Protein AF-A0A6V8KYH9-F1 (afdb_monomer_lite)

Secondary structure (DSSP, 8-state):
-EEE-TTSSEEE-----SS---------SS-S--EEE----TT------------PPPEEEE--TTS--EEEEE-STT--EEEEEEE-TT-EEEEEEE---SSSGGGEEEEEE-TTS-EEEEEEE-SS-EEEEEEE--SSEEEEEEEEE-TT--EEEEEEEEE-PPPPEEEE-TTS--EEEEE-STT--EEEEEEE-TT-EEEEEEES--S-SSTTSEEEEEE-TTSSEEEEEEEE-TT-EEEEEEE--SSEEEEEEEEE-TT--EEEEEEEEE-PPEEEE--TTPPPEEEEE-STT--EEEEEEE-TT-EEEEEEE---S-SSTTSEEEEEE-TTS-EEEEEEE-BTTBEEEEEEE--SSEEEEEEEEE-TT--EEEEEEEEEE-PPEEEE--TT---EEEEE-STT--EEEEEEE-TT-EEEEEEEESSS-EEEEEE-TTS-EEEEEEEEPTEEEEEEEEP-SSEEEEEEEEE-TT--EEEEEEEEE-PPPEEEE--SBS--EEE---STT--EEEEEEE-TT-EEEEEEEESS-EEEEEE-TTSSEEEEEEEE-SEEEEEEEEPSSSEEEEEEEEESSS--S-EEEEEEE--PPPEEE--TTS--B--EE-STT--EEEEEEE-TT-EEEEEEE--SS-EEEEEE-TTS-EEEEEEEE-S-EEEEEEEP-SSEEEEEEEEESSS--EE-EEEEEE--PPEEEE--TT-PPEEEEE-STT--EEEEEEE-TT-EEEEEEES----SS-EEEEEE-TT--EEEEEEE-STT--EEEEEEEP-S-EEEEEEEEE-TT--EEEEEEEEE-SS------------------------------------------------------------PPPPPPPPPPPPPP-------

Foldseek 3Di:
DFKADQVRHGPGDDDDAVLHDFDADDDRPDDDDMDDDDDDPDPDDDDDDDDDWDEDEAAEAEAEAADFWDKRWFDFFNHKHKYKYWDAAQWKKKKWKAQADQPDQQFKWKFKADPVRHTPGDTGRQNHIDIDAIDGHHHGDMIIIIIGGPGRTTTMITMHMHGADAAAEEEAEAAGDWDKDWGDWFNHKHKYKYWDAAFWWKKKWKAQWDQAQDLQQKWKFKADPVRHGPGDTGGDHHHTFMTDRGGDHHGDMMMIIMGGPGGGTTMIIMHMYGQPAAEAEDEAQGFWDKWWDDFFFHKYKYKYWDAAQWKKKKWKAQWPQDQALLQKWKWKADPVRHTPGDTTGAHNRGDMGAIDRHHHTTMIMIIMTGPGRTTTIITMHIYRADAAAEEEAEAVDFWDKFWDDWWNHKHKYKYWDAAQWWKKKWKADPWPWKWKFKAAPVRHGQGDIDTADNTDIGAIRGHHHGDMMMIIITHPGRITTIMTMHMHRADAAAEEEAEQAQDKDKDWAPFFNRKYKYKYWDAAFWWKKKKKAWQFWWWKFKAAPVRHGLGDTDTDHRIDIGAIRGHHHGDMMMIITTGDGRTTTMMIMTMHGADAAAEAEDEAVDDKDKRFFDFFNRKHKYKYWDAAFWWKKKWKAAWPFWWWKFKAAPVRHTLGDTDTDGRIFIGAIRGHHHGDMMMIMTTGDGRDGTIMIMHMHGADAAAEAEAEAVGDKDKDFFAFFNHKYKYKYWDAQQWWKKKKKFQWFWAAAKKKKFKFAPVRHGPDIDIDGHGGDIDMDDRDRHHHGGIIMIMIGGPGRTGGMMIIHMYTPNDDDDDDDDDDDDDDDDDDDDDDDDDDDDDDDDDDDDDDDDDDDDDDDDDDDDDDDDDDDDDDDDDDDDDDDDDDDDDDDDDD

Radius of gyration: 53.81 Å; chains: 1; bounding box: 112×110×148 Å

Sequence (892 aa):
MLVRRPDGTSFVSALNCGTSCVIDTRVLPSGGTYTIFLDPQSGYTGSLMVRIYDVPADVAVSVSPGGDGVTAAISTPGQNAVISFAGTAGQRVYFAFTSGTFGASSYATVTVRAPDGSTFVSAINCGTSCAIDTRTLTVDGTYTILLDPASFRTGALTAQVYDVPADPTATATPGGPAVPVATGTPGQNATVTFGATAGQRISIQLSASTYGSSSSAAYASVVRPDGTTLVSSTGFGTSGVLLGPVAIPGDGTYTLLLNPSGAAVGGVTVQVFDTVNVTFATTVGGPAITATTTVPGQNATVTFDGLAGQRVAVRVAGSTYGSSSGSLYASLTAPDGTTLVGSTGVGSGGLFFDARTLTADGTYTLSLDPQGVLTGSVLVEVVAVPVDSAVTLDLDGTAVTAATTVPGQNATATFSGTAGQRVSLRFTSGVGSVYGQVTNPDGTILRARWYVGSSDFVEPLTLPADGVYTVLLDPTGSALGSMGVQAWSVPADLTATATTDGTATTVTPAVPGQNAVITFSGTAGQRLSLRFSGTASSYVAVKNPDGTDLRARWYVGTADFVDPITLPATGTYRVQIDPSTYAVGTMTLQVYDVPADPGYAATVSGPPVTPTVTVPGQNATVTFTGTAGQRLSLRFASGTASVYAAVKNPDGTDLRARWYVGASGFVDPITLAATGTYTLLIDPSGAAVGSITVQLYDVPADLTAAAAVDGTPTEVNIGTPGQNGTVTFPASAGTRVYVVLDAVAFPSGYSVVALRDPAGTSLTSTYLYDAGDQATLGPVTLATTGTHQVTINPSGSSAGAVRVRIFDATAPRPCRSRRAARPFPSPPPGRARSPRRRSPGRSASGSASWYPARTSSRARRQPPTWPRSSPPPASPSTPGPPTRPQTGCWAR

pLDDT: mean 87.76, std 18.16, range [22.47, 98.5]

Structure (mmCIF, N/CA/C/O backbone):
data_AF-A0A6V8KYH9-F1
#
_entry.id   AF-A0A6V8KYH9-F1
#
loop_
_atom_site.group_PDB
_atom_site.id
_atom_site.type_symbol
_atom_site.label_atom_id
_atom_site.label_alt_id
_atom_site.label_comp_id
_atom_site.label_asym_id
_atom_site.label_entity_id
_atom_site.label_seq_id
_atom_site.pdbx_PDB_ins_code
_atom_site.Cartn_x
_atom_site.Cartn_y
_atom_site.Cartn_z
_atom_site.occupancy
_atom_site.B_iso_or_equiv
_atom_site.auth_seq_id
_atom_site.auth_comp_id
_atom_site.auth_asym_id
_atom_site.auth_atom_id
_atom_site.pdbx_PDB_model_num
ATOM 1 N N . MET A 1 1 ? 18.271 -35.933 66.625 1.00 82.94 1 MET A N 1
ATOM 2 C CA . MET A 1 1 ? 18.431 -35.142 67.868 1.00 82.94 1 MET A CA 1
ATOM 3 C C . MET A 1 1 ? 17.292 -35.473 68.815 1.00 82.94 1 MET A C 1
ATOM 5 O O . MET A 1 1 ? 16.173 -35.614 68.350 1.00 82.94 1 MET A O 1
ATOM 9 N N . LEU A 1 2 ? 17.552 -35.583 70.114 1.00 87.06 2 LEU A N 1
ATOM 10 C CA . LEU A 1 2 ? 16.524 -35.639 71.162 1.00 87.06 2 LEU A CA 1
ATOM 11 C C . LEU A 1 2 ? 16.962 -34.783 72.355 1.00 87.06 2 LEU A C 1
ATOM 13 O O . LEU A 1 2 ? 18.143 -34.453 72.471 1.00 87.06 2 LEU A O 1
ATOM 17 N N . VAL A 1 3 ? 16.037 -34.436 73.249 1.00 89.12 3 VAL A N 1
ATOM 18 C CA . VAL A 1 3 ? 16.354 -33.692 74.481 1.00 89.12 3 VAL A CA 1
ATOM 19 C C . VAL A 1 3 ? 15.906 -34.508 75.682 1.00 89.12 3 VAL A C 1
ATOM 21 O O . VAL A 1 3 ? 14.772 -34.989 75.707 1.00 89.12 3 VAL A O 1
ATOM 24 N N . ARG A 1 4 ? 16.778 -34.664 76.680 1.00 89.44 4 ARG A N 1
ATOM 25 C CA . ARG A 1 4 ? 16.486 -35.340 77.951 1.00 89.44 4 ARG A CA 1
ATOM 26 C C . ARG A 1 4 ? 16.307 -34.342 79.090 1.00 89.44 4 ARG A C 1
ATOM 28 O O . ARG A 1 4 ? 16.976 -33.310 79.122 1.00 89.44 4 ARG A O 1
ATOM 35 N N . ARG A 1 5 ? 15.423 -34.689 80.023 1.00 90.75 5 ARG A N 1
ATOM 36 C CA . ARG A 1 5 ? 15.217 -34.012 81.311 1.00 90.75 5 ARG A CA 1
ATOM 37 C C . ARG A 1 5 ? 16.402 -34.264 82.263 1.00 90.75 5 ARG A C 1
ATOM 39 O O . ARG A 1 5 ? 17.173 -35.195 82.014 1.00 90.75 5 ARG A O 1
ATOM 46 N N . PRO A 1 6 ? 16.507 -33.529 83.387 1.00 91.44 6 PRO A N 1
ATOM 47 C CA . PRO A 1 6 ? 17.516 -33.782 84.422 1.00 91.44 6 PRO A CA 1
ATOM 48 C C . PRO A 1 6 ? 17.458 -35.190 85.046 1.00 91.44 6 PRO A C 1
ATOM 50 O O . PRO A 1 6 ? 18.473 -35.688 85.519 1.00 91.44 6 PRO A O 1
ATOM 53 N N . ASP A 1 7 ? 16.295 -35.852 85.011 1.00 89.94 7 ASP A N 1
ATOM 54 C CA . ASP A 1 7 ? 16.099 -37.249 85.443 1.00 89.94 7 ASP A CA 1
ATOM 55 C C . ASP A 1 7 ? 16.517 -38.303 84.385 1.00 89.94 7 ASP A C 1
ATOM 57 O O . ASP A 1 7 ? 16.395 -39.506 84.608 1.00 89.94 7 ASP A O 1
ATOM 61 N N . GLY A 1 8 ? 17.004 -37.868 83.216 1.00 83.38 8 GLY A N 1
ATOM 62 C CA . GLY A 1 8 ? 17.424 -38.727 82.107 1.00 83.38 8 GLY A CA 1
ATOM 63 C C . GLY A 1 8 ? 16.299 -39.218 81.184 1.00 83.38 8 GLY A C 1
ATOM 64 O O . GLY A 1 8 ? 16.603 -39.796 80.130 1.00 83.38 8 GLY A O 1
ATOM 65 N N . THR A 1 9 ? 15.026 -38.972 81.515 1.00 88.94 9 THR A N 1
ATOM 66 C CA . THR A 1 9 ? 13.871 -39.291 80.658 1.00 88.94 9 THR A CA 1
ATOM 67 C C . THR A 1 9 ? 13.771 -38.339 79.462 1.00 88.94 9 THR A C 1
ATOM 69 O O . THR A 1 9 ? 14.416 -37.289 79.414 1.00 88.94 9 THR A O 1
ATOM 72 N N . SER A 1 10 ? 12.969 -38.693 78.454 1.00 86.69 10 SER A N 1
ATOM 73 C CA . SER A 1 10 ? 12.792 -37.838 77.274 1.00 86.69 10 SER A CA 1
ATOM 74 C C . SER A 1 10 ? 11.954 -36.594 77.598 1.00 86.69 10 SER A C 1
ATOM 76 O O . SER A 1 10 ? 10.866 -36.674 78.174 1.00 86.69 10 SER A O 1
ATOM 78 N N . PHE A 1 11 ? 12.460 -35.432 77.192 1.00 86.38 11 PHE A N 1
ATOM 79 C CA . PHE A 1 11 ? 11.717 -34.174 77.140 1.00 86.38 11 PHE A CA 1
ATOM 80 C C . PHE A 1 11 ? 11.177 -33.919 75.728 1.00 86.38 11 PHE A C 1
ATOM 82 O O . PHE A 1 11 ? 9.991 -33.655 75.561 1.00 86.38 11 PHE A O 1
ATOM 89 N N . VAL A 1 12 ? 12.033 -34.089 74.716 1.00 85.38 12 VAL A N 1
ATOM 90 C CA . VAL A 1 12 ? 11.665 -34.046 73.295 1.00 85.38 12 VAL A CA 1
ATOM 91 C C . VAL A 1 12 ? 12.125 -35.346 72.646 1.00 85.38 12 VAL A C 1
ATOM 93 O O . VAL A 1 12 ? 13.281 -35.743 72.805 1.00 85.38 12 VAL A O 1
ATOM 96 N N . SER A 1 13 ? 11.209 -36.013 71.943 1.00 83.25 13 SER A N 1
ATOM 97 C CA . SER A 1 13 ? 11.449 -37.259 71.206 1.00 83.25 13 SER A CA 1
ATOM 98 C C . SER A 1 13 ? 12.454 -37.082 70.061 1.00 83.25 13 SER A C 1
ATOM 100 O O . SER A 1 13 ? 12.796 -35.963 69.683 1.00 83.25 13 SER A O 1
ATOM 102 N N . ALA A 1 14 ? 12.926 -38.193 69.489 1.00 81.00 14 ALA A N 1
ATOM 103 C CA . ALA A 1 14 ? 13.897 -38.174 68.399 1.00 81.00 14 ALA A CA 1
ATOM 104 C C . ALA A 1 14 ? 13.358 -37.460 67.143 1.00 81.00 14 ALA A C 1
ATOM 106 O O . ALA A 1 14 ? 12.534 -37.995 66.406 1.00 81.00 14 ALA A O 1
ATOM 107 N N . LEU A 1 15 ? 13.866 -36.253 66.899 1.00 82.81 15 LEU A N 1
ATOM 108 C CA . LEU A 1 15 ? 13.663 -35.453 65.698 1.00 82.81 15 LEU A CA 1
ATOM 109 C C . LEU A 1 15 ? 14.790 -35.748 64.697 1.00 82.81 15 LEU A C 1
ATOM 111 O O . LEU A 1 15 ? 15.975 -35.665 65.050 1.00 82.81 15 LEU A O 1
ATOM 115 N N . ASN A 1 16 ? 14.440 -36.078 63.451 1.00 84.31 16 ASN A N 1
ATOM 116 C CA . ASN A 1 16 ? 15.416 -36.120 62.361 1.00 84.31 16 ASN A CA 1
ATOM 117 C C . ASN A 1 16 ? 15.714 -34.683 61.907 1.00 84.31 16 ASN A C 1
ATOM 119 O O . ASN A 1 16 ? 14.791 -33.887 61.751 1.00 84.31 16 ASN A O 1
ATOM 123 N N . CYS A 1 17 ? 16.995 -34.348 61.756 1.00 75.75 17 CYS A N 1
ATOM 124 C CA . CYS A 1 17 ? 17.455 -32.964 61.642 1.00 75.75 17 CYS A CA 1
ATOM 125 C C . CYS A 1 17 ? 18.239 -32.625 60.371 1.00 75.75 17 CYS A C 1
ATOM 127 O O . CYS A 1 17 ? 18.617 -31.469 60.226 1.00 75.75 17 CYS A O 1
ATOM 129 N N . GLY A 1 18 ? 18.465 -33.586 59.463 1.00 77.62 18 GLY A N 1
ATOM 130 C CA . GLY A 1 18 ? 19.064 -33.342 58.142 1.00 77.62 18 GLY A CA 1
ATOM 131 C C . GLY A 1 18 ? 20.245 -32.361 58.159 1.00 77.62 18 GLY A C 1
ATOM 132 O O . GLY A 1 18 ? 21.251 -32.603 58.822 1.00 77.62 18 GLY A O 1
ATOM 133 N N . THR A 1 19 ? 20.099 -31.247 57.436 1.00 76.62 19 THR A N 1
ATOM 134 C CA . THR A 1 19 ? 21.016 -30.092 57.467 1.00 76.62 19 THR A CA 1
ATOM 135 C C . THR A 1 19 ? 20.624 -29.025 58.495 1.00 76.62 19 THR A C 1
ATOM 137 O O . THR A 1 19 ? 21.491 -28.286 58.961 1.00 76.62 19 THR A O 1
ATOM 140 N N . SER A 1 20 ? 19.342 -28.920 58.854 1.00 81.06 20 SER A N 1
ATOM 141 C CA . SER A 1 20 ? 18.838 -28.057 59.926 1.00 81.06 20 SER A CA 1
ATOM 142 C C . SER A 1 20 ? 17.460 -28.514 60.421 1.00 81.06 20 SER A C 1
ATOM 144 O O . SER A 1 20 ? 16.687 -29.149 59.704 1.00 81.06 20 SER A O 1
ATOM 146 N N . CYS A 1 21 ? 17.144 -28.175 61.671 1.00 80.00 21 CYS A N 1
ATOM 147 C CA . CYS A 1 21 ? 15.842 -28.403 62.292 1.00 80.00 21 CYS A CA 1
ATOM 148 C C . CYS A 1 21 ? 15.586 -27.364 63.388 1.00 80.00 21 CYS A C 1
ATOM 150 O O . CYS A 1 21 ? 16.521 -26.741 63.893 1.00 80.00 21 CYS A O 1
ATOM 152 N N . VAL A 1 22 ? 14.323 -27.213 63.781 1.00 83.00 22 VAL A N 1
ATOM 153 C CA . VAL A 1 22 ? 13.906 -26.418 64.940 1.00 83.00 22 VAL A CA 1
ATOM 154 C C . VAL A 1 22 ? 13.093 -27.320 65.864 1.00 83.00 22 VAL A C 1
ATOM 156 O O . VAL A 1 22 ? 12.252 -28.089 65.400 1.00 83.00 22 VAL A O 1
ATOM 159 N N . ILE A 1 23 ? 13.356 -27.233 67.167 1.00 84.31 23 ILE A N 1
ATOM 160 C CA . ILE A 1 23 ? 12.402 -27.665 68.189 1.00 84.31 23 ILE A CA 1
ATOM 161 C C . ILE A 1 23 ? 11.573 -26.426 68.516 1.00 84.31 23 ILE A C 1
ATOM 163 O O . ILE A 1 23 ? 12.122 -25.434 68.988 1.00 84.31 23 ILE A O 1
ATOM 167 N N . ASP A 1 24 ? 10.282 -26.495 68.217 1.00 79.81 24 ASP A N 1
ATOM 168 C CA . ASP A 1 24 ? 9.292 -25.474 68.565 1.00 79.81 24 ASP A CA 1
ATOM 169 C C . ASP A 1 24 ? 9.176 -25.296 70.093 1.00 79.81 24 ASP A C 1
ATOM 171 O O . ASP A 1 24 ? 9.487 -26.224 70.846 1.00 79.81 24 ASP A O 1
ATOM 175 N N . THR A 1 25 ? 8.749 -24.121 70.552 1.00 86.12 25 THR A N 1
ATOM 176 C CA . THR A 1 25 ? 8.840 -23.665 71.948 1.00 86.12 25 THR A CA 1
ATOM 177 C C . THR A 1 25 ? 8.207 -24.648 72.939 1.00 86.12 25 THR A C 1
ATOM 179 O O . THR A 1 25 ? 7.068 -25.095 72.787 1.00 86.12 25 THR A O 1
ATOM 182 N N . ARG A 1 26 ? 8.950 -24.996 74.002 1.00 85.50 26 ARG A N 1
ATOM 183 C CA . ARG A 1 26 ? 8.494 -25.900 75.073 1.00 85.50 26 ARG A CA 1
ATOM 184 C C . ARG A 1 26 ? 8.781 -25.327 76.453 1.00 85.50 26 ARG A C 1
ATOM 186 O O . ARG A 1 26 ? 9.929 -25.052 76.787 1.00 85.50 26 ARG A O 1
ATOM 193 N N . VAL A 1 27 ? 7.747 -25.275 77.289 1.00 87.12 27 VAL A N 1
ATOM 194 C CA . VAL A 1 27 ? 7.886 -25.014 78.728 1.00 87.12 27 VAL A CA 1
ATOM 195 C C . VAL A 1 27 ? 8.659 -26.165 79.379 1.00 87.12 27 VAL A C 1
ATOM 197 O O . VAL A 1 27 ? 8.281 -27.332 79.241 1.00 87.12 27 VAL A O 1
ATOM 200 N N . LEU A 1 28 ? 9.740 -25.845 80.095 1.00 88.00 28 LEU A N 1
ATOM 201 C CA . LEU A 1 28 ? 10.516 -26.817 80.867 1.00 88.00 28 LEU A CA 1
ATOM 202 C C . LEU A 1 28 ? 9.717 -27.225 82.126 1.00 88.00 28 LEU A C 1
ATOM 204 O O . LEU A 1 28 ? 9.402 -26.355 82.937 1.00 88.00 28 LEU A O 1
ATOM 208 N N . PRO A 1 29 ? 9.386 -28.516 82.336 1.00 85.00 29 PRO A N 1
ATOM 209 C CA . PRO A 1 29 ? 8.523 -28.952 83.443 1.00 85.00 29 PRO A CA 1
ATOM 210 C C . PRO A 1 29 ? 9.199 -28.898 84.822 1.00 85.00 29 PRO A C 1
ATOM 212 O O . PRO A 1 29 ? 8.525 -29.013 85.842 1.00 85.00 29 PRO A O 1
ATOM 215 N N . SER A 1 30 ? 10.524 -28.762 84.867 1.00 85.62 30 SER A N 1
ATOM 216 C CA . SER A 1 30 ? 11.312 -28.617 86.092 1.00 85.62 30 SER A CA 1
ATOM 217 C C . SER A 1 30 ? 12.616 -27.870 85.812 1.00 85.62 30 SER A C 1
ATOM 219 O O . SER A 1 30 ? 13.133 -27.921 84.694 1.00 85.62 30 SER A O 1
ATOM 221 N N . GLY A 1 31 ? 13.199 -27.240 86.834 1.00 86.69 31 GLY A N 1
ATOM 222 C CA . GLY A 1 31 ? 14.581 -26.755 86.768 1.00 86.69 31 GLY A CA 1
ATOM 223 C C . GLY A 1 31 ? 15.607 -27.899 86.724 1.00 86.69 31 GLY A C 1
ATOM 224 O O . GLY A 1 31 ? 15.280 -29.050 87.019 1.00 86.69 31 GLY A O 1
ATOM 225 N N . GLY A 1 32 ? 16.852 -27.568 86.369 1.00 89.06 32 GLY A N 1
ATOM 226 C CA . GLY A 1 32 ? 17.988 -28.496 86.292 1.00 89.06 32 GLY A CA 1
ATOM 227 C C . GLY A 1 32 ? 18.630 -28.558 84.900 1.00 89.06 32 GLY A C 1
ATOM 228 O O . GLY A 1 32 ? 18.198 -27.879 83.972 1.00 89.06 32 GLY A O 1
ATOM 229 N N . THR A 1 33 ? 19.674 -29.375 84.752 1.00 90.44 33 THR A N 1
ATOM 230 C CA . THR A 1 33 ? 20.412 -29.530 83.487 1.00 90.44 33 THR A CA 1
ATOM 231 C C . THR A 1 33 ? 19.668 -30.445 82.514 1.00 90.44 33 THR A C 1
ATOM 233 O O . THR A 1 33 ? 19.503 -31.632 82.785 1.00 90.44 33 THR A O 1
ATOM 236 N N . TYR A 1 34 ? 19.264 -29.913 81.360 1.00 91.38 34 TYR A N 1
ATOM 237 C CA . TYR A 1 34 ? 18.717 -30.695 80.247 1.00 91.38 34 TYR A CA 1
ATOM 238 C C . TYR A 1 34 ? 19.835 -31.074 79.272 1.00 91.38 34 TYR A C 1
ATOM 240 O O . TYR A 1 34 ? 20.693 -30.250 78.954 1.00 91.38 34 TYR A O 1
ATOM 248 N N . THR A 1 35 ? 19.808 -32.305 78.758 1.00 88.56 35 THR A N 1
ATOM 249 C CA . THR A 1 35 ? 20.854 -32.823 77.861 1.00 88.56 35 THR A CA 1
ATOM 250 C C . THR A 1 35 ? 20.318 -32.961 76.443 1.00 88.56 35 THR A C 1
ATOM 252 O O . THR A 1 35 ? 19.438 -33.785 76.183 1.00 88.56 35 THR A O 1
ATOM 255 N N . ILE A 1 36 ? 20.873 -32.189 75.508 1.00 88.94 36 ILE A N 1
ATOM 256 C CA . ILE A 1 36 ? 20.622 -32.356 74.072 1.00 88.94 36 ILE A CA 1
ATOM 257 C C . ILE A 1 36 ? 21.529 -33.479 73.562 1.00 88.94 36 ILE A C 1
ATOM 259 O O . ILE A 1 36 ? 22.750 -33.387 73.649 1.00 88.94 36 ILE A O 1
ATOM 263 N N . PHE A 1 37 ? 20.929 -34.546 73.038 1.00 86.31 37 PHE A N 1
ATOM 264 C CA . PHE A 1 37 ? 21.639 -35.696 72.486 1.00 86.31 37 PHE A CA 1
ATOM 265 C C . PHE A 1 37 ? 21.551 -35.686 70.957 1.00 86.31 37 PHE A C 1
ATOM 267 O O . PHE A 1 37 ? 20.461 -35.652 70.369 1.00 86.31 37 PHE A O 1
ATOM 274 N N . LEU A 1 38 ? 22.717 -35.710 70.314 1.00 84.44 38 LEU A N 1
ATOM 275 C CA . LEU A 1 38 ? 22.862 -35.803 68.868 1.00 84.44 38 LEU A CA 1
ATOM 276 C C . LEU A 1 38 ? 23.274 -37.227 68.509 1.00 84.44 38 LEU A C 1
ATOM 278 O O . LEU A 1 38 ? 24.278 -37.729 69.001 1.00 84.44 38 LEU A O 1
ATOM 282 N N . ASP A 1 39 ? 22.471 -37.844 67.652 1.00 84.19 39 ASP A N 1
ATOM 283 C CA . ASP A 1 39 ? 22.628 -39.215 67.179 1.00 84.19 39 ASP A CA 1
ATOM 284 C C . ASP A 1 39 ? 22.775 -39.149 65.651 1.00 84.19 39 ASP A C 1
ATOM 286 O O . ASP A 1 39 ? 21.786 -38.847 64.967 1.00 84.19 39 ASP A O 1
ATOM 290 N N . PRO A 1 40 ? 23.999 -39.268 65.103 1.00 83.38 40 PRO A N 1
ATOM 291 C CA . PRO A 1 40 ? 24.221 -39.276 63.664 1.00 83.38 40 PRO A CA 1
ATOM 292 C C . PRO A 1 40 ? 23.705 -40.587 63.070 1.00 83.38 40 PRO A C 1
ATOM 294 O O . PRO A 1 40 ? 24.103 -41.671 63.489 1.00 83.38 40 PRO A O 1
ATOM 297 N N . GLN A 1 41 ? 22.824 -40.507 62.074 1.00 80.38 41 GLN A N 1
ATOM 298 C CA . GLN A 1 41 ? 22.275 -41.710 61.456 1.00 80.38 41 GLN A CA 1
ATOM 299 C C . GLN A 1 41 ? 23.376 -42.476 60.698 1.00 80.38 41 GLN A C 1
ATOM 301 O O . GLN A 1 41 ? 24.079 -41.912 59.859 1.00 80.38 41 GLN A O 1
ATOM 306 N N . SER A 1 42 ? 23.494 -43.780 60.952 1.00 82.31 42 SER A N 1
ATOM 307 C CA . SER A 1 42 ? 24.476 -44.661 60.303 1.00 82.31 42 SER A CA 1
ATOM 308 C C . SER A 1 42 ? 25.928 -44.170 60.488 1.00 82.31 42 SER A C 1
ATOM 310 O O . SER A 1 42 ? 26.360 -43.952 61.613 1.00 82.31 42 SER A O 1
ATOM 312 N N . GLY A 1 43 ? 26.714 -44.045 59.411 1.00 80.06 43 GLY A N 1
ATOM 313 C CA . GLY A 1 43 ? 28.125 -43.637 59.460 1.00 80.06 43 GLY A CA 1
ATOM 314 C C . GLY A 1 43 ? 28.381 -42.149 59.195 1.00 80.06 43 GLY A C 1
ATOM 315 O O . GLY A 1 43 ? 29.522 -41.786 58.915 1.00 80.06 43 GLY A O 1
ATOM 316 N N . TYR A 1 44 ? 27.351 -41.294 59.199 1.00 81.88 44 TYR A N 1
ATOM 317 C CA . TYR A 1 44 ? 27.531 -39.871 58.899 1.00 81.88 44 TYR A CA 1
ATOM 318 C C . TYR A 1 44 ? 28.268 -39.140 60.028 1.00 81.88 44 TYR A C 1
ATOM 320 O O . TYR A 1 44 ? 27.937 -39.277 61.202 1.00 81.88 44 TYR A O 1
ATOM 328 N N . THR A 1 45 ? 29.242 -38.308 59.660 1.00 80.19 45 THR A N 1
ATOM 329 C CA . THR A 1 45 ? 29.988 -37.438 60.577 1.00 80.19 45 THR A CA 1
ATOM 330 C C . THR A 1 45 ? 29.861 -35.978 60.145 1.00 80.19 45 THR A C 1
ATOM 332 O O . THR A 1 45 ? 29.636 -35.675 58.974 1.00 80.19 45 THR A O 1
ATOM 335 N N . GLY A 1 46 ? 29.964 -35.058 61.103 1.00 80.31 46 GLY A N 1
ATOM 336 C CA . GLY A 1 46 ? 29.798 -33.625 60.872 1.00 80.31 46 GLY A CA 1
ATOM 337 C C . GLY A 1 46 ? 29.629 -32.858 62.180 1.00 80.31 46 GLY A C 1
ATOM 338 O O . GLY A 1 46 ? 29.706 -33.437 63.264 1.00 80.31 46 GLY A O 1
ATOM 339 N N . SER A 1 47 ? 29.385 -31.554 62.079 1.00 79.62 47 SER A N 1
ATOM 340 C CA . SER A 1 47 ? 29.083 -30.677 63.213 1.00 79.62 47 SER A CA 1
ATOM 341 C C . SER A 1 47 ? 27.693 -30.056 63.064 1.00 79.62 47 SER A C 1
ATOM 343 O O . SER A 1 47 ? 27.240 -29.769 61.958 1.00 79.62 47 SER A O 1
ATOM 345 N N . LEU A 1 48 ? 27.016 -29.833 64.192 1.00 79.25 48 LEU A N 1
ATOM 346 C CA . LEU A 1 48 ? 25.755 -29.097 64.262 1.00 79.25 48 LEU A CA 1
ATOM 347 C C . LEU A 1 48 ? 25.940 -27.901 65.196 1.00 79.25 48 LEU A C 1
ATOM 349 O O . LEU A 1 48 ? 26.337 -28.072 66.349 1.00 79.25 48 LEU A O 1
ATOM 353 N N . MET A 1 49 ? 25.621 -26.696 64.723 1.00 84.06 49 MET A N 1
ATOM 354 C CA . MET A 1 49 ? 25.542 -25.528 65.596 1.00 84.06 49 MET A CA 1
ATOM 355 C C . MET A 1 49 ? 24.205 -25.550 66.340 1.00 84.06 49 MET A C 1
ATOM 357 O O . MET A 1 49 ? 23.161 -25.251 65.767 1.00 84.06 49 MET A O 1
ATOM 361 N N . VAL A 1 50 ? 24.239 -25.890 67.627 1.00 85.25 50 VAL A N 1
ATOM 362 C CA . VAL A 1 50 ? 23.065 -25.800 68.502 1.00 85.25 50 VAL A CA 1
ATOM 363 C C . VAL A 1 50 ? 22.997 -24.396 69.100 1.00 85.25 50 VAL A C 1
ATOM 365 O O . VAL A 1 50 ? 23.924 -23.957 69.780 1.00 85.25 50 VAL A O 1
ATOM 368 N N . ARG A 1 51 ? 21.880 -23.701 68.880 1.00 87.62 51 ARG A N 1
ATOM 369 C CA . ARG A 1 51 ? 21.523 -22.466 69.585 1.00 87.62 51 ARG A CA 1
ATOM 370 C C . ARG A 1 51 ? 20.250 -22.726 70.383 1.00 87.62 51 ARG A C 1
ATOM 372 O O . ARG A 1 51 ? 19.234 -23.106 69.814 1.00 87.62 51 ARG A O 1
ATOM 379 N N . ILE A 1 52 ? 20.328 -22.504 71.689 1.00 88.31 52 ILE A N 1
ATOM 380 C CA . ILE A 1 52 ? 19.165 -22.440 72.575 1.00 88.31 52 ILE A CA 1
ATOM 381 C C . ILE A 1 52 ? 18.776 -20.964 72.696 1.00 88.31 52 ILE A C 1
ATOM 383 O O . ILE A 1 52 ? 19.656 -20.102 72.789 1.00 88.31 52 ILE A O 1
ATOM 387 N N . TYR A 1 53 ? 17.476 -20.693 72.683 1.00 87.88 53 TYR A N 1
ATOM 388 C CA . TYR A 1 53 ? 16.898 -19.396 73.011 1.00 87.88 53 TYR A CA 1
ATOM 389 C C . TYR A 1 53 ? 16.112 -19.546 74.312 1.00 87.88 53 TYR A C 1
ATOM 391 O O . TYR A 1 53 ? 15.380 -20.520 74.476 1.00 87.88 53 TYR A O 1
ATOM 399 N N . ASP A 1 54 ? 16.288 -18.600 75.230 1.00 90.12 54 ASP A N 1
ATOM 400 C CA . ASP A 1 54 ? 15.335 -18.395 76.316 1.00 90.12 54 ASP A CA 1
ATOM 401 C C . ASP A 1 54 ? 14.161 -17.615 75.719 1.00 90.12 54 ASP A C 1
ATOM 403 O O . ASP A 1 54 ? 14.366 -16.523 75.182 1.00 90.12 54 ASP A O 1
ATOM 407 N N . VAL A 1 55 ? 12.974 -18.222 75.692 1.00 90.88 55 VAL A N 1
ATOM 408 C CA . VAL A 1 55 ? 11.810 -17.680 74.979 1.00 90.88 55 VAL A CA 1
ATOM 409 C C . VAL A 1 55 ? 10.949 -16.907 75.982 1.00 90.88 55 VAL A C 1
ATOM 411 O O . VAL A 1 55 ? 10.309 -17.534 76.830 1.00 90.88 55 VAL A O 1
ATOM 414 N N . PRO A 1 56 ? 10.929 -15.561 75.930 1.00 90.69 56 PRO A N 1
ATOM 415 C CA . PRO A 1 56 ? 10.064 -14.766 76.792 1.00 90.69 56 PRO A CA 1
ATOM 416 C C . PRO A 1 56 ? 8.591 -14.975 76.418 1.00 90.69 56 PRO A C 1
ATOM 418 O O . PRO A 1 56 ? 8.275 -15.470 75.337 1.00 90.69 56 PRO A O 1
ATOM 421 N N . ALA A 1 57 ? 7.685 -14.550 77.300 1.00 90.12 57 ALA A N 1
ATOM 422 C CA . ALA A 1 57 ? 6.251 -14.562 77.020 1.00 90.12 57 ALA A CA 1
ATOM 423 C C . ALA A 1 57 ? 5.907 -13.810 75.717 1.00 90.12 57 ALA A C 1
ATOM 425 O O . ALA A 1 57 ? 6.596 -12.857 75.334 1.00 90.12 57 ALA A O 1
ATOM 426 N N . ASP A 1 58 ? 4.833 -14.240 75.054 1.00 93.19 58 ASP A N 1
ATOM 427 C CA . ASP A 1 58 ? 4.387 -13.681 73.776 1.00 93.19 58 ASP A CA 1
ATOM 428 C C . ASP A 1 58 ? 4.147 -12.165 73.848 1.00 93.19 58 ASP A C 1
ATOM 430 O O . ASP A 1 58 ? 3.712 -11.619 74.867 1.00 93.19 58 ASP A O 1
ATOM 434 N N . VAL A 1 59 ? 4.423 -11.474 72.741 1.00 95.62 59 VAL A N 1
ATOM 435 C CA . VAL A 1 59 ? 4.290 -10.016 72.641 1.00 95.62 59 VAL A CA 1
ATOM 436 C C . VAL A 1 59 ? 2.811 -9.632 72.660 1.00 95.62 59 VAL A C 1
ATOM 438 O O . VAL A 1 59 ? 2.129 -9.678 71.635 1.00 95.62 59 VAL A O 1
ATOM 441 N N . ALA A 1 60 ? 2.312 -9.247 73.832 1.00 95.81 60 ALA A N 1
ATOM 442 C CA . ALA A 1 60 ? 0.959 -8.737 74.005 1.00 95.81 60 ALA A CA 1
ATOM 443 C C . ALA A 1 60 ? 0.887 -7.244 73.645 1.00 95.81 60 ALA A C 1
ATOM 445 O O . ALA A 1 60 ? 1.544 -6.410 74.270 1.00 95.81 60 ALA A O 1
ATOM 446 N N . VAL A 1 61 ? 0.054 -6.904 72.662 1.00 96.69 61 VAL A N 1
ATOM 447 C CA . VAL A 1 61 ? -0.312 -5.519 72.314 1.00 96.69 61 VAL A CA 1
ATOM 448 C C . VAL A 1 61 ? -1.827 -5.416 72.128 1.00 96.69 61 VAL A C 1
ATOM 450 O O . VAL A 1 61 ? -2.519 -6.428 71.986 1.00 96.69 61 VAL A O 1
ATOM 453 N N . SER A 1 62 ? -2.368 -4.200 72.137 1.00 95.69 62 SER A N 1
ATOM 454 C CA . SER A 1 62 ? -3.786 -3.947 71.870 1.00 95.69 62 SER A CA 1
ATOM 455 C C . SER A 1 62 ? -3.971 -2.979 70.706 1.00 95.69 62 SER A C 1
ATOM 457 O O . SER A 1 62 ? -3.188 -2.050 70.533 1.00 95.69 62 SER A O 1
ATOM 459 N N . VAL A 1 63 ? -5.014 -3.207 69.910 1.00 96.88 63 VAL A N 1
ATOM 460 C CA . VAL A 1 63 ? -5.466 -2.331 68.823 1.00 96.88 63 VAL A CA 1
ATOM 461 C C . VAL A 1 63 ? -6.953 -2.041 69.007 1.00 96.88 63 VAL A C 1
ATOM 463 O O . VAL A 1 63 ? -7.705 -2.892 69.481 1.00 96.88 63 VAL A O 1
ATOM 466 N N . SER A 1 64 ? -7.385 -0.841 68.634 1.00 94.50 64 SER A N 1
ATOM 467 C CA . SER A 1 64 ? -8.800 -0.456 68.638 1.00 94.50 64 SER A CA 1
ATOM 468 C C . SER A 1 64 ? -9.338 -0.475 67.206 1.00 94.50 64 SER A C 1
ATOM 470 O O . SER A 1 64 ? -8.673 0.089 66.333 1.00 94.50 64 SER A O 1
ATOM 472 N N . PRO A 1 65 ? -10.525 -1.051 66.934 1.00 94.25 65 PRO A N 1
ATOM 473 C CA . PRO A 1 65 ? -11.183 -0.897 65.639 1.00 94.25 65 PRO A CA 1
ATOM 474 C C . PRO A 1 65 ? -11.360 0.586 65.281 1.00 94.25 65 PRO A C 1
ATOM 476 O O . PRO A 1 65 ? -11.844 1.371 66.093 1.00 94.25 65 PRO A O 1
ATOM 479 N N . GLY A 1 66 ? -10.919 0.975 64.083 1.00 89.81 66 GLY A N 1
ATOM 480 C CA . GLY A 1 66 ? -10.918 2.368 63.617 1.00 89.81 66 GLY A CA 1
ATOM 481 C C . GLY A 1 66 ? -9.773 3.238 64.159 1.00 89.81 66 GLY A C 1
ATOM 482 O O . GLY A 1 66 ? -9.715 4.420 63.829 1.00 89.81 66 GLY A O 1
ATOM 483 N N . GLY A 1 67 ? -8.866 2.684 64.971 1.00 90.81 67 GLY A N 1
ATOM 484 C CA . GLY A 1 67 ? -7.662 3.365 65.454 1.00 90.81 67 GLY A CA 1
ATOM 485 C C . GLY A 1 67 ? -6.450 3.220 64.526 1.00 90.81 67 GLY A C 1
ATOM 486 O O . GLY A 1 67 ? -6.512 2.576 63.475 1.00 90.81 67 GLY A O 1
ATOM 487 N N . ASP A 1 68 ? -5.323 3.802 64.940 1.00 93.81 68 ASP A N 1
ATOM 488 C CA . ASP A 1 68 ? -4.027 3.628 64.274 1.00 93.81 68 ASP A CA 1
ATOM 489 C C . ASP A 1 68 ? -3.527 2.173 64.352 1.00 93.81 68 ASP A C 1
ATOM 491 O O . ASP A 1 68 ? -3.812 1.437 65.301 1.00 93.81 68 ASP A O 1
ATOM 495 N N . GLY A 1 69 ? -2.754 1.755 63.347 1.00 94.62 69 GLY A N 1
ATOM 496 C CA . GLY A 1 69 ? -2.147 0.424 63.309 1.00 94.62 69 GLY A CA 1
ATOM 497 C C . GLY A 1 69 ? -1.031 0.251 64.341 1.00 94.62 69 GLY A C 1
ATOM 498 O O . GLY A 1 69 ? -0.170 1.119 64.488 1.00 94.62 69 GLY A O 1
ATOM 499 N N . VAL A 1 70 ? -1.001 -0.899 65.018 1.00 97.50 70 VAL A N 1
ATOM 500 C CA . VAL A 1 70 ? 0.006 -1.220 66.043 1.00 97.50 70 VAL A CA 1
ATOM 501 C C . VAL A 1 70 ? 1.004 -2.254 65.540 1.00 97.50 70 VAL A C 1
ATOM 503 O O . VAL A 1 70 ? 0.639 -3.233 64.890 1.00 97.50 70 VAL A O 1
ATOM 506 N N . THR A 1 71 ? 2.283 -2.053 65.846 1.00 97.31 71 THR A N 1
ATOM 507 C CA . THR A 1 71 ? 3.359 -2.946 65.401 1.00 97.31 71 THR A CA 1
ATOM 508 C C . THR A 1 71 ? 3.692 -3.968 66.478 1.00 97.31 71 THR A C 1
ATOM 510 O O . THR A 1 71 ? 4.291 -3.632 67.498 1.00 97.31 71 THR A O 1
ATOM 513 N N . ALA A 1 72 ? 3.354 -5.232 66.226 1.00 96.31 72 ALA A N 1
ATOM 514 C CA . ALA A 1 72 ? 3.864 -6.353 67.001 1.00 96.31 72 ALA A CA 1
ATOM 515 C C . ALA A 1 72 ? 5.280 -6.691 66.512 1.00 96.31 72 ALA A C 1
ATOM 517 O O . ALA A 1 72 ? 5.463 -6.992 65.333 1.00 96.31 72 ALA A O 1
ATOM 518 N N . ALA A 1 73 ? 6.279 -6.624 67.396 1.00 96.31 73 ALA A N 1
ATOM 519 C CA . ALA A 1 73 ? 7.687 -6.855 67.069 1.00 96.31 73 ALA A CA 1
ATOM 520 C C . ALA A 1 73 ? 8.255 -8.024 67.887 1.00 96.31 73 ALA A C 1
ATOM 522 O O . ALA A 1 73 ? 8.469 -7.905 69.091 1.00 96.31 73 ALA A O 1
ATOM 523 N N . ILE A 1 74 ? 8.507 -9.143 67.213 1.00 95.31 74 ILE A N 1
ATOM 524 C CA . ILE A 1 74 ? 9.012 -10.394 67.779 1.00 95.31 74 ILE A CA 1
ATOM 525 C C . ILE A 1 74 ? 10.529 -10.432 67.585 1.00 95.31 74 ILE A C 1
ATOM 527 O O . ILE A 1 74 ? 11.025 -10.541 66.460 1.00 95.31 74 ILE A O 1
ATOM 531 N N . SER A 1 75 ? 11.273 -10.328 68.685 1.00 93.75 75 SER A N 1
ATOM 532 C CA . SER A 1 75 ? 12.741 -10.243 68.686 1.00 93.75 75 SER A CA 1
ATOM 533 C C . SER A 1 75 ? 13.445 -11.559 69.031 1.00 93.75 75 SER A C 1
ATOM 535 O O . SER A 1 75 ? 14.631 -11.697 68.722 1.00 93.75 75 SER A O 1
ATOM 537 N N . THR A 1 76 ? 12.728 -12.536 69.598 1.00 93.25 76 THR A N 1
ATOM 538 C CA . THR A 1 76 ? 13.266 -13.851 69.975 1.00 93.25 76 THR A CA 1
ATOM 539 C C . THR A 1 76 ? 12.654 -14.972 69.123 1.00 93.25 76 THR A C 1
ATOM 541 O O . THR A 1 76 ? 11.432 -15.069 69.042 1.00 93.25 76 THR A O 1
ATOM 544 N N . PRO A 1 77 ? 13.462 -15.853 68.502 1.00 91.44 77 PRO A N 1
ATOM 545 C CA . PRO A 1 77 ? 12.964 -17.035 67.798 1.00 91.44 77 PRO A CA 1
ATOM 546 C C . PRO A 1 77 ? 12.105 -17.942 68.690 1.00 91.44 77 PRO A C 1
ATOM 548 O O . PRO A 1 77 ? 12.529 -18.302 69.786 1.00 91.44 77 PRO A O 1
ATOM 551 N N . GLY A 1 78 ? 10.924 -18.331 68.200 1.00 88.00 78 GLY A N 1
ATOM 552 C CA . GLY A 1 78 ? 9.957 -19.166 68.928 1.00 88.00 78 GLY A CA 1
ATOM 553 C C . GLY A 1 78 ? 8.992 -18.406 69.852 1.00 88.00 78 GLY A C 1
ATOM 554 O O . GLY A 1 78 ? 8.147 -19.037 70.484 1.00 88.00 78 GLY A O 1
ATOM 555 N N . GLN A 1 79 ? 9.102 -17.078 69.943 1.00 93.44 79 GLN A N 1
ATOM 556 C CA . GLN A 1 79 ? 8.110 -16.208 70.585 1.00 93.44 79 GLN A CA 1
ATOM 557 C C . GLN A 1 79 ? 7.019 -15.831 69.565 1.00 93.44 79 GLN A C 1
ATOM 559 O O . GLN A 1 79 ? 7.338 -15.549 68.410 1.00 93.44 79 GLN A O 1
ATOM 564 N N . ASN A 1 80 ? 5.753 -15.762 69.982 1.00 94.56 80 ASN A N 1
ATOM 565 C CA . ASN A 1 80 ? 4.650 -15.260 69.154 1.00 94.56 80 ASN A CA 1
ATOM 566 C C . ASN A 1 80 ? 4.254 -13.829 69.553 1.00 94.56 80 ASN A C 1
ATOM 568 O O . ASN A 1 80 ? 4.799 -13.237 70.490 1.00 94.56 80 ASN A O 1
ATOM 572 N N . ALA A 1 81 ? 3.268 -13.259 68.862 1.00 96.81 81 ALA A N 1
ATOM 573 C CA . ALA A 1 81 ? 2.588 -12.049 69.316 1.00 96.81 81 ALA A CA 1
ATOM 574 C C . ALA A 1 81 ? 1.070 -12.230 69.340 1.00 96.81 81 ALA A C 1
ATOM 576 O O . ALA A 1 81 ? 0.490 -12.876 68.467 1.00 96.81 81 ALA A O 1
ATOM 577 N N . VAL A 1 82 ? 0.426 -11.612 70.328 1.00 97.56 82 VAL A N 1
ATOM 578 C CA . VAL A 1 82 ? -1.028 -11.606 70.496 1.00 97.56 82 VAL A CA 1
ATOM 579 C C . VAL A 1 82 ? -1.497 -10.156 70.475 1.00 97.56 82 VAL A C 1
ATOM 581 O O . VAL A 1 82 ? -1.340 -9.421 71.450 1.00 97.56 82 VAL A O 1
ATOM 584 N N . ILE A 1 83 ? -2.074 -9.740 69.348 1.00 98.06 83 ILE A N 1
ATOM 585 C CA . ILE A 1 83 ? -2.707 -8.426 69.209 1.00 98.06 83 ILE A CA 1
ATOM 586 C C . ILE A 1 83 ? -4.178 -8.578 69.604 1.00 98.06 83 ILE A C 1
ATOM 588 O O . ILE A 1 83 ? -4.950 -9.260 68.931 1.00 98.06 83 ILE A O 1
ATOM 592 N N . SER A 1 84 ? -4.567 -7.975 70.720 1.00 97.12 84 SER A N 1
ATOM 593 C CA . SER A 1 84 ? -5.935 -8.017 71.248 1.00 97.12 84 SER A CA 1
ATOM 594 C C . SER A 1 84 ? -6.762 -6.818 70.779 1.00 97.12 84 SER A C 1
ATOM 596 O O . SER A 1 84 ? -6.237 -5.711 70.666 1.00 97.12 84 SER A O 1
ATOM 598 N N . PHE A 1 85 ? -8.056 -7.013 70.529 1.00 97.50 85 PHE A N 1
ATOM 599 C CA . PHE A 1 85 ? -8.992 -5.912 70.289 1.00 97.50 85 PHE A CA 1
ATOM 600 C C . PHE A 1 85 ? -10.355 -6.199 70.917 1.00 97.50 85 PHE A C 1
ATOM 602 O O . PHE A 1 85 ? -10.819 -7.338 70.926 1.00 97.50 85 PHE A O 1
ATOM 609 N N . ALA A 1 86 ? -11.002 -5.162 71.446 1.00 96.50 86 ALA A N 1
ATOM 610 C CA . ALA A 1 86 ? -12.398 -5.246 71.857 1.00 96.50 86 ALA A CA 1
ATOM 611 C C . ALA A 1 86 ? -13.296 -5.097 70.621 1.00 96.50 86 ALA A C 1
ATOM 613 O O . ALA A 1 86 ? -13.052 -4.220 69.791 1.00 96.50 86 ALA A O 1
ATOM 614 N N . GLY A 1 87 ? -14.329 -5.929 70.514 1.00 94.50 87 GLY A N 1
ATOM 615 C CA . GLY A 1 87 ? -15.334 -5.840 69.458 1.00 94.50 87 GLY A CA 1
ATOM 616 C C . GLY A 1 87 ? -16.721 -6.242 69.952 1.00 94.50 87 GLY A C 1
ATOM 617 O O . GLY A 1 87 ? -16.850 -6.914 70.980 1.00 94.50 87 GLY A O 1
ATOM 618 N N . THR A 1 88 ? -17.754 -5.813 69.229 1.00 95.19 88 THR A N 1
ATOM 619 C CA . THR A 1 88 ? -19.161 -6.074 69.572 1.00 95.19 88 THR A CA 1
ATOM 620 C C . THR A 1 88 ? -19.869 -6.944 68.536 1.00 95.19 88 THR A C 1
ATOM 622 O O . THR A 1 88 ? -19.516 -6.957 67.356 1.00 95.19 88 THR A O 1
ATOM 625 N N . ALA A 1 89 ? -20.890 -7.686 68.962 1.00 94.50 89 ALA A N 1
ATOM 626 C CA . ALA A 1 89 ? -21.694 -8.524 68.081 1.00 94.50 89 ALA A CA 1
ATOM 627 C C . ALA A 1 89 ? -22.383 -7.679 66.992 1.00 94.50 89 ALA A C 1
ATOM 629 O O . ALA A 1 89 ? -23.022 -6.666 67.272 1.00 94.50 89 ALA A O 1
ATOM 630 N N . GLY A 1 90 ? -22.256 -8.097 65.731 1.00 92.44 90 GLY A N 1
ATOM 631 C CA . GLY A 1 90 ? -22.760 -7.360 64.569 1.00 92.44 90 GLY A CA 1
ATOM 632 C C . GLY A 1 90 ? -21.830 -6.258 64.044 1.00 92.44 90 GLY A C 1
ATOM 633 O O . GLY A 1 90 ? -22.083 -5.739 62.956 1.00 92.44 90 GLY A O 1
ATOM 634 N N . GLN A 1 91 ? -20.739 -5.923 64.743 1.00 95.50 91 GLN A N 1
ATOM 635 C CA . GLN A 1 91 ? -19.721 -5.005 64.224 1.00 95.50 91 GLN A CA 1
ATOM 636 C C . GLN A 1 91 ? -19.037 -5.607 62.990 1.00 95.50 91 GLN A C 1
ATOM 638 O O . GLN A 1 91 ? -18.703 -6.794 62.977 1.00 95.50 91 GLN A O 1
ATOM 643 N N . ARG A 1 92 ? -18.792 -4.796 61.956 1.00 96.75 92 ARG A N 1
ATOM 644 C CA . ARG A 1 92 ? -18.014 -5.209 60.780 1.00 96.75 92 ARG A CA 1
ATOM 645 C C . ARG A 1 92 ? -16.582 -4.706 60.910 1.00 96.75 92 ARG A C 1
ATOM 647 O O . ARG A 1 92 ? -16.383 -3.521 61.150 1.00 96.75 92 ARG A O 1
ATOM 654 N N . VAL A 1 93 ? -15.597 -5.579 60.713 1.00 96.50 93 VAL A N 1
ATOM 655 C CA . VAL A 1 93 ? -14.172 -5.227 60.780 1.00 96.50 93 VAL A CA 1
ATOM 656 C C . VAL A 1 93 ? -13.381 -5.754 59.583 1.00 96.50 93 VAL A C 1
ATOM 658 O O . VAL A 1 93 ? -13.570 -6.894 59.156 1.00 96.50 93 VAL A O 1
ATOM 661 N N . TYR A 1 94 ? -12.470 -4.928 59.068 1.00 96.75 94 TYR A N 1
ATOM 662 C CA . TYR A 1 94 ? -11.481 -5.276 58.041 1.00 96.75 94 TYR A CA 1
ATOM 663 C C . TYR A 1 94 ? -10.084 -5.207 58.661 1.00 96.75 94 TYR A C 1
ATOM 665 O O . TYR A 1 94 ? -9.783 -4.286 59.423 1.00 96.75 94 TYR A O 1
ATOM 673 N N . PHE A 1 95 ? -9.211 -6.156 58.329 1.00 96.50 95 PHE A N 1
ATOM 674 C CA . PHE A 1 95 ? -7.872 -6.243 58.913 1.00 96.50 95 PHE A CA 1
ATOM 675 C C . PHE A 1 95 ? -6.812 -5.999 57.841 1.00 96.50 95 PHE A C 1
ATOM 677 O O . PHE A 1 95 ? -6.707 -6.777 56.892 1.00 96.50 95 PHE A O 1
ATOM 684 N N . ALA A 1 96 ? -5.990 -4.964 58.010 1.00 96.25 96 ALA A N 1
ATOM 685 C CA . ALA A 1 96 ? -4.787 -4.759 57.210 1.00 96.25 96 ALA A CA 1
ATOM 686 C C . ALA A 1 96 ? -3.543 -5.147 58.011 1.00 96.25 96 ALA A C 1
ATOM 688 O O . ALA A 1 96 ? -3.373 -4.729 59.157 1.00 96.25 96 ALA A O 1
ATOM 689 N N . PHE A 1 97 ? -2.645 -5.895 57.374 1.00 96.50 97 PHE A N 1
ATOM 690 C CA . PHE A 1 97 ? -1.352 -6.257 57.934 1.00 96.50 97 PHE A CA 1
ATOM 691 C C . PHE A 1 97 ? -0.246 -5.787 56.993 1.00 96.50 97 PHE A C 1
ATOM 693 O O . PHE A 1 97 ? -0.144 -6.237 55.849 1.00 96.50 97 PHE A O 1
ATOM 700 N N . THR A 1 98 ? 0.568 -4.847 57.461 1.00 96.12 98 THR A N 1
ATOM 701 C CA . THR A 1 98 ? 1.551 -4.110 56.659 1.00 96.12 98 THR A CA 1
ATOM 702 C C . THR A 1 98 ? 2.925 -4.117 57.328 1.00 96.12 98 THR A C 1
ATOM 704 O O . THR A 1 98 ? 3.074 -4.543 58.473 1.00 96.12 98 THR A O 1
ATOM 707 N N . SER A 1 99 ? 3.955 -3.668 56.604 1.00 95.38 99 SER A N 1
ATOM 708 C CA . SER A 1 99 ? 5.323 -3.518 57.134 1.00 95.38 99 SER A CA 1
ATOM 709 C C . SER A 1 99 ? 5.934 -4.808 57.713 1.00 95.38 99 SER A C 1
ATOM 711 O O . SER A 1 99 ? 6.759 -4.750 58.622 1.00 95.38 99 SER A O 1
ATOM 713 N N . GLY A 1 100 ? 5.538 -5.975 57.194 1.00 96.00 100 GLY A N 1
ATOM 714 C CA . GLY A 1 100 ? 6.007 -7.283 57.646 1.00 96.00 100 GLY A CA 1
ATOM 715 C C . GLY A 1 100 ? 7.477 -7.531 57.302 1.00 96.00 100 GLY A C 1
ATOM 716 O O . GLY A 1 100 ? 7.860 -7.455 56.134 1.00 96.00 100 GLY A O 1
ATOM 717 N N . THR A 1 101 ? 8.308 -7.858 58.297 1.00 96.88 101 THR A N 1
ATOM 718 C CA . THR A 1 101 ? 9.767 -8.023 58.107 1.00 96.88 101 THR A CA 1
ATOM 719 C C . THR A 1 101 ? 10.282 -9.466 58.205 1.00 96.88 101 THR A C 1
ATOM 721 O O . THR A 1 101 ? 11.488 -9.688 58.131 1.00 96.88 101 THR A O 1
ATOM 724 N N . PHE A 1 102 ? 9.400 -10.472 58.277 1.00 94.25 102 PHE A N 1
ATOM 725 C CA . PHE A 1 102 ? 9.781 -11.898 58.354 1.00 94.25 102 PHE A CA 1
ATOM 726 C C . PHE A 1 102 ? 10.339 -12.469 57.028 1.00 94.25 102 PHE A C 1
ATOM 728 O O . PHE A 1 102 ? 10.930 -13.557 57.003 1.00 94.25 102 PHE A O 1
ATOM 735 N N . GLY A 1 103 ? 10.184 -11.721 55.927 1.00 91.81 103 GLY A N 1
ATOM 736 C CA . GLY A 1 103 ? 10.954 -11.843 54.680 1.00 91.81 103 GLY A CA 1
ATOM 737 C C . GLY A 1 103 ? 10.192 -12.402 53.474 1.00 91.81 103 GLY A C 1
ATOM 738 O O . GLY A 1 103 ? 10.519 -12.061 52.342 1.00 91.81 103 GLY A O 1
ATOM 739 N N . ALA A 1 104 ? 9.167 -13.224 53.695 1.00 92.44 104 ALA A N 1
ATOM 740 C CA . ALA A 1 104 ? 8.235 -13.698 52.667 1.00 92.44 104 ALA A CA 1
ATOM 741 C C . ALA A 1 104 ? 6.861 -13.941 53.304 1.00 92.44 104 ALA A C 1
ATOM 743 O O . ALA A 1 104 ? 6.767 -14.141 54.516 1.00 92.44 104 ALA A O 1
ATOM 744 N N . SER A 1 105 ? 5.789 -13.952 52.511 1.00 90.50 105 SER A N 1
ATOM 745 C CA . SER A 1 105 ? 4.425 -14.094 53.037 1.00 90.50 105 SER A CA 1
ATOM 746 C C . SER A 1 105 ? 4.228 -15.381 53.849 1.00 90.50 105 SER A C 1
ATOM 748 O O . SER A 1 105 ? 3.636 -15.333 54.921 1.00 90.50 105 SER A O 1
ATOM 750 N N . SER A 1 106 ? 4.792 -16.511 53.414 1.00 94.00 106 SER A N 1
ATOM 751 C CA . SER A 1 106 ? 4.722 -17.812 54.105 1.00 94.00 106 SER A CA 1
ATOM 752 C C . SER A 1 106 ? 5.634 -17.958 55.335 1.00 94.00 106 SER A C 1
ATOM 754 O O . SER A 1 106 ? 5.781 -19.059 55.860 1.00 94.00 106 SER A O 1
ATOM 756 N N . TYR A 1 107 ? 6.281 -16.880 55.790 1.00 95.06 107 TYR A N 1
ATOM 757 C CA . TYR A 1 107 ? 7.234 -16.908 56.907 1.00 95.06 107 TYR A CA 1
ATOM 758 C C . TYR A 1 107 ? 6.692 -16.377 58.239 1.00 95.06 107 TYR A C 1
ATOM 760 O O . TYR A 1 107 ? 7.384 -16.477 59.250 1.00 95.06 107 TYR A O 1
ATOM 768 N N . ALA A 1 108 ? 5.457 -15.881 58.260 1.00 95.75 108 ALA A N 1
ATOM 769 C CA . ALA A 1 108 ? 4.646 -15.780 59.468 1.00 95.75 108 ALA A CA 1
ATOM 770 C C . ALA A 1 108 ? 3.173 -15.953 59.087 1.00 95.75 108 ALA A C 1
ATOM 772 O O . ALA A 1 108 ? 2.783 -15.574 57.978 1.00 95.75 108 ALA A O 1
ATOM 773 N N . THR A 1 109 ? 2.358 -16.496 59.988 1.00 96.94 109 THR A N 1
ATOM 774 C CA . THR A 1 109 ? 0.909 -16.606 59.798 1.00 96.94 109 THR A CA 1
ATOM 775 C C . THR A 1 109 ? 0.142 -15.734 60.781 1.00 96.94 109 THR A C 1
ATOM 777 O O . THR A 1 109 ? 0.630 -15.428 61.867 1.00 96.94 109 THR A O 1
ATOM 780 N N . VAL A 1 110 ? -1.064 -15.326 60.388 1.00 97.81 110 VAL A N 1
ATOM 781 C CA . VAL A 1 110 ? -2.030 -14.653 61.259 1.00 97.81 110 VAL A CA 1
ATOM 782 C C . VAL A 1 110 ? -3.288 -15.503 61.384 1.00 97.81 110 VAL A C 1
ATOM 784 O O . VAL A 1 110 ? -3.886 -15.872 60.375 1.00 97.81 110 VAL A O 1
ATOM 787 N N . THR A 1 111 ? -3.705 -15.776 62.620 1.00 97.88 111 THR A N 1
ATOM 788 C CA . THR A 1 111 ? -4.976 -16.435 62.967 1.00 97.88 111 THR A CA 1
ATOM 789 C C . THR A 1 111 ? -5.799 -15.501 63.849 1.00 97.88 111 THR A C 1
ATOM 791 O O . THR A 1 111 ? -5.272 -14.984 64.832 1.00 97.88 111 THR A O 1
ATOM 794 N N . VAL A 1 112 ? -7.090 -15.312 63.561 1.00 97.56 112 VAL A N 1
ATOM 795 C CA . VAL A 1 112 ? -7.992 -14.534 64.434 1.00 97.56 112 VAL A CA 1
ATOM 796 C C . VAL A 1 112 ? -8.853 -15.487 65.256 1.00 97.56 112 VAL A C 1
ATOM 798 O O . VAL A 1 112 ? -9.435 -16.428 64.714 1.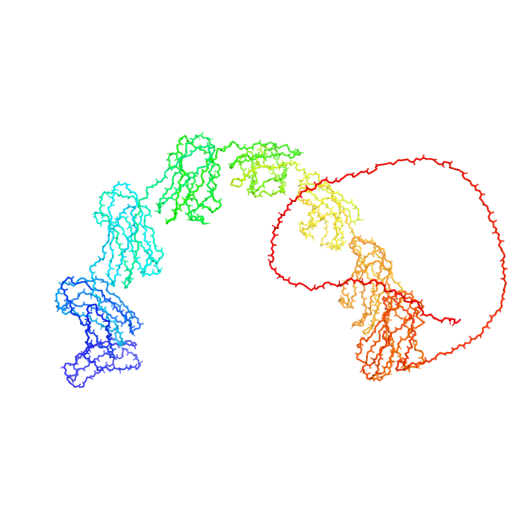00 97.56 112 VAL A O 1
ATOM 801 N N . ARG A 1 113 ? -8.956 -15.238 66.561 1.00 96.94 113 ARG A N 1
ATOM 802 C CA . ARG A 1 113 ? -9.772 -15.994 67.515 1.00 96.94 113 ARG A CA 1
ATOM 803 C C . ARG A 1 113 ? -10.867 -15.130 68.125 1.00 96.94 113 ARG A C 1
ATOM 805 O O . ARG A 1 113 ? -10.655 -13.943 68.383 1.00 96.94 113 ARG A O 1
ATOM 812 N N . ALA A 1 114 ? -12.014 -15.752 68.367 1.00 95.62 114 ALA A N 1
ATOM 813 C CA . ALA A 1 114 ? -13.125 -15.168 69.104 1.00 95.62 114 ALA A CA 1
ATOM 814 C C . ALA A 1 114 ? -12.854 -15.166 70.630 1.00 95.62 114 ALA A C 1
ATOM 816 O O . ALA A 1 114 ? -11.924 -15.841 71.084 1.00 95.62 114 ALA A O 1
ATOM 817 N N . PRO A 1 115 ? -13.650 -14.433 71.436 1.00 95.94 115 PRO A N 1
ATOM 818 C CA . PRO A 1 115 ? -13.477 -14.341 72.892 1.00 95.94 115 PRO A CA 1
ATOM 819 C C . PRO A 1 115 ? -13.587 -15.673 73.659 1.00 95.94 115 PRO A C 1
ATOM 821 O O . PRO A 1 115 ? -13.112 -15.765 74.787 1.00 95.94 115 PRO A O 1
ATOM 824 N N . ASP A 1 116 ? -14.178 -16.711 73.059 1.00 92.56 116 ASP A N 1
ATOM 825 C CA . ASP A 1 116 ? -14.234 -18.082 73.593 1.00 92.56 116 ASP A CA 1
ATOM 826 C C . ASP A 1 116 ? -12.986 -18.932 73.251 1.00 92.56 116 ASP A C 1
ATOM 828 O O . ASP A 1 116 ? -12.894 -20.099 73.631 1.00 92.56 116 ASP A O 1
ATOM 832 N N . GLY A 1 117 ? -12.020 -18.359 72.525 1.00 90.25 117 GLY A N 1
ATOM 833 C CA . GLY A 1 117 ? -10.802 -19.018 72.046 1.00 90.25 117 GLY A CA 1
ATOM 834 C C . GLY A 1 117 ? -10.953 -19.769 70.716 1.00 90.25 117 GLY A C 1
ATOM 835 O O . GLY A 1 117 ? -9.941 -20.211 70.153 1.00 90.25 117 GLY A O 1
ATOM 836 N N . SER A 1 118 ? -12.174 -19.895 70.182 1.00 94.00 118 SER A N 1
ATOM 837 C CA . SER A 1 118 ? -12.437 -20.546 68.895 1.00 94.00 118 SER A CA 1
ATOM 838 C C . SER A 1 118 ? -11.827 -19.764 67.724 1.00 94.00 118 SER A C 1
ATOM 840 O O . SER A 1 118 ? -11.585 -18.559 67.804 1.00 94.00 118 SER A O 1
ATOM 842 N N . THR A 1 119 ? -11.521 -20.451 66.622 1.00 95.75 119 THR A N 1
ATOM 843 C CA . THR A 1 119 ? -10.912 -19.823 65.439 1.00 95.75 119 THR A CA 1
ATOM 844 C C . THR A 1 119 ? -11.975 -19.087 64.622 1.00 95.75 119 THR A C 1
ATOM 846 O O . THR A 1 119 ? -12.790 -19.717 63.955 1.00 95.75 119 THR A O 1
ATOM 849 N N . PHE A 1 120 ? -11.928 -17.754 64.638 1.00 95.50 120 PHE A N 1
ATOM 850 C CA . PHE A 1 120 ? -12.810 -16.874 63.866 1.00 95.50 120 PHE A CA 1
ATOM 851 C C . PHE A 1 120 ? -12.328 -16.702 62.416 1.00 95.50 120 PHE A C 1
ATOM 853 O O . PHE A 1 120 ? -13.130 -16.687 61.485 1.00 95.50 120 PHE A O 1
ATOM 860 N N . VAL A 1 121 ? -11.006 -16.635 62.209 1.00 96.38 121 VAL A N 1
ATOM 861 C CA . VAL A 1 121 ? -10.369 -16.679 60.884 1.00 96.38 121 VAL A CA 1
ATOM 862 C C . VAL A 1 121 ? -9.155 -17.599 60.953 1.00 96.38 121 VAL A C 1
ATOM 864 O O . VAL A 1 121 ? -8.271 -17.407 61.788 1.00 96.38 121 VAL A O 1
ATOM 867 N N . SER A 1 122 ? -9.125 -18.607 60.080 1.00 96.00 122 SER A N 1
ATOM 868 C CA . SER A 1 122 ? -8.028 -19.573 59.952 1.00 96.00 122 SER A CA 1
ATOM 869 C C . SER A 1 122 ? -6.699 -18.911 59.582 1.00 96.00 122 SER A C 1
ATOM 871 O O . SER A 1 122 ? -6.697 -17.884 58.907 1.00 96.00 122 SER A O 1
ATOM 873 N N . ALA A 1 123 ? -5.587 -19.554 59.950 1.00 94.94 123 ALA A N 1
ATOM 874 C CA . ALA A 1 123 ? -4.233 -19.099 59.646 1.00 94.94 123 ALA A CA 1
ATOM 875 C C . ALA A 1 123 ? -4.047 -18.706 58.166 1.00 94.94 123 ALA A C 1
ATOM 877 O O . ALA A 1 123 ? -4.241 -19.529 57.268 1.00 94.94 123 ALA A O 1
ATOM 878 N N . ILE A 1 124 ? -3.634 -17.461 57.923 1.00 96.38 124 ILE A N 1
ATOM 879 C CA . ILE A 1 124 ? -3.254 -16.939 56.602 1.00 96.38 124 ILE A CA 1
ATOM 880 C C . ILE A 1 124 ? -1.795 -16.470 56.589 1.00 96.38 124 ILE A C 1
ATOM 882 O O . ILE A 1 124 ? -1.270 -16.016 57.601 1.00 96.38 124 ILE A O 1
ATOM 886 N N . ASN A 1 125 ? -1.137 -16.574 55.433 1.00 97.19 125 ASN A N 1
ATOM 887 C CA . ASN A 1 125 ? 0.267 -16.197 55.236 1.00 97.19 125 ASN A CA 1
ATOM 888 C C . ASN A 1 125 ? 0.438 -14.666 55.190 1.00 97.19 125 ASN A C 1
ATOM 890 O O . ASN A 1 125 ? -0.116 -14.015 54.304 1.00 97.19 125 ASN A O 1
ATOM 894 N N . CYS A 1 126 ? 1.222 -14.105 56.116 1.00 95.38 126 CYS A N 1
ATOM 895 C CA . CYS A 1 126 ? 1.281 -12.669 56.414 1.00 95.38 126 CYS A CA 1
ATOM 896 C C . CYS A 1 126 ? 2.691 -12.103 56.678 1.00 95.38 126 CYS A C 1
ATOM 898 O O . CYS A 1 126 ? 2.817 -10.941 57.052 1.00 95.38 126 CYS A O 1
ATOM 900 N N . GLY A 1 127 ? 3.767 -12.869 56.466 1.00 93.12 127 GLY A N 1
ATOM 901 C CA . GLY A 1 127 ? 5.142 -12.483 56.839 1.00 93.12 127 GLY A CA 1
ATOM 902 C C . GLY A 1 127 ? 5.762 -11.260 56.130 1.00 93.12 127 GLY A C 1
ATOM 903 O O . GLY A 1 127 ? 6.886 -10.879 56.459 1.00 93.12 127 GLY A O 1
ATOM 904 N N . THR A 1 128 ? 5.048 -10.633 55.189 1.00 95.56 128 THR A N 1
ATOM 905 C CA . THR A 1 128 ? 5.415 -9.359 54.528 1.00 95.56 128 THR A CA 1
ATOM 906 C C . THR A 1 128 ? 4.254 -8.367 54.527 1.00 95.56 128 THR A C 1
ATOM 908 O O . THR A 1 128 ? 4.408 -7.202 54.885 1.00 95.56 128 THR A O 1
ATOM 911 N N . SER A 1 129 ? 3.079 -8.839 54.129 1.00 95.06 129 SER A N 1
ATOM 912 C CA . SER A 1 129 ? 1.797 -8.151 54.242 1.00 95.06 129 SER A CA 1
ATOM 913 C C . SER A 1 129 ? 0.679 -9.143 53.932 1.00 95.06 129 SER A C 1
ATOM 915 O O . SER A 1 129 ? 0.907 -10.157 53.267 1.00 95.06 129 SER A O 1
ATOM 917 N N . CYS A 1 130 ? -0.523 -8.858 54.419 1.00 95.06 130 CYS A N 1
ATOM 918 C CA . CYS A 1 130 ? -1.752 -9.563 54.063 1.00 95.06 130 CYS A CA 1
ATOM 919 C C . CYS A 1 130 ? -2.965 -8.695 54.434 1.00 95.06 130 CYS A C 1
ATOM 921 O O . CYS A 1 130 ? -2.825 -7.619 55.021 1.00 95.06 130 CYS A O 1
ATOM 923 N N . ALA A 1 131 ? -4.165 -9.168 54.116 1.00 95.06 131 ALA A N 1
ATOM 924 C CA . ALA A 1 131 ? -5.397 -8.594 54.634 1.00 95.06 131 ALA A CA 1
ATOM 925 C C . ALA A 1 131 ? -6.423 -9.695 54.913 1.00 95.06 131 ALA A C 1
ATOM 927 O O . ALA A 1 131 ? -6.379 -10.763 54.296 1.00 95.06 131 ALA A O 1
ATOM 928 N N . ILE A 1 132 ? -7.356 -9.413 55.817 1.00 95.25 132 ILE A N 1
ATOM 929 C CA . ILE A 1 132 ? -8.584 -10.188 55.987 1.00 95.25 132 ILE A CA 1
ATOM 930 C C . ILE A 1 132 ? -9.736 -9.253 55.633 1.00 95.25 132 ILE A C 1
ATOM 932 O O . ILE A 1 132 ? -9.974 -8.264 56.327 1.00 95.25 132 ILE A O 1
ATOM 936 N N . ASP A 1 133 ? -10.424 -9.594 54.546 1.00 93.62 133 ASP A N 1
ATOM 937 C CA . ASP A 1 133 ? -11.609 -8.888 54.060 1.00 93.62 133 ASP A CA 1
ATOM 938 C C . ASP A 1 133 ? -12.770 -8.946 55.072 1.00 93.62 133 ASP A C 1
ATOM 940 O O . ASP A 1 133 ? -12.814 -9.843 55.923 1.00 93.62 133 ASP A O 1
ATOM 944 N N . THR A 1 134 ? -13.691 -7.984 54.977 1.00 95.00 134 THR A N 1
ATOM 945 C CA . THR A 1 134 ? -14.661 -7.602 56.012 1.00 95.00 134 THR A CA 1
ATOM 946 C C . THR A 1 134 ? -15.376 -8.789 56.654 1.00 95.00 134 THR A C 1
ATOM 948 O O . THR A 1 134 ? -16.114 -9.539 56.010 1.00 95.00 134 THR A O 1
ATOM 951 N N . ARG A 1 135 ? -15.216 -8.927 57.975 1.00 95.50 135 ARG A N 1
ATOM 952 C CA . ARG A 1 135 ? -15.912 -9.920 58.804 1.00 95.50 135 ARG A CA 1
ATOM 953 C C . ARG A 1 135 ? -16.889 -9.244 59.748 1.00 95.50 135 ARG A C 1
ATOM 955 O O . ARG A 1 135 ? -16.565 -8.232 60.355 1.00 95.50 135 ARG A O 1
ATOM 962 N N . THR A 1 136 ? -18.071 -9.836 59.897 1.00 96.19 136 THR A N 1
ATOM 963 C CA . THR A 1 136 ? -19.022 -9.445 60.945 1.00 96.19 136 THR A CA 1
ATOM 964 C C . THR A 1 136 ? -18.719 -10.258 62.199 1.00 96.19 136 THR A C 1
ATOM 966 O O . THR A 1 136 ? -18.706 -11.488 62.138 1.00 96.19 136 THR A O 1
ATOM 969 N N . LEU A 1 137 ? -18.439 -9.583 63.312 1.00 95.12 137 LEU A N 1
ATOM 970 C CA . LEU A 1 137 ? -18.185 -10.203 64.610 1.00 95.12 137 LEU A CA 1
ATOM 971 C C . LEU A 1 137 ? -19.473 -10.845 65.146 1.00 95.12 137 LEU A C 1
ATOM 973 O O . LEU A 1 137 ? -20.559 -10.277 65.029 1.00 95.12 137 LEU A O 1
ATOM 977 N N . THR A 1 138 ? -19.368 -12.042 65.719 1.00 93.25 138 THR A N 1
ATOM 978 C CA . THR A 1 138 ? -20.531 -12.871 66.093 1.00 93.25 138 THR A CA 1
ATOM 979 C C . THR A 1 138 ? -20.937 -12.751 67.560 1.00 93.25 138 THR A C 1
ATOM 981 O O . THR A 1 138 ? -22.075 -13.061 67.900 1.00 93.25 138 THR A O 1
ATOM 984 N N . VAL A 1 139 ? -20.022 -12.306 68.421 1.00 94.00 139 VAL A N 1
ATOM 985 C CA . VAL A 1 139 ? -20.205 -12.137 69.872 1.00 94.00 139 VAL A CA 1
ATOM 986 C C . VAL A 1 139 ? -19.460 -10.897 70.371 1.00 94.00 139 VAL A C 1
ATOM 988 O O . VAL A 1 139 ? -18.481 -10.481 69.746 1.00 94.00 139 VAL A O 1
ATOM 991 N N . ASP A 1 140 ? -19.893 -10.344 71.504 1.00 95.06 140 ASP A N 1
ATOM 992 C CA . ASP A 1 140 ? -19.165 -9.296 72.227 1.00 95.06 140 ASP A CA 1
ATOM 993 C C . ASP A 1 140 ? -17.917 -9.860 72.927 1.00 95.06 140 ASP A C 1
ATOM 995 O O . ASP A 1 140 ? -17.945 -10.967 73.470 1.00 95.06 140 ASP A O 1
ATOM 999 N N . GLY A 1 141 ? -16.838 -9.074 72.985 1.00 95.25 141 GLY A N 1
ATOM 1000 C CA . GLY A 1 141 ? -15.691 -9.340 73.857 1.00 95.25 141 GLY A CA 1
ATOM 1001 C C . GLY A 1 141 ? -14.332 -9.028 73.235 1.00 95.25 141 GLY A C 1
ATOM 1002 O O . GLY A 1 141 ? -14.223 -8.338 72.221 1.00 95.25 141 GLY A O 1
ATOM 1003 N N . THR A 1 142 ? -13.273 -9.544 73.862 1.00 97.06 142 THR A N 1
ATOM 1004 C CA . THR A 1 142 ? -11.895 -9.384 73.380 1.00 97.06 142 THR A CA 1
ATOM 1005 C C . THR A 1 142 ? -11.553 -10.473 72.369 1.00 97.06 142 THR A C 1
ATOM 1007 O O . THR A 1 142 ? -11.324 -11.625 72.737 1.00 97.06 142 THR A O 1
ATOM 1010 N N . TYR A 1 143 ? -11.483 -10.103 71.096 1.00 97.81 143 TYR A N 1
ATOM 1011 C CA . TYR A 1 143 ? -10.920 -10.940 70.042 1.00 97.81 143 TYR A CA 1
ATOM 1012 C C . TYR A 1 143 ? -9.389 -10.865 70.092 1.00 97.81 143 TYR A C 1
ATOM 1014 O O . TYR A 1 143 ? -8.804 -9.878 70.554 1.00 97.81 143 TYR A O 1
ATOM 1022 N N . THR A 1 144 ? -8.717 -11.908 69.608 1.00 97.50 144 THR A N 1
ATOM 1023 C CA . THR A 1 144 ? -7.248 -11.950 69.554 1.00 97.50 144 THR A CA 1
ATOM 1024 C C . THR A 1 144 ? -6.746 -12.344 68.176 1.00 97.50 144 THR A C 1
ATOM 1026 O O . THR A 1 144 ? -7.286 -13.230 67.520 1.00 97.50 144 THR A O 1
ATOM 1029 N N . ILE A 1 145 ? -5.694 -11.668 67.733 1.00 98.06 145 ILE A N 1
ATOM 1030 C CA . ILE A 1 145 ? -4.985 -11.916 66.486 1.00 98.06 145 ILE A CA 1
ATOM 1031 C C . ILE A 1 145 ? -3.626 -12.501 66.877 1.00 98.06 145 ILE A C 1
ATOM 1033 O O . ILE A 1 145 ? -2.763 -11.791 67.397 1.00 98.06 145 ILE A O 1
ATOM 1037 N N . LEU A 1 146 ? -3.459 -13.805 66.672 1.00 97.00 146 LEU A N 1
ATOM 1038 C CA . LEU A 1 146 ? -2.205 -14.518 66.898 1.00 97.00 146 LEU A CA 1
ATOM 1039 C C . LEU A 1 146 ? -1.323 -14.380 65.655 1.00 97.00 146 LEU A C 1
ATOM 1041 O O . LEU A 1 146 ? -1.723 -14.813 64.574 1.00 97.00 146 LEU A O 1
ATOM 1045 N N . LEU A 1 147 ? -0.138 -13.800 65.832 1.00 97.56 147 LEU A N 1
ATO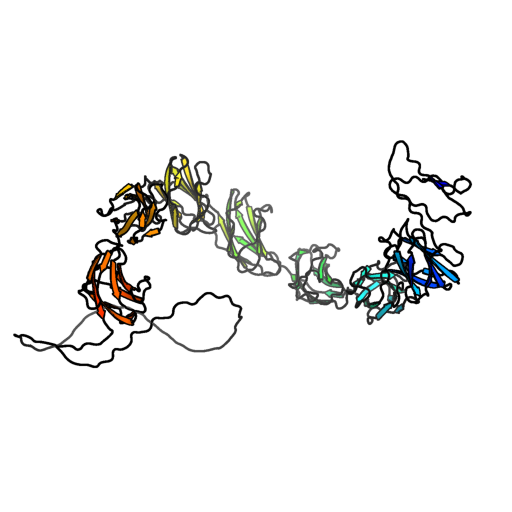M 1046 C CA . LEU A 1 147 ? 0.941 -13.734 64.850 1.00 97.56 147 LEU A CA 1
ATOM 1047 C C . LEU A 1 147 ? 2.015 -14.767 65.217 1.00 97.56 147 LEU A C 1
ATOM 1049 O O . LEU A 1 147 ? 2.640 -14.658 66.272 1.00 97.56 147 LEU A O 1
ATOM 1053 N N . ASP A 1 148 ? 2.219 -15.731 64.323 1.00 95.00 148 ASP A N 1
ATOM 1054 C CA . ASP A 1 148 ? 3.047 -16.932 64.503 1.00 95.00 148 ASP A CA 1
ATOM 1055 C C . ASP A 1 148 ? 4.162 -16.968 63.431 1.00 95.00 148 ASP A C 1
ATOM 1057 O O . ASP A 1 148 ? 3.864 -17.187 62.248 1.00 95.00 148 ASP A O 1
ATOM 1061 N N . PRO A 1 149 ? 5.431 -16.665 63.779 1.00 94.19 149 PRO A N 1
ATOM 1062 C CA . PRO A 1 149 ? 6.564 -16.711 62.851 1.00 94.19 149 PRO A CA 1
ATOM 1063 C C . PRO A 1 149 ? 7.072 -18.133 62.594 1.00 94.19 149 PRO A C 1
ATOM 1065 O O . PRO A 1 149 ? 7.471 -18.859 63.501 1.00 94.19 149 PRO A O 1
ATOM 1068 N N . ALA A 1 150 ? 7.203 -18.505 61.322 1.00 90.56 150 ALA A N 1
ATOM 1069 C CA . ALA A 1 150 ? 7.611 -19.854 60.956 1.00 90.56 150 ALA A CA 1
ATOM 1070 C C . ALA A 1 150 ? 9.065 -20.167 61.370 1.00 90.56 150 ALA A C 1
ATOM 1072 O O . ALA A 1 150 ? 10.018 -19.535 60.900 1.00 90.56 150 ALA A O 1
ATOM 1073 N N . SER A 1 151 ? 9.253 -21.246 62.138 1.00 87.06 151 SER A N 1
ATOM 1074 C CA . SER A 1 151 ? 10.565 -21.769 62.563 1.00 87.06 151 SER A CA 1
ATOM 1075 C C . SER A 1 151 ? 11.343 -20.804 63.478 1.00 87.06 151 SER A C 1
ATOM 1077 O O . SER A 1 151 ? 10.862 -20.442 64.540 1.00 87.06 151 SER A O 1
ATOM 1079 N N . PHE A 1 152 ? 12.572 -20.411 63.123 1.00 85.94 152 PHE A N 1
ATOM 1080 C CA . PHE A 1 152 ? 13.441 -19.578 63.970 1.00 85.94 152 PHE A CA 1
ATOM 1081 C C . PHE A 1 152 ? 13.329 -18.071 63.665 1.00 85.94 152 PHE A C 1
ATOM 1083 O O . PHE A 1 152 ? 14.256 -17.308 63.936 1.00 85.94 152 PHE A O 1
ATOM 1090 N N . ARG A 1 153 ? 12.246 -17.637 63.014 1.00 91.75 153 ARG A N 1
ATOM 1091 C CA . ARG A 1 153 ? 12.157 -16.292 62.438 1.00 91.75 153 ARG A CA 1
ATOM 1092 C C . ARG A 1 153 ? 11.755 -15.239 63.459 1.00 91.75 153 ARG A C 1
ATOM 1094 O O . ARG A 1 153 ? 10.940 -15.473 64.341 1.00 91.75 153 ARG A O 1
ATOM 1101 N N . THR A 1 154 ? 12.319 -14.057 63.271 1.00 93.94 154 THR A N 1
ATOM 1102 C CA . THR A 1 154 ? 12.023 -12.832 64.011 1.00 93.94 154 THR A CA 1
ATOM 1103 C C . THR A 1 154 ? 11.728 -11.717 63.018 1.00 93.94 154 THR A C 1
ATOM 1105 O O . THR A 1 154 ? 12.036 -11.829 61.828 1.00 93.94 154 THR A O 1
ATOM 1108 N N . GLY A 1 155 ? 11.077 -10.663 63.493 1.00 95.62 155 GLY A N 1
ATOM 1109 C CA . GLY A 1 155 ? 10.542 -9.609 62.644 1.00 95.62 155 GLY A CA 1
ATOM 1110 C C . GLY A 1 155 ? 9.377 -8.897 63.314 1.00 95.62 155 GLY A C 1
ATOM 1111 O O . GLY A 1 155 ? 9.059 -9.133 64.476 1.00 95.62 155 GLY A O 1
ATOM 1112 N N . ALA A 1 156 ? 8.737 -8.008 62.572 1.00 96.88 156 ALA A N 1
ATOM 1113 C CA . ALA A 1 156 ? 7.582 -7.254 63.021 1.00 96.88 156 ALA A CA 1
ATOM 1114 C C . ALA A 1 156 ? 6.477 -7.278 61.965 1.00 96.88 156 ALA A C 1
ATOM 1116 O O . ALA A 1 156 ? 6.749 -7.561 60.798 1.00 96.88 156 ALA A O 1
ATOM 1117 N N . LEU A 1 157 ? 5.250 -6.972 62.381 1.00 97.50 157 LEU A N 1
ATOM 1118 C CA . LEU A 1 157 ? 4.091 -6.756 61.515 1.00 97.50 157 LEU A CA 1
ATOM 1119 C C . LEU A 1 157 ? 3.222 -5.652 62.126 1.00 97.50 157 LEU A C 1
ATOM 1121 O O . LEU A 1 157 ? 2.917 -5.692 63.320 1.00 97.50 157 LEU A O 1
ATOM 1125 N N . THR A 1 158 ? 2.815 -4.674 61.320 1.00 97.81 158 THR A N 1
ATOM 1126 C CA . THR A 1 158 ? 1.850 -3.648 61.725 1.00 97.81 158 THR A CA 1
ATOM 1127 C C . THR A 1 158 ? 0.442 -4.149 61.430 1.00 97.81 158 THR A C 1
ATOM 1129 O O . THR A 1 158 ? 0.106 -4.400 60.276 1.00 97.81 158 THR A O 1
ATOM 1132 N N . ALA A 1 159 ? -0.376 -4.306 62.468 1.00 97.12 159 ALA A N 1
ATOM 1133 C CA . ALA A 1 159 ? -1.771 -4.713 62.377 1.00 97.12 159 ALA A CA 1
ATOM 1134 C C . ALA A 1 159 ? -2.684 -3.499 62.589 1.00 97.12 159 ALA A C 1
ATOM 1136 O O . ALA A 1 159 ? -2.624 -2.855 63.637 1.00 97.12 159 ALA A O 1
ATOM 1137 N N . GLN A 1 160 ? -3.550 -3.206 61.619 1.00 96.94 160 GLN A N 1
ATOM 1138 C CA . GLN A 1 160 ? -4.608 -2.205 61.747 1.00 96.94 160 GLN A CA 1
ATOM 1139 C C . GLN A 1 160 ? -5.971 -2.865 61.543 1.00 96.94 160 GLN A C 1
ATOM 1141 O O . GLN A 1 160 ? -6.200 -3.554 60.546 1.00 96.94 160 GLN A O 1
ATOM 1146 N N . VAL A 1 161 ? -6.873 -2.651 62.501 1.00 96.81 161 VAL A N 1
ATOM 1147 C CA . VAL A 1 161 ? -8.265 -3.102 62.436 1.00 96.81 161 VAL A CA 1
ATOM 1148 C C . VAL A 1 161 ? -9.118 -1.884 62.123 1.00 96.81 161 VAL A C 1
ATOM 1150 O O . VAL A 1 161 ? -9.181 -0.950 62.919 1.00 96.81 161 VAL A O 1
ATOM 1153 N N . TYR A 1 162 ? -9.771 -1.877 60.970 1.00 96.06 162 TYR A N 1
ATOM 1154 C CA . TYR A 1 162 ? -10.743 -0.850 60.618 1.00 96.06 162 TYR A CA 1
ATOM 1155 C C . TYR A 1 162 ? -12.121 -1.307 61.086 1.00 96.06 162 TYR A C 1
ATOM 1157 O O . TYR A 1 162 ? -12.526 -2.430 60.788 1.00 96.06 162 TYR A O 1
ATOM 1165 N N . ASP A 1 163 ? -12.837 -0.437 61.793 1.00 95.19 163 ASP A N 1
ATOM 1166 C CA . ASP A 1 163 ? -14.293 -0.526 61.885 1.00 95.19 163 ASP A CA 1
ATOM 1167 C C . ASP A 1 163 ? -14.876 -0.201 60.501 1.00 95.19 163 ASP A C 1
ATOM 1169 O O . ASP A 1 163 ? -14.393 0.724 59.850 1.00 95.19 163 ASP A O 1
ATOM 1173 N N . VAL A 1 164 ? -15.854 -0.969 60.014 1.00 95.94 164 VAL A N 1
ATOM 1174 C CA . VAL A 1 164 ? -16.346 -0.874 58.626 1.00 95.94 164 VAL A CA 1
ATOM 1175 C C . VAL A 1 164 ? -17.826 -0.463 58.620 1.00 95.94 164 VAL A C 1
ATOM 1177 O O . VAL A 1 164 ? -18.705 -1.336 58.610 1.00 95.94 164 VAL A O 1
ATOM 1180 N N . PRO A 1 165 ? -18.132 0.855 58.587 1.00 94.25 165 PRO A N 1
ATOM 1181 C CA . PRO A 1 165 ? -19.502 1.366 58.540 1.00 94.25 165 PRO A CA 1
ATOM 1182 C C . PRO A 1 165 ? -20.342 0.737 57.425 1.00 94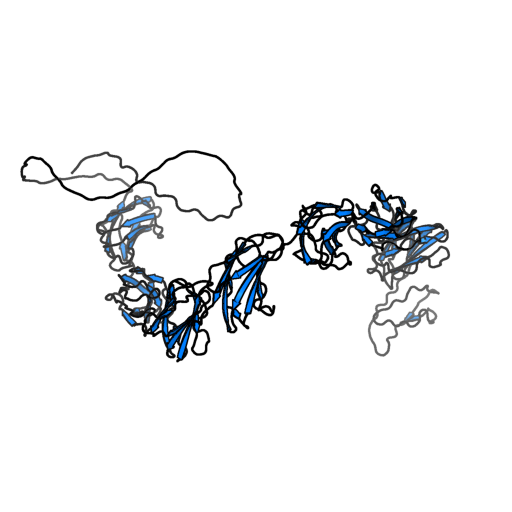.25 165 PRO A C 1
ATOM 1184 O O . PRO A 1 165 ? -19.791 0.204 56.460 1.00 94.25 165 PRO A O 1
ATOM 1187 N N . ALA A 1 166 ? -21.669 0.815 57.551 1.00 93.38 166 ALA A N 1
ATOM 1188 C CA . ALA A 1 166 ? -22.612 0.293 56.561 1.00 93.38 166 ALA A CA 1
ATOM 1189 C C . ALA A 1 166 ? -22.281 0.770 55.133 1.00 93.38 166 ALA A C 1
ATOM 1191 O O . ALA A 1 166 ? -21.881 1.917 54.932 1.00 93.38 166 ALA A O 1
ATOM 1192 N N . ASP A 1 167 ? -22.445 -0.124 54.155 1.00 95.44 167 ASP A N 1
ATOM 1193 C CA . ASP A 1 167 ? -22.038 0.130 52.772 1.00 95.44 167 ASP A CA 1
ATOM 1194 C C . ASP A 1 167 ? -22.839 1.302 52.167 1.00 95.44 167 ASP A C 1
ATOM 1196 O O . ASP A 1 167 ? -24.074 1.249 52.173 1.00 95.44 167 ASP A O 1
ATOM 1200 N N . PRO A 1 168 ? -22.187 2.360 51.646 1.00 96.75 168 PRO A N 1
ATOM 1201 C CA . PRO A 1 168 ? -22.866 3.503 51.042 1.00 96.75 168 PRO A CA 1
ATOM 1202 C C . PRO A 1 168 ? -23.819 3.096 49.913 1.00 96.75 168 PRO A C 1
ATOM 1204 O O . PRO A 1 168 ? -23.451 2.397 48.962 1.00 96.75 168 PRO A O 1
ATOM 1207 N N . THR A 1 169 ? -25.053 3.586 50.015 1.00 96.62 169 THR A N 1
ATOM 1208 C CA . THR A 1 169 ? -26.130 3.373 49.049 1.00 96.62 169 THR A CA 1
ATOM 1209 C C . THR A 1 169 ? -26.443 4.668 48.301 1.00 96.62 169 THR A C 1
ATOM 1211 O O . THR A 1 169 ? -26.454 5.756 48.877 1.00 96.62 169 THR A O 1
ATOM 1214 N N . ALA A 1 170 ? -26.723 4.556 47.006 1.00 97.38 170 ALA A N 1
ATOM 1215 C CA . ALA A 1 170 ? -27.262 5.641 46.197 1.00 97.38 170 ALA A CA 1
ATOM 1216 C C . ALA A 1 170 ? -28.396 5.137 45.290 1.00 97.38 170 ALA A C 1
ATOM 1218 O O . ALA A 1 170 ? -28.558 3.932 45.068 1.00 97.38 170 ALA A O 1
ATOM 1219 N N . THR A 1 171 ? -29.167 6.068 44.733 1.00 97.56 171 THR A N 1
ATOM 1220 C CA . THR A 1 171 ? -30.233 5.767 43.772 1.00 97.56 171 THR A CA 1
ATOM 1221 C C . THR A 1 171 ? -30.002 6.559 42.496 1.00 97.56 171 THR A C 1
ATOM 1223 O O . THR A 1 171 ? -29.836 7.777 42.542 1.00 97.56 171 THR A O 1
ATOM 1226 N N . ALA A 1 172 ? -30.003 5.865 41.363 1.00 97.44 172 ALA A N 1
ATOM 1227 C CA . ALA A 1 172 ? -29.967 6.439 40.027 1.00 97.44 172 ALA A CA 1
ATOM 1228 C C . ALA A 1 172 ? -31.298 6.179 39.301 1.00 97.44 172 ALA A C 1
ATOM 1230 O O . ALA A 1 172 ? -32.069 5.290 39.665 1.00 97.44 172 ALA A O 1
ATOM 1231 N N . THR A 1 173 ? -31.539 6.936 38.235 1.00 95.75 173 THR A N 1
ATOM 1232 C CA . THR A 1 173 ? -32.696 6.773 37.346 1.00 95.75 173 THR A CA 1
ATOM 1233 C C . THR A 1 173 ? -32.176 6.624 35.917 1.00 95.75 173 THR A C 1
ATOM 1235 O O . THR A 1 173 ? -31.303 7.413 35.544 1.00 95.75 173 THR A O 1
ATOM 1238 N N . PRO A 1 174 ? -32.667 5.672 35.100 1.00 95.00 174 PRO A N 1
ATOM 1239 C CA . PRO A 1 174 ? -32.302 5.595 33.686 1.00 95.00 174 PRO A CA 1
ATOM 1240 C C . PRO A 1 174 ? -32.604 6.911 32.955 1.00 95.00 174 PRO A C 1
ATOM 1242 O O . PRO A 1 174 ? -33.683 7.481 33.107 1.00 95.00 174 PRO A O 1
ATOM 1245 N N . GLY A 1 175 ? -31.623 7.431 32.213 1.00 92.56 175 GLY A N 1
ATOM 1246 C CA . GLY A 1 175 ? -31.701 8.746 31.561 1.00 92.56 175 GLY A CA 1
ATOM 1247 C C . GLY A 1 175 ? -31.558 9.946 32.512 1.00 92.56 175 GLY A C 1
ATOM 1248 O O . GLY A 1 175 ? -31.656 11.091 32.072 1.00 92.56 175 GLY A O 1
ATOM 1249 N N . GLY A 1 176 ? -31.324 9.708 33.805 1.00 93.94 176 GLY A N 1
ATOM 1250 C CA . GLY A 1 176 ? -31.135 10.740 34.821 1.00 93.94 176 GLY A CA 1
ATOM 1251 C C . GLY A 1 176 ? -29.727 11.360 34.844 1.00 93.94 176 GLY A C 1
ATOM 1252 O O . GLY A 1 176 ? -28.840 10.974 34.071 1.00 93.94 176 GLY A O 1
ATOM 1253 N N . PRO A 1 177 ? -29.495 12.330 35.749 1.00 95.88 177 PRO A N 1
ATOM 1254 C CA . PRO A 1 177 ? -28.162 12.864 36.008 1.00 95.88 177 PRO A CA 1
ATOM 1255 C C . PRO A 1 177 ? -27.245 11.796 36.619 1.00 95.88 177 PRO A C 1
ATOM 1257 O O . PRO A 1 177 ? -27.703 10.846 37.254 1.00 95.88 177 PRO A O 1
ATOM 1260 N N . ALA A 1 178 ? -25.935 11.978 36.458 1.00 96.62 178 ALA A N 1
ATOM 1261 C CA . ALA A 1 178 ? -24.941 11.124 37.094 1.00 96.62 178 ALA A CA 1
ATOM 1262 C C . ALA A 1 178 ? -24.911 11.327 38.622 1.00 96.62 178 ALA A C 1
ATOM 1264 O O . ALA A 1 178 ? -25.016 12.454 39.111 1.00 96.62 178 ALA A O 1
ATOM 1265 N N . VAL A 1 179 ? -24.729 10.238 39.370 1.00 98.06 179 VAL A N 1
ATOM 1266 C CA . VAL A 1 179 ? -24.778 10.193 40.836 1.00 98.06 179 VAL A CA 1
ATOM 1267 C C . VAL A 1 179 ? -23.422 9.724 41.383 1.00 98.06 179 VAL A C 1
ATOM 1269 O O . VAL A 1 179 ? -22.952 8.653 40.991 1.00 98.06 179 VAL A O 1
ATOM 1272 N N . PRO A 1 180 ? -22.760 10.490 42.269 1.00 97.44 180 PRO A N 1
ATOM 1273 C CA . PRO A 1 180 ? -21.532 10.051 42.920 1.00 97.44 180 PRO A CA 1
ATOM 1274 C C . PRO A 1 180 ? -21.833 9.077 44.065 1.00 97.44 180 PRO A C 1
ATOM 1276 O O . PRO A 1 180 ? -22.757 9.290 44.849 1.00 97.44 180 PRO A O 1
ATOM 1279 N N . VAL A 1 181 ? -21.002 8.047 44.210 1.00 97.50 181 VAL A N 1
ATOM 1280 C CA . VAL A 1 181 ? -20.963 7.179 45.394 1.00 97.50 181 VAL A CA 1
ATOM 1281 C C . VAL A 1 181 ? -19.506 6.908 45.770 1.00 97.50 181 VAL A C 1
ATOM 1283 O O . VAL A 1 181 ? -18.645 6.810 44.893 1.00 97.50 181 VAL A O 1
ATOM 1286 N N . ALA A 1 182 ? -19.201 6.843 47.066 1.00 96.12 182 ALA A N 1
ATOM 1287 C CA . ALA A 1 182 ? -17.829 6.723 47.553 1.00 96.12 182 ALA A CA 1
ATOM 1288 C C . ALA A 1 182 ? -17.740 5.916 48.847 1.00 96.12 182 ALA A C 1
ATOM 1290 O O . ALA A 1 182 ? -18.541 6.129 49.755 1.00 96.12 182 ALA A O 1
ATOM 1291 N N . THR A 1 183 ? -16.742 5.035 48.931 1.00 96.25 183 THR A N 1
ATOM 1292 C CA . THR A 1 183 ? -16.377 4.308 50.148 1.00 96.25 183 THR A CA 1
ATOM 1293 C C . THR A 1 183 ? -15.252 5.040 50.878 1.00 96.25 183 THR A C 1
ATOM 1295 O O . THR A 1 183 ? -14.262 5.469 50.281 1.00 96.25 183 THR A O 1
ATOM 1298 N N . GLY A 1 184 ? -15.423 5.220 52.187 1.00 94.00 184 GLY A N 1
ATOM 1299 C CA . GLY A 1 184 ? -14.503 5.962 53.053 1.00 94.00 184 GLY A CA 1
ATOM 1300 C C . GLY A 1 184 ? -13.570 5.080 53.883 1.00 94.00 184 GLY A C 1
ATOM 1301 O O . GLY A 1 184 ? -12.691 5.607 54.563 1.00 94.00 184 GLY A O 1
ATOM 1302 N N . THR A 1 185 ? -13.755 3.757 53.873 1.00 94.00 185 THR A N 1
ATOM 1303 C CA . THR A 1 185 ? -13.017 2.834 54.751 1.00 94.00 185 THR A CA 1
ATOM 1304 C C . THR A 1 185 ? -12.725 1.504 54.044 1.00 94.00 185 THR A C 1
ATOM 1306 O O . THR A 1 185 ? -13.606 1.014 53.334 1.00 94.00 185 THR A O 1
ATOM 1309 N N . PRO A 1 186 ? -11.526 0.904 54.213 1.00 94.56 186 PRO A N 1
ATOM 1310 C CA . PRO A 1 186 ? -11.204 -0.420 53.678 1.00 94.56 186 PRO A CA 1
ATOM 1311 C C . PRO A 1 186 ? -12.276 -1.467 53.989 1.00 94.56 186 PRO A C 1
ATOM 1313 O O . PRO A 1 186 ? -12.813 -1.499 55.095 1.00 94.56 186 PRO A O 1
ATOM 1316 N N . GLY A 1 187 ? -12.590 -2.315 53.008 1.00 92.00 187 GLY A N 1
ATOM 1317 C CA . GLY A 1 187 ? -13.605 -3.360 53.152 1.00 92.00 187 GLY A CA 1
ATOM 1318 C C . GLY A 1 187 ? -15.069 -2.898 53.060 1.00 92.00 187 GLY A C 1
ATOM 1319 O O . GLY A 1 187 ? -15.968 -3.737 53.166 1.00 92.00 187 GLY A O 1
ATOM 1320 N N . GLN A 1 188 ? -15.341 -1.605 52.844 1.00 95.62 188 GLN A N 1
ATOM 1321 C CA . GLN A 1 188 ? -16.660 -1.144 52.397 1.00 95.62 188 GLN A CA 1
ATOM 1322 C C . GLN A 1 188 ? -16.874 -1.464 50.914 1.00 95.62 188 GLN A C 1
ATOM 1324 O O . GLN A 1 188 ? -16.012 -1.199 50.076 1.00 95.62 188 GLN A O 1
ATOM 1329 N N . ASN A 1 189 ? -18.073 -1.934 50.586 1.00 95.56 189 ASN A N 1
ATOM 1330 C CA . ASN A 1 189 ? -18.605 -1.939 49.226 1.00 95.56 189 ASN A CA 1
ATOM 1331 C C . ASN A 1 189 ? -19.475 -0.687 49.018 1.00 95.56 189 ASN A C 1
ATOM 1333 O O . ASN A 1 189 ? -19.782 0.033 49.964 1.00 95.56 189 ASN A O 1
ATOM 1337 N N . ALA A 1 190 ? -19.915 -0.432 47.790 1.00 97.00 190 ALA A N 1
ATOM 1338 C CA . ALA A 1 190 ? -20.949 0.558 47.497 1.00 97.00 190 ALA A CA 1
ATOM 1339 C C . ALA A 1 190 ? -22.062 -0.062 46.646 1.00 97.00 190 ALA A C 1
ATOM 1341 O O . ALA A 1 190 ? -21.832 -1.009 45.889 1.00 97.00 190 ALA A O 1
ATOM 1342 N N . THR A 1 191 ? -23.276 0.479 46.746 1.00 97.69 191 THR A N 1
ATOM 1343 C CA . THR A 1 191 ? -24.412 0.035 45.927 1.00 97.69 191 THR A CA 1
ATOM 1344 C C . THR A 1 191 ? -25.129 1.213 45.279 1.00 97.69 191 THR A C 1
ATOM 1346 O O . THR A 1 191 ? -25.315 2.259 45.900 1.00 97.69 191 THR A O 1
ATOM 1349 N N . VAL A 1 192 ? -25.547 1.047 44.021 1.00 98.50 192 VAL A N 1
ATOM 1350 C CA . VAL A 1 192 ? -26.423 2.010 43.338 1.00 98.50 192 VAL A CA 1
ATOM 1351 C C . VAL A 1 192 ? -27.643 1.280 42.801 1.00 98.50 192 VAL A C 1
ATOM 1353 O O . VAL A 1 192 ? -27.534 0.407 41.942 1.00 98.50 192 VAL A O 1
ATOM 1356 N N . THR A 1 193 ? -28.811 1.636 43.321 1.00 98.06 193 THR A N 1
ATOM 1357 C CA . THR A 1 193 ? -30.097 1.068 42.900 1.00 98.06 193 THR A CA 1
ATOM 1358 C C . THR A 1 193 ? -30.731 1.899 41.794 1.00 98.06 193 THR A C 1
ATOM 1360 O O . THR A 1 193 ? -30.598 3.121 41.783 1.00 98.06 193 THR A O 1
ATOM 1363 N N . PHE A 1 194 ? -31.432 1.256 40.864 1.00 97.88 194 PHE A N 1
ATOM 1364 C CA . PHE A 1 194 ? -32.232 1.939 39.847 1.00 97.88 194 PHE A CA 1
ATOM 1365 C C . PHE A 1 194 ? -33.448 1.093 39.456 1.00 97.88 194 PHE A C 1
ATOM 1367 O O . PHE A 1 194 ? -33.371 -0.133 39.384 1.00 97.88 194 PHE A O 1
ATOM 1374 N N . GLY A 1 195 ? -34.585 1.744 39.211 1.00 96.75 195 GLY A N 1
ATOM 1375 C CA . GLY A 1 195 ? -35.768 1.088 38.648 1.00 96.75 195 GLY A CA 1
ATOM 1376 C C . GLY A 1 195 ? -35.650 0.966 37.129 1.00 96.75 195 GLY A C 1
ATOM 1377 O O . GLY A 1 195 ? -35.221 1.920 36.482 1.00 96.75 195 GLY A O 1
ATOM 1378 N N . ALA A 1 196 ? -36.036 -0.179 36.568 1.00 95.06 196 ALA A N 1
ATOM 1379 C CA . ALA A 1 196 ? -36.099 -0.411 35.125 1.00 95.06 196 ALA A CA 1
ATOM 1380 C C . ALA A 1 196 ? -37.283 -1.325 34.759 1.00 95.06 196 ALA A C 1
ATOM 1382 O O . ALA A 1 196 ? -37.780 -2.070 35.611 1.00 95.06 196 ALA A O 1
ATOM 1383 N N . THR A 1 197 ? -37.728 -1.270 33.501 1.00 94.62 197 THR A N 1
ATOM 1384 C CA . THR A 1 197 ? -38.873 -2.051 32.996 1.00 94.62 197 THR A CA 1
ATOM 1385 C C . THR A 1 197 ? -38.482 -3.083 31.941 1.00 94.62 197 THR A C 1
ATOM 1387 O O . THR A 1 197 ? -37.498 -2.926 31.216 1.00 94.62 197 THR A O 1
ATOM 1390 N N . ALA A 1 198 ? -39.266 -4.156 31.840 1.00 93.88 198 ALA A N 1
ATOM 1391 C CA . ALA A 1 198 ? -39.055 -5.244 30.894 1.00 93.88 198 ALA A CA 1
ATOM 1392 C C . ALA A 1 198 ? -38.961 -4.730 29.443 1.00 93.88 198 ALA A C 1
ATOM 1394 O O . ALA A 1 198 ? -39.819 -3.987 28.968 1.00 93.88 198 ALA A O 1
ATOM 1395 N N . GLY A 1 199 ? -37.912 -5.138 28.727 1.00 89.00 199 GLY A N 1
ATOM 1396 C CA . GLY A 1 199 ? -37.644 -4.721 27.348 1.00 89.00 199 GLY A CA 1
ATOM 1397 C C . GLY A 1 199 ? -36.907 -3.384 27.193 1.00 89.00 199 GLY A C 1
ATOM 1398 O O . GLY A 1 199 ? -36.399 -3.119 26.103 1.00 89.00 199 GLY A O 1
ATOM 1399 N N . GLN A 1 200 ? -36.766 -2.573 28.251 1.00 92.56 200 GLN A N 1
ATOM 1400 C CA . GLN A 1 200 ? -35.892 -1.394 28.232 1.00 92.56 200 GLN A CA 1
ATOM 1401 C C . GLN A 1 200 ? -34.440 -1.823 27.951 1.00 92.56 200 GLN A C 1
ATOM 1403 O O . GLN A 1 200 ? -34.007 -2.895 28.383 1.00 92.56 200 GLN A O 1
ATOM 1408 N N . ARG A 1 201 ? -33.663 -1.002 27.238 1.00 93.31 201 ARG A N 1
ATOM 1409 C CA . ARG A 1 201 ? -32.209 -1.191 27.111 1.00 93.31 201 ARG A CA 1
ATOM 1410 C C . ARG A 1 201 ? -31.507 -0.163 27.978 1.00 93.31 201 ARG A C 1
ATOM 1412 O O . ARG A 1 201 ? -31.896 0.998 27.972 1.00 93.31 201 ARG A O 1
ATOM 1419 N N . ILE A 1 202 ? -30.481 -0.579 28.713 1.00 94.94 202 ILE A N 1
ATOM 1420 C CA . ILE A 1 202 ? -29.669 0.341 29.512 1.00 94.94 202 ILE A CA 1
ATOM 1421 C C . ILE A 1 202 ? -28.178 0.148 29.272 1.00 94.94 202 ILE A C 1
ATOM 1423 O O . ILE A 1 202 ? -27.722 -0.954 28.957 1.00 94.94 202 ILE A O 1
ATOM 1427 N N . SER A 1 203 ? -27.408 1.206 29.498 1.00 96.31 203 SER A N 1
ATOM 1428 C CA . SER A 1 203 ? -25.972 1.129 29.772 1.00 96.31 203 SER A CA 1
ATOM 1429 C C . SER A 1 203 ? -25.660 1.861 31.081 1.00 96.31 203 SER A C 1
ATOM 1431 O O . SER A 1 203 ? -26.428 2.719 31.520 1.00 96.31 203 SER A O 1
ATOM 1433 N N . ILE A 1 204 ? -24.558 1.504 31.743 1.00 97.31 204 ILE A N 1
ATOM 1434 C CA . ILE A 1 204 ? -24.136 2.145 32.997 1.00 97.31 204 ILE A CA 1
ATOM 1435 C C . ILE A 1 204 ? -22.694 2.611 32.854 1.00 97.31 204 ILE A C 1
ATOM 1437 O O . ILE A 1 204 ? -21.780 1.792 32.768 1.00 97.31 204 ILE A O 1
ATOM 1441 N N . GLN A 1 205 ? -22.482 3.924 32.831 1.00 97.50 205 GLN A N 1
ATOM 1442 C CA . GLN A 1 205 ? -21.148 4.509 32.808 1.00 97.50 205 GLN A CA 1
ATOM 1443 C C . GLN A 1 205 ? -20.648 4.719 34.232 1.00 97.50 205 GLN A C 1
ATOM 1445 O O . GLN A 1 205 ? -21.255 5.440 35.024 1.00 97.50 205 GLN A O 1
ATOM 1450 N N . LEU A 1 206 ? -19.496 4.127 34.525 1.00 97.50 206 LEU A N 1
ATOM 1451 C CA . LEU A 1 206 ? -18.677 4.438 35.686 1.00 97.50 206 LEU A CA 1
ATOM 1452 C C . LEU A 1 206 ? -17.597 5.421 35.240 1.00 97.50 206 LEU A C 1
ATOM 1454 O O . LEU A 1 206 ? -16.907 5.182 34.250 1.00 97.50 206 LEU A O 1
ATOM 1458 N N . SER A 1 207 ? -17.464 6.539 35.944 1.00 96.88 207 SER A N 1
ATOM 1459 C CA . SER A 1 207 ? -16.595 7.657 35.562 1.00 96.88 207 SER A CA 1
ATOM 1460 C C . SER A 1 207 ? -15.958 8.317 36.786 1.00 96.88 207 SER A C 1
ATOM 1462 O O . SER A 1 207 ? -16.394 8.087 37.912 1.00 96.88 207 SER A O 1
ATOM 1464 N N . ALA A 1 208 ? -14.910 9.121 36.571 1.00 96.00 208 ALA A N 1
ATOM 1465 C CA . ALA A 1 208 ? -14.209 9.869 37.624 1.00 96.00 208 ALA A CA 1
ATOM 1466 C C . ALA A 1 208 ? -13.797 9.013 38.846 1.00 96.00 208 ALA A C 1
ATOM 1468 O O . ALA A 1 208 ? -13.855 9.477 39.983 1.00 96.00 208 ALA A O 1
ATOM 1469 N N . SER A 1 209 ? -13.415 7.748 38.624 1.00 96.81 209 SER A N 1
ATOM 1470 C CA . SER A 1 209 ? -13.094 6.844 39.729 1.00 96.81 209 SER A CA 1
ATOM 1471 C C . SER A 1 209 ? -11.749 7.180 40.372 1.00 96.81 209 SER A C 1
ATOM 1473 O O . SER A 1 209 ? -10.788 7.489 39.668 1.00 96.81 209 SER A O 1
ATOM 1475 N N . THR A 1 210 ? -11.659 7.071 41.700 1.00 96.88 210 THR A N 1
ATOM 1476 C CA . THR A 1 210 ? -10.417 7.328 42.453 1.00 96.88 210 THR A CA 1
ATOM 1477 C C . THR A 1 210 ? -9.829 6.101 43.160 1.00 96.88 210 THR A C 1
ATOM 1479 O O . THR A 1 210 ? -8.798 6.236 43.810 1.00 96.88 210 THR A O 1
ATOM 1482 N N . TYR A 1 211 ? -10.406 4.902 42.990 1.00 94.44 211 TYR A N 1
ATOM 1483 C CA . TYR A 1 211 ? -9.938 3.670 43.655 1.00 94.44 211 TYR A CA 1
ATOM 1484 C C . TYR A 1 211 ? -8.523 3.219 43.246 1.00 94.44 211 TYR A C 1
ATOM 1486 O O . TYR A 1 211 ? -7.845 2.530 44.005 1.00 94.44 211 TYR A O 1
ATOM 1494 N N . GLY A 1 212 ? -8.072 3.582 42.043 1.00 92.81 212 GLY A N 1
ATOM 1495 C CA . GLY A 1 212 ? -6.754 3.227 41.512 1.00 92.81 212 GLY A CA 1
ATOM 1496 C C . GLY A 1 212 ? -6.732 3.216 39.983 1.00 92.81 212 GLY A C 1
ATOM 1497 O O . GLY A 1 212 ? -7.776 3.222 39.335 1.00 92.81 212 GLY A O 1
ATOM 1498 N N . SER A 1 213 ? -5.540 3.233 39.385 1.00 92.56 213 SER A N 1
ATOM 1499 C CA . SER A 1 213 ? -5.371 3.346 37.926 1.00 92.56 213 SER A CA 1
ATOM 1500 C C . SER A 1 213 ? -5.482 2.023 37.160 1.00 92.56 213 SER A C 1
ATOM 1502 O O . SER A 1 213 ? -5.693 2.040 35.949 1.00 92.56 213 SER A O 1
ATOM 1504 N N . SER A 1 214 ? -5.346 0.876 37.832 1.00 94.00 214 SER A N 1
ATOM 1505 C CA . SER A 1 214 ? -5.479 -0.441 37.205 1.00 94.00 214 SER A CA 1
ATOM 1506 C C . SER A 1 214 ? -6.947 -0.829 37.013 1.00 94.00 214 SER A C 1
ATOM 1508 O O . SER A 1 214 ? -7.804 -0.480 37.819 1.00 94.00 214 SER A O 1
ATOM 1510 N N . SER A 1 215 ? -7.237 -1.645 35.999 1.00 92.31 215 SER A N 1
ATOM 1511 C CA . SER A 1 215 ? -8.555 -2.273 35.797 1.00 92.31 215 SER A CA 1
ATOM 1512 C C . SER A 1 215 ? -8.910 -3.335 36.850 1.00 92.31 215 SER A C 1
ATOM 1514 O O . SER A 1 215 ? -9.926 -4.005 36.725 1.00 92.31 215 SER A O 1
ATOM 1516 N N . SER A 1 216 ? -8.084 -3.506 37.883 1.00 95.00 216 SER A N 1
ATOM 1517 C CA . SER A 1 216 ? -8.359 -4.356 39.046 1.00 95.00 216 SER A CA 1
ATOM 1518 C C . SER A 1 216 ? -8.458 -3.541 40.338 1.00 95.00 216 SER A C 1
ATOM 1520 O O . SER A 1 216 ? -8.415 -4.131 41.413 1.00 95.00 216 SER A O 1
ATOM 1522 N N . ALA A 1 217 ? -8.554 -2.208 40.265 1.00 95.06 217 ALA A N 1
ATOM 1523 C CA . ALA A 1 217 ? -8.671 -1.342 41.439 1.00 95.06 217 ALA A CA 1
ATOM 1524 C C . ALA A 1 217 ? -10.061 -1.419 42.094 1.00 95.06 217 ALA A C 1
ATOM 1526 O O . ALA A 1 217 ? -10.169 -1.365 43.317 1.00 95.06 217 ALA A O 1
ATOM 1527 N N . ALA A 1 218 ? -11.109 -1.592 41.290 1.00 96.56 218 ALA A N 1
ATOM 1528 C CA . ALA A 1 218 ? -12.451 -1.924 41.749 1.00 96.56 218 ALA A CA 1
ATOM 1529 C C . ALA A 1 218 ? -13.176 -2.799 40.716 1.00 96.56 218 ALA A C 1
ATOM 1531 O O . ALA A 1 218 ? -12.803 -2.841 39.543 1.00 96.56 218 ALA A O 1
ATOM 1532 N N . TYR A 1 219 ? -14.229 -3.484 41.150 1.00 97.12 219 TYR A N 1
ATOM 1533 C CA . TYR A 1 219 ? -15.077 -4.337 40.323 1.00 97.12 219 TYR A CA 1
ATOM 1534 C C . TYR A 1 219 ? -16.537 -3.898 40.403 1.00 97.12 219 TYR A C 1
ATOM 1536 O O . TYR A 1 219 ? -17.018 -3.488 41.460 1.00 97.12 219 TYR A O 1
ATOM 1544 N N . ALA A 1 220 ? -17.247 -3.997 39.282 1.00 97.75 220 ALA A N 1
ATOM 1545 C CA . ALA A 1 220 ? -18.651 -3.636 39.164 1.00 97.75 220 ALA A CA 1
ATOM 1546 C C . ALA A 1 220 ? -19.477 -4.781 38.571 1.00 97.75 220 ALA A C 1
ATOM 1548 O O . ALA A 1 220 ? -19.079 -5.388 37.581 1.00 97.75 220 ALA A O 1
ATOM 1549 N N . SER A 1 221 ? -20.646 -5.057 39.142 1.00 97.69 221 SER A N 1
ATOM 1550 C CA . SER A 1 221 ? -21.610 -6.031 38.605 1.00 97.69 221 SER A CA 1
ATOM 1551 C C . SER A 1 221 ? -23.033 -5.511 38.762 1.00 97.69 221 SER A C 1
ATOM 1553 O O . SER A 1 221 ? -23.291 -4.682 39.631 1.00 97.69 221 SER A O 1
ATOM 1555 N N . VAL A 1 222 ? -23.962 -5.987 37.932 1.00 97.88 222 VAL A N 1
ATOM 1556 C CA . VAL A 1 222 ? -25.383 -5.621 38.036 1.00 97.88 222 VAL A CA 1
ATOM 1557 C C . VAL A 1 222 ? -26.184 -6.859 38.400 1.00 97.88 222 VAL A C 1
ATOM 1559 O O . VAL A 1 222 ? -26.087 -7.883 37.722 1.00 97.88 222 VAL A O 1
ATOM 1562 N N . VAL A 1 223 ? -26.984 -6.747 39.455 1.00 97.50 223 VAL A N 1
ATOM 1563 C CA . VAL A 1 223 ? -27.849 -7.792 40.005 1.00 97.50 223 VAL A CA 1
ATOM 1564 C C . VAL A 1 223 ? -29.313 -7.422 39.756 1.00 97.50 223 VAL A C 1
ATOM 1566 O O . VAL A 1 223 ? -29.692 -6.249 39.801 1.00 97.50 223 VAL A O 1
ATOM 1569 N N . ARG A 1 224 ? -30.124 -8.430 39.437 1.00 96.75 224 ARG A N 1
ATOM 1570 C CA . ARG A 1 224 ? -31.562 -8.331 39.159 1.00 96.75 224 ARG A CA 1
ATOM 1571 C C . ARG A 1 224 ? -32.397 -8.242 40.448 1.00 96.75 224 ARG A C 1
ATOM 1573 O O . ARG A 1 224 ? -31.905 -8.635 41.506 1.00 96.75 224 ARG A O 1
ATOM 1580 N N . PRO A 1 225 ? -33.689 -7.869 40.358 1.00 96.19 225 PRO A N 1
ATOM 1581 C CA . PRO A 1 225 ? -34.630 -7.966 41.480 1.00 96.19 225 PRO A CA 1
ATOM 1582 C C . PRO A 1 225 ? -34.737 -9.374 42.100 1.00 96.19 225 PRO A C 1
ATOM 1584 O O . PRO A 1 225 ? -35.038 -9.500 43.282 1.00 96.19 225 PRO A O 1
ATOM 1587 N N . ASP A 1 226 ? -34.474 -10.430 41.318 1.00 93.75 226 ASP A N 1
ATOM 1588 C CA . ASP A 1 226 ? -34.480 -11.837 41.757 1.00 93.75 226 ASP A CA 1
ATOM 1589 C C . ASP A 1 226 ? -33.195 -12.275 42.505 1.00 93.75 226 ASP A C 1
ATOM 1591 O O . ASP A 1 226 ? -33.075 -13.431 42.910 1.00 93.75 226 ASP A O 1
ATOM 1595 N N . GLY A 1 227 ? -32.227 -11.367 42.691 1.00 92.62 227 GLY A N 1
ATOM 1596 C CA . GLY A 1 227 ? -30.940 -11.633 43.343 1.00 92.62 227 GLY A CA 1
ATOM 1597 C C . GLY A 1 227 ? -29.880 -12.293 42.453 1.00 92.62 227 GLY A C 1
ATOM 1598 O O . GLY A 1 227 ? -28.744 -12.468 42.890 1.00 92.62 227 GLY A O 1
ATOM 1599 N N . THR A 1 228 ? -30.200 -12.641 41.205 1.00 95.00 228 THR A N 1
ATOM 1600 C CA . THR A 1 228 ? -29.249 -13.234 40.255 1.00 95.00 228 THR A CA 1
ATOM 1601 C C . THR A 1 228 ? -28.586 -12.179 39.363 1.00 95.00 228 THR A C 1
ATOM 1603 O O . THR A 1 228 ? -29.055 -11.050 39.219 1.00 95.00 228 THR A O 1
ATOM 1606 N N . THR A 1 229 ? -27.454 -12.520 38.750 1.00 96.00 229 THR A N 1
ATOM 1607 C CA . THR A 1 229 ? -26.667 -11.572 37.948 1.00 96.00 229 THR A CA 1
ATOM 1608 C C . THR A 1 229 ? -27.357 -11.208 36.621 1.00 96.00 229 THR A C 1
ATOM 1610 O O . THR A 1 229 ? -27.924 -12.064 35.932 1.00 96.00 229 THR A O 1
ATOM 1613 N N . LEU A 1 230 ? -27.273 -9.927 36.245 1.00 95.75 230 LEU A N 1
ATOM 1614 C CA . LEU A 1 230 ? -27.564 -9.388 34.909 1.00 95.75 230 LEU A CA 1
ATOM 1615 C C . LEU A 1 230 ? -26.268 -9.084 34.140 1.00 95.75 230 LEU A C 1
ATOM 1617 O O . LEU A 1 230 ? -26.132 -9.486 32.989 1.00 95.75 230 LEU A O 1
ATOM 1621 N N . VAL A 1 231 ? -25.315 -8.397 34.780 1.00 96.25 231 VAL A N 1
ATOM 1622 C CA . VAL A 1 231 ? -23.994 -8.077 34.210 1.00 96.25 231 VAL A CA 1
ATOM 1623 C C . VAL A 1 231 ? -22.914 -8.615 35.139 1.00 96.25 231 VAL A C 1
ATOM 1625 O O . VAL A 1 231 ? -22.897 -8.294 36.328 1.00 96.25 231 VAL A O 1
ATOM 1628 N N . SER A 1 232 ? -22.026 -9.447 34.594 1.00 95.94 232 SER A N 1
ATOM 1629 C CA . SER A 1 232 ? -20.906 -10.062 35.312 1.00 95.94 232 SER A CA 1
ATOM 1630 C C . SER A 1 232 ? -19.926 -9.037 35.887 1.00 95.94 232 SER A C 1
ATOM 1632 O O . SER A 1 232 ? -19.802 -7.923 35.378 1.00 95.94 232 SER A O 1
ATOM 1634 N N . SER A 1 233 ? -19.180 -9.456 36.914 1.00 95.69 233 SER A N 1
ATOM 1635 C CA . SER A 1 233 ? -18.126 -8.642 37.527 1.00 95.69 233 SER A CA 1
ATOM 1636 C C . SER A 1 233 ? -17.117 -8.158 36.482 1.00 95.69 233 SER A C 1
ATOM 1638 O O . SER A 1 233 ? -16.425 -8.955 35.851 1.00 95.69 233 SER A O 1
ATOM 1640 N N . THR A 1 234 ? -17.072 -6.843 36.290 1.00 96.94 234 THR A N 1
ATOM 1641 C CA . THR A 1 234 ? -16.222 -6.126 35.340 1.00 96.94 234 THR A CA 1
ATOM 1642 C C . THR A 1 234 ? -15.269 -5.234 36.122 1.00 96.94 234 THR A C 1
ATOM 1644 O O . THR A 1 234 ? -15.708 -4.394 36.907 1.00 96.94 234 THR A O 1
ATOM 1647 N N . GLY A 1 235 ? -13.965 -5.422 35.932 1.00 96.56 235 GLY A N 1
ATOM 1648 C CA . GLY A 1 235 ? -12.943 -4.624 36.605 1.00 96.56 235 GLY A CA 1
ATOM 1649 C C . GLY A 1 235 ? -12.752 -3.241 35.970 1.00 96.56 235 GLY A C 1
ATOM 1650 O O . GLY A 1 235 ? -12.793 -3.105 34.746 1.00 96.56 235 GLY A O 1
ATOM 1651 N N . PHE A 1 236 ? -12.537 -2.215 36.794 1.00 96.31 236 PHE A N 1
ATOM 1652 C CA . PHE A 1 236 ? -12.310 -0.834 36.369 1.00 96.31 236 PHE A CA 1
ATOM 1653 C C . PHE A 1 236 ? -11.305 -0.096 37.274 1.00 96.31 236 PHE A C 1
ATOM 1655 O O . PHE A 1 236 ? -10.926 -0.565 38.348 1.00 96.31 236 PHE A O 1
ATOM 1662 N N . GLY A 1 237 ? -10.867 1.072 36.799 1.00 95.00 237 GLY A N 1
ATOM 1663 C CA . GLY A 1 237 ? -9.971 2.001 37.494 1.00 95.00 237 GLY A CA 1
ATOM 1664 C C . GLY A 1 237 ? -10.284 3.451 37.111 1.00 95.00 237 GLY A C 1
ATOM 1665 O O . GLY A 1 237 ? -11.397 3.740 36.670 1.00 95.00 237 GLY A O 1
ATOM 1666 N N . THR A 1 238 ? -9.313 4.365 37.217 1.00 95.12 238 THR A N 1
ATOM 1667 C CA . THR A 1 238 ? -9.496 5.815 36.964 1.00 95.12 238 THR A CA 1
ATOM 1668 C C . THR A 1 238 ? -10.137 6.158 35.616 1.00 95.12 238 THR A C 1
ATOM 1670 O O . THR A 1 238 ? -10.883 7.131 35.529 1.00 95.12 238 THR A O 1
ATOM 1673 N N . SER A 1 239 ? -9.886 5.362 34.572 1.00 91.56 239 SER A N 1
ATOM 1674 C CA . SER A 1 239 ? -10.483 5.540 33.236 1.00 91.56 239 SER A CA 1
ATOM 1675 C C . SER A 1 239 ? -11.993 5.272 33.182 1.00 91.56 239 SER A C 1
ATOM 1677 O O . SER A 1 239 ? -12.631 5.615 32.189 1.00 91.56 239 SER A O 1
ATOM 1679 N N . GLY A 1 240 ? -12.570 4.663 34.223 1.00 94.06 240 GLY A N 1
ATOM 1680 C CA . GLY A 1 240 ? -13.961 4.226 34.234 1.00 94.06 240 GLY A CA 1
ATOM 1681 C C . GLY A 1 240 ? -14.217 2.983 33.376 1.00 94.06 240 GLY A C 1
ATOM 1682 O O . GLY A 1 240 ? -13.286 2.288 32.966 1.00 94.06 240 GLY A O 1
ATOM 1683 N N . VAL A 1 241 ? -15.496 2.699 33.126 1.00 95.69 241 VAL A N 1
ATOM 1684 C CA . VAL A 1 241 ? -15.976 1.640 32.220 1.00 95.69 241 VAL A CA 1
ATOM 1685 C C . VAL A 1 241 ? -17.427 1.928 31.811 1.00 95.69 241 VAL A C 1
ATOM 1687 O O . VAL A 1 241 ? -18.158 2.574 32.562 1.00 95.69 241 VAL A O 1
ATOM 1690 N N . LEU A 1 242 ? -17.860 1.446 30.642 1.00 95.88 242 LEU A N 1
ATOM 1691 C CA . LEU A 1 242 ? -19.281 1.349 30.293 1.00 95.88 242 LEU A CA 1
ATOM 1692 C C . LEU A 1 242 ? -19.726 -0.111 30.432 1.00 95.88 242 LEU A C 1
ATOM 1694 O O . LEU A 1 242 ? -19.118 -0.997 29.838 1.00 95.88 242 LEU A O 1
ATOM 1698 N N . LEU A 1 243 ? -20.775 -0.352 31.214 1.00 95.44 243 LEU A N 1
ATOM 1699 C CA . LEU A 1 243 ? -21.414 -1.658 31.366 1.00 95.44 243 LEU A CA 1
ATOM 1700 C C . LEU A 1 243 ? -22.647 -1.739 30.456 1.00 95.44 243 LEU A C 1
ATOM 1702 O O . LEU A 1 243 ? -23.414 -0.779 30.367 1.00 95.44 243 LEU A O 1
ATOM 1706 N N . GLY A 1 244 ? -22.864 -2.889 29.816 1.00 89.44 244 GLY A N 1
ATOM 1707 C CA . GLY A 1 244 ? -23.886 -3.038 28.775 1.00 89.44 244 GLY A CA 1
ATOM 1708 C C . GLY A 1 244 ? -23.403 -2.524 27.404 1.00 89.44 244 GLY A C 1
ATOM 1709 O O . GLY A 1 244 ? -22.195 -2.453 27.187 1.00 89.44 244 GLY A O 1
ATOM 1710 N N . PRO A 1 245 ? -24.312 -2.182 26.471 1.00 91.56 245 PRO A N 1
ATOM 1711 C CA . PRO A 1 245 ? -25.760 -2.072 26.652 1.00 91.56 245 PRO A CA 1
ATOM 1712 C C . PRO A 1 245 ? -26.478 -3.428 26.781 1.00 91.56 245 PRO A C 1
ATOM 1714 O O . PRO A 1 245 ? -26.262 -4.343 25.987 1.00 91.56 245 PRO A O 1
ATOM 1717 N N . VAL A 1 246 ? -27.377 -3.547 27.760 1.00 92.88 246 VAL A N 1
ATOM 1718 C CA . VAL A 1 246 ? -28.117 -4.779 28.092 1.00 92.88 246 VAL A CA 1
ATOM 1719 C C . VAL A 1 246 ? -29.630 -4.544 28.041 1.00 92.88 246 VAL A C 1
ATOM 1721 O O . VAL A 1 246 ? -30.102 -3.466 28.392 1.00 92.88 246 VAL A O 1
ATOM 1724 N N . ALA A 1 247 ? -30.391 -5.544 27.588 1.00 93.69 247 ALA A N 1
ATOM 1725 C CA . ALA A 1 247 ? -31.853 -5.524 27.636 1.00 93.69 247 ALA A CA 1
ATOM 1726 C C . ALA A 1 247 ? -32.353 -6.035 28.997 1.00 93.69 247 ALA A C 1
ATOM 1728 O O . ALA A 1 247 ? -31.857 -7.039 29.509 1.00 93.69 247 ALA A O 1
ATOM 1729 N N . ILE A 1 248 ? -33.335 -5.348 29.571 1.00 94.69 248 ILE A N 1
ATOM 1730 C CA . ILE A 1 248 ? -33.894 -5.626 30.893 1.00 94.69 248 ILE A CA 1
ATOM 1731 C C . ILE A 1 248 ? -34.907 -6.785 30.800 1.00 94.69 248 ILE A C 1
ATOM 1733 O O . ILE A 1 248 ? -35.895 -6.666 30.073 1.00 94.69 248 ILE A O 1
ATOM 1737 N N . PRO A 1 249 ? -34.696 -7.914 31.508 1.00 93.19 249 PRO A N 1
ATOM 1738 C CA . PRO A 1 249 ? -35.521 -9.119 31.356 1.00 93.19 249 PRO A CA 1
ATOM 1739 C C . PRO A 1 249 ? -36.854 -9.092 32.125 1.00 93.19 249 PRO A C 1
ATOM 1741 O O . PRO A 1 249 ? -37.678 -9.980 31.927 1.00 93.19 249 PRO A O 1
ATOM 1744 N N . GLY A 1 250 ? -37.071 -8.115 33.008 1.00 94.31 250 GLY A N 1
ATOM 1745 C CA . GLY A 1 250 ? -38.274 -8.009 33.838 1.00 94.31 250 GLY A CA 1
ATOM 1746 C C . GLY A 1 250 ? -38.319 -6.698 34.624 1.00 94.31 250 GLY A C 1
ATOM 1747 O O . GLY A 1 250 ? -37.279 -6.066 34.819 1.00 94.31 250 GLY A O 1
ATOM 1748 N N . ASP A 1 251 ? -39.505 -6.299 35.077 1.00 95.62 251 ASP A N 1
ATOM 1749 C CA . ASP A 1 251 ? -39.699 -5.069 35.854 1.00 95.62 251 ASP A CA 1
ATOM 1750 C C . ASP A 1 251 ? -39.089 -5.167 37.263 1.00 95.62 251 ASP A C 1
ATOM 1752 O O . ASP A 1 251 ? -39.191 -6.202 37.926 1.00 95.62 251 ASP A O 1
ATOM 1756 N N . GLY A 1 252 ? -38.509 -4.070 37.759 1.00 95.81 252 GLY A N 1
ATOM 1757 C CA . GLY A 1 252 ? -38.169 -3.923 39.177 1.00 95.81 252 GLY A CA 1
ATOM 1758 C C . GLY A 1 252 ? -36.942 -3.058 39.462 1.00 95.81 252 GLY A C 1
ATOM 1759 O O . GLY A 1 252 ? -36.439 -2.340 38.598 1.00 95.81 252 GLY A O 1
ATOM 1760 N N . THR A 1 253 ? -36.461 -3.135 40.705 1.00 97.31 253 THR A N 1
ATOM 1761 C CA . THR A 1 253 ? -35.241 -2.453 41.157 1.00 97.31 253 THR A CA 1
ATOM 1762 C C . THR A 1 253 ? -34.020 -3.337 40.931 1.00 97.31 253 THR A C 1
ATOM 1764 O O . THR A 1 253 ? -33.891 -4.403 41.531 1.00 97.31 253 THR A O 1
ATOM 1767 N N . TYR A 1 254 ? -33.111 -2.869 40.086 1.00 97.75 254 TYR A N 1
ATOM 1768 C CA . TYR A 1 254 ? -31.813 -3.477 39.822 1.00 97.75 254 TYR A CA 1
ATOM 1769 C C . TYR A 1 254 ? -30.742 -2.807 40.686 1.00 97.75 254 TYR A C 1
ATOM 1771 O O . TYR A 1 254 ? -30.848 -1.625 41.028 1.00 97.75 254 TYR A O 1
ATOM 1779 N N . THR A 1 255 ? -29.691 -3.557 41.015 1.00 97.94 255 THR A N 1
ATOM 1780 C CA . THR A 1 255 ? -28.617 -3.097 41.904 1.00 97.94 255 THR A CA 1
ATOM 1781 C C . THR A 1 255 ? -27.267 -3.232 41.218 1.00 97.94 255 THR A C 1
ATOM 1783 O O . THR A 1 255 ? -26.805 -4.339 40.945 1.00 97.94 255 THR A O 1
ATOM 1786 N N . LEU A 1 256 ? -26.603 -2.103 40.981 1.00 98.25 256 LEU A N 1
ATOM 1787 C CA . LEU A 1 256 ? -25.171 -2.059 40.713 1.00 98.25 256 LEU A CA 1
ATOM 1788 C C . LEU A 1 256 ? -24.424 -2.290 42.034 1.00 98.25 256 LEU A C 1
ATOM 1790 O O . LEU A 1 256 ? -24.548 -1.489 42.961 1.00 98.25 256 LEU A O 1
ATOM 1794 N N . LEU A 1 257 ? -23.638 -3.361 42.107 1.00 97.50 257 LEU A N 1
ATOM 1795 C CA . LEU A 1 257 ? -22.682 -3.616 43.183 1.00 97.50 257 LEU A CA 1
ATOM 1796 C C . LEU A 1 257 ? -21.301 -3.106 42.766 1.00 97.50 257 LEU A C 1
ATOM 1798 O O . LEU A 1 257 ? -20.839 -3.416 41.666 1.00 97.50 257 LEU A O 1
ATOM 1802 N N . LEU A 1 258 ? -20.642 -2.367 43.656 1.00 97.81 258 LEU A N 1
ATOM 1803 C CA . LEU A 1 258 ? -19.296 -1.822 43.492 1.00 97.81 258 LEU A CA 1
ATOM 1804 C C . LEU A 1 258 ? -18.403 -2.339 44.627 1.00 97.81 258 LEU A C 1
ATOM 1806 O O . LEU A 1 258 ? -18.681 -2.085 45.798 1.00 97.81 258 LEU A O 1
ATOM 1810 N N . ASN A 1 259 ? -17.330 -3.044 44.276 1.00 95.56 259 ASN A N 1
ATOM 1811 C CA . ASN A 1 259 ? -16.402 -3.683 45.209 1.00 95.56 259 ASN A CA 1
ATOM 1812 C C . ASN A 1 259 ? -14.973 -3.149 44.966 1.00 95.56 259 ASN A C 1
ATOM 1814 O O . ASN A 1 259 ? -14.360 -3.507 43.956 1.00 95.56 259 ASN A O 1
ATOM 1818 N N . PRO A 1 260 ? -14.454 -2.248 45.822 1.00 95.50 260 PRO A N 1
ATOM 1819 C CA . PRO A 1 260 ? -13.061 -1.802 45.789 1.00 95.50 260 PRO A CA 1
ATOM 1820 C C . PRO A 1 260 ? -12.100 -2.920 46.214 1.00 95.50 260 PRO A C 1
ATOM 1822 O O . PRO A 1 260 ? -12.317 -3.597 47.215 1.00 95.50 260 PRO A O 1
ATOM 1825 N N . SER A 1 261 ? -10.999 -3.099 45.487 1.00 92.56 261 SER A N 1
ATOM 1826 C CA . SER A 1 261 ? -10.083 -4.218 45.723 1.00 92.56 261 SER A CA 1
ATOM 1827 C C . SER A 1 261 ? -9.209 -4.018 46.965 1.00 92.56 261 SER A C 1
ATOM 1829 O O . SER A 1 261 ? -8.306 -3.177 46.987 1.00 92.56 261 SER A O 1
ATOM 1831 N N . GLY A 1 262 ? -9.410 -4.860 47.981 1.00 88.81 262 GLY A N 1
ATOM 1832 C CA . GLY A 1 262 ? -8.593 -4.879 49.196 1.00 88.81 262 GLY A CA 1
ATOM 1833 C C . GLY A 1 262 ? -8.765 -3.606 50.026 1.00 88.81 262 GLY A C 1
ATOM 1834 O O . GLY A 1 262 ? -9.864 -3.286 50.465 1.00 88.81 262 GLY A O 1
ATOM 1835 N N . ALA A 1 263 ? -7.674 -2.869 50.250 1.00 89.75 263 ALA A N 1
ATOM 1836 C CA . ALA A 1 263 ? -7.693 -1.638 51.046 1.00 89.75 263 ALA A CA 1
ATOM 1837 C C . ALA A 1 263 ? -8.017 -0.365 50.232 1.00 89.75 263 ALA A C 1
ATOM 1839 O O . ALA A 1 263 ? -7.788 0.743 50.716 1.00 89.75 263 ALA A O 1
ATOM 1840 N N . ALA A 1 264 ? -8.505 -0.503 48.995 1.00 93.50 264 ALA A N 1
ATOM 1841 C CA . ALA A 1 264 ? -8.872 0.634 48.157 1.00 93.50 264 ALA A CA 1
ATOM 1842 C C . ALA A 1 264 ? -10.090 1.388 48.726 1.00 93.50 264 ALA A C 1
ATOM 1844 O O . ALA A 1 264 ? -11.109 0.795 49.069 1.00 93.50 264 ALA A O 1
ATOM 1845 N N . VAL A 1 265 ? -9.986 2.715 48.778 1.00 94.56 265 VAL A N 1
ATOM 1846 C CA . VAL A 1 265 ? -11.058 3.648 49.160 1.00 94.56 265 VAL A CA 1
ATOM 1847 C C . VAL A 1 265 ? -11.102 4.790 48.152 1.00 94.56 265 VAL A C 1
ATOM 1849 O O . VAL A 1 265 ? -10.103 5.067 47.485 1.00 94.56 265 VAL A O 1
ATOM 1852 N N . GLY A 1 266 ? -12.251 5.441 47.998 1.00 95.19 266 GLY A N 1
ATOM 1853 C CA . GLY A 1 266 ? -12.439 6.432 46.944 1.00 95.19 266 GLY A CA 1
ATOM 1854 C C . GLY A 1 266 ? -13.880 6.542 46.467 1.00 95.19 266 GLY A C 1
ATOM 1855 O O . GLY A 1 266 ? -14.800 6.022 47.087 1.00 95.19 266 GLY A O 1
ATOM 1856 N N . GLY A 1 267 ? -14.069 7.249 45.355 1.00 95.69 267 GLY A N 1
ATOM 1857 C CA . GLY A 1 267 ? -15.366 7.475 44.731 1.00 95.69 267 GLY A CA 1
ATOM 1858 C C . GLY A 1 267 ? -15.450 6.960 43.302 1.00 95.69 267 GLY A C 1
ATOM 1859 O O . GLY A 1 267 ? -14.445 6.623 42.670 1.00 95.69 267 GLY A O 1
ATOM 1860 N N . VAL A 1 268 ? -16.677 6.931 42.790 1.00 97.94 268 VAL A N 1
ATOM 1861 C CA . VAL A 1 268 ? -17.011 6.768 41.374 1.00 97.94 268 VAL A CA 1
ATOM 1862 C C . VAL A 1 268 ? -18.329 7.487 41.075 1.00 97.94 268 VAL A C 1
ATOM 1864 O O . VAL A 1 268 ? -19.266 7.463 41.873 1.00 97.94 268 VAL A O 1
ATOM 1867 N N . THR A 1 269 ? -18.405 8.130 39.915 1.00 98.06 269 THR A N 1
ATOM 1868 C CA . THR A 1 269 ? -19.617 8.773 39.402 1.00 98.06 269 THR A CA 1
ATOM 1869 C C . THR A 1 269 ? -20.326 7.815 38.452 1.00 98.06 269 THR A C 1
ATOM 1871 O O . THR A 1 269 ? -19.762 7.420 37.427 1.00 98.06 269 THR A O 1
ATOM 1874 N N . VAL A 1 270 ? -21.556 7.441 38.802 1.00 98.25 270 VAL A N 1
ATOM 1875 C CA . VAL A 1 270 ? -22.381 6.448 38.105 1.00 98.25 270 VAL A CA 1
ATOM 1876 C C . VAL A 1 270 ? -23.484 7.150 37.320 1.00 98.25 270 VAL A C 1
ATOM 1878 O O . VAL A 1 270 ? -24.269 7.895 37.901 1.00 98.25 270 VAL A O 1
ATOM 1881 N N . GLN A 1 271 ? -23.596 6.890 36.018 1.00 97.81 271 GLN A N 1
ATOM 1882 C CA . GLN A 1 271 ? -24.748 7.317 35.219 1.00 97.81 271 GLN A CA 1
ATOM 1883 C C . GLN A 1 271 ? -25.404 6.113 34.546 1.00 97.81 271 GLN A C 1
ATOM 1885 O O . GLN A 1 271 ? -24.724 5.323 33.896 1.00 97.81 271 GLN A O 1
ATOM 1890 N N . VAL A 1 272 ? -26.723 5.980 34.705 1.00 97.31 272 VAL A N 1
ATOM 1891 C CA . VAL A 1 272 ? -27.534 4.954 34.035 1.00 97.31 272 VAL A CA 1
ATOM 1892 C C . VAL A 1 272 ? -28.231 5.610 32.849 1.00 97.31 272 VAL A C 1
ATOM 1894 O O . VAL A 1 272 ? -29.016 6.541 33.021 1.00 97.31 272 VAL A O 1
ATOM 1897 N N . PHE A 1 273 ? -27.946 5.136 31.644 1.00 96.12 273 PHE A N 1
ATOM 1898 C CA . PHE A 1 273 ? -28.548 5.626 30.409 1.00 96.12 273 PHE A CA 1
ATOM 1899 C C . PHE A 1 273 ? -29.666 4.701 29.938 1.00 96.12 273 PHE A C 1
ATOM 1901 O O . PHE A 1 273 ? -29.564 3.487 30.094 1.00 96.12 273 PHE A O 1
ATOM 1908 N N . ASP A 1 274 ? -30.690 5.274 29.308 1.00 93.25 274 ASP A N 1
ATOM 1909 C CA . ASP A 1 274 ? -31.660 4.525 28.509 1.00 93.25 274 ASP A CA 1
ATOM 1910 C C . ASP A 1 274 ? -31.138 4.433 27.064 1.00 93.25 274 ASP A C 1
ATOM 1912 O O . ASP A 1 274 ? -30.971 5.450 26.387 1.00 93.25 274 ASP A O 1
ATOM 1916 N N . THR A 1 275 ? -30.799 3.225 26.613 1.00 91.88 275 THR A N 1
ATOM 1917 C CA . THR A 1 275 ? -30.097 2.956 25.348 1.00 91.88 275 THR A CA 1
ATOM 1918 C C . THR A 1 275 ? -31.010 2.348 24.288 1.00 91.88 275 THR A C 1
ATOM 1920 O O . THR A 1 275 ? -30.672 1.366 23.620 1.00 91.88 275 THR A O 1
ATOM 1923 N N . VAL A 1 276 ? -32.182 2.962 24.098 1.00 89.56 276 VAL A N 1
ATOM 1924 C CA . VAL A 1 276 ? -33.055 2.702 22.942 1.00 89.56 276 VAL A CA 1
ATOM 1925 C C . VAL A 1 276 ? -32.258 2.880 21.645 1.00 89.56 276 VAL A C 1
ATOM 1927 O O . VAL A 1 276 ? -31.774 3.976 21.356 1.00 89.56 276 VAL A O 1
ATOM 1930 N N . ASN A 1 277 ? -32.131 1.811 20.853 1.00 90.75 277 ASN A N 1
ATOM 1931 C CA . ASN A 1 277 ? -31.504 1.869 19.531 1.00 90.75 277 ASN A CA 1
ATOM 1932 C C . ASN A 1 277 ? -32.312 2.790 18.605 1.00 90.75 277 ASN A C 1
ATOM 1934 O O . ASN A 1 277 ? -33.539 2.702 18.543 1.00 90.75 277 ASN A O 1
ATOM 1938 N N . VAL A 1 278 ? -31.625 3.640 17.845 1.00 94.56 278 VAL A N 1
ATOM 1939 C CA . VAL A 1 278 ? -32.261 4.578 16.908 1.00 94.56 278 VAL A CA 1
ATOM 1940 C C . VAL A 1 278 ? -32.315 3.993 15.502 1.00 94.56 278 VAL A C 1
ATOM 1942 O O . VAL A 1 278 ? -31.328 3.456 15.002 1.00 94.56 278 VAL A O 1
ATOM 1945 N N . THR A 1 279 ? -33.475 4.104 14.855 1.00 96.56 279 THR A N 1
ATOM 1946 C CA . THR A 1 279 ? -33.688 3.626 13.482 1.00 96.56 279 THR A CA 1
ATOM 1947 C C . THR A 1 279 ? -33.894 4.806 12.540 1.00 96.56 279 THR A C 1
ATOM 1949 O O . THR A 1 279 ? -34.698 5.696 12.813 1.00 96.56 279 THR A O 1
ATOM 1952 N N . PHE A 1 280 ? -33.183 4.785 11.420 1.00 97.75 280 PHE A N 1
ATOM 1953 C CA . PHE A 1 280 ? -33.306 5.712 10.302 1.00 97.75 280 PHE A CA 1
ATOM 1954 C C . PHE A 1 280 ? -33.679 4.919 9.046 1.00 97.75 280 PHE A C 1
ATOM 1956 O O . PHE A 1 280 ? -33.307 3.755 8.926 1.00 97.75 280 PHE A O 1
ATOM 1963 N N . ALA A 1 281 ? -34.357 5.554 8.094 1.00 96.56 281 ALA A N 1
ATOM 1964 C CA . ALA A 1 281 ? -34.661 4.963 6.794 1.00 96.56 281 ALA A CA 1
ATOM 1965 C C . ALA A 1 281 ? -33.999 5.774 5.673 1.00 96.56 281 ALA A C 1
ATOM 1967 O O . ALA A 1 281 ? -33.908 7.001 5.754 1.00 96.56 281 ALA A O 1
ATOM 1968 N N . THR A 1 282 ? -33.558 5.091 4.622 1.00 97.44 282 THR A N 1
ATOM 1969 C CA . THR A 1 282 ? -33.076 5.687 3.372 1.00 97.44 282 THR A CA 1
ATOM 1970 C C . THR A 1 282 ? -33.545 4.854 2.175 1.00 97.44 282 THR A C 1
ATOM 1972 O O . THR A 1 282 ? -34.155 3.800 2.342 1.00 97.44 282 THR A O 1
ATOM 1975 N N . THR A 1 283 ? -33.295 5.326 0.957 1.00 96.56 283 THR A N 1
ATOM 1976 C CA . THR A 1 283 ? -33.693 4.650 -0.284 1.00 96.56 283 THR A CA 1
ATOM 1977 C C . THR A 1 283 ? -32.492 4.396 -1.187 1.00 96.56 283 THR A C 1
ATOM 1979 O O . THR A 1 283 ? -31.525 5.160 -1.202 1.00 96.56 283 THR A O 1
ATOM 1982 N N . VAL A 1 284 ? -32.548 3.313 -1.965 1.00 96.69 284 VAL A N 1
ATOM 1983 C CA . VAL A 1 284 ? -31.505 2.973 -2.941 1.00 96.69 284 VAL A CA 1
ATOM 1984 C C . VAL A 1 284 ? -31.467 4.037 -4.045 1.00 96.69 284 VAL A C 1
ATOM 1986 O O . VAL A 1 284 ? -32.458 4.258 -4.737 1.00 96.69 284 VAL A O 1
ATOM 1989 N N . GLY A 1 285 ? -30.326 4.710 -4.201 1.00 94.19 285 GLY A N 1
ATOM 1990 C CA . GLY A 1 285 ? -30.164 5.870 -5.086 1.00 94.19 285 GLY A CA 1
ATOM 1991 C C . GLY A 1 285 ? -30.675 7.195 -4.502 1.00 94.19 285 GLY A C 1
ATOM 1992 O O . GLY A 1 285 ? -30.684 8.202 -5.209 1.00 94.19 285 GLY A O 1
ATOM 1993 N N . GLY A 1 286 ? -31.100 7.212 -3.235 1.00 93.56 286 GLY A N 1
ATOM 1994 C CA . GLY A 1 286 ? -31.467 8.426 -2.510 1.00 93.56 286 GLY A CA 1
ATOM 1995 C C . GLY A 1 286 ? -30.254 9.274 -2.089 1.00 93.56 286 GLY A C 1
ATOM 1996 O O . GLY A 1 286 ? -29.110 8.821 -2.167 1.00 93.56 286 GLY A O 1
ATOM 1997 N N . PRO A 1 287 ? -30.481 10.517 -1.625 1.00 94.62 287 PRO A N 1
ATOM 1998 C CA . PRO A 1 287 ? -29.424 11.346 -1.053 1.00 94.62 287 PRO A CA 1
ATOM 1999 C C . PRO A 1 287 ? -28.899 10.753 0.264 1.00 94.62 287 PRO A C 1
ATOM 2001 O O . PRO A 1 287 ? -29.628 10.079 0.992 1.00 94.62 287 PRO A O 1
ATOM 2004 N N . ALA A 1 288 ? -27.646 11.062 0.608 1.00 95.88 288 ALA A N 1
ATOM 2005 C CA . ALA A 1 288 ? -27.066 10.679 1.892 1.00 95.88 288 ALA A CA 1
ATOM 2006 C C . ALA A 1 288 ? -27.886 11.225 3.080 1.00 95.88 288 ALA A C 1
ATOM 2008 O O . ALA A 1 288 ? -28.156 12.427 3.154 1.00 95.88 288 ALA A O 1
ATOM 2009 N N . ILE A 1 289 ? -28.225 10.355 4.034 1.00 97.94 289 ILE A N 1
ATOM 2010 C CA . ILE A 1 289 ? -28.875 10.726 5.299 1.00 97.94 289 ILE A CA 1
ATOM 2011 C C . ILE A 1 289 ? -27.842 10.872 6.421 1.00 97.94 289 ILE A C 1
ATOM 2013 O O . ILE A 1 289 ? -26.781 10.255 6.364 1.00 97.94 289 ILE A O 1
ATOM 2017 N N . THR A 1 290 ? -28.160 11.617 7.480 1.00 97.62 290 THR A N 1
ATOM 2018 C CA . THR A 1 290 ? -27.352 11.628 8.712 1.00 97.62 290 THR A CA 1
ATOM 2019 C C . THR A 1 290 ? -27.925 10.631 9.717 1.00 97.62 290 THR A C 1
ATOM 2021 O O . THR A 1 290 ? -29.021 10.846 10.230 1.00 97.62 290 THR A O 1
ATOM 2024 N N . ALA A 1 291 ? -27.175 9.575 10.033 1.00 97.50 291 ALA A N 1
ATOM 2025 C CA . ALA A 1 291 ? -27.469 8.678 11.148 1.00 97.50 291 ALA A CA 1
ATOM 2026 C C . ALA A 1 291 ? -26.639 9.101 12.372 1.00 97.50 291 ALA A C 1
ATOM 2028 O O . ALA A 1 291 ? -25.420 9.256 12.276 1.00 97.50 291 ALA A O 1
ATOM 2029 N N . THR A 1 292 ? -27.294 9.289 13.518 1.00 96.75 292 THR A N 1
ATOM 2030 C CA . THR A 1 292 ? -26.717 9.899 14.731 1.00 96.75 292 THR A CA 1
ATOM 2031 C C . THR A 1 292 ? -27.082 9.073 15.958 1.00 96.75 292 THR A C 1
ATOM 2033 O O . THR A 1 292 ? -28.256 8.754 16.116 1.00 96.75 292 THR A O 1
ATOM 2036 N N . THR A 1 293 ? -26.135 8.798 16.857 1.00 96.06 293 THR A N 1
ATOM 2037 C CA . THR A 1 293 ? -26.433 8.332 18.223 1.00 96.06 293 THR A CA 1
ATOM 2038 C C . THR A 1 293 ? -25.993 9.382 19.239 1.00 96.06 293 THR A C 1
ATOM 2040 O O . THR A 1 293 ? -24.966 10.044 19.083 1.00 96.06 293 THR A O 1
ATOM 2043 N N . THR A 1 294 ? -26.805 9.581 20.274 1.00 94.75 294 THR A N 1
ATOM 2044 C CA . THR A 1 294 ? -26.643 10.658 21.266 1.00 94.75 294 THR A CA 1
ATOM 2045 C C . THR A 1 294 ? -26.414 10.144 22.685 1.00 94.75 294 THR A C 1
ATOM 2047 O O . THR A 1 294 ? -26.148 10.945 23.579 1.00 94.75 294 THR A O 1
ATOM 2050 N N . VAL A 1 295 ? -26.479 8.825 22.896 1.00 94.50 295 VAL A N 1
ATOM 2051 C CA . VAL A 1 295 ? -26.391 8.182 24.215 1.00 94.50 295 VAL A CA 1
ATOM 2052 C C . VAL A 1 295 ? -25.277 7.115 24.234 1.00 94.50 295 VAL A C 1
ATOM 2054 O O . VAL A 1 295 ? -25.203 6.314 23.303 1.00 94.50 295 VAL A O 1
ATOM 2057 N N . PRO A 1 296 ? -24.408 7.057 25.263 1.00 93.94 296 PRO A N 1
ATOM 2058 C CA . PRO A 1 296 ? -23.386 6.013 25.411 1.00 93.94 296 PRO A CA 1
ATOM 2059 C C . PRO A 1 296 ? -23.942 4.582 25.324 1.00 93.94 296 PRO A C 1
ATOM 2061 O O . PRO A 1 296 ? -24.814 4.199 26.103 1.00 93.94 296 PRO A O 1
ATOM 2064 N N . GLY A 1 297 ? -23.425 3.767 24.400 1.00 91.38 297 GLY A N 1
ATOM 2065 C CA . GLY A 1 297 ? -23.935 2.411 24.151 1.00 91.38 297 GLY A CA 1
ATOM 2066 C C . GLY A 1 297 ? -25.300 2.354 23.446 1.00 91.38 297 GLY A C 1
ATOM 2067 O O . GLY A 1 297 ? -26.009 1.359 23.574 1.00 91.38 297 GLY A O 1
ATOM 2068 N N . GLN A 1 298 ? -25.700 3.412 22.736 1.00 94.56 298 GLN A N 1
ATOM 2069 C CA . GLN A 1 298 ? -26.806 3.378 21.778 1.00 94.56 298 GLN A CA 1
ATOM 2070 C C . GLN A 1 298 ? -26.285 3.007 20.389 1.00 94.56 298 GLN A C 1
ATOM 2072 O O . GLN A 1 298 ? -25.377 3.658 19.871 1.00 94.56 298 GLN A O 1
ATOM 2077 N N . ASN A 1 299 ? -26.929 2.030 19.754 1.00 94.25 299 ASN A N 1
ATOM 2078 C CA . ASN A 1 299 ? -26.642 1.646 18.376 1.00 94.25 299 ASN A CA 1
ATOM 2079 C C . ASN A 1 299 ? -27.605 2.356 17.417 1.00 94.25 299 ASN A C 1
ATOM 2081 O O . ASN A 1 299 ? -28.756 2.643 17.768 1.00 94.25 299 ASN A O 1
ATOM 2085 N N . ALA A 1 300 ? -27.145 2.597 16.191 1.00 96.56 300 ALA A N 1
ATOM 2086 C CA . ALA A 1 300 ? -27.990 3.064 15.100 1.00 96.56 300 ALA A CA 1
ATOM 2087 C C . ALA A 1 300 ? -28.263 1.936 14.100 1.00 96.56 300 ALA A C 1
ATOM 2089 O O . ALA A 1 300 ? -27.468 1.020 13.905 1.00 96.56 300 ALA A O 1
ATOM 2090 N N . THR A 1 301 ? -29.416 2.003 13.451 1.00 97.25 301 THR A N 1
ATOM 2091 C CA . THR A 1 301 ? -29.817 1.112 12.365 1.00 97.25 301 THR A CA 1
ATOM 2092 C C . THR A 1 301 ? -30.308 1.971 11.212 1.00 97.25 301 THR A C 1
ATOM 2094 O O . THR A 1 301 ? -31.140 2.851 11.416 1.00 97.25 301 THR A O 1
ATOM 2097 N N . VAL A 1 302 ? -29.784 1.743 10.009 1.00 98.38 302 VAL A N 1
ATOM 2098 C CA . VAL A 1 302 ? -30.272 2.372 8.779 1.00 98.38 302 VAL A CA 1
ATOM 2099 C C . VAL A 1 302 ? -30.905 1.295 7.909 1.00 98.38 302 VAL A C 1
ATOM 2101 O O . VAL A 1 302 ? -30.217 0.379 7.458 1.00 98.38 302 VAL A O 1
ATOM 2104 N N . THR A 1 303 ? -32.208 1.400 7.679 1.00 97.94 303 THR A N 1
ATOM 2105 C CA . THR A 1 303 ? -32.955 0.500 6.799 1.00 97.94 303 THR A CA 1
ATOM 2106 C C . THR A 1 303 ? -33.099 1.077 5.395 1.00 97.94 303 THR A C 1
ATOM 2108 O O . THR A 1 303 ? -33.160 2.295 5.208 1.00 97.94 303 THR A O 1
ATOM 2111 N N . PHE A 1 304 ? -33.167 0.198 4.399 1.00 98.06 304 PHE A N 1
ATOM 2112 C CA . PHE A 1 304 ? -33.571 0.538 3.036 1.00 98.06 304 PHE A CA 1
ATOM 2113 C C . PHE A 1 304 ? -34.246 -0.661 2.373 1.00 98.06 304 PHE A C 1
ATOM 2115 O O . PHE A 1 304 ? -33.807 -1.795 2.552 1.00 98.06 304 PHE A O 1
ATOM 2122 N N . ASP A 1 305 ? -35.287 -0.422 1.583 1.00 97.50 305 ASP A N 1
ATOM 2123 C CA . ASP A 1 305 ? -35.904 -1.480 0.784 1.00 97.50 305 ASP A CA 1
ATOM 2124 C C . ASP A 1 305 ? -35.116 -1.692 -0.514 1.00 97.50 305 ASP A C 1
ATOM 2126 O O . ASP A 1 305 ? -34.746 -0.731 -1.196 1.00 97.50 305 ASP A O 1
ATOM 2130 N N . GLY A 1 306 ? -34.843 -2.955 -0.838 1.00 95.31 306 GLY A N 1
ATOM 2131 C CA . GLY A 1 306 ? -34.140 -3.379 -2.046 1.00 95.31 306 GLY A CA 1
ATOM 2132 C C . GLY A 1 306 ? -34.888 -4.486 -2.785 1.00 95.31 306 GLY A C 1
ATOM 2133 O O . GLY A 1 306 ? -35.778 -5.128 -2.223 1.00 95.31 306 GLY A O 1
ATOM 2134 N N . LEU A 1 307 ? -34.525 -4.692 -4.053 1.00 96.00 307 LEU A N 1
ATOM 2135 C CA . LEU A 1 307 ? -35.117 -5.709 -4.929 1.00 96.00 307 LEU A CA 1
ATOM 2136 C C . LEU A 1 307 ? -34.097 -6.782 -5.326 1.00 96.00 307 LEU A C 1
ATOM 2138 O O . LEU A 1 307 ? -32.914 -6.488 -5.521 1.00 96.00 307 LEU A O 1
ATOM 2142 N N . ALA A 1 308 ? -34.557 -8.014 -5.528 1.00 94.75 308 ALA A N 1
ATOM 2143 C CA . ALA A 1 308 ? -33.729 -9.114 -6.005 1.00 94.75 308 ALA A CA 1
ATOM 2144 C C . ALA A 1 308 ? -33.081 -8.780 -7.366 1.00 94.75 308 ALA A C 1
ATOM 2146 O O . ALA A 1 308 ? -33.729 -8.304 -8.298 1.00 94.75 308 ALA A O 1
ATOM 2147 N N . GLY A 1 309 ? -31.774 -9.018 -7.487 1.00 91.88 309 GLY A N 1
ATOM 2148 C CA . GLY A 1 309 ? -30.977 -8.678 -8.670 1.00 91.88 309 GLY A CA 1
ATOM 2149 C C . GLY A 1 309 ? -30.524 -7.212 -8.753 1.00 91.88 309 GLY A C 1
ATOM 2150 O O . GLY A 1 309 ? -29.660 -6.898 -9.573 1.00 91.88 309 GLY A O 1
ATOM 2151 N N . GLN A 1 310 ? -31.030 -6.313 -7.903 1.00 95.19 310 GLN A N 1
ATOM 2152 C CA . GLN A 1 310 ? -30.540 -4.935 -7.816 1.00 95.19 310 GLN A CA 1
ATOM 2153 C C . GLN A 1 310 ? -29.108 -4.917 -7.260 1.00 95.19 310 GLN A C 1
ATOM 2155 O O . GLN A 1 310 ? -28.798 -5.649 -6.323 1.00 95.19 310 GLN A O 1
ATOM 2160 N N . ARG A 1 311 ? -28.223 -4.073 -7.805 1.00 95.81 311 ARG A N 1
ATOM 2161 C CA . ARG A 1 311 ? -26.871 -3.875 -7.256 1.00 95.81 311 ARG A CA 1
ATOM 2162 C C . ARG A 1 311 ? -26.834 -2.623 -6.389 1.00 95.81 311 ARG A C 1
ATOM 2164 O O . ARG A 1 311 ? -27.275 -1.558 -6.823 1.00 95.81 311 ARG A O 1
ATOM 2171 N N . VAL A 1 312 ? -26.281 -2.738 -5.184 1.00 96.44 312 VAL A N 1
ATOM 2172 C CA . VAL A 1 312 ? -26.119 -1.610 -4.256 1.00 96.44 312 VAL A CA 1
ATOM 2173 C C . VAL A 1 312 ? -24.720 -1.565 -3.658 1.00 96.44 312 VAL A C 1
ATOM 2175 O O . VAL A 1 312 ? -24.143 -2.600 -3.335 1.00 96.44 312 VAL A O 1
ATOM 2178 N N . ALA A 1 313 ? -24.198 -0.359 -3.471 1.00 96.56 313 ALA A N 1
ATOM 2179 C CA . ALA A 1 313 ? -23.004 -0.088 -2.674 1.00 96.56 313 ALA A CA 1
ATOM 2180 C C . ALA A 1 313 ? -23.383 0.854 -1.522 1.00 96.56 313 ALA A C 1
ATOM 2182 O O . ALA A 1 313 ? -24.327 1.633 -1.648 1.00 96.56 313 ALA A O 1
ATOM 2183 N N . VAL A 1 314 ? -22.673 0.809 -0.394 1.00 97.00 314 VAL A N 1
ATOM 2184 C CA . VAL A 1 314 ? -22.985 1.659 0.772 1.00 97.00 314 VAL A CA 1
ATOM 2185 C C . VAL A 1 314 ? -21.789 2.534 1.108 1.00 97.00 314 VAL A C 1
ATOM 2187 O O . VAL A 1 314 ? -20.722 2.027 1.449 1.00 97.00 314 VAL A O 1
ATOM 2190 N N . ARG A 1 315 ? -21.964 3.858 1.046 1.00 96.06 315 ARG A N 1
ATOM 2191 C CA . ARG A 1 315 ? -20.944 4.828 1.462 1.00 96.06 315 ARG A CA 1
ATOM 2192 C C . ARG A 1 315 ? -21.310 5.402 2.826 1.00 96.06 315 ARG A C 1
ATOM 2194 O O . ARG A 1 315 ? -22.306 6.109 2.958 1.00 96.06 315 ARG A O 1
ATOM 2201 N N . VAL A 1 316 ? -20.468 5.129 3.817 1.00 95.81 316 VAL A N 1
ATOM 2202 C CA . VAL A 1 316 ? -20.513 5.734 5.152 1.00 95.81 316 VAL A CA 1
ATOM 2203 C C . VAL A 1 316 ? -19.405 6.785 5.219 1.00 95.81 316 VAL A C 1
ATOM 2205 O O . VAL A 1 316 ? -18.242 6.470 4.982 1.00 95.81 316 VAL A O 1
ATOM 2208 N N . ALA A 1 317 ? -19.729 8.043 5.501 1.00 94.19 317 ALA A N 1
ATOM 2209 C CA . ALA A 1 317 ? -18.785 9.161 5.426 1.00 94.19 317 ALA A CA 1
ATOM 2210 C C . ALA A 1 317 ? -18.932 10.133 6.606 1.00 94.19 317 ALA A C 1
ATOM 2212 O O . ALA A 1 317 ? -19.954 10.152 7.284 1.00 94.19 317 ALA A O 1
ATOM 2213 N N . GLY A 1 318 ? -17.911 10.964 6.845 1.00 91.69 318 GLY A N 1
ATOM 2214 C CA . GLY A 1 318 ? -17.983 12.041 7.842 1.00 91.69 318 GLY A CA 1
ATOM 2215 C C . GLY A 1 318 ? -18.185 11.565 9.285 1.00 91.69 318 GLY A C 1
ATOM 2216 O O . GLY A 1 318 ? -18.900 12.221 10.035 1.00 91.69 318 GLY A O 1
ATOM 2217 N N . SER A 1 319 ? -17.591 10.424 9.659 1.00 93.44 319 SER A N 1
ATOM 2218 C CA . SER A 1 319 ? -17.699 9.860 11.011 1.00 93.44 319 SER A CA 1
ATOM 2219 C C . SER A 1 319 ? -17.170 10.827 12.070 1.00 93.44 319 SER A C 1
ATOM 2221 O O . SER A 1 319 ? -16.020 11.262 11.999 1.00 93.44 319 SER A O 1
ATOM 2223 N N . THR A 1 320 ? -17.999 11.143 13.066 1.00 93.81 320 THR A N 1
ATOM 2224 C CA . THR A 1 320 ? -17.628 12.008 14.202 1.00 93.81 320 THR A CA 1
ATOM 2225 C C . THR A 1 320 ? -17.341 11.242 15.497 1.00 93.81 320 THR A C 1
ATOM 2227 O O . THR A 1 320 ? -16.872 11.840 16.460 1.00 93.81 320 THR A O 1
ATOM 2230 N N . TYR A 1 321 ? -17.528 9.916 15.508 1.00 90.56 321 TYR A N 1
ATOM 2231 C CA . TYR A 1 321 ? -17.300 9.044 16.673 1.00 90.56 321 TYR A CA 1
ATOM 2232 C C . TYR A 1 321 ? -15.830 8.937 17.111 1.00 90.56 321 TYR A C 1
ATOM 2234 O O . TYR A 1 321 ? -15.542 8.492 18.219 1.00 90.56 321 TYR A O 1
ATOM 2242 N N . GLY A 1 322 ? -14.880 9.303 16.250 1.00 82.38 322 GLY A N 1
ATOM 2243 C CA . GLY A 1 322 ? -13.454 9.274 16.561 1.00 82.38 322 GLY A CA 1
ATOM 2244 C C . GLY A 1 322 ? -12.576 9.240 15.314 1.00 82.38 322 GLY A C 1
ATOM 2245 O O . GLY A 1 322 ? -13.057 9.172 14.186 1.00 82.38 322 GLY A O 1
ATOM 2246 N N . SER A 1 323 ? -11.260 9.283 15.518 1.00 79.25 323 SER A N 1
ATOM 2247 C CA . SER A 1 323 ? -10.271 9.234 14.433 1.00 79.25 323 SER A CA 1
ATOM 2248 C C . SER A 1 323 ? -9.851 7.813 14.028 1.00 79.25 323 SER A C 1
ATOM 2250 O O . SER A 1 323 ? -9.148 7.656 13.027 1.00 79.25 323 SER A O 1
ATOM 2252 N N . SER A 1 324 ? -10.262 6.789 14.788 1.00 85.81 324 SER A N 1
ATOM 2253 C CA . SER A 1 324 ? -9.847 5.392 14.613 1.00 85.81 324 SER A CA 1
ATOM 2254 C C . SER A 1 324 ? -10.945 4.535 13.981 1.00 85.81 324 SER A C 1
ATOM 2256 O O . SER A 1 324 ? -12.123 4.728 14.267 1.00 85.81 324 SER A O 1
ATOM 2258 N N . SER A 1 325 ? -10.564 3.520 13.203 1.00 84.56 325 SER A N 1
ATOM 2259 C CA . SER A 1 325 ? -11.504 2.511 12.691 1.00 84.56 325 SER A CA 1
ATOM 2260 C C . SER A 1 325 ? -12.118 1.628 13.786 1.00 84.56 325 SER A C 1
ATOM 2262 O O . SER A 1 325 ? -13.118 0.971 13.534 1.00 84.56 325 SER A O 1
ATOM 2264 N N . GLY A 1 326 ? -11.566 1.631 15.005 1.00 90.62 326 GLY A N 1
ATOM 2265 C CA . GLY A 1 326 ? -12.150 0.954 16.166 1.00 90.62 326 GLY A CA 1
ATOM 2266 C C . GLY A 1 326 ? -13.212 1.774 16.908 1.00 90.62 326 GLY A C 1
ATOM 2267 O O . GLY A 1 326 ? -13.731 1.297 17.910 1.00 90.62 326 GLY A O 1
ATOM 2268 N N . SER A 1 327 ? -13.522 2.999 16.468 1.00 93.31 327 SER A N 1
ATOM 2269 C CA . SER A 1 327 ? -14.491 3.883 17.138 1.00 93.31 327 SER A CA 1
ATOM 2270 C C . SER A 1 327 ? -15.952 3.578 16.770 1.00 93.31 327 SER A C 1
ATOM 2272 O O . SER A 1 327 ? -16.846 3.833 17.576 1.00 93.31 327 SER A O 1
ATOM 2274 N N . LEU A 1 328 ? -16.194 3.026 15.575 1.00 95.81 328 LEU A N 1
ATOM 2275 C CA . LEU A 1 328 ? -17.520 2.678 15.060 1.00 95.81 328 LEU A CA 1
ATOM 2276 C C . LEU A 1 328 ? -17.462 1.409 14.188 1.00 95.81 328 LEU A C 1
ATOM 2278 O O . LEU A 1 328 ? -16.780 1.377 13.168 1.00 95.81 328 LEU A O 1
ATOM 2282 N N . TYR A 1 329 ? -18.248 0.414 14.590 1.00 96.62 329 TYR A N 1
ATOM 2283 C CA . TYR A 1 329 ? -18.793 -0.729 13.851 1.00 96.62 329 TYR A CA 1
ATOM 2284 C C . TYR A 1 329 ? -19.752 -0.404 12.694 1.00 96.62 329 TYR A C 1
ATOM 2286 O O . TYR A 1 329 ? -20.719 0.304 12.954 1.00 96.62 329 TYR A O 1
ATOM 2294 N N . ALA A 1 330 ? -19.605 -0.963 11.486 1.00 97.25 330 ALA A N 1
ATOM 2295 C CA . ALA A 1 330 ? -20.704 -1.089 10.521 1.00 97.25 330 ALA A CA 1
ATOM 2296 C C . ALA A 1 330 ? -20.830 -2.519 9.960 1.00 97.25 330 ALA A C 1
ATOM 2298 O O . ALA A 1 330 ? -19.821 -3.163 9.676 1.00 97.25 330 ALA A O 1
ATOM 2299 N N . SER A 1 331 ? -22.055 -3.006 9.748 1.00 97.69 331 SER A N 1
ATOM 2300 C CA . SER A 1 331 ? -22.341 -4.289 9.076 1.00 97.69 331 SER A CA 1
ATOM 2301 C C . SER A 1 331 ? -23.644 -4.225 8.277 1.00 97.69 331 SER A C 1
ATOM 2303 O O . SER A 1 331 ? -24.541 -3.459 8.621 1.00 97.69 331 SER A O 1
ATOM 2305 N N . LEU A 1 332 ? -23.751 -5.013 7.202 1.00 97.38 332 LEU A N 1
ATOM 2306 C CA . LEU A 1 332 ? -24.920 -5.052 6.315 1.00 97.38 332 LEU A CA 1
ATOM 2307 C C . LEU A 1 332 ? -25.564 -6.444 6.329 1.00 97.38 332 LEU A C 1
ATOM 2309 O O . LEU A 1 332 ? -24.891 -7.438 6.049 1.00 97.38 332 LEU A O 1
ATOM 2313 N N . THR A 1 333 ? -26.870 -6.489 6.582 1.00 97.31 333 THR A N 1
ATOM 2314 C CA . THR A 1 333 ? -27.674 -7.708 6.744 1.00 97.31 333 THR A CA 1
ATOM 2315 C C . THR A 1 333 ? -28.908 -7.674 5.838 1.00 97.31 333 THR A C 1
ATOM 2317 O O . THR A 1 333 ? -29.496 -6.613 5.609 1.00 97.31 333 THR A O 1
ATOM 2320 N N . ALA A 1 334 ? -29.284 -8.833 5.302 1.00 96.00 334 ALA A N 1
ATOM 2321 C CA . ALA A 1 334 ? -30.427 -9.041 4.420 1.00 96.00 334 ALA A CA 1
ATOM 2322 C C . ALA A 1 334 ? -31.757 -9.263 5.180 1.00 96.00 334 ALA A C 1
ATOM 2324 O O . ALA A 1 334 ? -31.725 -9.519 6.387 1.00 96.00 334 ALA A O 1
ATOM 2325 N N . PRO A 1 335 ? -32.925 -9.202 4.500 1.00 96.25 335 PRO A N 1
ATOM 2326 C CA . PRO A 1 335 ? -34.241 -9.372 5.131 1.00 96.25 335 PRO A CA 1
ATOM 2327 C C . PRO A 1 335 ? -34.448 -10.724 5.834 1.00 96.25 335 PRO A C 1
ATOM 2329 O O . PRO A 1 335 ? -35.252 -10.822 6.756 1.00 96.25 335 PRO A O 1
ATOM 2332 N N . ASP A 1 336 ? -33.719 -11.764 5.419 1.00 94.12 336 ASP A N 1
ATOM 2333 C CA . ASP A 1 336 ? -33.722 -13.105 6.023 1.00 94.12 336 ASP A CA 1
ATOM 2334 C C . ASP A 1 336 ? -32.754 -13.250 7.218 1.00 94.12 336 ASP A C 1
ATOM 2336 O O . ASP A 1 336 ? -32.650 -14.322 7.814 1.00 94.12 336 ASP A O 1
ATOM 2340 N N . GLY A 1 337 ? -32.036 -12.180 7.574 1.00 92.38 337 GLY A N 1
ATOM 2341 C CA . GLY A 1 337 ? -31.014 -12.173 8.617 1.00 92.38 337 GLY A CA 1
ATOM 2342 C C . GLY A 1 337 ? -29.612 -12.582 8.148 1.00 92.38 337 GLY A C 1
ATOM 2343 O O . GLY A 1 337 ? -28.698 -12.613 8.974 1.00 92.38 337 GLY A O 1
ATOM 2344 N N . THR A 1 338 ? -29.390 -12.873 6.860 1.00 93.56 338 THR A N 1
ATOM 2345 C CA . THR A 1 338 ? -28.050 -13.227 6.360 1.00 93.56 338 THR A CA 1
ATOM 2346 C C . THR A 1 338 ? -27.126 -12.008 6.265 1.00 93.56 338 THR A C 1
ATOM 2348 O O . THR A 1 338 ? -27.468 -10.961 5.714 1.00 93.56 338 THR A O 1
ATOM 2351 N N . THR A 1 339 ? -25.916 -12.124 6.814 1.00 95.00 339 THR A N 1
ATOM 2352 C CA . THR A 1 339 ? -24.919 -11.042 6.808 1.00 95.00 339 THR A CA 1
ATOM 2353 C C . THR A 1 339 ? -24.242 -10.933 5.439 1.00 95.00 339 THR A C 1
ATOM 2355 O O . THR A 1 339 ? -23.414 -11.773 5.089 1.00 95.00 339 THR A O 1
ATOM 2358 N N . LEU A 1 340 ? -24.539 -9.871 4.683 1.00 93.56 340 LEU A N 1
ATOM 2359 C CA . LEU A 1 340 ? -23.884 -9.565 3.403 1.00 93.56 340 LEU A CA 1
ATOM 2360 C C . LEU A 1 340 ? -22.489 -8.951 3.584 1.00 93.56 340 LEU A C 1
ATOM 2362 O O . LEU A 1 340 ? -21.593 -9.189 2.771 1.00 93.56 340 LEU A O 1
ATOM 2366 N N . VAL A 1 341 ? -22.301 -8.145 4.634 1.00 95.25 341 VAL A N 1
ATOM 2367 C CA . VAL A 1 341 ? -20.998 -7.580 5.009 1.00 95.25 341 VAL A CA 1
ATOM 2368 C C . VAL A 1 341 ? -20.839 -7.628 6.525 1.00 95.25 341 VAL A C 1
ATOM 2370 O O . VAL A 1 341 ? -21.647 -7.063 7.259 1.00 95.25 341 VAL A O 1
ATOM 2373 N N . GLY A 1 342 ? -19.798 -8.324 6.989 1.00 94.88 342 GLY A N 1
ATOM 2374 C CA . GLY A 1 342 ? -19.483 -8.466 8.411 1.00 94.88 342 GLY A CA 1
ATOM 2375 C C . GLY A 1 342 ? -19.0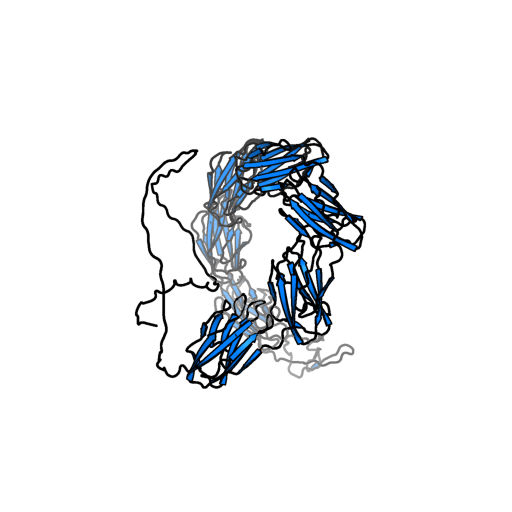52 -7.156 9.077 1.00 94.88 342 GLY A C 1
ATOM 2376 O O . GLY A 1 342 ? -18.788 -6.158 8.406 1.00 94.88 342 GLY A O 1
ATOM 2377 N N . SER A 1 343 ? -18.964 -7.181 10.410 1.00 95.88 343 SER A N 1
ATOM 2378 C CA . SER A 1 343 ? -18.565 -6.025 11.223 1.00 95.88 343 SER A CA 1
ATOM 2379 C C . SER A 1 343 ? -17.224 -5.447 10.759 1.00 95.88 343 SER A C 1
ATOM 2381 O O . SER A 1 343 ? -16.187 -6.104 10.846 1.00 95.88 343 SER A O 1
ATOM 2383 N N . THR A 1 344 ? -17.264 -4.225 10.231 1.00 96.00 344 THR A N 1
ATOM 2384 C CA . THR A 1 344 ? -16.143 -3.538 9.585 1.00 96.00 344 THR A CA 1
ATOM 2385 C C . THR A 1 344 ? -15.986 -2.145 10.185 1.00 96.00 344 THR A C 1
ATOM 2387 O O . THR A 1 344 ? -16.954 -1.395 10.284 1.00 96.00 344 THR A O 1
ATOM 2390 N N . GLY A 1 345 ? -14.766 -1.800 10.594 1.00 94.81 345 GLY A N 1
ATOM 2391 C CA . GLY A 1 345 ? -14.481 -0.540 11.279 1.00 94.81 345 GLY A CA 1
ATOM 2392 C C . GLY A 1 345 ? -14.570 0.682 10.361 1.00 94.81 345 GLY A C 1
ATOM 2393 O O . GLY A 1 345 ? -13.906 0.736 9.324 1.00 94.81 345 GLY A O 1
ATOM 2394 N N . VAL A 1 346 ? -15.352 1.687 10.756 1.00 93.19 346 VAL A N 1
ATOM 2395 C CA . VAL A 1 346 ? -15.516 2.954 10.030 1.00 93.19 346 VAL A CA 1
ATOM 2396 C C . VAL A 1 346 ? -14.371 3.898 10.391 1.00 93.19 346 VAL A C 1
ATOM 2398 O O . VAL A 1 346 ? -14.314 4.435 11.496 1.00 93.19 346 VAL A O 1
ATOM 2401 N N . GLY A 1 347 ? -13.444 4.109 9.456 1.00 84.44 347 GLY A N 1
ATOM 2402 C CA . GLY A 1 347 ? -12.319 5.026 9.645 1.00 84.44 347 GLY A CA 1
ATOM 2403 C C . GLY A 1 347 ? -12.723 6.504 9.590 1.00 84.44 347 GLY A C 1
ATOM 2404 O O . GLY A 1 347 ? -13.832 6.865 9.201 1.00 84.44 347 GLY A O 1
ATOM 2405 N N . SER A 1 348 ? -11.775 7.389 9.902 1.00 81.81 348 SER A N 1
ATOM 2406 C CA . SER A 1 348 ? -11.947 8.849 9.789 1.00 81.81 348 SER A CA 1
ATOM 2407 C C . SER A 1 348 ? -12.202 9.333 8.353 1.00 81.81 348 SER A C 1
ATOM 2409 O O . SER A 1 348 ? -12.888 10.332 8.151 1.00 81.81 348 SER A O 1
ATOM 2411 N N . GLY A 1 349 ? -11.713 8.599 7.347 1.00 81.06 349 GLY A N 1
ATOM 2412 C CA . GLY A 1 349 ? -12.062 8.795 5.934 1.00 81.06 349 GLY A CA 1
ATOM 2413 C C . GLY A 1 349 ? -13.428 8.221 5.525 1.00 81.06 349 GLY A C 1
ATOM 2414 O O . GLY A 1 349 ? -13.808 8.346 4.364 1.00 81.06 349 GLY A O 1
ATOM 2415 N N . GLY A 1 350 ? -14.160 7.595 6.452 1.00 89.31 350 GLY A N 1
ATOM 2416 C CA . GLY A 1 350 ? -15.370 6.825 6.181 1.00 89.31 350 GLY A CA 1
ATOM 2417 C C . GLY A 1 350 ? -15.104 5.340 5.916 1.00 89.31 350 GLY A C 1
ATOM 2418 O O . GLY A 1 350 ? -14.076 4.783 6.309 1.00 89.31 350 GLY A O 1
ATOM 2419 N N . LEU A 1 351 ? -16.070 4.704 5.258 1.00 93.19 351 LEU A N 1
ATOM 2420 C CA . LEU A 1 351 ? -16.092 3.301 4.856 1.00 93.19 351 LEU A CA 1
ATOM 2421 C C . LEU A 1 351 ? -16.941 3.160 3.583 1.00 93.19 351 LEU A C 1
ATOM 2423 O O . LEU A 1 351 ? -17.957 3.837 3.425 1.00 93.19 351 LEU A O 1
ATOM 2427 N N . PHE A 1 352 ? -16.538 2.271 2.677 1.00 94.12 352 PHE A N 1
ATOM 2428 C CA . PHE A 1 352 ? -17.297 1.948 1.473 1.00 94.12 352 PHE A CA 1
ATOM 2429 C C . PHE A 1 352 ? -17.491 0.436 1.383 1.00 94.12 352 PHE A C 1
ATOM 2431 O O . PHE A 1 352 ? -16.517 -0.312 1.305 1.00 94.12 352 PHE A O 1
ATOM 2438 N N . PHE A 1 353 ? -18.745 -0.008 1.399 1.00 95.00 353 PHE A N 1
ATOM 2439 C CA . PHE A 1 353 ? -19.111 -1.363 1.015 1.00 95.00 353 PHE A CA 1
ATOM 2440 C C . PHE A 1 353 ? -19.322 -1.391 -0.491 1.00 95.00 353 PHE A C 1
ATOM 2442 O O . PHE A 1 353 ? -20.245 -0.759 -1.003 1.00 95.00 353 PHE A O 1
ATOM 2449 N N . ASP A 1 354 ? -18.441 -2.120 -1.165 1.00 92.38 354 ASP A N 1
ATOM 2450 C CA . ASP A 1 354 ? -18.458 -2.308 -2.609 1.00 92.38 354 ASP A CA 1
ATOM 2451 C C . ASP A 1 354 ? -19.693 -3.091 -3.094 1.00 92.38 354 ASP A C 1
ATOM 2453 O O . ASP A 1 354 ? -20.383 -3.743 -2.300 1.00 92.38 354 ASP A O 1
ATOM 2457 N N . ALA A 1 355 ? -19.992 -2.990 -4.390 1.00 93.38 355 ALA A N 1
ATOM 2458 C CA . ALA A 1 355 ? -21.278 -3.352 -4.968 1.00 93.38 355 ALA A CA 1
ATOM 2459 C C . ALA A 1 355 ? -21.683 -4.814 -4.716 1.00 93.38 355 ALA A C 1
ATOM 2461 O O . ALA A 1 355 ? -21.035 -5.767 -5.156 1.00 93.38 355 ALA A O 1
ATOM 2462 N N . ARG A 1 356 ? -22.832 -4.993 -4.060 1.00 93.44 356 ARG A N 1
ATOM 2463 C CA . ARG A 1 356 ? -23.484 -6.286 -3.833 1.00 93.44 356 ARG A CA 1
ATOM 2464 C C . ARG A 1 356 ? -24.747 -6.388 -4.672 1.00 93.44 356 ARG A C 1
ATOM 2466 O O . ARG A 1 356 ? -25.596 -5.503 -4.617 1.00 93.44 356 ARG A O 1
ATOM 2473 N N . THR A 1 357 ? -24.889 -7.487 -5.405 1.00 94.44 357 THR A N 1
ATOM 2474 C CA . THR A 1 357 ? -26.181 -7.897 -5.965 1.00 94.44 357 THR A CA 1
ATOM 2475 C C . THR A 1 357 ? -27.053 -8.423 -4.829 1.00 94.44 357 THR A C 1
ATOM 2477 O O . THR A 1 357 ? -26.649 -9.344 -4.118 1.00 94.44 357 THR A O 1
ATOM 2480 N N . LEU A 1 358 ? -28.227 -7.829 -4.644 1.00 94.25 358 LEU A N 1
ATOM 2481 C CA . LEU A 1 358 ? -29.207 -8.236 -3.645 1.00 94.25 358 LEU A CA 1
ATOM 2482 C C . LEU A 1 358 ? -29.899 -9.536 -4.080 1.00 94.25 358 LEU A C 1
ATOM 2484 O O . LEU A 1 358 ? -30.185 -9.744 -5.259 1.00 94.25 358 LEU A O 1
ATOM 2488 N N . THR A 1 359 ? -30.133 -10.433 -3.127 1.00 90.62 359 THR A N 1
ATOM 2489 C CA . THR A 1 359 ? -30.611 -11.806 -3.368 1.00 90.62 359 THR A CA 1
ATOM 2490 C C . THR A 1 359 ? -32.119 -11.980 -3.205 1.00 90.62 359 THR A C 1
ATOM 2492 O O . THR A 1 359 ? -32.657 -12.980 -3.675 1.00 90.62 359 THR A O 1
ATOM 2495 N N . ALA A 1 360 ? -32.796 -11.035 -2.552 1.00 94.12 360 ALA A N 1
ATOM 2496 C CA . ALA A 1 360 ? -34.218 -11.088 -2.235 1.00 94.12 360 ALA A CA 1
ATOM 2497 C C . ALA A 1 360 ? -34.835 -9.681 -2.260 1.00 94.12 360 ALA A C 1
ATOM 2499 O O . ALA A 1 360 ? -34.123 -8.682 -2.148 1.00 94.12 360 ALA A O 1
ATOM 2500 N N . ASP A 1 361 ? -36.161 -9.617 -2.368 1.00 96.25 361 ASP A N 1
ATOM 2501 C CA . ASP A 1 361 ? -36.916 -8.385 -2.136 1.00 96.25 361 ASP A CA 1
ATOM 2502 C C . ASP A 1 361 ? -37.089 -8.149 -0.625 1.00 96.25 361 ASP A C 1
ATOM 2504 O O . ASP A 1 361 ? -37.342 -9.092 0.130 1.00 96.25 361 ASP A O 1
ATOM 2508 N N . GLY A 1 362 ? -37.008 -6.892 -0.180 1.00 96.00 362 GLY A N 1
ATOM 2509 C CA . GLY A 1 362 ? -37.374 -6.488 1.182 1.00 96.00 362 GLY A CA 1
ATOM 2510 C C . GLY A 1 362 ? -36.409 -5.504 1.842 1.00 96.00 362 GLY A C 1
ATOM 2511 O O . GLY A 1 362 ? -35.516 -4.945 1.205 1.00 96.00 362 GLY A O 1
ATOM 2512 N N . THR A 1 363 ? -36.603 -5.291 3.145 1.00 97.19 363 THR A N 1
ATOM 2513 C CA . THR A 1 363 ? -35.865 -4.296 3.933 1.00 97.19 363 THR A CA 1
ATOM 2514 C C . THR A 1 363 ? -34.490 -4.808 4.373 1.00 97.19 363 THR A C 1
ATOM 2516 O O . THR A 1 363 ? -34.365 -5.632 5.280 1.00 97.19 363 THR A O 1
ATOM 2519 N N . TYR A 1 364 ? -33.439 -4.283 3.752 1.00 97.69 364 TYR A N 1
ATOM 2520 C CA . TYR A 1 364 ? -32.047 -4.488 4.139 1.00 97.69 364 TYR A CA 1
ATOM 2521 C C . TYR A 1 364 ? -31.665 -3.577 5.315 1.00 97.69 364 TYR A C 1
ATOM 2523 O O . TYR A 1 364 ? -32.205 -2.482 5.484 1.00 97.69 364 TYR A O 1
ATOM 2531 N N . THR A 1 365 ? -30.726 -4.038 6.145 1.00 97.56 365 THR A N 1
ATOM 2532 C CA . THR A 1 365 ? -30.341 -3.395 7.411 1.00 97.56 365 THR A CA 1
ATOM 2533 C C . THR A 1 365 ? -28.839 -3.133 7.471 1.00 97.56 365 THR A C 1
ATOM 2535 O O . THR A 1 365 ? -28.043 -4.070 7.514 1.00 97.56 365 THR A O 1
ATOM 2538 N N . LEU A 1 366 ? -28.447 -1.859 7.536 1.00 98.06 366 LEU A N 1
ATOM 2539 C CA . LEU A 1 366 ? -27.108 -1.428 7.934 1.00 98.06 366 LEU A CA 1
ATOM 2540 C C . LEU A 1 366 ? -27.099 -1.160 9.447 1.00 98.06 366 LEU A C 1
ATOM 2542 O O . LEU A 1 366 ? -27.698 -0.189 9.914 1.00 98.06 366 LEU A O 1
ATOM 2546 N N . SER A 1 367 ? -26.408 -2.000 10.212 1.00 97.50 367 SER A N 1
ATOM 2547 C CA . SER A 1 367 ? -26.165 -1.776 11.640 1.00 97.50 367 SER A CA 1
ATOM 2548 C C . SER A 1 367 ? -24.947 -0.874 11.843 1.00 97.50 367 SER A C 1
ATOM 2550 O O . SER A 1 367 ? -23.959 -0.995 11.116 1.00 97.50 367 SER A O 1
ATOM 2552 N N . LEU A 1 368 ? -25.020 0.015 12.834 1.00 97.38 368 LEU A N 1
ATOM 2553 C CA . LEU A 1 368 ? -23.971 0.947 13.244 1.00 97.38 368 LEU A CA 1
ATOM 2554 C C . LEU A 1 368 ? -23.761 0.831 14.765 1.00 97.38 368 LEU A C 1
ATOM 2556 O O . LEU A 1 368 ? -24.685 1.076 15.545 1.00 97.38 368 LEU A O 1
ATOM 2560 N N . ASP A 1 369 ? -22.550 0.456 15.179 1.00 95.25 369 ASP A N 1
ATOM 2561 C CA . ASP A 1 369 ? -22.197 0.033 16.548 1.00 95.25 369 ASP A CA 1
ATOM 2562 C C . ASP A 1 369 ? -21.044 0.889 17.131 1.00 95.25 369 ASP A C 1
ATOM 2564 O O . ASP A 1 369 ? -19.861 0.558 16.958 1.00 95.25 369 ASP A O 1
ATOM 2568 N N . PRO A 1 370 ? -21.347 2.043 17.761 1.00 94.62 370 PRO A N 1
ATOM 2569 C CA . PRO A 1 370 ? -20.357 2.907 18.407 1.00 94.62 370 PRO A CA 1
ATOM 2570 C C . PRO A 1 370 ? -19.730 2.224 19.625 1.00 94.62 370 PRO A C 1
ATOM 2572 O O . PRO A 1 370 ? -20.436 1.666 20.462 1.00 94.62 370 PRO A O 1
ATOM 2575 N N . GLN A 1 371 ? -18.404 2.278 19.758 1.00 91.88 371 GLN A N 1
ATOM 2576 C CA . GLN A 1 371 ? -17.729 1.534 20.824 1.00 91.88 371 GLN A CA 1
ATOM 2577 C C . GLN A 1 371 ? -17.667 2.305 22.147 1.00 91.88 371 GLN A C 1
ATOM 2579 O O . GLN A 1 371 ? -17.178 3.433 22.218 1.00 91.88 371 GLN A O 1
ATOM 2584 N N . GLY A 1 372 ? -18.104 1.658 23.230 1.00 89.81 372 GLY A N 1
ATOM 2585 C CA . GLY A 1 372 ? -18.057 2.220 24.578 1.00 89.81 372 GLY A CA 1
ATOM 2586 C C . GLY A 1 372 ? -18.879 3.507 24.704 1.00 89.81 372 GLY A C 1
ATOM 2587 O O . GLY A 1 372 ? -20.047 3.557 24.328 1.00 89.81 372 GLY A O 1
ATOM 2588 N N . VAL A 1 373 ? -18.274 4.558 25.263 1.00 91.38 373 VAL A N 1
ATOM 2589 C CA . VAL A 1 373 ? -18.961 5.832 25.557 1.00 91.38 373 VAL A CA 1
ATOM 2590 C C . VAL A 1 373 ? -19.096 6.778 24.355 1.00 91.38 373 VAL A C 1
ATOM 2592 O O . VAL A 1 373 ? -19.496 7.927 24.528 1.00 91.38 373 VAL A O 1
ATOM 2595 N N . LEU A 1 374 ? -18.728 6.335 23.150 1.00 93.31 374 LEU A N 1
ATOM 2596 C CA . LEU A 1 374 ? -18.677 7.186 21.964 1.00 93.31 374 LEU A CA 1
ATOM 2597 C C . LEU A 1 374 ? -20.079 7.452 21.396 1.00 93.31 374 LEU A C 1
ATOM 2599 O O . LEU A 1 374 ? -20.845 6.533 21.119 1.00 93.31 374 LEU A O 1
ATOM 2603 N N . THR A 1 375 ? -20.380 8.729 21.179 1.00 94.31 375 THR A N 1
ATOM 2604 C CA . THR A 1 375 ? -21.600 9.237 20.538 1.00 94.31 375 THR A CA 1
ATOM 2605 C C . THR A 1 375 ? -21.209 10.161 19.388 1.00 94.31 375 THR A C 1
ATOM 2607 O O . THR A 1 375 ? -20.085 10.668 19.345 1.00 94.31 375 THR A O 1
ATOM 2610 N N . GLY A 1 376 ? -22.097 10.357 18.416 1.00 94.69 376 GLY A N 1
ATOM 2611 C CA . GLY A 1 376 ? -21.751 11.070 17.191 1.00 94.69 376 GLY A CA 1
ATOM 2612 C C . GLY A 1 376 ? -22.681 10.746 16.033 1.00 94.69 376 GLY A C 1
ATOM 2613 O O . GLY A 1 376 ? -23.847 10.409 16.215 1.00 94.69 376 GLY A O 1
ATOM 2614 N N . SER A 1 377 ? -22.165 10.875 14.818 1.00 95.19 377 SER A N 1
ATOM 2615 C CA . SER A 1 377 ? -22.916 10.713 13.578 1.00 95.19 377 SER A CA 1
ATOM 2616 C C . SER A 1 377 ? -22.045 10.280 12.400 1.00 95.19 377 SER A C 1
ATOM 2618 O O . SER A 1 377 ? -20.820 10.425 12.413 1.00 95.19 377 SER A O 1
ATOM 2620 N N . VAL A 1 378 ? -22.713 9.755 11.374 1.00 96.88 378 VAL A N 1
ATOM 2621 C CA . VAL A 1 378 ? -22.187 9.461 10.036 1.00 96.88 378 VAL A CA 1
ATOM 2622 C C . VAL A 1 378 ? -23.208 9.875 8.976 1.00 96.88 378 VAL A C 1
ATOM 2624 O O . VAL A 1 378 ? -24.417 9.808 9.198 1.00 96.88 378 VAL A O 1
ATOM 2627 N N . LEU A 1 379 ? -22.721 10.253 7.797 1.00 96.88 379 LEU A N 1
ATOM 2628 C CA . LEU A 1 379 ? -23.521 10.295 6.577 1.00 96.88 379 LEU A CA 1
ATOM 2629 C C . LEU A 1 379 ? -23.582 8.889 5.969 1.00 96.88 379 LEU A C 1
ATOM 2631 O O . LEU A 1 379 ? -22.538 8.261 5.803 1.00 96.88 379 LEU A O 1
ATOM 2635 N N . VAL A 1 380 ? -24.775 8.412 5.617 1.00 97.94 380 VAL A N 1
ATOM 2636 C CA . VAL A 1 380 ? -25.006 7.100 4.993 1.00 97.94 380 VAL A CA 1
ATOM 2637 C C . VAL A 1 380 ? -25.743 7.281 3.672 1.00 97.94 380 VAL A C 1
ATOM 2639 O O . VAL A 1 380 ? -26.845 7.825 3.636 1.00 97.94 380 VAL A O 1
ATOM 2642 N N . GLU A 1 381 ? -25.144 6.795 2.588 1.00 97.44 381 GLU A N 1
ATOM 2643 C CA . GLU A 1 381 ? -25.719 6.779 1.242 1.00 97.44 381 GLU A CA 1
ATOM 2644 C C . GLU A 1 381 ? -25.745 5.345 0.705 1.00 97.44 381 GLU A C 1
ATOM 2646 O O . GLU A 1 381 ? -24.719 4.659 0.717 1.00 97.44 381 GLU A O 1
ATOM 2651 N N . VAL A 1 382 ? -26.906 4.899 0.220 1.00 97.62 382 VAL A N 1
ATOM 2652 C CA . VAL A 1 382 ? -27.070 3.600 -0.446 1.00 97.62 382 VAL A CA 1
ATOM 2653 C C . VAL A 1 382 ? -27.122 3.858 -1.946 1.00 97.62 382 VAL A C 1
ATOM 2655 O O . VAL A 1 382 ? -28.127 4.311 -2.489 1.00 97.62 382 VAL A O 1
ATOM 2658 N N . VAL A 1 383 ? -26.003 3.618 -2.615 1.00 97.25 383 VAL A N 1
ATOM 2659 C CA . VAL A 1 383 ? -25.790 3.913 -4.031 1.00 97.25 383 VAL A CA 1
ATOM 2660 C C . VAL A 1 383 ? -26.483 2.849 -4.882 1.00 97.25 383 VAL A C 1
ATOM 2662 O O . VAL A 1 383 ? -26.193 1.662 -4.742 1.00 97.25 383 VAL A O 1
ATOM 2665 N N . ALA A 1 384 ? -27.363 3.273 -5.791 1.00 96.44 384 ALA A N 1
ATOM 2666 C CA . ALA A 1 384 ? -27.923 2.412 -6.831 1.00 96.44 384 ALA A CA 1
ATOM 2667 C C . ALA A 1 384 ? -26.854 2.151 -7.904 1.00 96.44 384 ALA A C 1
ATOM 2669 O O . ALA A 1 384 ? -26.570 3.033 -8.715 1.00 96.44 384 ALA A O 1
ATOM 2670 N N . VAL A 1 385 ? -26.241 0.968 -7.905 1.00 95.81 385 VAL A N 1
ATOM 2671 C CA . VAL A 1 385 ? -25.154 0.649 -8.840 1.00 95.81 385 VAL A CA 1
ATOM 2672 C C . VAL A 1 385 ? -25.761 0.107 -10.144 1.00 95.81 385 VAL A C 1
ATOM 2674 O O . VAL A 1 385 ? -26.541 -0.846 -10.101 1.00 95.81 385 VAL A O 1
ATOM 2677 N N . PRO A 1 386 ? -25.451 0.686 -11.318 1.00 93.31 386 PRO A N 1
ATOM 2678 C CA . PRO A 1 386 ? -25.905 0.160 -12.605 1.00 93.31 386 PRO A CA 1
ATOM 2679 C C . PRO A 1 386 ? -25.204 -1.169 -12.935 1.00 93.31 386 PRO A C 1
ATOM 2681 O O . PRO A 1 386 ? -24.345 -1.646 -12.193 1.00 93.31 386 PRO A O 1
ATOM 2684 N N . VAL A 1 387 ? -25.534 -1.783 -14.073 1.00 91.31 387 VAL A N 1
ATOM 2685 C CA . VAL A 1 387 ? -24.709 -2.871 -14.631 1.00 91.31 387 VAL A CA 1
ATOM 2686 C C . VAL A 1 387 ? -23.293 -2.373 -14.952 1.00 91.31 387 VAL A C 1
ATOM 2688 O O . VAL A 1 387 ? -23.080 -1.176 -15.172 1.00 91.31 387 VAL A O 1
ATOM 2691 N N . ASP A 1 388 ? -22.316 -3.279 -14.948 1.00 91.38 388 ASP A N 1
ATOM 2692 C CA . ASP A 1 388 ? -20.927 -2.921 -15.246 1.00 91.38 388 ASP A CA 1
ATOM 2693 C C . ASP A 1 388 ? -20.774 -2.424 -16.688 1.00 91.38 388 ASP A C 1
ATOM 2695 O O . ASP A 1 388 ? -21.460 -2.865 -17.611 1.00 91.38 388 ASP A O 1
ATOM 2699 N N . SER A 1 389 ? -19.882 -1.453 -16.861 1.00 89.88 389 SER A N 1
ATOM 2700 C CA . SER A 1 389 ? -19.644 -0.787 -18.140 1.00 89.88 389 SER A CA 1
ATOM 2701 C C . SER A 1 389 ? -18.887 -1.730 -19.074 1.00 89.88 389 SER A C 1
ATOM 2703 O O . SER A 1 389 ? -17.766 -2.120 -18.757 1.00 89.88 389 SER A O 1
ATOM 2705 N N . ALA A 1 390 ? -19.482 -2.135 -20.195 1.00 93.62 390 ALA A N 1
ATOM 2706 C CA . ALA A 1 390 ? -18.890 -3.110 -21.112 1.00 93.62 390 ALA A CA 1
ATOM 2707 C C . ALA A 1 390 ? -18.417 -2.449 -22.413 1.00 93.62 390 ALA A C 1
ATOM 2709 O O . ALA A 1 390 ? -19.187 -1.761 -23.084 1.00 93.62 390 ALA A O 1
ATOM 2710 N N . VAL A 1 391 ? -17.160 -2.695 -22.786 1.00 95.38 391 VAL A N 1
ATOM 2711 C CA . VAL A 1 391 ? -16.582 -2.319 -24.085 1.00 95.38 391 VAL A CA 1
ATOM 2712 C C . VAL A 1 391 ? -15.944 -3.534 -24.755 1.00 95.38 391 VAL A C 1
ATOM 2714 O O . VAL A 1 391 ? -15.509 -4.466 -24.081 1.00 95.38 391 VAL A O 1
ATOM 2717 N N . THR A 1 392 ? -15.850 -3.512 -26.081 1.00 96.38 392 THR A N 1
ATOM 2718 C CA . THR A 1 392 ? -15.109 -4.513 -26.862 1.00 96.38 392 THR A CA 1
ATOM 2719 C C . THR A 1 392 ? -13.870 -3.863 -27.467 1.00 96.38 392 THR A C 1
ATOM 2721 O O . THR A 1 392 ? -13.900 -2.692 -27.845 1.00 96.38 392 THR A O 1
ATOM 2724 N N . LEU A 1 393 ? -12.777 -4.619 -27.512 1.00 97.12 393 LEU A N 1
ATOM 2725 C CA . LEU A 1 393 ? -11.498 -4.252 -28.098 1.00 97.12 393 LEU A CA 1
ATOM 2726 C C . LEU A 1 393 ? -11.280 -5.094 -29.355 1.00 97.12 393 LEU A C 1
ATOM 2728 O O . LEU A 1 393 ? -11.254 -6.326 -29.283 1.00 97.12 393 LEU A O 1
ATOM 2732 N N . ASP A 1 394 ? -11.051 -4.431 -30.482 1.00 95.81 394 ASP A N 1
ATOM 2733 C CA . ASP A 1 394 ? -10.448 -5.076 -31.644 1.00 95.81 394 ASP A CA 1
ATOM 2734 C C . ASP A 1 394 ? -8.950 -5.274 -31.369 1.00 95.81 394 ASP A C 1
ATOM 2736 O O . ASP A 1 394 ? -8.262 -4.336 -30.948 1.00 95.81 394 ASP A O 1
ATOM 2740 N N . LEU A 1 395 ? -8.426 -6.482 -31.605 1.00 95.06 395 LEU A N 1
ATOM 2741 C CA . LEU A 1 395 ? -6.980 -6.711 -31.560 1.00 95.06 395 LEU A CA 1
ATOM 2742 C C . LEU A 1 395 ? -6.299 -5.880 -32.654 1.00 95.06 395 LEU A C 1
ATOM 2744 O O . LEU A 1 395 ? -6.776 -5.821 -33.785 1.00 95.06 395 LEU A O 1
ATOM 2748 N N . ASP A 1 396 ? -5.205 -5.213 -32.285 1.00 93.94 396 ASP A N 1
ATOM 2749 C CA . ASP A 1 396 ? -4.473 -4.238 -33.108 1.00 93.94 396 ASP A CA 1
ATOM 2750 C C . ASP A 1 396 ? -5.283 -2.971 -33.470 1.00 93.94 396 ASP A C 1
ATOM 2752 O O . ASP A 1 396 ? -4.817 -2.114 -34.227 1.00 93.94 396 ASP A O 1
ATOM 2756 N N . GLY A 1 397 ? -6.473 -2.807 -32.879 1.00 92.00 397 GLY A N 1
ATOM 2757 C CA . GLY A 1 397 ? -7.322 -1.627 -33.006 1.00 92.00 397 GLY A CA 1
ATOM 2758 C C . GLY A 1 397 ? -6.835 -0.415 -32.203 1.00 92.00 397 GLY A C 1
ATOM 2759 O O . GLY A 1 397 ? -5.807 -0.428 -31.520 1.00 92.00 397 GLY A O 1
ATOM 2760 N N . THR A 1 398 ? -7.594 0.680 -32.270 1.00 93.31 398 THR A N 1
ATOM 2761 C CA . THR A 1 398 ? -7.351 1.887 -31.461 1.00 93.31 398 THR A CA 1
ATOM 2762 C C . THR A 1 398 ? -7.754 1.688 -30.001 1.00 93.31 398 THR A C 1
ATOM 2764 O O . THR A 1 398 ? -8.697 0.957 -29.717 1.00 93.31 398 THR A O 1
ATOM 2767 N N . ALA A 1 399 ? -7.103 2.402 -29.078 1.00 93.00 399 ALA A N 1
ATOM 2768 C CA . ALA A 1 399 ? -7.478 2.393 -27.663 1.00 93.00 399 ALA A CA 1
ATOM 2769 C C . ALA A 1 399 ? -8.955 2.790 -27.447 1.00 93.00 399 ALA A C 1
ATOM 2771 O O . ALA A 1 399 ? -9.404 3.820 -27.955 1.00 93.00 399 ALA A O 1
ATOM 2772 N N . VAL A 1 400 ? -9.686 1.999 -26.659 1.00 94.44 400 VAL A N 1
ATOM 2773 C CA . VAL A 1 400 ? -11.103 2.206 -26.321 1.00 94.44 400 VAL A CA 1
ATOM 2774 C C . VAL A 1 400 ? -11.222 2.657 -24.867 1.00 94.44 400 VAL A C 1
ATOM 2776 O O . VAL A 1 400 ? -10.525 2.153 -23.988 1.00 94.44 400 VAL A O 1
ATOM 2779 N N . THR A 1 401 ? -12.108 3.612 -24.596 1.00 92.12 401 THR A N 1
ATOM 2780 C CA . THR A 1 401 ? -12.300 4.165 -23.249 1.00 92.12 401 THR A CA 1
ATOM 2781 C C . THR A 1 401 ? -13.349 3.372 -22.474 1.00 92.12 401 THR A C 1
ATOM 2783 O O . THR A 1 401 ? -14.546 3.555 -22.683 1.00 92.12 401 THR A O 1
ATOM 2786 N N . ALA A 1 402 ? -12.905 2.545 -21.529 1.00 90.75 402 ALA A N 1
ATOM 2787 C CA . ALA A 1 402 ? -13.757 1.995 -20.482 1.00 90.75 402 ALA A CA 1
ATOM 2788 C C . ALA A 1 402 ? -14.006 3.076 -19.412 1.00 90.75 402 ALA A C 1
ATOM 2790 O O . ALA A 1 402 ? -13.074 3.784 -19.022 1.00 90.75 402 ALA A O 1
ATOM 2791 N N . ALA A 1 403 ? -15.244 3.245 -18.940 1.00 88.44 403 ALA A N 1
ATOM 2792 C CA . ALA A 1 403 ? -15.577 4.294 -17.971 1.00 88.44 403 ALA A CA 1
ATOM 2793 C C . ALA A 1 403 ? -16.624 3.852 -16.945 1.00 88.44 403 ALA A C 1
ATOM 2795 O O . ALA A 1 403 ? -17.628 3.242 -17.313 1.00 88.44 403 ALA A O 1
ATOM 2796 N N . THR A 1 404 ? -16.406 4.221 -15.682 1.00 89.25 404 THR A N 1
ATOM 2797 C CA . THR A 1 404 ? -17.324 4.011 -14.559 1.00 89.25 404 THR A CA 1
ATOM 2798 C C . THR A 1 404 ? -17.924 5.349 -14.125 1.00 89.25 404 THR A C 1
ATOM 2800 O O . THR A 1 404 ? -17.225 6.359 -13.991 1.00 89.25 404 THR A O 1
ATOM 2803 N N . THR A 1 405 ? -19.245 5.381 -13.953 1.00 88.69 405 THR A N 1
ATOM 2804 C CA . THR A 1 405 ? -20.020 6.612 -13.705 1.00 88.69 405 THR A CA 1
ATOM 2805 C C . THR A 1 405 ? -20.667 6.654 -12.323 1.00 88.69 405 THR A C 1
ATOM 2807 O O . THR A 1 405 ? -21.115 7.718 -11.897 1.00 88.69 405 THR A O 1
ATOM 2810 N N . VAL A 1 406 ? -20.684 5.527 -11.606 1.00 92.00 406 VAL A N 1
ATOM 2811 C CA . VAL A 1 406 ? -21.301 5.369 -10.281 1.00 92.00 406 VAL A CA 1
ATOM 2812 C C . VAL A 1 406 ? -20.341 4.616 -9.340 1.00 92.00 406 VAL A C 1
ATOM 2814 O O . VAL A 1 406 ? -19.712 3.655 -9.783 1.00 92.00 406 VAL A O 1
ATOM 2817 N N . PRO A 1 407 ? -20.196 5.017 -8.058 1.00 91.12 407 PRO A N 1
ATOM 2818 C CA . PRO A 1 407 ? -19.354 4.311 -7.088 1.00 91.12 407 PRO A CA 1
ATOM 2819 C C . PRO A 1 407 ? -19.683 2.814 -6.986 1.00 91.12 407 PRO A C 1
ATOM 2821 O O . PRO A 1 407 ? -20.851 2.458 -6.841 1.00 91.12 407 PRO A O 1
ATOM 2824 N N . GLY A 1 408 ? -18.666 1.948 -7.026 1.00 89.81 408 GLY A N 1
ATOM 2825 C CA . GLY A 1 408 ? -18.834 0.485 -7.019 1.00 89.81 408 GLY A CA 1
ATOM 2826 C C . GLY A 1 408 ? -19.280 -0.123 -8.359 1.00 89.81 408 GLY A C 1
ATOM 2827 O O . GLY A 1 408 ? -19.502 -1.327 -8.447 1.00 89.81 408 GLY A O 1
ATOM 2828 N N . GLN A 1 409 ? -19.425 0.676 -9.422 1.00 93.44 409 GLN A N 1
ATOM 2829 C CA . GLN A 1 409 ? -19.545 0.144 -10.779 1.00 93.44 409 GLN A CA 1
ATOM 2830 C C . GLN A 1 409 ? -18.150 -0.235 -11.294 1.00 93.44 409 GLN A C 1
ATOM 2832 O O . GLN A 1 409 ? -17.242 0.598 -11.280 1.00 93.44 409 GLN A O 1
ATOM 2837 N N . ASN A 1 410 ? -18.000 -1.450 -11.820 1.00 92.31 410 ASN A N 1
ATOM 2838 C CA . ASN A 1 410 ? -16.800 -1.873 -12.533 1.00 92.31 410 ASN A CA 1
ATOM 2839 C C . ASN A 1 410 ? -16.930 -1.584 -14.035 1.00 92.31 410 ASN A C 1
ATOM 2841 O O . ASN A 1 410 ? -18.013 -1.305 -14.562 1.00 92.31 410 ASN A O 1
ATOM 2845 N N . ALA A 1 411 ? -15.815 -1.693 -14.749 1.00 92.69 411 ALA A N 1
ATOM 2846 C CA . ALA A 1 411 ? -15.817 -1.778 -16.201 1.00 92.69 411 ALA A CA 1
ATOM 2847 C C . ALA A 1 411 ? -15.197 -3.098 -16.674 1.00 92.69 411 ALA A C 1
ATOM 2849 O O . ALA A 1 411 ? -14.387 -3.714 -15.985 1.00 92.69 411 ALA A O 1
ATOM 2850 N N . THR A 1 412 ? -15.581 -3.534 -17.866 1.00 95.12 412 THR A N 1
ATOM 2851 C CA . THR A 1 412 ? -15.075 -4.735 -18.527 1.00 95.12 412 THR A CA 1
ATOM 2852 C C . THR A 1 412 ? -14.707 -4.395 -19.963 1.00 95.12 412 THR A C 1
ATOM 2854 O O . THR A 1 412 ? -15.461 -3.719 -20.662 1.00 95.12 412 THR A O 1
ATOM 2857 N N . ALA A 1 413 ? -13.536 -4.847 -20.399 1.00 95.88 413 ALA A N 1
ATOM 2858 C CA . ALA A 1 413 ? -13.092 -4.751 -21.781 1.00 95.88 413 ALA A CA 1
ATOM 2859 C C . ALA A 1 413 ? -12.888 -6.166 -22.334 1.00 95.88 413 ALA A C 1
ATOM 2861 O O . ALA A 1 413 ? -12.105 -6.940 -21.784 1.00 95.88 413 ALA A O 1
ATOM 2862 N N . THR A 1 414 ? -13.619 -6.524 -23.387 1.00 97.75 414 THR A N 1
ATOM 2863 C CA . THR A 1 414 ? -13.607 -7.872 -23.969 1.00 97.75 414 THR A CA 1
ATOM 2864 C C . THR A 1 414 ? -12.847 -7.910 -25.288 1.00 97.75 414 THR A C 1
ATOM 2866 O O . THR A 1 414 ? -12.936 -6.977 -26.077 1.00 97.75 414 THR A O 1
ATOM 2869 N N . PHE A 1 415 ? -12.117 -8.991 -25.560 1.00 98.19 415 PHE A N 1
ATOM 2870 C CA . PHE A 1 415 ? -11.508 -9.241 -26.871 1.00 98.19 415 PHE A CA 1
ATOM 2871 C C . PHE A 1 415 ? -11.685 -10.706 -27.268 1.00 98.19 415 PHE A C 1
ATOM 2873 O O . PHE A 1 415 ? -11.736 -11.584 -26.409 1.00 98.19 415 PHE A O 1
ATOM 2880 N N . SER A 1 416 ? -11.790 -10.981 -28.568 1.00 97.62 416 SER A N 1
ATOM 2881 C CA . SER A 1 416 ? -11.786 -12.358 -29.081 1.00 97.62 416 SER A CA 1
ATOM 2882 C C . SER A 1 416 ? -10.361 -12.778 -29.430 1.00 97.62 416 SER A C 1
ATOM 2884 O O . SER A 1 416 ? -9.607 -11.970 -29.968 1.00 97.62 416 SER A O 1
ATOM 2886 N N . GLY A 1 417 ? -10.000 -14.029 -29.158 1.00 96.38 417 GLY A N 1
ATOM 2887 C CA . GLY A 1 417 ? -8.692 -14.581 -29.509 1.00 96.38 417 GLY A CA 1
ATOM 2888 C C . GLY A 1 417 ? -8.710 -16.101 -29.658 1.00 96.38 417 GLY A C 1
ATOM 2889 O O . GLY A 1 417 ? -9.718 -16.746 -29.358 1.00 96.38 417 GLY A O 1
ATOM 2890 N N . THR A 1 418 ? -7.603 -16.656 -30.152 1.00 97.12 418 THR A N 1
ATOM 2891 C CA . THR A 1 418 ? -7.450 -18.093 -30.434 1.00 97.12 418 THR A CA 1
ATOM 2892 C C . THR A 1 418 ? -6.366 -18.765 -29.594 1.00 97.12 418 THR A C 1
ATOM 2894 O O . THR A 1 418 ? -5.418 -18.128 -29.129 1.00 97.12 418 THR A O 1
ATOM 2897 N N . ALA A 1 419 ? -6.477 -20.082 -29.421 1.00 97.25 419 ALA A N 1
ATOM 2898 C CA . ALA A 1 419 ? -5.528 -20.879 -28.655 1.00 97.25 419 ALA A CA 1
ATOM 2899 C C . ALA A 1 419 ? -4.096 -20.760 -29.217 1.00 97.25 419 ALA A C 1
ATOM 2901 O O . ALA A 1 419 ? -3.847 -20.953 -30.407 1.00 97.25 419 ALA A O 1
ATOM 2902 N N . GLY A 1 420 ? -3.135 -20.447 -28.346 1.00 95.38 420 GLY A N 1
ATOM 2903 C CA . GLY A 1 420 ? -1.730 -20.227 -28.700 1.00 95.38 420 GLY A CA 1
ATOM 2904 C C . GLY A 1 420 ? -1.406 -18.830 -29.247 1.00 95.38 420 GLY A C 1
ATOM 2905 O O . GLY A 1 420 ? -0.226 -18.512 -29.403 1.00 95.38 420 GLY A O 1
ATOM 2906 N N . GLN A 1 421 ? -2.401 -17.971 -29.497 1.00 97.50 421 GLN A N 1
ATOM 2907 C CA . GLN A 1 421 ? -2.167 -16.560 -29.811 1.00 97.50 421 GLN A CA 1
ATOM 2908 C C . GLN A 1 421 ? -1.527 -15.848 -28.608 1.00 97.50 421 GLN A C 1
ATOM 2910 O O . GLN A 1 421 ? -1.810 -16.183 -27.456 1.00 97.50 421 GLN A O 1
ATOM 2915 N N . ARG A 1 422 ? -0.672 -14.849 -28.855 1.00 98.19 422 ARG A N 1
ATOM 2916 C CA . ARG A 1 422 ? -0.134 -13.967 -27.807 1.00 98.19 422 ARG A CA 1
ATOM 2917 C C . ARG A 1 422 ? -0.830 -12.610 -27.865 1.00 98.19 422 ARG A C 1
ATOM 2919 O O . ARG A 1 422 ? -0.909 -12.029 -28.943 1.00 98.19 422 ARG A O 1
ATOM 2926 N N . VAL A 1 423 ? -1.286 -12.086 -26.727 1.00 98.19 423 VAL A N 1
ATOM 2927 C CA . VAL A 1 423 ? -1.927 -10.762 -26.638 1.00 98.19 423 VAL A CA 1
ATOM 2928 C C . VAL A 1 423 ? -1.281 -9.908 -25.552 1.00 98.19 423 VAL A C 1
ATOM 2930 O O . VAL A 1 423 ? -1.229 -10.315 -24.392 1.00 98.19 423 VAL A O 1
ATOM 2933 N N . SER A 1 424 ? -0.803 -8.718 -25.918 1.00 98.12 424 SER A N 1
ATOM 2934 C CA . SER A 1 424 ? -0.351 -7.686 -24.974 1.00 98.12 424 SER A CA 1
ATOM 2935 C C . SER A 1 424 ? -1.442 -6.632 -24.772 1.00 98.12 424 SER A C 1
ATOM 2937 O O . SER A 1 424 ? -2.274 -6.411 -25.656 1.00 98.12 424 SER A O 1
ATOM 2939 N N . LEU A 1 425 ? -1.457 -5.987 -23.601 1.00 97.19 425 LEU A N 1
ATOM 2940 C CA . LEU A 1 425 ? -2.460 -4.974 -23.241 1.00 97.19 425 LEU A CA 1
ATOM 2941 C C . LEU A 1 425 ? -1.783 -3.703 -22.719 1.00 97.19 425 LEU A C 1
ATOM 2943 O O . LEU A 1 425 ? -0.835 -3.780 -21.939 1.00 97.19 425 LEU A O 1
ATOM 2947 N N . ARG A 1 426 ? -2.300 -2.527 -23.080 1.00 95.50 426 ARG A N 1
ATOM 2948 C CA . ARG A 1 426 ? -1.862 -1.226 -22.546 1.00 95.50 426 ARG A CA 1
ATOM 2949 C C . ARG A 1 426 ? -3.033 -0.487 -21.920 1.00 95.50 426 ARG A C 1
ATOM 2951 O O . ARG A 1 426 ? -4.116 -0.434 -22.501 1.00 95.50 426 ARG A O 1
ATOM 2958 N N . PHE A 1 427 ? -2.772 0.138 -20.778 1.00 93.31 427 PHE A N 1
ATOM 2959 C CA . PHE A 1 427 ? -3.751 0.897 -20.009 1.00 93.31 427 PHE A CA 1
ATOM 2960 C C . PHE A 1 427 ? -3.263 2.330 -19.807 1.00 93.31 427 PHE A C 1
ATOM 2962 O O . PHE A 1 427 ? -2.111 2.559 -19.438 1.00 93.31 427 PHE A O 1
ATOM 2969 N N . THR A 1 428 ? -4.141 3.305 -20.026 1.00 89.25 428 THR A N 1
ATOM 2970 C CA . THR A 1 428 ? -3.873 4.727 -19.765 1.00 89.25 428 THR A CA 1
ATOM 2971 C C . THR A 1 428 ? -4.999 5.304 -18.916 1.00 89.25 428 THR A C 1
ATOM 2973 O O . THR A 1 428 ? -6.127 5.420 -19.402 1.00 89.25 428 THR A O 1
ATOM 2976 N N . SER A 1 429 ? -4.728 5.637 -17.651 1.00 74.31 429 SER A N 1
ATOM 2977 C CA . SER A 1 429 ? -5.769 6.070 -16.708 1.00 74.31 429 SER A CA 1
ATOM 2978 C C . SER A 1 429 ? -6.005 7.586 -16.737 1.00 74.31 429 SER A C 1
ATOM 2980 O O . SER A 1 429 ? -5.076 8.380 -16.881 1.00 74.31 429 SER A O 1
ATOM 2982 N N . GLY A 1 430 ? -7.264 7.987 -16.548 1.00 64.06 430 GLY A N 1
ATOM 2983 C CA . GLY A 1 430 ? -7.652 9.322 -16.077 1.00 64.06 430 GLY A CA 1
ATOM 2984 C C . GLY A 1 430 ? -8.114 9.316 -14.614 1.00 64.06 430 GLY A C 1
ATOM 2985 O O . GLY A 1 430 ? -8.755 10.266 -14.171 1.00 64.06 430 GLY A O 1
ATOM 2986 N N . VAL A 1 431 ? -7.849 8.225 -13.886 1.00 63.72 431 VAL A N 1
ATOM 2987 C CA . VAL A 1 431 ? -8.463 7.880 -12.592 1.00 63.72 431 VAL A CA 1
ATOM 2988 C C . VAL A 1 431 ? -7.436 7.474 -11.540 1.00 63.72 431 VAL A C 1
ATOM 2990 O O . VAL A 1 431 ? -6.275 7.209 -11.856 1.00 63.72 431 VAL A O 1
ATOM 2993 N N . GLY A 1 432 ? -7.890 7.432 -10.283 1.00 67.31 432 GLY A N 1
ATOM 2994 C CA . GLY A 1 432 ? -7.131 6.899 -9.152 1.00 67.31 432 GLY A CA 1
ATOM 2995 C C . GLY A 1 432 ? -6.979 5.374 -9.187 1.00 67.31 432 GLY A C 1
ATOM 2996 O O . GLY A 1 432 ? -7.061 4.748 -10.239 1.00 67.31 432 GLY A O 1
ATOM 2997 N N . SER A 1 433 ? -6.752 4.783 -8.015 1.00 83.81 433 SER A N 1
ATOM 2998 C CA . SER A 1 433 ? -6.524 3.349 -7.819 1.00 83.81 433 SER A CA 1
ATOM 2999 C C . SER A 1 433 ? -7.576 2.456 -8.494 1.00 83.81 433 SER A C 1
ATOM 3001 O O . SER A 1 433 ? -8.750 2.473 -8.121 1.00 83.81 433 SER A O 1
ATOM 3003 N N . VAL A 1 434 ? -7.130 1.633 -9.446 1.00 89.38 434 VAL A N 1
ATOM 3004 C CA . VAL A 1 434 ? -7.927 0.607 -10.136 1.00 89.38 434 VAL A CA 1
ATOM 3005 C C . VAL A 1 434 ? -7.172 -0.718 -10.088 1.00 89.38 434 VAL A C 1
ATOM 3007 O O . VAL A 1 434 ? -5.952 -0.755 -10.256 1.00 89.38 434 VAL A O 1
ATOM 3010 N N . TYR A 1 435 ? -7.898 -1.813 -9.888 1.00 92.25 435 TYR A N 1
ATOM 3011 C CA . TYR A 1 435 ? -7.398 -3.168 -10.057 1.00 92.25 435 TYR A CA 1
ATOM 3012 C C . TYR A 1 435 ? -7.828 -3.752 -11.402 1.00 92.25 435 TYR A C 1
ATOM 3014 O O . TYR A 1 435 ? -8.982 -3.634 -11.803 1.00 92.25 435 TYR A O 1
ATOM 3022 N N . GLY A 1 436 ? -6.896 -4.412 -12.081 1.00 93.94 436 GLY A N 1
ATOM 3023 C CA . GLY A 1 436 ? -7.139 -5.188 -13.288 1.00 93.94 436 GLY A CA 1
ATOM 3024 C C . GLY A 1 436 ? -7.206 -6.679 -12.970 1.00 93.94 436 GLY A C 1
ATOM 3025 O O . GLY A 1 436 ? -6.555 -7.138 -12.029 1.00 93.94 436 GLY A O 1
ATOM 3026 N N . GLN A 1 437 ? -7.937 -7.452 -13.770 1.00 97.62 437 GLN A N 1
ATOM 3027 C CA . GLN A 1 437 ? -7.837 -8.916 -13.842 1.00 97.62 437 GLN A CA 1
ATOM 3028 C C . GLN A 1 437 ? -8.118 -9.364 -15.283 1.00 97.62 437 GLN A C 1
ATOM 3030 O O . GLN A 1 437 ? -8.951 -8.752 -15.943 1.00 97.62 437 GLN A O 1
ATOM 3035 N N . VAL A 1 438 ? -7.450 -10.412 -15.780 1.00 98.31 438 VAL A N 1
ATOM 3036 C CA . VAL A 1 438 ? -7.790 -11.016 -17.086 1.00 98.31 438 VAL A CA 1
ATOM 3037 C C . VAL A 1 438 ? -8.296 -12.436 -16.870 1.00 98.31 438 VAL A C 1
ATOM 3039 O O . VAL A 1 438 ? -7.636 -13.225 -16.187 1.00 98.31 438 VAL A O 1
ATOM 3042 N N . THR A 1 439 ? -9.443 -12.765 -17.456 1.00 98.44 439 THR A N 1
ATOM 3043 C CA . THR A 1 439 ? -10.076 -14.088 -17.393 1.00 98.44 439 THR A CA 1
ATOM 3044 C C . THR A 1 439 ? -10.218 -14.729 -18.774 1.00 98.44 439 THR A C 1
ATOM 3046 O O . THR A 1 439 ? -10.373 -14.055 -19.795 1.00 98.44 439 THR A O 1
ATOM 3049 N N . ASN A 1 440 ? -10.129 -16.057 -18.773 1.00 97.88 440 ASN A N 1
ATOM 3050 C CA . ASN A 1 440 ? -10.360 -16.951 -19.901 1.00 97.88 440 ASN A CA 1
ATOM 3051 C C . ASN A 1 440 ? -11.865 -17.024 -20.254 1.00 97.88 440 ASN A C 1
ATOM 3053 O O . ASN A 1 440 ? -12.703 -16.688 -19.411 1.00 97.88 440 ASN A O 1
ATOM 3057 N N . PRO A 1 441 ? -12.234 -17.537 -21.447 1.00 97.62 441 PRO A N 1
ATOM 3058 C CA . PRO A 1 441 ? -13.634 -17.709 -21.857 1.00 97.62 441 PRO A CA 1
ATOM 3059 C C . PRO A 1 441 ? -14.463 -18.650 -20.963 1.00 97.62 441 PRO A C 1
ATOM 3061 O O . PRO A 1 441 ? -15.689 -18.579 -20.973 1.00 97.62 441 PRO A O 1
ATOM 3064 N N . ASP A 1 442 ? -13.815 -19.519 -20.181 1.00 96.06 442 ASP A N 1
ATOM 3065 C CA . ASP A 1 442 ? -14.444 -20.408 -19.190 1.00 96.06 442 ASP A CA 1
ATOM 3066 C C . ASP A 1 442 ? -14.605 -19.765 -17.793 1.00 96.06 442 ASP A C 1
ATOM 3068 O O . ASP A 1 442 ? -15.068 -20.411 -16.853 1.00 96.06 442 ASP A O 1
ATOM 3072 N N . GLY A 1 443 ? -14.211 -18.495 -17.639 1.00 94.88 443 GLY A N 1
ATOM 3073 C CA . GLY A 1 443 ? -14.228 -17.755 -16.376 1.00 94.88 443 GLY A CA 1
ATOM 3074 C C . GLY A 1 443 ? -13.011 -17.985 -15.471 1.00 94.88 443 GLY A C 1
ATOM 3075 O O . GLY A 1 443 ? -12.898 -17.322 -14.438 1.00 94.88 443 GLY A O 1
ATOM 3076 N N . THR A 1 444 ? -12.075 -18.871 -15.828 1.00 97.25 444 THR A N 1
ATOM 3077 C CA . THR A 1 444 ? -10.835 -19.060 -15.056 1.00 97.25 444 THR A CA 1
ATOM 3078 C C . THR A 1 444 ? -9.870 -17.881 -15.239 1.00 97.25 444 THR A C 1
ATOM 3080 O O . THR A 1 444 ? -9.966 -17.100 -16.184 1.00 97.25 444 THR A O 1
ATOM 3083 N N . ILE A 1 445 ? -8.933 -17.696 -14.308 1.00 97.88 445 ILE A N 1
ATOM 3084 C CA . ILE A 1 445 ? -8.039 -16.529 -14.296 1.00 97.88 445 ILE A CA 1
ATOM 3085 C C . ILE A 1 445 ? -6.847 -16.763 -15.236 1.00 97.88 445 ILE A C 1
ATOM 3087 O O . ILE A 1 445 ? -6.017 -17.628 -14.966 1.00 97.88 445 ILE A O 1
ATOM 3091 N N . LEU A 1 446 ? -6.715 -15.940 -16.283 1.00 97.81 446 LEU A N 1
ATOM 3092 C CA . LEU A 1 446 ? -5.521 -15.889 -17.139 1.00 97.81 446 LEU A CA 1
ATOM 3093 C C . LEU A 1 446 ? -4.407 -15.050 -16.498 1.00 97.81 446 LEU A C 1
ATOM 3095 O O . LEU A 1 446 ? -3.239 -15.431 -16.519 1.00 97.81 446 LEU A O 1
ATOM 3099 N N . ARG A 1 447 ? -4.766 -13.902 -15.908 1.00 98.00 447 ARG A N 1
ATOM 3100 C CA . ARG A 1 447 ? -3.834 -13.013 -15.201 1.00 98.00 447 ARG A CA 1
ATOM 3101 C C . ARG A 1 447 ? -4.441 -12.573 -13.875 1.00 98.00 447 ARG A C 1
ATOM 3103 O O . ARG A 1 447 ? -5.495 -11.937 -13.847 1.00 98.00 447 ARG A O 1
ATOM 3110 N N . ALA A 1 448 ? -3.755 -12.910 -12.783 1.00 97.31 448 ALA A N 1
ATOM 3111 C CA . ALA A 1 448 ? -4.169 -12.586 -11.419 1.00 97.31 448 ALA A CA 1
ATOM 3112 C C . ALA A 1 448 ? -4.344 -11.074 -11.192 1.00 97.31 448 ALA A C 1
ATOM 3114 O O . ALA A 1 448 ? -3.728 -10.255 -11.881 1.00 97.31 448 ALA A O 1
ATOM 3115 N N . ARG A 1 449 ? -5.191 -10.726 -10.211 1.00 95.75 449 ARG A N 1
ATOM 3116 C CA . ARG A 1 449 ? -5.582 -9.345 -9.903 1.00 95.75 449 ARG A CA 1
ATOM 3117 C C . ARG A 1 449 ? -4.357 -8.481 -9.587 1.00 95.75 449 ARG A C 1
ATOM 3119 O O . ARG A 1 449 ? -3.562 -8.841 -8.722 1.00 95.75 449 ARG A O 1
ATOM 3126 N N . TRP A 1 450 ? -4.213 -7.340 -10.261 1.00 95.00 450 TRP A N 1
ATOM 3127 C CA . TRP A 1 450 ? -3.064 -6.437 -10.110 1.00 95.00 450 TRP A CA 1
ATOM 3128 C C . TRP A 1 450 ? -3.491 -4.972 -10.057 1.00 95.00 450 TRP A C 1
ATOM 3130 O O . TRP A 1 450 ? -4.581 -4.636 -10.502 1.00 95.00 450 TRP A O 1
ATOM 3140 N N . TYR A 1 451 ? -2.648 -4.099 -9.508 1.00 93.00 451 TYR A N 1
ATOM 3141 C CA . TYR A 1 451 ? -2.892 -2.656 -9.502 1.00 93.00 451 TYR A CA 1
ATOM 3142 C C . TYR A 1 451 ? -2.523 -2.051 -10.864 1.00 93.00 451 TYR A C 1
ATOM 3144 O O . TYR A 1 451 ? -1.367 -2.159 -11.274 1.00 93.00 451 TYR A O 1
ATOM 3152 N N . VAL A 1 452 ? -3.471 -1.402 -11.543 1.00 91.06 452 VAL A N 1
ATOM 3153 C CA . VAL A 1 452 ? -3.244 -0.783 -12.857 1.00 91.06 452 VAL A CA 1
ATOM 3154 C C . VAL A 1 452 ? -2.648 0.611 -12.669 1.00 91.06 452 VAL A C 1
ATOM 3156 O O . VAL A 1 452 ? -3.267 1.504 -12.087 1.00 91.06 452 VAL A O 1
ATOM 3159 N N . GLY A 1 453 ? -1.426 0.804 -13.161 1.00 84.62 453 GLY A N 1
ATOM 3160 C CA . GLY A 1 453 ? -0.767 2.111 -13.194 1.00 84.62 453 GLY A CA 1
ATOM 3161 C C . GLY A 1 453 ? -1.410 3.094 -14.184 1.00 84.62 453 GLY A C 1
ATOM 3162 O O . GLY A 1 453 ? -2.183 2.718 -15.062 1.00 84.62 453 GLY A O 1
ATOM 3163 N N . SER A 1 454 ? -1.050 4.377 -14.090 1.00 83.06 454 SER A N 1
ATOM 3164 C CA . SER A 1 454 ? -1.579 5.420 -14.990 1.00 83.06 454 SER A CA 1
ATOM 3165 C C . SER A 1 454 ? -1.107 5.299 -16.447 1.00 83.06 454 SER A C 1
ATOM 3167 O O . SER A 1 454 ? -1.756 5.829 -17.348 1.00 83.06 454 SER A O 1
ATOM 3169 N N . SER A 1 455 ? -0.009 4.579 -16.682 1.00 88.06 455 SER A N 1
ATOM 3170 C CA . SER A 1 455 ? 0.472 4.124 -17.991 1.00 88.06 455 SER A CA 1
ATOM 3171 C C . SER A 1 455 ? 1.044 2.714 -17.817 1.00 88.06 455 SER A C 1
ATOM 3173 O O . SER A 1 455 ? 2.260 2.549 -17.724 1.00 88.06 455 SER A O 1
ATOM 3175 N N . ASP A 1 456 ? 0.168 1.719 -17.713 1.00 92.75 456 ASP A N 1
ATOM 3176 C CA . ASP A 1 456 ? 0.529 0.322 -17.451 1.00 92.75 456 ASP A CA 1
ATOM 3177 C C . ASP A 1 456 ? 0.601 -0.510 -18.741 1.00 92.75 456 ASP A C 1
ATOM 3179 O O . ASP A 1 456 ? -0.070 -0.209 -19.736 1.00 92.75 456 ASP A O 1
ATOM 3183 N N . PHE A 1 457 ? 1.415 -1.564 -18.721 1.00 95.06 457 PHE A N 1
ATOM 3184 C CA . PHE A 1 457 ? 1.592 -2.488 -19.836 1.00 95.06 457 PHE A CA 1
ATOM 3185 C C . PHE A 1 457 ? 1.669 -3.931 -19.336 1.00 95.06 457 PHE A C 1
ATOM 3187 O O . PHE A 1 457 ? 2.411 -4.261 -18.412 1.00 95.06 457 PHE A O 1
ATOM 3194 N N . VAL A 1 458 ? 0.888 -4.799 -19.970 1.00 96.75 458 VAL A N 1
ATOM 3195 C CA . VAL A 1 458 ? 0.876 -6.236 -19.728 1.00 96.75 458 VAL A CA 1
ATOM 3196 C C . VAL A 1 458 ? 1.597 -6.913 -20.881 1.00 96.75 458 VAL A C 1
ATOM 3198 O O . VAL A 1 458 ? 1.109 -6.914 -22.013 1.00 96.75 458 VAL A O 1
ATOM 3201 N N . GLU A 1 459 ? 2.742 -7.506 -20.543 1.00 95.56 459 GLU A N 1
ATOM 3202 C CA . GLU A 1 459 ? 3.530 -8.369 -21.423 1.00 95.56 459 GLU A CA 1
ATOM 3203 C C . GLU A 1 459 ? 2.684 -9.496 -22.047 1.00 95.56 459 GLU A C 1
ATOM 3205 O O . GLU A 1 459 ? 1.684 -9.906 -21.446 1.00 95.56 459 GLU A O 1
ATOM 3210 N N . PRO A 1 460 ? 3.065 -10.023 -23.229 1.00 97.25 460 PRO A N 1
ATOM 3211 C CA . PRO A 1 460 ? 2.193 -10.877 -24.030 1.00 97.25 460 PRO A CA 1
ATOM 3212 C C . PRO A 1 460 ? 1.704 -12.132 -23.291 1.00 97.25 460 PRO A C 1
ATOM 3214 O O . PRO A 1 460 ? 2.468 -13.056 -23.003 1.00 97.25 460 PRO A O 1
ATOM 3217 N N . LEU A 1 461 ? 0.396 -12.196 -23.042 1.00 97.88 461 LEU A N 1
ATOM 3218 C CA . LEU A 1 461 ? -0.281 -13.362 -22.485 1.00 97.88 461 LEU A CA 1
ATOM 3219 C C . LEU A 1 461 ? -0.526 -14.376 -23.605 1.00 97.88 461 LEU A C 1
ATOM 3221 O O . LEU A 1 461 ? -1.128 -14.034 -24.621 1.00 97.88 461 LEU A O 1
ATOM 3225 N N . THR A 1 462 ? -0.090 -15.625 -23.427 1.00 97.88 462 THR A N 1
ATOM 3226 C CA . THR A 1 462 ? -0.454 -16.711 -24.353 1.00 97.88 462 THR A CA 1
ATOM 3227 C C . THR A 1 462 ? -1.855 -17.207 -24.007 1.00 97.88 462 THR A C 1
ATOM 3229 O O . THR A 1 462 ? -2.092 -17.628 -22.876 1.00 97.88 462 THR A O 1
ATOM 3232 N N . LEU A 1 463 ? -2.779 -17.145 -24.963 1.00 98.00 463 LEU A N 1
ATOM 3233 C CA . LEU A 1 463 ? -4.176 -17.529 -24.774 1.00 98.00 463 LEU A CA 1
ATOM 3234 C C . LEU A 1 463 ? -4.310 -19.067 -24.767 1.00 98.00 463 LEU A C 1
ATOM 3236 O O . LEU A 1 463 ? -3.874 -19.711 -25.723 1.00 98.00 463 LEU A O 1
ATOM 3240 N N . PRO A 1 464 ? -4.887 -19.696 -23.724 1.00 97.50 464 PRO A N 1
ATOM 3241 C CA . PRO A 1 464 ? -4.989 -21.159 -23.649 1.00 97.50 464 PRO A CA 1
ATOM 3242 C C . PRO A 1 464 ? -6.120 -21.780 -24.488 1.00 97.50 464 PRO A C 1
ATOM 3244 O O . PRO A 1 464 ? -6.138 -23.000 -24.639 1.00 97.50 464 PRO A O 1
ATOM 3247 N N . ALA A 1 465 ? -7.069 -20.991 -25.000 1.00 97.31 465 ALA A N 1
ATOM 3248 C CA . ALA A 1 465 ? -8.279 -21.475 -25.666 1.00 97.31 465 ALA A CA 1
ATOM 3249 C C . ALA A 1 465 ? -8.781 -20.487 -26.735 1.00 97.31 465 ALA A C 1
ATOM 3251 O O . ALA A 1 465 ? -8.352 -19.335 -26.779 1.00 97.31 465 ALA A O 1
ATOM 3252 N N . ASP A 1 466 ? -9.723 -20.932 -27.566 1.00 97.75 466 ASP A N 1
ATOM 3253 C CA . ASP A 1 466 ? -10.493 -20.046 -28.443 1.00 97.75 466 ASP A CA 1
ATOM 3254 C C . ASP A 1 466 ? -11.658 -19.411 -27.665 1.00 97.75 466 ASP A C 1
ATOM 3256 O O . ASP A 1 466 ? -12.355 -20.099 -26.915 1.00 97.75 466 ASP A O 1
ATOM 3260 N N . GLY A 1 467 ? -11.917 -18.115 -27.867 1.00 97.38 467 GLY A N 1
ATOM 3261 C CA . GLY A 1 467 ? -13.129 -17.463 -27.358 1.00 97.38 467 GLY A CA 1
ATOM 3262 C C . GLY A 1 467 ? -12.961 -15.995 -26.972 1.00 97.38 467 GLY A C 1
ATOM 3263 O O . GLY A 1 467 ? -12.027 -15.318 -27.403 1.00 97.38 467 GLY A O 1
ATOM 3264 N N . VAL A 1 468 ? -13.900 -15.501 -26.159 1.00 98.06 468 VAL A N 1
ATOM 3265 C CA . VAL A 1 468 ? -13.913 -14.120 -25.653 1.00 98.06 468 VAL A CA 1
ATOM 3266 C C . VAL A 1 468 ? -13.240 -14.051 -24.285 1.00 98.06 468 VAL A C 1
ATOM 3268 O O . VAL A 1 468 ? -13.716 -14.631 -23.311 1.00 98.06 468 VAL A O 1
ATOM 3271 N N . TYR A 1 469 ? -12.149 -13.303 -24.217 1.00 98.38 469 TYR A N 1
ATOM 3272 C CA . TYR A 1 469 ? -11.401 -12.992 -23.007 1.00 98.38 469 TYR A CA 1
ATOM 3273 C C . TYR A 1 469 ? -11.929 -11.702 -22.382 1.00 98.38 469 TYR A C 1
ATOM 3275 O O . TYR A 1 469 ? -12.272 -10.760 -23.100 1.00 98.38 469 TYR A O 1
ATOM 3283 N N . THR A 1 470 ? -11.985 -11.640 -21.049 1.00 98.00 470 THR A N 1
ATOM 3284 C CA . THR A 1 470 ? -12.494 -10.461 -20.327 1.00 98.00 470 THR A CA 1
ATOM 3285 C C . THR A 1 470 ? -11.411 -9.837 -19.456 1.00 98.00 470 THR A C 1
ATOM 3287 O O . THR A 1 470 ? -10.816 -10.493 -18.604 1.00 98.00 470 THR A O 1
ATOM 3290 N N . VAL A 1 471 ? -11.180 -8.541 -19.653 1.00 97.12 471 VAL A N 1
ATOM 3291 C CA . VAL A 1 471 ? -10.361 -7.693 -18.788 1.00 97.12 471 VAL A CA 1
ATOM 3292 C C . VAL A 1 471 ? -11.295 -6.932 -17.849 1.00 97.12 471 VAL A C 1
ATOM 3294 O O . VAL A 1 471 ? -12.000 -6.020 -18.278 1.00 97.12 471 VAL A O 1
ATOM 3297 N N . LEU A 1 472 ? -11.323 -7.311 -16.573 1.00 95.06 472 LEU A N 1
ATOM 3298 C CA . LEU A 1 472 ? -12.037 -6.589 -15.519 1.00 95.06 472 LEU A CA 1
ATOM 3299 C C . LEU A 1 472 ? -11.215 -5.377 -15.065 1.00 95.06 472 LEU A C 1
ATOM 3301 O O . LEU A 1 472 ? -10.004 -5.496 -14.872 1.00 95.06 472 LEU A O 1
ATOM 3305 N N . LEU A 1 473 ? -11.888 -4.247 -14.848 1.00 92.94 473 LEU A N 1
ATOM 3306 C CA . LEU A 1 473 ? -11.365 -3.018 -14.256 1.00 92.94 473 LEU A CA 1
ATOM 3307 C C . LEU A 1 473 ? -12.243 -2.608 -13.065 1.00 92.94 473 LEU A C 1
ATOM 3309 O O . LEU A 1 473 ? -13.413 -2.265 -13.230 1.00 92.94 473 LEU A O 1
ATOM 3313 N N . ASP A 1 474 ? -11.652 -2.639 -11.877 1.00 91.44 474 ASP A N 1
ATOM 3314 C CA . ASP A 1 474 ? -12.298 -2.526 -10.565 1.00 91.44 474 ASP A CA 1
ATOM 3315 C C . ASP A 1 474 ? -11.731 -1.299 -9.814 1.00 91.44 474 ASP A C 1
ATOM 3317 O O . ASP A 1 474 ? -10.583 -1.333 -9.354 1.00 91.44 474 ASP A O 1
ATOM 3321 N N . PRO A 1 475 ? -12.446 -0.155 -9.772 1.00 89.69 475 PRO A N 1
ATOM 3322 C CA . PRO A 1 475 ? -11.994 1.053 -9.078 1.00 89.69 475 PRO A CA 1
ATOM 3323 C C . PRO A 1 475 ? -12.137 0.920 -7.560 1.00 89.69 475 PRO A C 1
ATOM 3325 O O . PRO A 1 475 ? -13.200 0.574 -7.055 1.00 89.69 475 PRO A O 1
ATOM 3328 N N . THR A 1 476 ? -11.101 1.269 -6.792 1.00 86.38 476 THR A N 1
ATOM 3329 C CA . THR A 1 476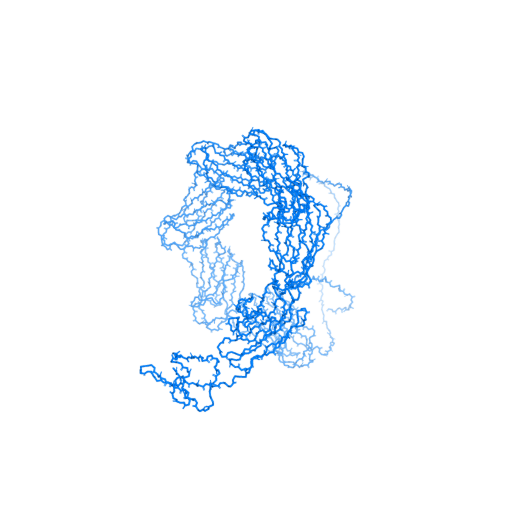 ? -11.162 1.070 -5.335 1.00 86.38 476 THR A CA 1
ATOM 3330 C C . THR A 1 476 ? -12.100 2.063 -4.652 1.00 86.38 476 THR A C 1
ATOM 3332 O O . THR A 1 476 ? -11.880 3.278 -4.714 1.00 86.38 476 THR A O 1
ATOM 3335 N N . GLY A 1 477 ? -13.069 1.556 -3.891 1.00 85.56 477 GLY A N 1
ATOM 3336 C CA . GLY A 1 477 ? -13.958 2.392 -3.089 1.00 85.56 477 GLY A CA 1
ATOM 3337 C C . GLY A 1 477 ? -14.890 3.235 -3.963 1.00 85.56 477 GLY A C 1
ATOM 3338 O O . GLY A 1 477 ? -15.400 2.775 -4.977 1.00 85.56 477 GLY A O 1
ATOM 3339 N N . SER A 1 478 ? -15.095 4.503 -3.602 1.00 85.56 478 SER A N 1
ATOM 3340 C CA . SER A 1 478 ? -15.947 5.415 -4.376 1.00 85.56 478 SER A CA 1
ATOM 3341 C C . SER A 1 478 ? -15.207 6.173 -5.492 1.00 85.56 478 SER A C 1
ATOM 3343 O O . SER A 1 478 ? -15.507 7.343 -5.739 1.00 85.56 478 SER A O 1
ATOM 3345 N N . ALA A 1 479 ? -14.207 5.551 -6.123 1.00 84.88 479 ALA A N 1
ATOM 3346 C CA . ALA A 1 479 ? -13.483 6.127 -7.257 1.00 84.88 479 ALA A CA 1
ATOM 3347 C C . ALA A 1 479 ? -14.321 6.077 -8.552 1.00 84.88 479 ALA A C 1
ATOM 3349 O O . ALA A 1 479 ? -15.109 5.159 -8.758 1.00 84.88 479 ALA A O 1
ATOM 3350 N N . LEU A 1 480 ? -14.143 7.072 -9.427 1.00 84.81 480 LEU A N 1
ATOM 3351 C CA . LEU A 1 480 ? -14.916 7.265 -10.662 1.00 84.81 480 LEU A CA 1
ATOM 3352 C C . LEU A 1 480 ? -14.021 7.691 -11.826 1.00 84.81 480 LEU A C 1
ATOM 3354 O O . LEU A 1 480 ? -13.022 8.378 -11.604 1.00 84.81 480 LEU A O 1
ATOM 3358 N N . GLY A 1 481 ? -14.448 7.388 -13.055 1.00 78.50 481 GLY A N 1
ATOM 3359 C CA . GLY A 1 481 ? -13.927 7.993 -14.284 1.00 78.50 481 GLY A CA 1
ATOM 3360 C C . GLY A 1 481 ? -13.529 6.974 -15.351 1.00 78.50 481 GLY A C 1
ATOM 3361 O O . GLY A 1 481 ? -14.127 5.908 -15.461 1.00 78.50 481 GLY A O 1
ATOM 3362 N N . SER A 1 482 ? -12.543 7.322 -16.178 1.00 85.06 482 SER A N 1
ATOM 3363 C CA . SER A 1 482 ? -12.191 6.588 -17.396 1.00 85.06 482 SER A CA 1
ATOM 3364 C C . SER A 1 482 ? -10.765 6.024 -17.443 1.00 85.06 482 SER A C 1
ATOM 3366 O O . SER A 1 482 ? -9.803 6.594 -16.919 1.00 85.06 482 SER A O 1
ATOM 3368 N N . MET A 1 483 ? -10.626 4.909 -18.158 1.00 89.12 483 MET A N 1
ATOM 3369 C CA . MET A 1 483 ? -9.364 4.275 -18.519 1.00 89.12 483 MET A CA 1
ATOM 3370 C C . MET A 1 483 ? -9.395 3.884 -20.000 1.00 89.12 483 MET A C 1
ATOM 3372 O O . MET A 1 483 ? -10.303 3.191 -20.454 1.00 89.12 483 MET A O 1
ATOM 3376 N N . GLY A 1 484 ? -8.396 4.329 -20.759 1.00 92.44 484 GLY A N 1
ATOM 3377 C CA . GLY A 1 484 ? -8.149 3.827 -22.108 1.00 92.44 484 GLY A CA 1
ATOM 3378 C C . GLY A 1 484 ? -7.498 2.448 -22.041 1.00 92.44 484 GLY A C 1
ATOM 3379 O O . GLY A 1 484 ? -6.516 2.283 -21.317 1.00 92.44 484 GLY A O 1
ATOM 3380 N N . VAL A 1 485 ? -8.031 1.484 -22.788 1.00 94.88 485 VAL A N 1
ATOM 3381 C CA . VAL A 1 485 ? -7.513 0.115 -22.911 1.00 94.88 485 VAL A CA 1
ATOM 3382 C C . VAL A 1 485 ? -7.231 -0.176 -24.382 1.00 94.88 485 VAL A C 1
ATOM 3384 O O . VAL A 1 485 ? -8.041 0.154 -25.246 1.00 94.88 485 VAL A O 1
ATOM 3387 N N . GLN A 1 486 ? -6.090 -0.789 -24.681 1.00 96.31 486 GLN A N 1
ATOM 3388 C CA . GLN A 1 486 ? -5.715 -1.205 -26.034 1.00 96.31 486 GLN A CA 1
ATOM 3389 C C . GLN A 1 486 ? -5.081 -2.598 -25.996 1.00 96.31 486 GLN A C 1
ATOM 3391 O O . GLN A 1 486 ? -4.377 -2.917 -25.037 1.00 96.31 486 GLN A O 1
ATOM 3396 N N . ALA A 1 487 ? -5.336 -3.410 -27.022 1.00 97.44 487 ALA A N 1
ATOM 3397 C CA . ALA A 1 487 ? -4.869 -4.789 -27.132 1.00 97.44 487 ALA A CA 1
ATOM 3398 C C . ALA A 1 487 ? -4.221 -5.040 -28.500 1.00 97.44 487 ALA A C 1
ATOM 3400 O O . ALA A 1 487 ? -4.689 -4.504 -29.505 1.00 97.44 487 ALA A O 1
ATOM 3401 N N . TRP A 1 488 ? -3.186 -5.880 -28.549 1.00 98.12 488 TRP A N 1
ATOM 3402 C CA . TRP A 1 488 ? -2.501 -6.254 -29.794 1.00 98.12 488 TRP A CA 1
ATOM 3403 C C . TRP A 1 488 ? -2.327 -7.760 -29.934 1.00 98.12 488 TRP A C 1
ATOM 3405 O O . TRP A 1 488 ? -2.058 -8.442 -28.946 1.00 98.12 488 TRP A O 1
ATOM 3415 N N . SER A 1 489 ? -2.402 -8.267 -31.164 1.00 97.75 489 SER A N 1
ATOM 3416 C CA . SER A 1 489 ? -2.044 -9.645 -31.496 1.00 97.75 489 SER A CA 1
ATOM 3417 C C . SER A 1 489 ? -0.538 -9.729 -31.744 1.00 97.75 489 SER A C 1
ATOM 3419 O O . SER A 1 489 ? -0.050 -9.433 -32.833 1.00 97.75 489 SER A O 1
ATOM 3421 N N . VAL A 1 490 ? 0.221 -10.149 -30.734 1.00 97.94 490 VAL A N 1
ATOM 3422 C CA . VAL A 1 490 ? 1.689 -10.116 -30.752 1.00 97.94 490 VAL A CA 1
ATOM 3423 C C . VAL A 1 490 ? 2.238 -11.230 -31.660 1.00 97.94 490 VAL A C 1
ATOM 3425 O O . VAL A 1 490 ? 2.153 -12.407 -31.288 1.00 97.94 490 VAL A O 1
ATOM 3428 N N . PRO A 1 491 ? 2.835 -10.906 -32.830 1.00 96.38 491 PRO A N 1
ATOM 3429 C CA . PRO A 1 491 ? 3.361 -11.905 -33.760 1.00 96.38 491 PRO A CA 1
ATOM 3430 C C . PRO A 1 491 ? 4.554 -12.644 -33.149 1.00 96.38 491 PRO A C 1
ATOM 3432 O O . PRO A 1 491 ? 5.064 -12.239 -32.106 1.00 96.38 491 PRO A O 1
ATOM 3435 N N . ALA A 1 492 ? 5.042 -13.701 -33.801 1.00 95.25 492 ALA A N 1
ATOM 3436 C CA . ALA A 1 492 ? 6.258 -14.394 -33.369 1.00 95.25 492 ALA A CA 1
ATOM 3437 C C . ALA A 1 492 ? 7.459 -13.433 -33.208 1.00 95.25 492 ALA A C 1
ATOM 3439 O O . ALA A 1 492 ? 7.563 -12.416 -33.905 1.00 95.25 492 ALA A O 1
ATOM 3440 N N . ASP A 1 493 ? 8.358 -13.764 -32.279 1.00 96.12 493 ASP A N 1
ATOM 3441 C CA . ASP A 1 493 ? 9.556 -12.966 -32.003 1.00 96.12 493 ASP A CA 1
ATOM 3442 C C . ASP A 1 493 ? 10.501 -12.960 -33.216 1.00 96.12 493 ASP A C 1
ATOM 3444 O O . ASP A 1 493 ? 10.690 -13.977 -33.888 1.00 96.12 493 ASP A O 1
ATOM 3448 N N . LEU A 1 494 ? 11.090 -11.801 -33.516 1.00 97.56 494 LEU A N 1
ATOM 3449 C CA . LEU A 1 494 ? 11.897 -11.609 -34.722 1.00 97.56 494 LEU A CA 1
ATOM 3450 C C . LEU A 1 494 ? 13.270 -12.272 -34.585 1.00 97.56 494 LEU A C 1
ATOM 3452 O O . LEU A 1 494 ? 13.974 -12.048 -33.604 1.00 97.56 494 LEU A O 1
ATOM 3456 N N . THR A 1 495 ? 13.704 -13.016 -35.600 1.00 97.56 495 THR A N 1
ATOM 3457 C CA . THR A 1 495 ? 15.036 -13.639 -35.632 1.00 97.56 495 THR A CA 1
ATOM 3458 C C . THR A 1 495 ? 15.892 -13.073 -36.756 1.00 97.56 495 THR A C 1
ATOM 3460 O O . THR A 1 495 ? 15.457 -13.061 -37.908 1.00 97.56 495 THR A O 1
ATOM 3463 N N . ALA A 1 496 ? 17.126 -12.679 -36.447 1.00 97.81 496 ALA A N 1
ATOM 3464 C CA . ALA A 1 496 ? 18.133 -12.294 -37.436 1.00 97.81 496 ALA A CA 1
ATOM 3465 C C . ALA A 1 496 ? 19.497 -12.921 -37.109 1.00 97.81 496 ALA A C 1
ATOM 3467 O O . ALA A 1 496 ? 19.727 -13.393 -35.995 1.00 97.81 496 ALA A O 1
ATOM 3468 N N . THR A 1 497 ? 20.423 -12.903 -38.066 1.00 97.88 497 THR A N 1
ATOM 3469 C CA . THR A 1 497 ? 21.795 -13.391 -37.875 1.00 97.88 497 THR A CA 1
ATOM 3470 C C . THR A 1 497 ? 22.787 -12.303 -38.261 1.00 97.88 497 THR A C 1
ATOM 3472 O O . THR A 1 497 ? 22.690 -11.752 -39.354 1.00 97.88 497 THR A O 1
ATOM 3475 N N . ALA A 1 498 ? 23.718 -12.001 -37.358 1.00 97.75 498 ALA A N 1
ATOM 3476 C CA . ALA A 1 498 ? 24.769 -11.009 -37.542 1.00 97.75 498 ALA A CA 1
ATOM 3477 C C . ALA A 1 498 ? 26.117 -11.669 -37.853 1.00 97.75 498 ALA A C 1
ATOM 3479 O O . ALA A 1 498 ? 26.462 -12.718 -37.301 1.00 97.75 498 ALA A O 1
ATOM 3480 N N . THR A 1 499 ? 26.893 -11.012 -38.708 1.00 96.25 499 THR A N 1
ATOM 3481 C CA . THR A 1 499 ? 28.316 -11.274 -38.935 1.00 96.25 499 THR A CA 1
ATOM 3482 C C . THR A 1 499 ? 29.174 -10.497 -37.932 1.00 96.25 499 THR A C 1
ATOM 3484 O O . THR A 1 499 ? 28.749 -9.481 -37.383 1.00 96.25 499 THR A O 1
ATOM 3487 N N . THR A 1 500 ? 30.402 -10.965 -37.693 1.00 96.00 500 THR A N 1
ATOM 3488 C CA . THR A 1 500 ? 31.384 -10.319 -36.798 1.00 96.00 500 THR A CA 1
ATOM 3489 C C . THR A 1 500 ? 32.291 -9.312 -37.525 1.00 96.00 500 THR A C 1
ATOM 3491 O O . THR A 1 500 ? 33.322 -8.903 -37.004 1.00 96.00 500 THR A O 1
ATOM 3494 N N . ASP A 1 501 ? 31.933 -8.906 -38.744 1.00 94.38 501 ASP A N 1
ATOM 3495 C CA . ASP A 1 501 ? 32.684 -7.969 -39.593 1.00 94.38 501 ASP A CA 1
ATOM 3496 C C . ASP A 1 501 ? 32.265 -6.496 -39.404 1.00 94.38 501 ASP A C 1
ATOM 3498 O O . ASP A 1 501 ? 32.725 -5.610 -40.125 1.00 94.38 501 ASP A O 1
ATOM 3502 N N . GLY A 1 502 ? 31.383 -6.218 -38.441 1.00 94.12 502 GLY A N 1
ATOM 3503 C CA . GLY A 1 502 ? 30.805 -4.899 -38.211 1.00 94.12 502 GLY A CA 1
ATOM 3504 C C . GLY A 1 502 ? 29.585 -4.564 -39.072 1.00 94.12 502 GLY A C 1
ATOM 3505 O O . GLY A 1 502 ? 29.076 -3.444 -38.963 1.00 94.12 502 GLY A O 1
ATOM 3506 N N . THR A 1 503 ? 29.084 -5.479 -39.908 1.00 96.56 503 THR A N 1
ATOM 3507 C CA . THR A 1 503 ? 27.871 -5.244 -40.709 1.00 96.56 503 THR A CA 1
ATOM 3508 C C . THR A 1 503 ? 26.647 -5.020 -39.814 1.00 96.56 503 THR A C 1
ATOM 3510 O O . THR A 1 503 ? 26.420 -5.715 -38.823 1.00 96.56 503 THR A O 1
ATOM 3513 N N . ALA A 1 504 ? 25.842 -4.013 -40.160 1.00 97.19 504 ALA A N 1
ATOM 3514 C CA . ALA A 1 504 ? 24.646 -3.642 -39.413 1.00 97.19 504 ALA A CA 1
ATOM 3515 C C . ALA A 1 504 ? 23.517 -4.664 -39.606 1.00 97.19 504 ALA A C 1
ATOM 3517 O O . ALA A 1 504 ? 23.012 -4.846 -40.712 1.00 97.19 504 ALA A O 1
ATOM 3518 N N . THR A 1 505 ? 23.099 -5.294 -38.509 1.00 98.31 505 THR A N 1
ATOM 3519 C CA . THR A 1 505 ? 21.983 -6.246 -38.464 1.00 98.31 505 THR A CA 1
ATOM 3520 C C . THR A 1 505 ? 20.826 -5.630 -37.686 1.00 98.31 505 THR A C 1
ATOM 3522 O O . THR A 1 505 ? 20.953 -5.371 -36.489 1.00 98.31 505 THR A O 1
ATOM 3525 N N . THR A 1 506 ? 19.702 -5.376 -38.356 1.00 96.62 506 THR A N 1
ATOM 3526 C CA . THR A 1 506 ? 18.540 -4.681 -37.776 1.00 96.62 506 THR A CA 1
ATOM 3527 C C . THR A 1 506 ? 17.370 -5.632 -37.553 1.00 96.62 506 THR A C 1
ATOM 3529 O O . THR A 1 506 ? 17.027 -6.427 -38.425 1.00 96.62 506 THR A O 1
ATOM 3532 N N . VAL A 1 507 ? 16.715 -5.491 -36.403 1.00 97.44 507 VAL A N 1
ATOM 3533 C CA . VAL A 1 507 ? 15.376 -6.023 -36.118 1.00 97.44 507 VAL A CA 1
ATOM 3534 C C . VAL A 1 507 ? 14.424 -4.860 -35.838 1.00 97.44 507 VAL A C 1
ATOM 3536 O O . VAL A 1 507 ? 14.842 -3.819 -35.325 1.00 97.44 507 VAL A O 1
ATOM 3539 N N . THR A 1 508 ? 13.144 -5.029 -36.171 1.00 97.38 508 THR A N 1
ATOM 3540 C CA . THR A 1 508 ? 12.136 -3.966 -36.029 1.00 97.38 508 THR A CA 1
ATOM 3541 C C . THR A 1 508 ? 10.851 -4.503 -35.398 1.00 97.38 508 THR A C 1
ATOM 3543 O O . THR A 1 508 ? 9.893 -4.766 -36.128 1.00 97.38 508 THR A O 1
ATOM 3546 N N . PRO A 1 509 ? 10.807 -4.700 -34.065 1.00 96.06 509 PRO A N 1
ATOM 3547 C CA . PRO A 1 509 ? 9.563 -4.921 -33.333 1.00 96.06 509 PRO A CA 1
ATOM 3548 C C . PRO A 1 509 ? 8.490 -3.903 -33.728 1.00 96.06 509 PRO A C 1
ATOM 3550 O O . PRO A 1 509 ? 8.647 -2.697 -33.516 1.00 96.06 509 PRO A O 1
ATOM 3553 N N . ALA A 1 510 ? 7.418 -4.396 -34.348 1.00 94.81 510 ALA A N 1
ATOM 3554 C CA . ALA A 1 510 ? 6.350 -3.569 -34.912 1.00 94.81 510 ALA A CA 1
ATOM 3555 C C . ALA A 1 510 ? 5.108 -3.511 -34.010 1.00 94.81 510 ALA A C 1
ATOM 3557 O O . ALA A 1 510 ? 4.274 -2.622 -34.169 1.00 94.81 510 ALA A O 1
ATOM 3558 N N . VAL A 1 511 ? 5.000 -4.447 -33.063 1.00 96.44 511 VAL A N 1
ATOM 3559 C CA . VAL A 1 511 ? 3.861 -4.615 -32.155 1.00 96.44 511 VAL A CA 1
ATOM 3560 C C . VAL A 1 511 ? 4.356 -4.572 -30.700 1.00 96.44 511 VAL A C 1
ATOM 3562 O O . VAL A 1 511 ? 5.367 -5.213 -30.403 1.00 96.44 511 VAL A O 1
ATOM 3565 N N . PRO A 1 512 ? 3.683 -3.851 -29.780 1.00 96.44 512 PRO A N 1
ATOM 3566 C CA . PRO A 1 512 ? 4.031 -3.822 -28.358 1.00 96.44 512 PRO A CA 1
ATOM 3567 C C . PRO A 1 512 ? 4.190 -5.218 -27.739 1.00 96.44 512 PRO A C 1
ATOM 3569 O O . PRO A 1 512 ? 3.272 -6.038 -27.792 1.00 96.44 512 PRO A O 1
ATOM 3572 N N . GLY A 1 513 ? 5.348 -5.481 -27.126 1.00 95.56 513 GLY A N 1
ATOM 3573 C CA . GLY A 1 513 ? 5.695 -6.785 -26.543 1.00 95.56 513 GLY A CA 1
ATOM 3574 C C . GLY A 1 513 ? 6.207 -7.834 -27.544 1.00 95.56 513 GLY A C 1
ATOM 3575 O O . GLY A 1 513 ? 6.423 -8.981 -27.159 1.00 95.56 513 GLY A O 1
ATOM 3576 N N . GLN A 1 514 ? 6.412 -7.493 -28.823 1.00 97.56 514 GLN A N 1
ATOM 3577 C CA . GLN A 1 514 ? 7.131 -8.368 -29.754 1.00 97.56 514 GLN A CA 1
ATOM 3578 C C . GLN A 1 514 ? 8.637 -8.307 -29.463 1.00 97.56 514 GLN A C 1
ATOM 3580 O O . GLN A 1 514 ? 9.263 -7.262 -29.633 1.00 97.56 514 GLN A O 1
ATOM 3585 N N . ASN A 1 515 ? 9.240 -9.431 -29.077 1.00 96.81 515 ASN A N 1
ATOM 3586 C CA . ASN A 1 515 ? 10.672 -9.493 -28.794 1.00 96.81 515 ASN A CA 1
ATOM 3587 C C . ASN A 1 515 ? 11.478 -9.847 -30.051 1.00 96.81 515 ASN A C 1
ATOM 3589 O O . ASN A 1 515 ? 10.932 -10.161 -31.115 1.00 96.81 515 ASN A O 1
ATOM 3593 N N . ALA A 1 516 ? 12.804 -9.798 -29.938 1.00 97.69 516 ALA A N 1
ATOM 3594 C CA . ALA A 1 516 ? 13.709 -10.198 -31.004 1.00 97.69 516 ALA A CA 1
ATOM 3595 C C . ALA A 1 516 ? 14.961 -10.923 -30.483 1.00 97.69 516 ALA A C 1
ATOM 3597 O O . ALA A 1 516 ? 15.384 -10.754 -29.339 1.00 97.69 516 ALA A O 1
ATOM 3598 N N . VAL A 1 517 ? 15.581 -11.727 -31.347 1.00 98.31 517 VAL A N 1
ATOM 3599 C CA . VAL A 1 517 ? 16.853 -12.409 -31.094 1.00 98.31 517 VAL A CA 1
ATOM 3600 C C . VAL A 1 517 ? 17.761 -12.252 -32.310 1.00 98.31 517 VAL A C 1
ATOM 3602 O O . VAL A 1 517 ? 17.423 -12.693 -33.409 1.00 98.31 517 VAL A O 1
ATOM 3605 N N . ILE A 1 518 ? 18.944 -11.669 -32.108 1.00 98.44 518 ILE A N 1
ATOM 3606 C CA . ILE A 1 518 ? 20.005 -11.637 -33.121 1.00 98.44 518 ILE A CA 1
ATOM 3607 C C . ILE A 1 518 ? 21.072 -12.662 -32.738 1.00 98.44 518 ILE A C 1
ATOM 3609 O O . ILE A 1 518 ? 21.640 -12.598 -31.649 1.00 98.44 518 ILE A O 1
ATOM 3613 N N . THR A 1 519 ? 21.348 -13.625 -33.611 1.00 98.44 519 THR A N 1
ATOM 3614 C CA . THR A 1 519 ? 22.363 -14.664 -33.380 1.00 98.44 519 THR A CA 1
ATOM 3615 C C . THR A 1 519 ? 23.670 -14.344 -34.091 1.00 98.44 519 THR A C 1
ATOM 3617 O O . THR A 1 519 ? 23.638 -13.845 -35.211 1.00 98.44 519 THR A O 1
ATOM 3620 N N . PHE A 1 520 ? 24.812 -14.716 -33.520 1.00 98.12 520 PHE A N 1
ATOM 3621 C CA . PHE A 1 520 ? 26.097 -14.703 -34.229 1.00 98.12 520 PHE A CA 1
ATOM 3622 C C . PHE A 1 520 ? 26.918 -15.949 -33.879 1.00 98.12 520 PHE A C 1
ATOM 3624 O O . PHE A 1 520 ? 26.775 -16.516 -32.795 1.00 98.12 520 PHE A O 1
ATOM 3631 N N . SER A 1 521 ? 27.767 -16.398 -34.799 1.00 97.25 521 SER A N 1
ATOM 3632 C CA . SER A 1 521 ? 28.737 -17.471 -34.554 1.00 97.25 521 SER A CA 1
ATOM 3633 C C . SER A 1 521 ? 30.051 -16.896 -34.034 1.00 97.25 521 SER A C 1
ATOM 3635 O O . SER A 1 521 ? 30.528 -15.907 -34.586 1.00 97.25 521 SER A O 1
ATOM 3637 N N . GLY A 1 522 ? 30.667 -17.544 -33.047 1.00 96.06 522 GLY A N 1
ATOM 3638 C CA . GLY A 1 522 ? 32.002 -17.183 -32.567 1.00 96.06 522 GLY A CA 1
ATOM 3639 C C . GLY A 1 522 ? 32.806 -18.385 -32.073 1.00 96.06 522 GLY A C 1
ATOM 3640 O O . GLY A 1 522 ? 32.260 -19.479 -31.896 1.00 96.06 522 GLY A O 1
ATOM 3641 N N . THR A 1 523 ? 34.110 -18.190 -31.878 1.00 96.81 523 THR A N 1
ATOM 3642 C CA . THR A 1 523 ? 35.061 -19.221 -31.429 1.00 96.81 523 THR A CA 1
ATOM 3643 C C . THR A 1 523 ? 35.618 -18.930 -30.034 1.00 96.81 523 THR A C 1
ATOM 3645 O O . THR A 1 523 ? 35.770 -17.778 -29.633 1.00 96.81 523 THR A O 1
ATOM 3648 N N . ALA A 1 524 ? 35.953 -19.982 -29.281 1.00 96.88 524 ALA A N 1
ATOM 3649 C CA . ALA A 1 524 ? 36.547 -19.838 -27.953 1.00 96.88 524 ALA A CA 1
ATOM 3650 C C . ALA A 1 524 ? 37.859 -19.027 -28.013 1.00 96.88 524 ALA A C 1
ATOM 3652 O O . ALA A 1 524 ? 38.755 -19.343 -28.796 1.00 96.88 524 ALA A O 1
ATOM 3653 N N . GLY A 1 525 ? 37.974 -17.994 -27.175 1.00 94.69 525 GLY A N 1
ATOM 3654 C CA . GLY A 1 525 ? 39.116 -17.075 -27.136 1.00 94.69 525 GLY A CA 1
ATOM 3655 C C . GLY A 1 525 ? 39.038 -15.878 -28.095 1.00 94.69 525 GLY A C 1
ATOM 3656 O O . GLY A 1 525 ? 39.862 -14.972 -27.977 1.00 94.69 525 GLY A O 1
ATOM 3657 N N . GLN A 1 526 ? 38.055 -15.822 -28.999 1.00 96.75 526 GLN A N 1
ATOM 3658 C CA . GLN A 1 526 ? 37.788 -14.646 -29.838 1.00 96.75 526 GLN A CA 1
ATOM 3659 C C . GLN A 1 526 ? 37.334 -13.459 -28.969 1.00 96.75 526 GLN A C 1
ATOM 3661 O O . GLN A 1 526 ? 36.618 -13.658 -27.988 1.00 96.75 526 GLN A O 1
ATOM 3666 N N . ARG A 1 527 ? 37.729 -12.226 -29.312 1.00 97.62 527 ARG A N 1
ATOM 3667 C CA . ARG A 1 527 ? 37.292 -10.993 -28.627 1.00 97.62 527 ARG A CA 1
ATOM 3668 C C . ARG A 1 527 ? 36.249 -10.300 -29.495 1.00 97.62 527 ARG A C 1
ATOM 3670 O O . ARG A 1 527 ? 36.584 -9.899 -30.601 1.00 97.62 527 ARG A O 1
ATOM 3677 N N . LEU A 1 528 ? 35.023 -10.111 -29.011 1.00 97.69 528 LEU A N 1
ATOM 3678 C CA . LEU A 1 528 ? 33.981 -9.401 -29.762 1.00 97.69 528 LEU A CA 1
ATOM 3679 C C . LEU A 1 528 ? 33.511 -8.145 -29.025 1.00 97.69 528 LEU A C 1
ATOM 3681 O O . LEU A 1 528 ? 33.124 -8.231 -27.859 1.00 97.69 528 LEU A O 1
ATOM 3685 N N . SER A 1 529 ? 33.489 -6.997 -29.705 1.00 97.81 529 SER A N 1
ATOM 3686 C CA . SER A 1 529 ? 32.783 -5.797 -29.232 1.00 97.81 529 SER A CA 1
ATOM 3687 C C . SER A 1 529 ? 31.405 -5.697 -29.891 1.00 97.81 529 SER A C 1
ATOM 3689 O O . SER A 1 529 ? 31.178 -6.216 -30.989 1.00 97.81 529 SER A O 1
ATOM 3691 N N . LEU A 1 530 ? 30.454 -5.059 -29.205 1.00 98.06 530 LEU A N 1
ATOM 3692 C CA . LEU A 1 530 ? 29.070 -4.944 -29.668 1.00 98.06 530 LEU A CA 1
ATOM 3693 C C . LEU A 1 530 ? 28.630 -3.483 -29.641 1.00 98.06 530 LEU A C 1
ATOM 3695 O O . LEU A 1 530 ? 28.792 -2.794 -28.637 1.00 98.06 530 LEU A O 1
ATOM 3699 N N . ARG A 1 531 ? 28.023 -3.009 -30.728 1.00 97.62 531 ARG A N 1
ATOM 3700 C CA . ARG A 1 531 ? 27.449 -1.664 -30.821 1.00 97.62 531 ARG A CA 1
ATOM 3701 C C . ARG A 1 531 ? 25.959 -1.750 -31.103 1.00 97.62 531 ARG A C 1
ATOM 3703 O O . ARG A 1 531 ? 25.550 -2.368 -32.084 1.00 97.62 531 ARG A O 1
ATOM 3710 N N . PHE A 1 532 ? 25.175 -1.071 -30.279 1.00 97.50 532 PHE A N 1
ATOM 3711 C CA . PHE A 1 532 ? 23.728 -0.965 -30.412 1.00 97.50 532 PHE A CA 1
ATOM 3712 C C . PHE A 1 532 ? 23.341 0.437 -30.877 1.00 97.50 532 PHE A C 1
ATOM 3714 O O . PHE A 1 532 ? 23.937 1.430 -30.454 1.00 97.50 532 PHE A O 1
ATOM 3721 N N . SER A 1 533 ? 22.338 0.527 -31.747 1.00 96.38 533 SER A N 1
ATOM 3722 C CA . SER A 1 533 ? 21.737 1.795 -32.177 1.00 96.38 533 SER A CA 1
ATOM 3723 C C . SER A 1 533 ? 20.314 1.584 -32.695 1.00 96.38 533 SER A C 1
ATOM 3725 O O . SER A 1 533 ? 20.034 0.564 -33.319 1.00 96.38 533 SER A O 1
ATOM 3727 N N . GLY A 1 534 ? 19.400 2.525 -32.469 1.00 93.75 534 GLY A N 1
ATOM 3728 C CA . GLY A 1 534 ? 18.014 2.371 -32.910 1.00 93.75 534 GLY A CA 1
ATOM 3729 C C . GLY A 1 534 ? 17.061 3.434 -32.377 1.00 93.75 534 GLY A C 1
ATOM 3730 O O . GLY A 1 534 ? 17.477 4.432 -31.787 1.00 93.75 534 GLY A O 1
ATOM 3731 N N . THR A 1 535 ? 15.766 3.207 -32.593 1.00 93.75 535 THR A N 1
ATOM 3732 C CA . THR A 1 535 ? 14.683 4.052 -32.061 1.00 93.75 535 THR A CA 1
ATOM 3733 C C . THR A 1 535 ? 13.939 3.407 -30.893 1.00 93.75 535 THR A C 1
ATOM 3735 O O . THR A 1 535 ? 13.279 4.122 -30.144 1.00 93.75 535 THR A O 1
ATOM 3738 N N . ALA A 1 536 ? 14.021 2.082 -30.732 1.00 91.94 536 ALA A N 1
ATOM 3739 C CA . ALA A 1 536 ? 13.329 1.348 -29.677 1.00 91.94 536 ALA A CA 1
ATOM 3740 C C . ALA A 1 536 ? 14.244 1.120 -28.463 1.00 91.94 536 ALA A C 1
ATOM 3742 O O . ALA A 1 536 ? 15.095 0.227 -28.481 1.00 91.94 536 ALA A O 1
ATOM 3743 N N . SER A 1 537 ? 14.035 1.886 -27.386 1.00 94.94 537 SER A N 1
ATOM 3744 C CA . SER A 1 537 ? 14.598 1.554 -26.071 1.00 94.94 537 SER A CA 1
ATOM 3745 C C . SER A 1 537 ? 14.264 0.105 -25.719 1.00 94.94 537 SER A C 1
ATOM 3747 O O . SER A 1 537 ? 13.109 -0.309 -25.816 1.00 94.94 537 SER A O 1
ATOM 3749 N N . SER A 1 538 ? 15.276 -0.672 -25.349 1.00 96.50 538 SER A N 1
ATOM 3750 C CA . SER A 1 538 ? 15.165 -2.121 -25.185 1.00 96.50 538 SER A CA 1
ATOM 3751 C C . SER A 1 538 ? 16.036 -2.599 -24.035 1.00 96.50 538 SER A C 1
ATOM 3753 O O . SER A 1 538 ? 17.167 -2.148 -23.864 1.00 96.50 538 SER A O 1
ATOM 3755 N N . TYR A 1 539 ? 15.558 -3.576 -23.279 1.00 97.25 539 TYR A N 1
ATOM 3756 C CA . TYR A 1 539 ? 16.447 -4.430 -22.515 1.00 97.25 539 TYR A CA 1
ATOM 3757 C C . TYR A 1 539 ? 17.159 -5.403 -23.453 1.00 97.25 539 TYR A C 1
ATOM 3759 O O . TYR A 1 539 ? 16.565 -5.942 -24.385 1.00 97.25 539 TYR A O 1
ATOM 3767 N N . VAL A 1 540 ? 18.444 -5.630 -23.200 1.00 97.75 540 VAL A N 1
ATOM 3768 C CA . VAL A 1 540 ? 19.284 -6.524 -23.996 1.00 97.75 540 VAL A CA 1
ATOM 3769 C C . VAL A 1 540 ? 20.040 -7.469 -23.070 1.00 97.75 540 VAL A C 1
ATOM 3771 O O . VAL A 1 540 ? 20.464 -7.067 -21.990 1.00 97.75 540 VAL A O 1
ATOM 3774 N N . ALA A 1 541 ? 20.209 -8.725 -23.480 1.00 98.12 541 ALA A N 1
ATOM 3775 C CA . ALA A 1 541 ? 21.097 -9.695 -22.837 1.00 98.12 541 ALA A CA 1
ATOM 3776 C C . ALA A 1 541 ? 21.896 -10.455 -23.904 1.00 98.12 541 ALA A C 1
ATOM 3778 O O . ALA A 1 541 ? 21.365 -10.742 -24.978 1.00 98.12 541 ALA A O 1
ATOM 3779 N N . VAL A 1 542 ? 23.149 -10.819 -23.615 1.00 98.12 542 VAL A N 1
ATOM 3780 C CA . VAL A 1 542 ? 23.953 -11.682 -24.498 1.00 98.12 542 VAL A CA 1
ATOM 3781 C C . VAL A 1 542 ? 24.112 -13.044 -23.839 1.00 98.12 542 VAL A C 1
ATOM 3783 O O . VAL A 1 542 ? 24.630 -13.136 -22.728 1.00 98.12 542 VAL A O 1
ATOM 3786 N N . LYS A 1 543 ? 23.683 -14.101 -24.527 1.00 98.19 543 LYS A N 1
ATOM 3787 C CA . LYS A 1 543 ? 23.746 -15.490 -24.069 1.00 98.19 543 LYS A CA 1
ATOM 3788 C C . LYS A 1 543 ? 24.840 -16.278 -24.785 1.00 98.19 543 LYS A C 1
ATOM 3790 O O . LYS A 1 543 ? 25.014 -16.147 -26.000 1.00 98.19 543 LYS A O 1
ATOM 3795 N N . ASN A 1 544 ? 25.515 -17.130 -24.020 1.00 97.62 544 ASN A N 1
ATOM 3796 C CA . ASN A 1 544 ? 26.385 -18.203 -24.488 1.00 97.62 544 ASN A CA 1
ATOM 3797 C C . ASN A 1 544 ? 25.597 -19.252 -25.311 1.00 97.62 544 ASN A C 1
ATOM 3799 O O . ASN A 1 544 ? 24.365 -19.304 -25.219 1.00 97.62 544 ASN A O 1
ATOM 3803 N N . PRO A 1 545 ? 26.277 -20.135 -26.070 1.00 97.50 545 PRO A N 1
ATOM 3804 C CA . PRO A 1 545 ? 25.626 -21.204 -26.835 1.00 97.50 545 PRO A CA 1
ATOM 3805 C C . PRO A 1 545 ? 24.855 -22.226 -25.982 1.00 97.50 545 PRO A C 1
ATOM 3807 O O . PRO A 1 545 ? 23.952 -22.883 -26.496 1.00 97.50 545 PRO A O 1
ATOM 3810 N N . ASP A 1 546 ? 25.176 -22.340 -24.689 1.00 95.94 546 ASP A N 1
ATOM 3811 C CA . ASP A 1 546 ? 24.462 -23.167 -23.703 1.00 95.94 546 ASP A CA 1
ATOM 3812 C C . ASP A 1 546 ? 23.224 -22.476 -23.086 1.00 95.94 546 ASP A C 1
ATOM 3814 O O . ASP A 1 546 ? 22.472 -23.101 -22.339 1.00 95.94 546 ASP A O 1
ATOM 3818 N N . GLY A 1 547 ? 22.986 -21.197 -23.405 1.00 94.62 547 GLY A N 1
ATOM 3819 C CA . GLY A 1 547 ? 21.887 -20.387 -22.876 1.00 94.62 547 GLY A CA 1
ATOM 3820 C C . GLY A 1 547 ? 22.198 -19.597 -21.597 1.00 94.62 547 GLY A C 1
ATOM 3821 O O . GLY A 1 547 ? 21.357 -18.799 -21.175 1.00 94.62 547 GLY A O 1
ATOM 3822 N N . THR A 1 548 ? 23.382 -19.753 -20.995 1.00 96.44 548 THR A N 1
ATOM 3823 C CA . THR A 1 548 ? 23.828 -18.932 -19.851 1.00 96.44 548 THR A CA 1
ATOM 3824 C C . THR A 1 548 ? 24.161 -17.497 -20.280 1.00 96.44 548 THR A C 1
ATOM 3826 O O . THR A 1 548 ? 24.381 -17.229 -21.460 1.00 96.44 548 THR A O 1
ATOM 3829 N N . ASP A 1 549 ? 24.188 -16.536 -19.354 1.00 96.44 549 ASP A N 1
ATOM 3830 C CA . ASP A 1 549 ? 24.563 -15.151 -19.671 1.00 96.44 549 ASP A CA 1
ATOM 3831 C C . ASP A 1 549 ? 26.073 -14.999 -19.922 1.00 96.44 549 ASP A C 1
ATOM 3833 O O . ASP A 1 549 ? 26.886 -15.210 -19.026 1.00 96.44 549 ASP A O 1
ATOM 3837 N N . LEU A 1 550 ? 26.434 -14.539 -21.124 1.00 96.44 550 LEU A N 1
ATOM 3838 C CA . LEU A 1 550 ? 27.736 -13.924 -21.405 1.00 96.44 550 LEU A CA 1
ATOM 3839 C C . LEU A 1 550 ? 27.762 -12.472 -20.892 1.00 96.44 550 LEU A C 1
ATOM 3841 O O . LEU A 1 550 ? 28.754 -12.023 -20.326 1.00 96.44 550 LEU A O 1
ATOM 3845 N N . ARG A 1 551 ? 26.649 -11.742 -21.065 1.00 97.44 551 ARG A N 1
ATOM 3846 C CA . ARG A 1 551 ? 26.391 -10.434 -20.443 1.00 97.44 551 ARG A CA 1
ATOM 3847 C C . ARG A 1 551 ? 24.932 -10.378 -19.996 1.00 97.44 551 ARG A C 1
ATOM 3849 O O . ARG A 1 551 ? 24.031 -10.379 -20.836 1.00 97.44 551 ARG A O 1
ATOM 3856 N N . ALA A 1 552 ? 24.730 -10.323 -18.679 1.00 96.38 552 ALA A N 1
ATOM 3857 C CA . ALA A 1 552 ? 23.414 -10.272 -18.045 1.00 96.38 552 ALA A CA 1
ATOM 3858 C C . ALA A 1 552 ? 22.586 -9.052 -18.491 1.00 96.38 552 ALA A C 1
ATOM 3860 O O . ALA A 1 552 ? 23.150 -8.020 -18.858 1.00 96.38 552 ALA A O 1
ATOM 3861 N N . ARG A 1 553 ? 21.251 -9.179 -18.428 1.00 97.06 553 ARG A N 1
ATOM 3862 C CA . ARG A 1 553 ? 20.268 -8.193 -18.917 1.00 97.06 553 ARG A CA 1
ATOM 3863 C C . ARG A 1 553 ? 20.574 -6.762 -18.448 1.00 97.06 553 ARG A C 1
ATOM 3865 O O . ARG A 1 553 ? 20.549 -6.487 -17.250 1.00 97.06 553 ARG A O 1
ATOM 3872 N N . TRP A 1 554 ? 20.768 -5.845 -19.394 1.00 97.94 554 TRP A N 1
ATOM 3873 C CA . TRP A 1 554 ? 20.920 -4.404 -19.158 1.00 97.94 554 TRP A CA 1
ATOM 3874 C C . TRP A 1 554 ? 19.942 -3.600 -20.029 1.00 97.94 554 TRP A C 1
ATOM 3876 O O . TRP A 1 554 ? 19.244 -4.170 -20.865 1.00 97.94 554 TRP A O 1
ATOM 3886 N N . TYR A 1 555 ? 19.846 -2.287 -19.811 1.00 97.50 555 TYR A N 1
ATOM 3887 C CA . TYR A 1 555 ? 18.986 -1.389 -20.591 1.00 97.50 555 TYR A CA 1
ATOM 3888 C C . TYR A 1 555 ? 19.798 -0.623 -21.642 1.00 97.50 555 TYR A C 1
ATOM 3890 O O . TYR A 1 555 ? 20.785 0.032 -21.306 1.00 97.50 555 TYR A O 1
ATOM 3898 N N . VAL A 1 556 ? 19.342 -0.670 -22.892 1.00 96.50 556 VAL A N 1
ATOM 3899 C CA . VAL A 1 556 ? 19.828 0.122 -24.025 1.00 96.50 556 VAL A CA 1
ATOM 3900 C C . VAL A 1 556 ? 18.776 1.179 -24.358 1.00 96.50 556 VAL A C 1
ATOM 3902 O O . VAL A 1 556 ? 17.597 0.869 -24.525 1.00 96.50 556 VAL A O 1
ATOM 3905 N N . GLY A 1 557 ? 19.202 2.440 -24.461 1.00 93.31 557 GLY A N 1
ATOM 3906 C CA . GLY A 1 557 ? 18.365 3.527 -24.976 1.00 93.31 557 GLY A CA 1
ATOM 3907 C C . GLY A 1 557 ? 18.337 3.527 -26.507 1.00 93.31 557 GLY A C 1
ATOM 3908 O O . GLY A 1 557 ? 18.055 2.519 -27.144 1.00 93.31 557 GLY A O 1
ATOM 3909 N N . THR A 1 558 ? 18.687 4.659 -27.118 1.00 89.75 558 THR A N 1
ATOM 3910 C CA . THR A 1 558 ? 18.832 4.777 -28.581 1.00 89.75 558 THR A CA 1
ATOM 3911 C C . THR A 1 558 ? 20.209 4.350 -29.104 1.00 89.75 558 THR A C 1
ATOM 3913 O O . THR A 1 558 ? 20.367 4.163 -30.309 1.00 89.75 558 THR A O 1
ATOM 3916 N N . ALA A 1 559 ? 21.208 4.189 -28.229 1.00 94.62 559 ALA A N 1
ATOM 3917 C CA . ALA A 1 559 ? 22.518 3.619 -28.543 1.00 94.62 559 ALA A CA 1
ATOM 3918 C C . ALA A 1 559 ? 23.218 3.081 -27.280 1.00 94.62 559 ALA A C 1
ATOM 3920 O O . ALA A 1 559 ? 22.952 3.564 -26.179 1.00 94.62 559 ALA A O 1
ATOM 3921 N N . ASP A 1 560 ? 24.125 2.117 -27.457 1.00 96.88 560 ASP A N 1
ATOM 3922 C CA . ASP A 1 560 ? 25.063 1.619 -26.434 1.00 96.88 560 ASP A CA 1
ATOM 3923 C C . ASP A 1 560 ? 26.323 1.031 -27.104 1.00 96.88 560 ASP A C 1
ATOM 3925 O O . ASP A 1 560 ? 26.301 0.689 -28.293 1.00 96.88 560 ASP A O 1
ATOM 3929 N N . PHE A 1 561 ? 27.418 0.893 -26.356 1.00 96.12 561 PHE A N 1
ATOM 3930 C CA . PHE A 1 561 ? 28.620 0.181 -26.795 1.00 96.12 561 PHE A CA 1
ATOM 3931 C C . PHE A 1 561 ? 29.154 -0.740 -25.697 1.00 96.12 561 PHE A C 1
ATOM 3933 O O . PHE A 1 561 ? 29.155 -0.402 -24.516 1.00 96.12 561 PHE A O 1
ATOM 3940 N N . VAL A 1 562 ? 29.628 -1.909 -26.114 1.00 96.88 562 VAL A N 1
ATOM 3941 C CA . VAL A 1 562 ? 30.139 -2.966 -25.249 1.00 96.88 562 VAL A CA 1
ATOM 3942 C C . VAL A 1 562 ? 31.594 -3.224 -25.611 1.00 96.88 562 VAL A C 1
ATOM 3944 O O . VAL A 1 562 ? 31.881 -3.696 -26.714 1.00 96.88 562 VAL A O 1
ATOM 3947 N N . ASP A 1 563 ? 32.487 -2.919 -24.668 1.00 94.12 563 ASP A N 1
ATOM 3948 C CA . ASP A 1 563 ? 33.920 -3.218 -24.750 1.00 94.12 563 ASP A CA 1
ATOM 3949 C C . ASP A 1 563 ? 34.166 -4.723 -25.013 1.00 94.12 563 ASP A C 1
ATOM 3951 O O . ASP A 1 563 ? 33.295 -5.546 -24.707 1.00 94.12 563 ASP A O 1
ATOM 3955 N N . PRO A 1 564 ? 35.324 -5.119 -25.582 1.00 96.06 564 PRO A N 1
ATOM 3956 C CA . PRO A 1 564 ? 35.500 -6.463 -26.130 1.00 96.06 564 PRO A CA 1
ATOM 3957 C C . PRO A 1 564 ? 35.348 -7.572 -25.085 1.00 96.06 564 PRO A C 1
ATOM 3959 O O . PRO A 1 564 ? 36.129 -7.668 -24.136 1.00 96.06 564 PRO A O 1
ATOM 3962 N N . ILE A 1 565 ? 34.383 -8.463 -25.306 1.00 96.19 565 ILE A N 1
ATOM 3963 C CA . ILE A 1 565 ? 34.167 -9.657 -24.492 1.00 96.19 565 ILE A CA 1
ATOM 3964 C C . ILE A 1 565 ? 34.916 -10.831 -25.128 1.00 96.19 565 ILE A C 1
ATOM 3966 O O . ILE A 1 565 ? 34.705 -11.144 -26.301 1.00 96.19 565 ILE A O 1
ATOM 3970 N N . THR A 1 566 ? 35.760 -11.511 -24.352 1.00 96.69 566 THR A N 1
ATOM 3971 C CA . THR A 1 566 ? 36.380 -12.777 -24.771 1.00 96.69 566 THR A CA 1
ATOM 3972 C C . THR A 1 566 ? 35.363 -13.914 -24.678 1.00 96.69 566 THR A C 1
ATOM 3974 O O . THR A 1 566 ? 34.801 -14.159 -23.609 1.00 96.69 566 THR A O 1
ATOM 3977 N N . LEU A 1 567 ? 35.133 -14.629 -25.778 1.00 97.12 567 LEU A N 1
ATOM 3978 C CA . LEU A 1 567 ? 34.166 -15.723 -25.836 1.00 97.12 567 LEU A CA 1
ATOM 3979 C C . LEU A 1 567 ? 34.685 -16.974 -25.098 1.00 97.12 567 LEU A C 1
ATOM 3981 O O . LEU A 1 567 ? 35.770 -17.463 -25.426 1.00 97.12 567 LEU A O 1
ATOM 3985 N N . PRO A 1 568 ? 33.930 -17.544 -24.137 1.00 96.56 568 PRO A N 1
ATOM 3986 C CA . PRO A 1 568 ? 34.362 -18.730 -23.391 1.00 96.56 568 PRO A CA 1
ATOM 3987 C C . PRO A 1 568 ? 34.247 -20.048 -24.177 1.00 96.56 568 PRO A C 1
ATOM 3989 O O . PRO A 1 568 ? 34.820 -21.051 -23.759 1.00 96.56 568 PRO A O 1
ATOM 3992 N N . ALA A 1 569 ? 33.503 -20.077 -25.288 1.00 96.69 569 ALA A N 1
ATOM 3993 C CA . ALA A 1 569 ? 33.189 -21.292 -26.036 1.00 96.69 569 ALA A CA 1
ATOM 3994 C C . ALA A 1 569 ? 33.071 -21.025 -27.546 1.00 96.69 569 ALA A C 1
ATOM 3996 O O . ALA A 1 569 ? 32.913 -19.889 -27.986 1.00 96.69 569 ALA A O 1
ATOM 3997 N N . THR A 1 570 ? 33.112 -22.092 -28.345 1.00 97.56 570 THR A N 1
ATOM 3998 C CA . THR A 1 570 ? 32.786 -22.041 -29.778 1.00 97.56 570 THR A CA 1
ATOM 3999 C C . THR A 1 570 ? 31.318 -22.404 -29.981 1.00 97.56 570 THR A C 1
ATOM 4001 O O . THR A 1 570 ? 30.873 -23.439 -29.487 1.00 97.56 570 THR A O 1
ATOM 4004 N N . GLY A 1 571 ? 30.564 -21.592 -30.726 1.00 97.19 571 GLY A N 1
ATOM 4005 C CA . GLY A 1 571 ? 29.163 -21.879 -31.049 1.00 97.19 571 GLY A CA 1
ATOM 4006 C C . GLY A 1 571 ? 28.347 -20.650 -31.451 1.00 97.19 571 GLY A C 1
ATOM 4007 O O . GLY A 1 571 ? 28.894 -19.593 -31.767 1.00 97.19 571 GLY A O 1
ATOM 4008 N N . THR A 1 572 ? 27.020 -20.801 -31.436 1.00 98.00 572 THR A N 1
ATOM 4009 C CA . THR A 1 572 ? 26.067 -19.730 -31.768 1.00 98.00 572 THR A CA 1
ATOM 4010 C C . THR A 1 572 ? 25.612 -18.996 -30.512 1.00 98.00 572 THR A C 1
ATOM 4012 O O . THR A 1 572 ? 24.834 -19.522 -29.717 1.00 98.00 572 THR A O 1
ATOM 4015 N N . TYR A 1 573 ? 26.066 -17.759 -30.367 1.00 98.31 573 TYR A N 1
ATOM 4016 C CA . TYR A 1 573 ? 25.661 -16.824 -29.324 1.00 98.31 573 TYR A CA 1
ATOM 4017 C C . TYR A 1 573 ? 24.331 -16.148 -29.683 1.00 98.31 573 TYR A C 1
ATOM 4019 O O . TYR A 1 573 ? 23.958 -16.062 -30.859 1.00 98.31 573 TYR A O 1
ATOM 4027 N N . ARG A 1 574 ? 23.597 -15.662 -28.673 1.00 98.25 574 ARG A N 1
ATOM 4028 C CA . ARG A 1 574 ? 22.284 -15.013 -28.858 1.00 98.25 574 ARG A CA 1
ATOM 4029 C C . ARG A 1 574 ? 22.221 -13.670 -28.144 1.00 98.25 574 ARG A C 1
ATOM 4031 O O . ARG A 1 574 ? 22.375 -13.615 -26.930 1.00 98.25 574 ARG A O 1
ATOM 4038 N N . VAL A 1 575 ? 21.918 -12.607 -28.875 1.00 98.31 575 VAL A N 1
ATOM 4039 C CA . VAL A 1 575 ? 21.554 -11.301 -28.324 1.00 98.31 575 VAL A CA 1
ATOM 4040 C C . VAL A 1 575 ? 20.033 -11.241 -28.247 1.00 98.31 575 VAL A C 1
ATOM 4042 O O . VAL A 1 575 ? 19.365 -11.134 -29.273 1.00 98.31 575 VAL A O 1
ATOM 4045 N N . GLN A 1 576 ? 19.484 -11.372 -27.041 1.00 98.06 576 GLN A N 1
ATOM 4046 C CA . GLN A 1 576 ? 18.051 -11.217 -26.785 1.00 98.06 576 GLN A CA 1
ATOM 4047 C C . GLN A 1 576 ? 17.727 -9.730 -26.643 1.00 98.06 576 GLN A C 1
ATOM 4049 O O . GLN A 1 576 ? 18.450 -9.021 -25.947 1.00 98.06 576 GLN A O 1
ATOM 4054 N N . ILE A 1 577 ? 16.657 -9.278 -27.295 1.00 97.81 577 ILE A N 1
ATOM 4055 C CA . ILE A 1 577 ? 16.204 -7.886 -27.346 1.00 97.81 577 ILE A CA 1
ATOM 4056 C C . ILE A 1 577 ? 14.722 -7.861 -26.954 1.00 97.81 577 ILE A C 1
ATOM 4058 O O . ILE A 1 577 ? 13.894 -8.533 -27.569 1.00 97.81 577 ILE A O 1
ATOM 4062 N N . ASP A 1 578 ? 14.418 -7.090 -25.918 1.00 96.69 578 ASP A N 1
ATOM 4063 C CA . ASP A 1 578 ? 13.141 -7.030 -25.204 1.00 96.69 578 ASP A CA 1
ATOM 4064 C C . ASP A 1 578 ? 12.747 -5.539 -25.104 1.00 96.69 578 ASP A C 1
ATOM 4066 O O . ASP A 1 578 ? 13.318 -4.811 -24.284 1.00 96.69 578 ASP A O 1
ATOM 4070 N N . PRO A 1 579 ? 11.911 -5.015 -26.027 1.00 96.06 579 PRO A N 1
ATOM 4071 C CA . PRO A 1 579 ? 11.563 -3.594 -26.074 1.00 96.06 579 PRO A CA 1
ATOM 4072 C C . PRO A 1 579 ? 10.920 -3.123 -24.768 1.00 96.06 579 PRO A C 1
ATOM 4074 O O . PRO A 1 579 ? 10.034 -3.773 -24.226 1.00 96.06 579 PRO A O 1
ATOM 4077 N N . SER A 1 580 ? 11.349 -1.977 -24.236 1.00 94.06 580 SER A N 1
ATOM 4078 C CA . SER A 1 580 ? 10.913 -1.560 -22.902 1.00 94.06 580 SER A CA 1
ATOM 4079 C C . SER A 1 580 ? 9.441 -1.128 -22.896 1.00 94.06 580 SER A C 1
ATOM 4081 O O . SER A 1 580 ? 9.114 -0.040 -23.380 1.00 94.06 580 SER A O 1
ATOM 4083 N N . THR A 1 581 ? 8.569 -1.923 -22.272 1.00 92.06 581 THR A N 1
ATOM 4084 C CA . THR A 1 581 ? 7.107 -1.718 -22.218 1.00 92.06 581 THR A CA 1
ATOM 4085 C C . THR A 1 581 ? 6.473 -1.748 -23.621 1.00 92.06 581 THR A C 1
ATOM 4087 O O . THR A 1 581 ? 6.824 -2.581 -24.446 1.00 92.06 581 THR A O 1
ATOM 4090 N N . TYR A 1 582 ? 5.575 -0.818 -23.952 1.00 92.44 582 TYR A N 1
ATOM 4091 C CA . TYR A 1 582 ? 4.929 -0.735 -25.266 1.00 92.44 582 TYR A CA 1
ATOM 4092 C C . TYR A 1 582 ? 5.811 -0.099 -26.365 1.00 92.44 582 TYR A C 1
ATOM 4094 O O . TYR A 1 582 ? 5.294 0.477 -27.324 1.00 92.44 582 TYR A O 1
ATOM 4102 N N . ALA A 1 583 ? 7.139 -0.153 -26.224 1.00 94.38 583 ALA A N 1
ATOM 4103 C CA . ALA A 1 583 ? 8.069 0.389 -27.211 1.00 94.38 583 ALA A CA 1
ATOM 4104 C C . ALA A 1 583 ? 8.069 -0.442 -28.506 1.00 94.38 583 ALA A C 1
ATOM 4106 O O . ALA A 1 583 ? 8.066 -1.670 -28.482 1.00 94.38 583 ALA A O 1
ATOM 4107 N N . VAL A 1 584 ? 8.120 0.253 -29.643 1.00 94.94 584 VAL A N 1
ATOM 4108 C CA . VAL A 1 584 ? 8.232 -0.317 -30.995 1.00 94.94 584 VAL A CA 1
ATOM 4109 C C . VAL A 1 584 ? 9.222 0.509 -31.818 1.00 94.94 584 VAL A C 1
ATOM 4111 O O . VAL A 1 584 ? 9.490 1.671 -31.498 1.00 94.94 584 VAL A O 1
ATOM 4114 N N . GLY A 1 585 ? 9.773 -0.073 -32.882 1.00 94.44 585 GLY A N 1
ATOM 4115 C CA . GLY A 1 585 ? 10.754 0.577 -33.753 1.00 94.44 585 GLY A CA 1
ATOM 4116 C C . GLY A 1 585 ? 12.003 -0.269 -33.976 1.00 94.44 585 GLY A C 1
ATOM 4117 O O . GLY A 1 585 ? 11.984 -1.479 -33.784 1.00 94.44 585 GLY A O 1
ATOM 4118 N N . THR A 1 586 ? 13.091 0.357 -34.427 1.00 95.06 586 THR A N 1
ATOM 4119 C CA . THR A 1 586 ? 14.310 -0.364 -34.821 1.00 95.06 586 THR A CA 1
ATOM 4120 C C . THR A 1 586 ? 15.264 -0.585 -33.651 1.00 95.06 586 THR A C 1
ATOM 4122 O O . THR A 1 586 ? 15.459 0.302 -32.816 1.00 95.06 586 THR A O 1
ATOM 4125 N N . MET A 1 587 ? 15.934 -1.738 -33.659 1.00 96.25 587 MET A N 1
ATOM 4126 C CA . MET A 1 587 ? 17.176 -1.990 -32.933 1.00 96.25 587 MET A CA 1
ATOM 4127 C C . MET A 1 587 ? 18.191 -2.621 -33.891 1.00 96.25 587 MET A C 1
ATOM 4129 O O . MET A 1 587 ? 17.905 -3.613 -34.559 1.00 96.25 587 MET A O 1
ATOM 4133 N N . THR A 1 588 ? 19.379 -2.030 -33.971 1.00 97.44 588 THR A N 1
ATOM 4134 C CA . THR A 1 588 ? 20.464 -2.423 -34.875 1.00 97.44 588 THR A CA 1
ATOM 4135 C C . THR A 1 588 ? 21.699 -2.785 -34.071 1.00 97.44 588 THR A C 1
ATOM 4137 O O . THR A 1 588 ? 22.202 -1.968 -33.298 1.00 97.44 588 THR A O 1
ATOM 4140 N N . LEU A 1 589 ? 22.203 -3.994 -34.303 1.00 98.12 589 LEU A N 1
ATOM 4141 C CA . LEU A 1 589 ? 23.450 -4.509 -33.760 1.00 98.12 589 LEU A CA 1
ATOM 4142 C C . LEU A 1 589 ? 24.545 -4.480 -34.835 1.00 98.12 589 LEU A C 1
ATOM 4144 O O . LEU A 1 589 ? 24.328 -4.931 -35.959 1.00 98.12 589 LEU A O 1
ATOM 4148 N N . GLN A 1 590 ? 25.734 -4.009 -34.469 1.00 98.31 590 GLN A N 1
ATOM 4149 C CA . GLN A 1 590 ? 26.988 -4.311 -35.162 1.00 98.31 590 GLN A CA 1
ATOM 4150 C C . GLN A 1 590 ? 27.862 -5.123 -34.198 1.00 98.31 590 GLN A C 1
ATOM 4152 O O . GLN A 1 590 ? 28.055 -4.702 -33.055 1.00 98.31 590 GLN A O 1
ATOM 4157 N N . VAL A 1 591 ? 28.371 -6.275 -34.637 1.00 98.31 591 VAL A N 1
ATOM 4158 C CA . VAL A 1 591 ? 29.342 -7.087 -33.883 1.00 98.31 591 VAL A CA 1
ATOM 4159 C C . VAL A 1 591 ? 30.682 -6.986 -34.596 1.00 98.31 591 VAL A C 1
ATOM 4161 O O . VAL A 1 591 ? 30.733 -7.185 -35.808 1.00 98.31 591 VAL A O 1
ATOM 4164 N N . TYR A 1 592 ? 31.753 -6.681 -33.868 1.00 98.12 592 TYR A N 1
ATOM 4165 C CA . TYR A 1 592 ? 33.094 -6.552 -34.435 1.00 98.12 592 TYR A CA 1
ATOM 4166 C C . TYR A 1 592 ? 34.036 -7.587 -33.824 1.00 98.12 592 TYR A C 1
ATOM 4168 O O . TYR A 1 592 ? 34.131 -7.683 -32.602 1.00 98.12 592 TYR A O 1
ATOM 4176 N N . ASP A 1 593 ? 34.750 -8.324 -34.671 1.00 97.25 593 ASP A N 1
ATOM 4177 C CA . ASP A 1 593 ? 35.871 -9.174 -34.279 1.00 97.25 593 ASP A CA 1
ATOM 4178 C C . ASP A 1 593 ? 37.095 -8.308 -33.982 1.00 97.25 593 ASP A C 1
ATOM 4180 O O . ASP A 1 593 ? 37.607 -7.617 -34.865 1.00 97.25 593 ASP A O 1
ATOM 4184 N N . VAL A 1 594 ? 37.519 -8.287 -32.719 1.00 97.31 594 VAL A N 1
ATOM 4185 C CA . VAL A 1 594 ? 38.525 -7.361 -32.196 1.00 97.31 594 VAL A CA 1
ATOM 4186 C C . VAL A 1 594 ? 39.892 -8.051 -32.208 1.00 97.31 594 VAL A C 1
ATOM 4188 O O . VAL A 1 594 ? 40.180 -8.863 -31.322 1.00 97.31 594 VAL A O 1
ATOM 4191 N N . PRO A 1 595 ? 40.773 -7.736 -33.179 1.00 95.31 595 PRO A N 1
ATOM 4192 C CA . PRO A 1 595 ? 42.098 -8.341 -33.262 1.00 95.31 595 PRO A CA 1
ATOM 4193 C C . PRO A 1 595 ? 42.969 -7.951 -32.059 1.00 95.31 595 PRO A C 1
ATOM 4195 O O . PRO A 1 595 ? 42.574 -7.165 -31.197 1.00 95.31 595 PRO A O 1
ATOM 4198 N N . ALA A 1 596 ? 44.182 -8.502 -31.992 1.00 93.94 596 ALA A N 1
ATOM 4199 C CA . ALA A 1 596 ? 45.152 -8.127 -30.967 1.00 93.94 596 ALA A CA 1
ATOM 4200 C C . ALA A 1 596 ? 45.403 -6.603 -30.937 1.00 93.94 596 ALA A C 1
ATOM 4202 O O . ALA A 1 596 ? 45.387 -5.926 -31.970 1.00 93.94 596 ALA A O 1
ATOM 4203 N N . ASP A 1 597 ? 45.645 -6.081 -29.736 1.00 94.75 597 ASP A N 1
ATOM 4204 C CA . ASP A 1 597 ? 45.894 -4.659 -29.494 1.00 94.75 597 ASP A CA 1
ATOM 4205 C C . ASP A 1 597 ? 47.309 -4.288 -29.999 1.00 94.75 597 ASP A C 1
ATOM 4207 O O . ASP A 1 597 ? 48.289 -4.837 -29.484 1.00 94.75 597 ASP A O 1
ATOM 4211 N N . PRO A 1 598 ? 47.476 -3.412 -31.014 1.00 94.69 598 PRO A N 1
ATOM 4212 C CA . PRO A 1 598 ? 48.782 -3.121 -31.597 1.00 94.69 598 PRO A CA 1
ATOM 4213 C C . PRO A 1 598 ? 49.743 -2.470 -30.598 1.00 94.69 598 PRO A C 1
ATOM 4215 O O . PRO A 1 598 ? 49.419 -1.488 -29.921 1.00 94.69 598 PRO A O 1
ATOM 4218 N N . GLY A 1 599 ? 50.956 -3.021 -30.548 1.00 95.12 599 GLY A N 1
ATOM 4219 C CA . GLY A 1 599 ? 52.076 -2.498 -29.775 1.00 95.12 599 GLY A CA 1
ATOM 4220 C C . GLY A 1 599 ? 52.987 -1.603 -30.611 1.00 95.12 599 GLY A C 1
ATOM 4221 O O . GLY A 1 599 ? 53.398 -1.964 -31.713 1.00 95.12 599 GLY A O 1
ATOM 4222 N N . TYR A 1 600 ? 53.339 -0.453 -30.050 1.00 95.81 600 TYR A N 1
ATOM 4223 C CA . TYR A 1 600 ? 54.238 0.542 -30.622 1.00 95.81 600 TYR A CA 1
ATOM 4224 C C . TYR A 1 600 ? 55.400 0.788 -29.656 1.00 95.81 600 TYR A C 1
ATOM 4226 O O . TYR A 1 600 ? 55.182 0.928 -28.456 1.00 95.81 600 TYR A O 1
ATOM 4234 N N . ALA A 1 601 ? 56.630 0.881 -30.158 1.00 95.50 601 ALA A N 1
ATOM 4235 C CA . ALA A 1 601 ? 57.783 1.257 -29.341 1.00 95.50 601 ALA A CA 1
ATOM 4236 C C . ALA A 1 601 ? 58.021 2.773 -29.412 1.00 95.50 601 ALA A C 1
ATOM 4238 O O . ALA A 1 601 ? 58.015 3.350 -30.500 1.00 95.50 601 ALA A O 1
ATOM 4239 N N . ALA A 1 602 ? 58.277 3.404 -28.267 1.00 95.75 602 ALA A N 1
ATOM 4240 C CA . ALA A 1 602 ? 58.702 4.795 -28.157 1.00 95.75 602 ALA A CA 1
ATOM 4241 C C . ALA A 1 602 ? 60.019 4.903 -27.377 1.00 95.75 602 ALA A C 1
ATOM 4243 O O . ALA A 1 602 ? 60.249 4.187 -26.401 1.00 95.75 602 ALA A O 1
ATOM 4244 N N . THR A 1 603 ? 60.871 5.844 -27.777 1.00 94.38 603 THR A N 1
ATOM 4245 C CA . THR A 1 603 ? 62.035 6.265 -26.992 1.00 94.38 603 THR A CA 1
ATOM 4246 C C . THR A 1 603 ? 61.731 7.582 -26.286 1.00 94.38 603 THR A C 1
ATOM 4248 O O . THR A 1 603 ? 61.092 8.476 -26.846 1.00 94.38 603 THR A O 1
ATOM 4251 N N . VAL A 1 604 ? 62.174 7.712 -25.035 1.00 92.56 604 VAL A N 1
ATOM 4252 C CA . VAL A 1 604 ? 62.021 8.959 -24.275 1.00 92.56 604 VAL A CA 1
ATOM 4253 C C . VAL A 1 604 ? 62.884 10.050 -24.927 1.00 92.56 604 VAL A C 1
ATOM 4255 O O . VAL A 1 604 ? 64.019 9.784 -25.318 1.00 92.56 604 VAL A O 1
ATOM 4258 N N . SER A 1 605 ? 62.327 11.252 -25.106 1.00 90.75 605 SER A N 1
ATOM 4259 C CA . SER A 1 605 ? 62.892 12.339 -25.931 1.00 90.75 605 SER A CA 1
ATOM 4260 C C . SER A 1 605 ? 63.104 11.980 -27.414 1.00 90.75 605 SER A C 1
ATOM 4262 O O . SER A 1 605 ? 63.819 12.680 -28.132 1.00 90.75 605 SER A O 1
ATOM 4264 N N . GLY A 1 606 ? 62.468 10.906 -27.892 1.00 89.81 606 GLY A N 1
ATOM 4265 C CA . GLY A 1 606 ? 62.476 10.481 -29.288 1.00 89.81 606 GLY A CA 1
ATOM 4266 C C . GLY A 1 606 ? 61.487 11.239 -30.189 1.00 89.81 606 GLY A C 1
ATOM 4267 O O . GLY A 1 606 ? 60.830 12.198 -29.759 1.00 89.81 606 GLY A O 1
ATOM 4268 N N . PRO A 1 607 ? 61.352 10.815 -31.460 1.00 93.19 607 PRO A N 1
ATOM 4269 C CA . PRO A 1 607 ? 60.302 11.311 -32.346 1.00 93.19 607 PRO A CA 1
ATOM 4270 C C . PRO A 1 607 ? 58.901 10.924 -31.824 1.00 93.19 607 PRO A C 1
ATOM 4272 O O . PRO A 1 607 ? 58.769 9.921 -31.119 1.00 93.19 607 PRO A O 1
ATOM 4275 N N . PRO A 1 608 ? 57.840 11.676 -32.174 1.00 93.19 608 PRO A N 1
ATOM 4276 C CA . PRO A 1 608 ? 56.470 11.289 -31.851 1.00 93.19 608 PRO A CA 1
ATOM 4277 C C . PRO A 1 608 ? 56.086 9.941 -32.477 1.00 93.19 608 PRO A C 1
ATOM 4279 O O . PRO A 1 608 ? 56.472 9.637 -33.606 1.00 93.19 608 PRO A O 1
ATOM 4282 N N . VAL A 1 609 ? 55.270 9.171 -31.762 1.00 94.88 609 VAL A N 1
ATOM 4283 C CA . VAL A 1 609 ? 54.721 7.878 -32.192 1.00 94.88 609 VAL A CA 1
ATOM 4284 C C . VAL A 1 609 ? 53.205 8.015 -32.324 1.00 94.88 609 VAL A C 1
ATOM 4286 O O . VAL A 1 609 ? 52.571 8.664 -31.494 1.00 94.88 609 VAL A O 1
ATOM 4289 N N . THR A 1 610 ? 52.605 7.405 -33.347 1.00 93.19 610 THR A N 1
ATOM 4290 C CA . THR A 1 610 ? 51.166 7.546 -33.643 1.00 93.19 610 THR A CA 1
ATOM 4291 C C . THR A 1 610 ? 50.439 6.196 -33.574 1.00 93.19 610 THR A C 1
ATOM 4293 O O . THR A 1 610 ? 50.215 5.562 -34.611 1.00 93.19 610 THR A O 1
ATOM 4296 N N . PRO A 1 611 ? 50.065 5.731 -32.365 1.00 92.31 611 PRO A N 1
ATOM 4297 C CA . PRO A 1 611 ? 49.146 4.614 -32.190 1.00 92.31 611 PRO A CA 1
ATOM 4298 C C . PRO A 1 611 ? 47.888 4.758 -33.037 1.00 92.31 611 PRO A C 1
ATOM 4300 O O . PRO A 1 611 ? 47.273 5.824 -33.076 1.00 92.31 611 PRO A O 1
ATOM 4303 N N . THR A 1 612 ? 47.519 3.675 -33.715 1.00 91.75 612 THR A N 1
ATOM 4304 C CA . THR A 1 612 ? 46.352 3.597 -34.592 1.00 91.75 612 THR A CA 1
ATOM 4305 C C . THR A 1 612 ? 45.585 2.316 -34.291 1.00 91.75 612 THR A C 1
ATOM 4307 O O . THR A 1 612 ? 46.179 1.250 -34.159 1.00 91.75 612 THR A O 1
ATOM 4310 N N . VAL A 1 613 ? 44.266 2.423 -34.209 1.00 92.12 613 VAL A N 1
ATOM 4311 C CA . VAL A 1 613 ? 43.330 1.316 -34.001 1.00 92.12 613 VAL A CA 1
ATOM 4312 C C . VAL A 1 613 ? 42.269 1.355 -35.093 1.00 92.12 613 VAL A C 1
ATOM 4314 O O . VAL A 1 613 ? 41.822 2.429 -35.507 1.00 92.12 613 VAL A O 1
ATOM 4317 N N . THR A 1 614 ? 41.892 0.188 -35.601 1.00 92.12 614 THR A N 1
ATOM 4318 C CA . THR A 1 614 ? 41.069 0.055 -36.813 1.00 92.12 614 THR A CA 1
ATOM 4319 C C . THR A 1 614 ? 39.715 -0.598 -36.561 1.00 92.12 614 THR A C 1
ATOM 4321 O O . THR A 1 614 ? 38.835 -0.488 -37.413 1.00 92.12 614 THR A O 1
ATOM 4324 N N . VAL A 1 615 ? 39.522 -1.228 -35.399 1.00 94.81 615 VAL A N 1
ATOM 4325 C CA . VAL A 1 615 ? 38.278 -1.911 -35.016 1.00 94.81 615 VAL A CA 1
ATOM 4326 C C . VAL A 1 615 ? 37.713 -1.309 -33.720 1.00 94.81 615 VAL A C 1
ATOM 4328 O O . VAL A 1 615 ? 38.482 -1.081 -32.787 1.00 94.81 615 VAL A O 1
ATOM 4331 N N . PRO A 1 616 ? 36.394 -1.051 -33.615 1.00 94.81 616 PRO A N 1
ATOM 4332 C CA . PRO A 1 616 ? 35.771 -0.560 -32.385 1.00 94.81 616 PRO A CA 1
ATOM 4333 C C . PRO A 1 616 ? 36.089 -1.427 -31.159 1.00 94.81 616 PRO A C 1
ATOM 4335 O O . PRO A 1 616 ? 35.883 -2.640 -31.174 1.00 94.81 616 PRO A O 1
ATOM 4338 N N . GLY A 1 617 ? 36.575 -0.801 -30.085 1.00 93.00 617 GLY A N 1
ATOM 4339 C CA . GLY A 1 617 ? 37.006 -1.487 -28.860 1.00 93.00 617 GLY A CA 1
ATOM 4340 C C . GLY A 1 617 ? 38.409 -2.110 -28.918 1.00 93.00 617 GLY A C 1
ATOM 4341 O O . GLY A 1 617 ? 38.856 -2.666 -27.920 1.00 93.00 617 GLY A O 1
ATOM 4342 N N . GLN A 1 618 ? 39.128 -2.023 -30.041 1.00 95.62 618 GLN A N 1
ATOM 4343 C CA . GLN A 1 618 ? 40.554 -2.350 -30.078 1.00 95.62 618 GLN A CA 1
ATOM 4344 C C . GLN A 1 618 ? 41.347 -1.279 -29.318 1.00 95.62 618 GLN A C 1
ATOM 4346 O O . GLN A 1 618 ? 41.207 -0.087 -29.599 1.00 95.62 618 GLN A O 1
ATOM 4351 N N . ASN A 1 619 ? 42.219 -1.702 -28.403 1.00 94.88 619 ASN A N 1
ATOM 4352 C CA . ASN A 1 619 ? 43.142 -0.808 -27.705 1.00 94.88 619 ASN A CA 1
ATOM 4353 C C . ASN A 1 619 ? 44.506 -0.789 -28.409 1.00 94.88 619 ASN A C 1
ATOM 4355 O O . ASN A 1 619 ? 44.797 -1.633 -29.251 1.00 94.88 619 ASN A O 1
ATOM 4359 N N . ALA A 1 620 ? 45.377 0.151 -28.051 1.00 94.94 620 ALA A N 1
ATOM 4360 C CA . ALA A 1 620 ? 46.774 0.169 -28.480 1.00 94.94 620 ALA A CA 1
ATOM 4361 C C . ALA A 1 620 ? 47.710 0.372 -27.284 1.00 94.94 620 ALA A C 1
ATOM 4363 O O . ALA A 1 620 ? 47.326 0.936 -26.259 1.00 94.94 620 ALA A O 1
ATOM 4364 N N . THR A 1 621 ? 48.962 -0.064 -27.409 1.00 97.00 621 THR A N 1
ATOM 4365 C CA . THR A 1 621 ? 49.980 0.100 -26.361 1.00 97.00 621 THR A CA 1
ATOM 4366 C C . THR A 1 621 ? 51.220 0.803 -26.899 1.00 97.00 621 THR A C 1
ATOM 4368 O O . THR A 1 621 ? 51.683 0.511 -27.997 1.00 97.00 621 THR A O 1
ATOM 4371 N N . VAL A 1 622 ? 51.774 1.735 -26.123 1.00 96.69 622 VAL A N 1
ATOM 4372 C CA . VAL A 1 622 ? 53.075 2.364 -26.382 1.00 96.69 622 VAL A CA 1
ATOM 4373 C C . VAL A 1 622 ? 54.040 1.948 -25.283 1.00 96.69 622 VAL A C 1
ATOM 4375 O O . VAL A 1 622 ? 53.874 2.346 -24.130 1.00 96.69 622 VAL A O 1
ATOM 4378 N N . THR A 1 623 ? 55.045 1.150 -25.625 1.00 97.50 623 THR A N 1
ATOM 4379 C CA . THR A 1 623 ? 56.076 0.701 -24.686 1.00 97.50 623 THR A CA 1
ATOM 4380 C C . THR A 1 623 ? 57.311 1.591 -24.762 1.00 97.50 623 THR A C 1
ATOM 4382 O O . THR A 1 623 ? 57.720 2.020 -25.841 1.00 97.50 623 THR A O 1
ATOM 4385 N N . PHE A 1 624 ? 57.910 1.885 -23.610 1.00 96.38 624 PHE A N 1
ATOM 4386 C CA . PHE A 1 624 ? 59.142 2.670 -23.516 1.00 96.38 624 PHE A CA 1
ATOM 4387 C C . PHE A 1 624 ? 59.981 2.215 -22.320 1.00 96.38 624 PHE A C 1
ATOM 4389 O O . PHE A 1 624 ? 59.447 1.839 -21.279 1.00 96.38 624 PHE A O 1
ATOM 4396 N N . THR A 1 625 ? 61.304 2.248 -22.447 1.00 96.19 625 THR A N 1
ATOM 4397 C CA . THR A 1 625 ? 62.220 1.954 -21.335 1.00 96.19 625 THR A CA 1
ATOM 4398 C C . THR A 1 625 ? 62.527 3.218 -20.543 1.00 96.19 625 THR A C 1
ATOM 4400 O O . THR A 1 625 ? 62.865 4.238 -21.146 1.00 96.19 625 THR A O 1
ATOM 4403 N N . GLY A 1 626 ? 62.485 3.138 -19.214 1.00 93.50 626 GLY A N 1
ATOM 4404 C CA . GLY A 1 626 ? 62.876 4.229 -18.319 1.00 93.50 626 GLY A CA 1
ATOM 4405 C C . GLY A 1 626 ? 63.625 3.739 -17.080 1.00 93.50 626 GLY A C 1
ATOM 4406 O O . GLY A 1 626 ? 63.681 2.535 -16.813 1.00 93.50 626 GLY A O 1
ATOM 4407 N N . THR A 1 627 ? 64.224 4.670 -16.338 1.00 94.38 627 THR A N 1
ATOM 4408 C CA . THR A 1 627 ? 65.004 4.395 -15.119 1.00 94.38 627 THR A CA 1
ATOM 4409 C C . THR A 1 627 ? 64.321 4.924 -13.858 1.00 94.38 627 THR A C 1
ATOM 4411 O O . THR A 1 627 ? 63.614 5.930 -13.884 1.00 94.38 627 THR A O 1
ATOM 4414 N N . ALA A 1 628 ? 64.548 4.259 -12.722 1.00 93.94 628 ALA A N 1
ATOM 4415 C CA . ALA A 1 628 ? 64.004 4.691 -11.436 1.00 93.94 628 ALA A CA 1
ATOM 4416 C C . ALA A 1 628 ? 64.463 6.122 -11.084 1.00 93.94 628 ALA A C 1
ATOM 4418 O O . ALA A 1 628 ? 65.656 6.426 -11.120 1.00 93.94 628 ALA A O 1
ATOM 4419 N N . GLY A 1 629 ? 63.516 6.993 -10.730 1.00 90.31 629 GLY A N 1
ATOM 4420 C CA . GLY A 1 629 ? 63.760 8.406 -10.418 1.00 90.31 629 GLY A CA 1
ATOM 4421 C C . GLY A 1 629 ? 63.770 9.353 -11.626 1.00 90.31 629 GLY A C 1
ATOM 4422 O O . GLY A 1 629 ? 63.803 10.568 -11.431 1.00 90.31 629 GLY A O 1
ATOM 4423 N N . GLN A 1 630 ? 63.696 8.840 -12.858 1.00 94.50 630 GLN A N 1
ATOM 4424 C CA . GLN A 1 630 ? 63.536 9.651 -14.068 1.00 94.50 630 GLN A CA 1
ATOM 4425 C C . GLN A 1 630 ? 62.192 10.402 -14.052 1.00 94.50 630 GLN A C 1
ATOM 4427 O O . GLN A 1 630 ? 61.186 9.846 -13.614 1.00 94.50 630 GLN A O 1
ATOM 4432 N N . ARG A 1 631 ? 62.145 11.647 -14.546 1.00 95.00 631 ARG A N 1
ATOM 4433 C CA . ARG A 1 631 ? 60.897 12.418 -14.713 1.00 95.00 631 ARG A CA 1
ATOM 4434 C C . ARG A 1 631 ? 60.479 12.391 -16.182 1.00 95.00 631 ARG A C 1
ATOM 4436 O O . ARG A 1 631 ? 61.291 12.681 -17.053 1.00 95.00 631 ARG A O 1
ATOM 4443 N N . LEU A 1 632 ? 59.214 12.097 -16.455 1.00 94.62 632 LEU A N 1
ATOM 4444 C CA . LEU A 1 632 ? 58.670 11.948 -17.805 1.00 94.62 632 LEU A CA 1
ATOM 4445 C C . LEU A 1 632 ? 57.453 12.854 -18.001 1.00 94.62 632 LEU A C 1
ATOM 4447 O O . LEU A 1 632 ? 56.464 12.689 -17.292 1.00 94.62 632 LEU A O 1
ATOM 4451 N N . SER A 1 633 ? 57.471 13.744 -18.994 1.00 94.94 633 SER A N 1
ATOM 4452 C CA . SER A 1 633 ? 56.253 14.421 -19.466 1.00 94.94 633 SER A CA 1
ATOM 4453 C C . SER A 1 633 ? 55.752 13.795 -20.771 1.00 94.94 633 SER A C 1
ATOM 4455 O O . SER A 1 633 ? 56.528 13.231 -21.550 1.00 94.94 633 SER A O 1
ATOM 4457 N N . LEU A 1 634 ? 54.436 13.853 -21.003 1.00 94.75 634 LEU A N 1
ATOM 4458 C CA . LEU A 1 634 ? 53.801 13.273 -22.191 1.00 94.75 634 LEU A CA 1
ATOM 4459 C C . LEU A 1 634 ? 52.929 14.309 -22.899 1.00 94.75 634 LEU A C 1
ATOM 4461 O O . LEU A 1 634 ? 52.070 14.939 -22.285 1.00 94.75 634 LEU A O 1
ATOM 4465 N N . ARG A 1 635 ? 53.098 14.445 -24.214 1.00 92.31 635 ARG A N 1
ATOM 4466 C CA . ARG A 1 635 ? 52.284 15.311 -25.073 1.00 92.31 635 ARG A CA 1
ATOM 4467 C C . ARG A 1 635 ? 51.458 14.473 -26.035 1.00 92.31 635 ARG A C 1
ATOM 4469 O O . ARG A 1 635 ? 52.012 13.687 -26.794 1.00 92.31 635 ARG A O 1
ATOM 4476 N N . PHE A 1 636 ? 50.154 14.717 -26.047 1.00 91.88 636 PHE A N 1
ATOM 4477 C CA . PHE A 1 636 ? 49.189 14.131 -26.968 1.00 91.88 636 PHE A CA 1
ATOM 4478 C C . PHE A 1 636 ? 48.784 15.192 -27.998 1.00 91.88 636 PHE A C 1
ATOM 4480 O O . PHE A 1 636 ? 48.337 16.283 -27.637 1.00 91.88 636 PHE A O 1
ATOM 4487 N N . ALA A 1 637 ? 48.958 14.890 -29.280 1.00 86.81 637 ALA A N 1
ATOM 4488 C CA . ALA A 1 637 ? 48.667 15.770 -30.406 1.00 86.81 637 ALA A CA 1
ATOM 4489 C C . ALA A 1 637 ? 47.552 15.195 -31.295 1.00 86.81 637 ALA A C 1
ATOM 4491 O O . ALA A 1 637 ? 47.334 13.983 -31.309 1.00 86.81 637 ALA A O 1
ATOM 4492 N N . SER A 1 638 ? 46.888 16.101 -32.028 1.00 70.00 638 SER A N 1
ATOM 4493 C CA . SER A 1 638 ? 45.673 15.912 -32.844 1.00 70.00 638 SER A CA 1
ATOM 4494 C C . SER A 1 638 ? 45.399 14.469 -33.284 1.00 70.00 638 SER A C 1
ATOM 4496 O O . SER A 1 638 ? 45.950 14.006 -34.285 1.00 70.00 638 SER A O 1
ATOM 4498 N N . GLY A 1 639 ? 44.528 13.789 -32.538 1.00 69.94 639 GLY A N 1
ATOM 4499 C CA . GLY A 1 639 ? 43.979 12.483 -32.894 1.00 69.94 639 GLY A CA 1
ATOM 4500 C C . GLY A 1 639 ? 42.648 12.563 -33.648 1.00 69.94 639 GLY A C 1
ATOM 4501 O O . GLY A 1 639 ? 41.950 13.577 -33.598 1.00 69.94 639 GLY A O 1
ATOM 4502 N N . THR A 1 640 ? 42.285 11.475 -34.329 1.00 71.81 640 THR A N 1
ATOM 4503 C CA . THR A 1 640 ? 40.956 11.274 -34.942 1.00 71.81 640 THR A CA 1
ATOM 4504 C C . THR A 1 640 ? 39.972 10.549 -34.019 1.00 71.81 640 THR A C 1
ATOM 4506 O O . THR A 1 640 ? 38.770 10.588 -34.270 1.00 71.81 640 THR A O 1
ATOM 4509 N N . ALA A 1 641 ? 40.459 9.962 -32.922 1.00 70.88 641 ALA A N 1
ATOM 4510 C CA . ALA A 1 641 ? 39.656 9.431 -31.824 1.00 70.88 641 ALA A CA 1
ATOM 4511 C C . ALA A 1 641 ? 39.938 10.208 -30.526 1.00 70.88 641 ALA A C 1
ATOM 4513 O O . ALA A 1 641 ? 41.070 10.623 -30.280 1.00 70.88 641 ALA A O 1
ATOM 4514 N N . SER A 1 642 ? 38.916 10.367 -29.679 1.00 83.19 642 SER A N 1
ATOM 4515 C CA . SER A 1 642 ? 39.140 10.648 -28.253 1.00 83.19 642 SER A CA 1
ATOM 4516 C C . SER A 1 642 ? 39.445 9.332 -27.542 1.00 83.19 642 SER A C 1
ATOM 4518 O O . SER A 1 642 ? 38.876 8.294 -27.890 1.00 83.19 642 SER A O 1
ATOM 4520 N N . VAL A 1 643 ? 40.357 9.362 -26.575 1.00 89.75 643 VAL A N 1
ATOM 4521 C CA . VAL A 1 643 ? 40.874 8.152 -25.926 1.00 89.75 643 VAL A CA 1
ATOM 4522 C C . VAL A 1 643 ? 40.952 8.340 -24.420 1.00 89.75 643 VAL A C 1
ATOM 4524 O O . VAL A 1 643 ? 41.268 9.415 -23.918 1.00 89.75 643 VAL A O 1
ATOM 4527 N N . TYR A 1 644 ? 40.723 7.274 -23.678 1.00 92.38 644 TYR A N 1
ATOM 4528 C CA . TYR A 1 644 ? 41.303 7.114 -22.363 1.00 92.38 644 TYR A CA 1
ATOM 4529 C C . TYR A 1 644 ? 42.766 6.678 -22.498 1.00 92.38 644 TYR A C 1
ATOM 4531 O O . TYR A 1 644 ? 43.159 5.998 -23.447 1.00 92.38 644 TYR A O 1
ATOM 4539 N N . ALA A 1 645 ? 43.589 7.092 -21.545 1.00 93.56 645 ALA A N 1
ATOM 4540 C CA . ALA A 1 645 ? 44.993 6.721 -21.469 1.00 93.56 645 ALA A CA 1
ATOM 4541 C C . ALA A 1 645 ? 45.363 6.346 -20.031 1.00 93.56 645 ALA A C 1
ATOM 4543 O O . ALA A 1 645 ? 44.791 6.887 -19.085 1.00 93.56 645 ALA A O 1
ATOM 4544 N N . ALA A 1 646 ? 46.305 5.419 -19.858 1.00 96.31 646 ALA A N 1
ATOM 4545 C CA . ALA A 1 646 ? 46.845 5.019 -18.554 1.00 96.31 646 ALA A CA 1
ATOM 4546 C C . ALA A 1 646 ? 48.335 4.678 -18.690 1.00 96.31 646 ALA A C 1
ATOM 4548 O O . ALA A 1 646 ? 48.726 4.082 -19.689 1.00 96.31 646 ALA A O 1
ATOM 4549 N N . VAL A 1 647 ? 49.168 5.014 -17.700 1.00 96.12 647 VAL A N 1
ATOM 4550 C CA . VAL A 1 647 ? 50.589 4.615 -17.688 1.00 96.12 647 VAL A CA 1
ATOM 4551 C C . VAL A 1 647 ? 50.781 3.498 -16.673 1.00 96.12 647 VAL A C 1
ATOM 4553 O O . VAL A 1 647 ? 50.504 3.685 -15.489 1.00 96.12 647 VAL A O 1
ATOM 4556 N N . LYS A 1 648 ? 51.277 2.351 -17.133 1.00 96.44 648 LYS A N 1
ATOM 4557 C CA . LYS A 1 648 ? 51.591 1.171 -16.330 1.00 96.44 648 LYS A CA 1
ATOM 4558 C C . LYS A 1 648 ? 53.089 1.064 -16.050 1.00 96.44 648 LYS A C 1
ATOM 4560 O O . LYS A 1 648 ? 53.904 1.274 -16.951 1.00 96.44 648 LYS A O 1
ATOM 4565 N N . ASN A 1 649 ? 53.421 0.702 -14.815 1.00 94.88 649 ASN A N 1
ATOM 4566 C CA . ASN A 1 649 ? 54.741 0.260 -14.374 1.00 94.88 649 ASN A CA 1
ATOM 4567 C C . ASN A 1 649 ? 55.170 -1.047 -15.081 1.00 94.88 649 ASN A C 1
ATOM 4569 O O . ASN A 1 649 ? 54.318 -1.748 -15.635 1.00 94.88 649 ASN A O 1
ATOM 4573 N N . PRO A 1 650 ? 56.461 -1.433 -15.013 1.00 95.88 650 PRO A N 1
ATOM 4574 C CA . PRO A 1 650 ? 56.956 -2.696 -15.575 1.00 95.88 650 PRO A CA 1
ATOM 4575 C C . PRO A 1 650 ? 56.369 -3.972 -14.944 1.00 95.88 650 PRO A C 1
ATOM 4577 O O . PRO A 1 650 ? 56.515 -5.048 -15.514 1.00 95.88 650 PRO A O 1
ATOM 4580 N N . ASP A 1 651 ? 55.707 -3.865 -13.788 1.00 93.38 651 ASP A N 1
ATOM 4581 C CA . ASP A 1 651 ? 54.957 -4.947 -13.130 1.00 93.38 651 ASP A CA 1
ATOM 4582 C C . ASP A 1 651 ? 53.463 -4.996 -13.530 1.00 93.38 651 ASP A C 1
ATOM 4584 O O . ASP A 1 651 ? 52.718 -5.850 -13.055 1.00 93.38 651 ASP A O 1
ATOM 4588 N N . GLY A 1 652 ? 53.011 -4.081 -14.398 1.00 91.38 652 GLY A N 1
ATOM 4589 C CA . GLY A 1 652 ? 51.621 -3.955 -14.844 1.00 91.38 652 GLY A CA 1
ATOM 4590 C C . GLY A 1 652 ? 50.714 -3.092 -13.954 1.00 91.38 652 GLY A C 1
ATOM 4591 O O . GLY A 1 652 ? 49.575 -2.824 -14.344 1.00 91.38 652 GLY A O 1
ATOM 4592 N N . THR A 1 653 ? 51.185 -2.613 -12.797 1.00 94.00 653 THR A N 1
ATOM 4593 C CA . THR A 1 653 ? 50.418 -1.701 -11.923 1.00 94.00 653 THR A CA 1
ATOM 4594 C C . THR A 1 653 ? 50.309 -0.294 -12.523 1.00 94.00 653 THR A C 1
ATOM 4596 O O . THR A 1 653 ? 51.123 0.099 -13.355 1.00 94.00 653 THR A O 1
ATOM 4599 N N . ASP A 1 654 ? 49.312 0.505 -12.133 1.00 93.69 654 ASP A N 1
ATOM 4600 C CA . ASP A 1 654 ? 49.199 1.895 -12.600 1.00 93.69 654 ASP A CA 1
ATOM 4601 C C . ASP A 1 654 ? 50.262 2.808 -11.963 1.00 93.69 654 ASP A C 1
ATOM 4603 O O . ASP A 1 654 ? 50.202 3.103 -10.772 1.00 93.69 654 ASP A O 1
ATOM 4607 N N . LEU A 1 655 ? 51.174 3.345 -12.783 1.00 93.81 655 LEU A N 1
ATOM 4608 C CA . LEU A 1 655 ? 51.938 4.551 -12.441 1.00 93.81 655 LEU A CA 1
ATOM 4609 C C . LEU A 1 655 ? 51.033 5.792 -12.517 1.00 93.81 655 LEU A C 1
ATOM 4611 O O . LEU A 1 655 ? 51.139 6.705 -11.700 1.00 93.81 655 LEU A O 1
ATOM 4615 N N . ARG A 1 656 ? 50.127 5.826 -13.504 1.00 94.38 656 ARG A N 1
ATOM 4616 C CA . ARG A 1 656 ? 49.089 6.852 -13.640 1.00 94.38 656 ARG A CA 1
ATOM 4617 C C . ARG A 1 656 ? 47.791 6.225 -14.141 1.00 94.38 656 ARG A C 1
ATOM 4619 O O . ARG A 1 656 ? 47.706 5.833 -15.304 1.00 94.38 656 ARG A O 1
ATOM 4626 N N . ALA A 1 657 ? 46.799 6.177 -13.254 1.00 93.62 657 ALA A N 1
ATOM 4627 C CA . ALA A 1 657 ? 45.475 5.614 -13.509 1.00 93.62 657 ALA A CA 1
ATOM 4628 C C . ALA A 1 657 ? 44.733 6.297 -14.676 1.00 93.62 657 ALA A C 1
ATOM 4630 O O . ALA A 1 657 ? 44.998 7.457 -15.000 1.00 93.62 657 ALA A O 1
ATOM 4631 N N . ARG A 1 658 ? 43.785 5.559 -15.274 1.00 93.62 658 ARG A N 1
ATOM 4632 C CA . ARG A 1 658 ? 43.030 5.902 -16.497 1.00 93.62 658 ARG A CA 1
ATOM 4633 C C . ARG A 1 658 ? 42.459 7.331 -16.460 1.00 93.62 658 ARG A C 1
ATOM 4635 O O . ARG A 1 658 ? 41.624 7.643 -15.614 1.00 93.62 658 ARG A O 1
ATOM 4642 N N . TRP A 1 659 ? 42.869 8.181 -17.402 1.00 94.00 659 TRP A N 1
ATOM 4643 C CA . TRP A 1 659 ? 42.374 9.554 -17.582 1.00 94.00 659 TRP A CA 1
ATOM 4644 C C . TRP A 1 659 ? 41.890 9.782 -19.022 1.00 94.00 659 TRP A C 1
ATOM 4646 O O . TRP A 1 659 ? 42.301 9.069 -19.932 1.00 94.00 659 TRP A O 1
ATOM 4656 N N . TYR A 1 660 ? 41.021 10.772 -19.241 1.00 92.19 660 TYR A N 1
ATOM 4657 C CA . TYR A 1 660 ? 40.508 11.113 -20.574 1.00 92.19 660 TYR A CA 1
ATOM 4658 C C . TYR A 1 660 ? 41.436 12.079 -21.325 1.00 92.19 660 TYR A C 1
ATOM 4660 O O . TYR A 1 660 ? 41.882 13.084 -20.768 1.00 92.19 660 TYR A O 1
ATOM 4668 N N . VAL A 1 661 ? 41.670 11.804 -22.606 1.00 88.88 661 VAL A N 1
ATOM 4669 C CA . VAL A 1 661 ? 42.368 12.652 -23.575 1.00 88.88 661 VAL A CA 1
ATOM 4670 C C . VAL A 1 661 ? 41.400 12.943 -24.724 1.00 88.88 661 VAL A C 1
ATOM 4672 O O . VAL A 1 661 ? 40.891 12.034 -25.378 1.00 88.88 661 VAL A O 1
ATOM 4675 N N . GLY A 1 662 ? 41.136 14.229 -24.968 1.00 81.56 662 GLY A N 1
ATOM 4676 C CA . GLY A 1 662 ? 40.392 14.666 -26.151 1.00 81.56 662 GLY A CA 1
ATOM 4677 C C . GLY A 1 662 ? 41.264 14.616 -27.410 1.00 81.56 662 GLY A C 1
ATOM 4678 O O . GLY A 1 662 ? 42.193 13.824 -27.513 1.00 81.56 662 GLY A O 1
ATOM 4679 N N . ALA A 1 663 ? 41.032 15.527 -28.357 1.00 73.31 663 ALA A N 1
ATOM 4680 C CA . ALA A 1 663 ? 41.861 15.614 -29.564 1.00 73.31 663 ALA A CA 1
ATOM 4681 C C . ALA A 1 663 ? 43.357 15.895 -29.277 1.00 73.31 663 ALA A C 1
ATOM 4683 O O . ALA A 1 663 ? 44.208 15.580 -30.107 1.00 73.31 663 ALA A O 1
ATOM 4684 N N . SER A 1 664 ? 43.690 16.490 -28.128 1.00 83.81 664 SER A N 1
ATOM 4685 C CA . SER A 1 664 ? 45.060 16.751 -27.671 1.00 83.81 664 SER A CA 1
ATOM 4686 C C . SER A 1 664 ? 45.126 16.866 -26.142 1.00 83.81 664 SER A C 1
ATOM 4688 O O . SER A 1 664 ? 44.098 16.965 -25.468 1.00 83.81 664 SER A O 1
ATOM 4690 N N . GLY A 1 665 ? 46.338 16.859 -25.582 1.00 87.88 665 GLY A N 1
ATOM 4691 C CA . GLY A 1 665 ? 46.570 17.024 -24.147 1.00 87.88 665 GLY A CA 1
ATOM 4692 C C . GLY A 1 665 ? 48.052 17.067 -23.769 1.00 87.88 665 GLY A C 1
ATOM 4693 O O . GLY A 1 665 ? 48.932 16.798 -24.586 1.00 87.88 665 GLY A O 1
ATOM 4694 N N . PHE A 1 666 ? 48.332 17.386 -22.508 1.00 90.69 666 PHE A N 1
ATOM 4695 C CA . PHE A 1 666 ? 49.668 17.300 -21.917 1.00 90.69 666 PHE A CA 1
ATOM 4696 C C . PHE A 1 666 ? 49.591 16.661 -20.529 1.00 90.69 666 PHE A C 1
ATOM 4698 O O . PHE A 1 666 ? 48.544 16.689 -19.879 1.00 90.69 666 PHE A O 1
ATOM 4705 N N . VAL A 1 667 ? 50.697 16.062 -20.101 1.00 92.94 667 VAL A N 1
ATOM 4706 C CA . VAL A 1 667 ? 50.875 15.426 -18.800 1.00 92.94 667 VAL A CA 1
ATOM 4707 C C . VAL A 1 667 ? 52.163 15.963 -18.196 1.00 92.94 667 VAL A C 1
ATOM 4709 O O . VAL A 1 667 ? 53.243 15.717 -18.738 1.00 92.94 667 VAL A O 1
ATOM 4712 N N . ASP A 1 668 ? 52.021 16.683 -17.085 1.00 89.81 668 ASP A N 1
ATOM 4713 C CA . ASP A 1 668 ? 53.133 17.200 -16.284 1.00 89.81 668 ASP A CA 1
ATOM 4714 C C . ASP A 1 668 ? 54.043 16.060 -15.779 1.00 89.81 668 ASP A C 1
ATOM 4716 O O . ASP A 1 668 ? 53.607 14.904 -15.742 1.00 89.81 668 ASP A O 1
ATOM 4720 N N . PRO A 1 669 ? 55.305 16.341 -15.398 1.00 93.62 669 PRO A N 1
ATOM 4721 C CA . PRO A 1 669 ? 56.310 15.296 -15.237 1.00 93.62 669 PRO A CA 1
ATOM 4722 C C . PRO A 1 669 ? 55.962 14.272 -14.148 1.00 93.62 669 PRO A C 1
ATOM 4724 O O . PRO A 1 669 ? 55.944 14.600 -12.960 1.00 93.62 669 PRO A O 1
ATOM 4727 N N . ILE A 1 670 ? 55.756 13.014 -14.545 1.00 94.12 670 ILE A N 1
ATOM 4728 C CA . ILE A 1 670 ? 55.597 11.876 -13.633 1.00 94.12 670 ILE A CA 1
ATOM 4729 C C . ILE A 1 670 ? 56.957 11.232 -13.352 1.00 94.12 670 ILE A C 1
ATOM 4731 O O . ILE A 1 670 ? 57.745 11.008 -14.270 1.00 94.12 670 ILE A O 1
ATOM 4735 N N . THR A 1 671 ? 57.247 10.931 -12.087 1.00 94.75 671 THR A N 1
ATOM 4736 C CA . THR A 1 671 ? 58.489 10.246 -11.697 1.00 94.75 671 THR A CA 1
ATOM 4737 C C . THR A 1 671 ? 58.332 8.738 -11.864 1.00 94.75 671 THR A C 1
ATOM 4739 O O . THR A 1 671 ? 57.407 8.150 -11.306 1.00 94.75 671 THR A O 1
ATOM 4742 N N . LEU A 1 672 ? 59.238 8.096 -12.600 1.00 94.25 672 LEU A N 1
ATOM 4743 C CA . LEU A 1 672 ? 59.239 6.650 -12.808 1.00 94.25 672 LEU A CA 1
ATOM 4744 C C . LEU A 1 672 ? 59.703 5.930 -11.532 1.00 94.25 672 LEU A C 1
ATOM 4746 O O . LEU A 1 672 ? 60.795 6.178 -11.019 1.00 94.25 672 LEU A O 1
ATOM 4750 N N . ALA A 1 673 ? 58.862 5.039 -11.006 1.00 89.88 673 ALA A N 1
ATOM 4751 C CA . ALA A 1 673 ? 59.097 4.346 -9.737 1.00 89.88 673 ALA A CA 1
ATOM 4752 C C . ALA A 1 673 ? 60.171 3.238 -9.801 1.00 89.88 673 ALA A C 1
ATOM 4754 O O . ALA A 1 673 ? 60.713 2.852 -8.767 1.00 89.88 673 ALA A O 1
ATOM 4755 N N . ALA A 1 674 ? 60.477 2.717 -10.992 1.00 93.50 674 ALA A N 1
ATOM 4756 C CA . ALA A 1 674 ? 61.358 1.574 -11.206 1.00 93.50 674 ALA A CA 1
ATOM 4757 C C . ALA A 1 674 ? 62.149 1.710 -12.518 1.00 93.50 674 ALA A C 1
ATOM 4759 O O . ALA A 1 674 ? 61.819 2.521 -13.381 1.00 93.50 674 ALA A O 1
ATOM 4760 N N . THR A 1 675 ? 63.184 0.884 -12.687 1.00 94.94 675 THR A N 1
ATOM 4761 C CA . THR A 1 675 ? 63.879 0.727 -13.973 1.00 94.94 675 THR A CA 1
ATOM 4762 C C . THR A 1 675 ? 63.263 -0.439 -14.741 1.00 94.94 675 THR A C 1
ATOM 4764 O O . THR A 1 675 ? 63.199 -1.547 -14.212 1.00 94.94 675 THR A O 1
ATOM 4767 N N . GLY A 1 676 ? 62.831 -0.214 -15.983 1.00 95.31 676 GLY A N 1
ATOM 4768 C CA . GLY A 1 676 ? 62.232 -1.255 -16.822 1.00 95.31 676 GLY A CA 1
ATOM 4769 C C . GLY A 1 676 ? 61.405 -0.710 -17.987 1.00 95.31 676 GLY A C 1
ATOM 4770 O O . GLY A 1 676 ? 61.476 0.475 -18.318 1.00 95.31 676 GLY A O 1
ATOM 4771 N N . THR A 1 677 ? 60.616 -1.588 -18.610 1.00 96.75 677 THR A N 1
ATOM 4772 C CA . THR A 1 677 ? 59.706 -1.237 -19.710 1.00 96.75 677 THR A CA 1
ATOM 4773 C C . THR A 1 677 ? 58.344 -0.824 -19.166 1.00 96.75 677 THR A C 1
ATOM 4775 O O . THR A 1 677 ? 57.602 -1.645 -18.637 1.00 96.75 677 THR A O 1
ATOM 4778 N N . TYR A 1 678 ? 58.010 0.448 -19.325 1.00 97.00 678 TYR A N 1
ATOM 4779 C CA . TYR A 1 678 ? 56.704 1.022 -19.032 1.00 97.00 678 TYR A CA 1
ATOM 4780 C C . TYR A 1 678 ? 55.753 0.853 -20.221 1.00 97.00 678 TYR A C 1
ATOM 4782 O O . TYR A 1 678 ? 56.195 0.765 -21.369 1.00 97.00 678 TYR A O 1
ATOM 4790 N N . THR A 1 679 ? 54.443 0.849 -19.956 1.00 97.25 679 THR A N 1
ATOM 4791 C CA . THR A 1 679 ? 53.405 0.786 -21.002 1.00 97.25 679 THR A CA 1
ATOM 4792 C C . THR A 1 679 ? 52.395 1.915 -20.841 1.00 97.25 679 THR A C 1
ATOM 4794 O O . THR A 1 679 ? 51.679 1.976 -19.847 1.00 97.25 679 THR A O 1
ATOM 4797 N N . LEU A 1 680 ? 52.286 2.784 -21.841 1.00 96.75 680 LEU A N 1
ATOM 4798 C CA . LEU A 1 680 ? 51.150 3.685 -22.011 1.00 96.75 680 LEU A CA 1
ATOM 4799 C C . LEU A 1 680 ? 50.050 2.941 -22.785 1.00 96.75 680 LEU A C 1
ATOM 4801 O O . LEU A 1 680 ? 50.212 2.637 -23.965 1.00 96.75 680 LEU A O 1
ATOM 4805 N N . LEU A 1 681 ? 48.938 2.646 -22.118 1.00 96.00 681 LEU A N 1
ATOM 4806 C CA . LEU A 1 681 ? 47.718 2.134 -22.741 1.00 96.00 681 LEU A CA 1
ATOM 4807 C C . LEU A 1 681 ? 46.956 3.292 -23.402 1.00 96.00 681 LEU A C 1
ATOM 4809 O O . LEU A 1 681 ? 46.814 4.354 -22.794 1.00 96.00 681 LEU A O 1
ATOM 4813 N N . ILE A 1 682 ? 46.454 3.058 -24.614 1.00 93.81 682 ILE A N 1
ATOM 4814 C CA . ILE A 1 682 ? 45.580 3.938 -25.396 1.00 93.81 682 ILE A CA 1
ATOM 4815 C C . ILE A 1 682 ? 44.284 3.175 -25.683 1.00 93.81 682 ILE A C 1
ATOM 4817 O O . ILE A 1 682 ? 44.320 2.061 -26.202 1.00 93.81 682 ILE A O 1
ATOM 4821 N N . ASP A 1 683 ? 43.153 3.769 -25.328 1.00 92.69 683 ASP A N 1
ATOM 4822 C CA . ASP A 1 683 ? 41.882 3.069 -25.136 1.00 92.69 683 ASP A CA 1
ATOM 4823 C C . ASP A 1 683 ? 40.738 3.951 -25.688 1.00 92.69 683 ASP A C 1
ATOM 4825 O O . ASP A 1 683 ? 40.433 4.987 -25.096 1.00 92.69 683 ASP A O 1
ATOM 4829 N N . PRO A 1 684 ? 40.182 3.677 -26.884 1.00 91.62 684 PRO A N 1
ATOM 4830 C CA . PRO A 1 684 ? 39.237 4.585 -27.544 1.00 91.62 684 PRO A CA 1
ATOM 4831 C C . PRO A 1 684 ? 37.920 4.747 -26.785 1.00 91.62 684 PRO A C 1
ATOM 4833 O O . PRO A 1 684 ? 37.364 3.790 -26.257 1.00 91.62 684 PRO A O 1
ATOM 4836 N N . SER A 1 685 ? 37.353 5.957 -26.780 1.00 89.69 685 SER A N 1
ATOM 4837 C CA . SER A 1 685 ? 36.070 6.193 -26.111 1.00 89.69 685 SER A CA 1
ATOM 4838 C C . SER A 1 685 ? 34.904 5.535 -26.870 1.00 89.69 685 SER A C 1
ATOM 4840 O O . SER A 1 685 ? 34.347 6.122 -27.804 1.00 89.69 685 SER A O 1
ATOM 4842 N N . GLY A 1 686 ? 34.517 4.328 -26.453 1.00 89.19 686 GLY A N 1
ATOM 4843 C CA . GLY A 1 686 ? 33.416 3.560 -27.034 1.00 89.19 686 GLY A CA 1
ATOM 4844 C C . GLY A 1 686 ? 33.736 3.046 -28.440 1.00 89.19 686 GLY A C 1
ATOM 4845 O O . GLY A 1 686 ? 34.846 2.603 -28.718 1.00 89.19 686 GLY A O 1
ATOM 4846 N N . ALA A 1 687 ? 32.782 3.154 -29.369 1.00 90.81 687 ALA A N 1
ATOM 4847 C CA . ALA A 1 687 ? 32.935 2.665 -30.745 1.00 90.81 687 ALA A CA 1
ATOM 4848 C C . ALA A 1 687 ? 33.900 3.492 -31.638 1.00 90.81 687 ALA A C 1
ATOM 4850 O O . ALA A 1 687 ? 33.775 3.476 -32.864 1.00 90.81 687 ALA A O 1
ATOM 4851 N N . ALA A 1 688 ? 34.812 4.268 -31.047 1.00 90.06 688 ALA A N 1
ATOM 4852 C CA . ALA A 1 688 ? 35.755 5.114 -31.767 1.00 90.06 688 ALA A CA 1
ATOM 4853 C C . ALA A 1 688 ? 36.911 4.295 -32.371 1.00 90.06 688 ALA A C 1
ATOM 4855 O O . ALA A 1 688 ? 37.412 3.352 -31.764 1.00 90.06 688 ALA A O 1
ATOM 4856 N N . VAL A 1 689 ? 37.357 4.699 -33.561 1.00 90.75 689 VAL A N 1
ATOM 4857 C CA . VAL A 1 689 ? 38.539 4.169 -34.259 1.00 90.75 689 VAL A CA 1
ATOM 4858 C C . VAL A 1 689 ? 39.334 5.327 -34.854 1.00 90.75 689 VAL A C 1
ATOM 4860 O O . VAL A 1 689 ? 38.790 6.417 -35.040 1.00 90.75 689 VAL A O 1
ATOM 4863 N N . GLY A 1 690 ? 40.611 5.108 -35.158 1.00 89.25 690 GLY A N 1
ATOM 4864 C CA . GLY A 1 690 ? 41.502 6.153 -35.650 1.00 89.25 690 GLY A CA 1
ATOM 4865 C C . GLY A 1 690 ? 42.850 6.134 -34.947 1.00 89.25 690 GLY A C 1
ATOM 4866 O O . GLY A 1 690 ? 43.337 5.080 -34.547 1.00 89.25 690 GLY A O 1
ATOM 4867 N N . SER A 1 691 ? 43.473 7.299 -34.809 1.00 89.50 691 SER A N 1
ATOM 4868 C CA . SER A 1 691 ? 44.806 7.434 -34.226 1.00 89.50 691 SER A CA 1
ATOM 4869 C C . SER A 1 691 ? 44.918 8.616 -33.271 1.00 89.50 691 SER A C 1
ATOM 4871 O O . SER A 1 691 ? 44.081 9.520 -33.275 1.00 89.50 691 SER A O 1
ATOM 4873 N N . ILE A 1 692 ? 45.975 8.613 -32.460 1.00 91.19 692 ILE A N 1
ATOM 4874 C CA . ILE A 1 692 ? 46.423 9.756 -31.659 1.00 91.19 692 ILE A CA 1
ATOM 4875 C C . ILE A 1 692 ? 47.952 9.794 -31.675 1.00 91.19 692 ILE A C 1
ATOM 4877 O O . ILE A 1 692 ? 48.589 8.745 -31.687 1.00 91.19 692 ILE A O 1
ATOM 4881 N N . THR A 1 693 ? 48.563 10.979 -31.709 1.00 92.81 693 THR A N 1
ATOM 4882 C CA . THR A 1 693 ? 50.033 11.097 -31.711 1.00 92.81 693 THR A CA 1
ATOM 4883 C C . THR A 1 693 ? 50.537 11.411 -30.310 1.00 92.81 693 THR A C 1
ATOM 4885 O O . THR A 1 693 ? 50.043 12.343 -29.682 1.00 92.81 693 THR A O 1
ATOM 4888 N N . VAL A 1 694 ? 51.538 10.674 -29.830 1.00 94.06 694 VAL A N 1
ATOM 4889 C CA . VAL A 1 694 ? 52.140 10.847 -28.503 1.00 94.06 694 VAL A CA 1
ATOM 4890 C C . VAL A 1 694 ? 53.638 11.126 -28.637 1.00 94.06 694 VAL A C 1
ATOM 4892 O O . VAL A 1 694 ? 54.339 10.426 -29.363 1.00 94.06 694 VAL A O 1
ATOM 4895 N N . GLN A 1 695 ? 54.151 12.122 -27.913 1.00 94.62 695 GLN A N 1
ATOM 4896 C CA . GLN A 1 695 ? 55.589 12.325 -27.711 1.00 94.62 695 GLN A CA 1
ATOM 4897 C C . GLN A 1 695 ? 55.923 12.316 -26.215 1.00 94.62 695 GLN A C 1
ATOM 4899 O O . GLN A 1 695 ? 55.177 12.862 -25.401 1.00 94.62 695 GLN A O 1
ATOM 4904 N N . LEU A 1 696 ? 57.041 11.678 -25.872 1.00 95.62 696 LEU A N 1
ATOM 4905 C CA . LEU A 1 696 ? 57.573 11.537 -24.518 1.00 95.62 696 LEU A CA 1
ATOM 4906 C C . LEU A 1 696 ? 58.818 12.421 -24.382 1.00 95.62 696 LEU A C 1
ATOM 4908 O O . LEU A 1 696 ? 59.678 12.371 -25.262 1.00 95.62 696 LEU A O 1
ATOM 4912 N N . TYR A 1 697 ? 58.958 13.162 -23.283 1.00 95.00 697 TYR A N 1
ATOM 4913 C CA . TYR A 1 697 ? 60.158 13.957 -22.996 1.00 95.00 697 TYR A CA 1
ATOM 4914 C C . TYR A 1 697 ? 60.777 13.553 -21.655 1.00 95.00 697 TYR A C 1
ATOM 4916 O O . TYR A 1 697 ? 60.079 13.473 -20.644 1.00 95.00 697 TYR A O 1
ATOM 4924 N N . ASP A 1 698 ? 62.089 13.327 -21.657 1.00 94.88 698 ASP A N 1
ATOM 4925 C CA . ASP A 1 698 ? 62.904 13.179 -20.449 1.00 94.88 698 ASP A CA 1
ATOM 4926 C C . ASP A 1 698 ? 63.053 14.557 -19.808 1.00 94.88 698 ASP A C 1
ATOM 4928 O O . ASP A 1 698 ? 63.602 15.466 -20.434 1.00 94.88 698 ASP A O 1
ATOM 4932 N N . VAL A 1 699 ? 62.520 14.743 -18.601 1.00 94.88 699 VAL A N 1
ATOM 4933 C CA . VAL A 1 699 ? 62.449 16.056 -17.952 1.00 94.88 699 VAL A CA 1
ATOM 4934 C C . VAL A 1 699 ? 63.618 16.202 -16.973 1.00 94.88 699 VAL A C 1
ATOM 4936 O O . VAL A 1 699 ? 63.567 15.644 -15.874 1.00 94.88 699 VAL A O 1
ATOM 4939 N N . PRO A 1 700 ? 64.675 16.963 -17.318 1.00 92.00 700 PRO A N 1
ATOM 4940 C CA . PRO A 1 700 ? 65.801 17.183 -16.414 1.00 92.00 700 PRO A CA 1
ATOM 4941 C C . PRO A 1 700 ? 65.370 17.934 -15.144 1.00 92.00 700 PRO A C 1
ATOM 4943 O O . PRO A 1 700 ? 64.228 18.377 -15.007 1.00 92.00 700 PRO A O 1
ATOM 4946 N N . ALA A 1 701 ? 66.289 18.091 -14.189 1.00 90.25 701 ALA A N 1
ATOM 4947 C CA . ALA A 1 701 ? 66.050 18.911 -13.003 1.00 90.25 701 ALA A CA 1
ATOM 4948 C C . ALA A 1 701 ? 65.609 20.342 -13.381 1.00 90.25 701 ALA A C 1
ATOM 4950 O O . ALA A 1 701 ? 66.056 20.900 -14.387 1.00 90.25 701 ALA A O 1
ATOM 4951 N N . ASP A 1 702 ? 64.726 20.930 -12.573 1.00 91.12 702 ASP A N 1
ATOM 4952 C CA . ASP A 1 702 ? 64.221 22.286 -12.807 1.00 91.12 702 ASP A CA 1
ATOM 4953 C C . ASP A 1 702 ? 65.369 23.309 -12.696 1.00 91.12 702 ASP A C 1
ATOM 4955 O O . ASP A 1 702 ? 66.218 23.232 -11.802 1.00 91.12 702 ASP A O 1
ATOM 4959 N N . LEU A 1 703 ? 65.431 24.254 -13.638 1.00 93.19 703 LEU A N 1
ATOM 4960 C CA . LEU A 1 703 ? 66.568 25.167 -13.769 1.00 93.19 703 LEU A CA 1
ATOM 4961 C C . LEU A 1 703 ? 66.650 26.100 -12.564 1.00 93.19 703 LEU A C 1
ATOM 4963 O O . LEU A 1 703 ? 65.661 26.727 -12.197 1.00 93.19 703 LEU A O 1
ATOM 4967 N N . THR A 1 704 ? 67.844 26.263 -11.999 1.00 92.06 704 THR A N 1
ATOM 4968 C CA . THR A 1 704 ? 68.108 27.255 -10.950 1.00 92.06 704 THR A CA 1
ATOM 4969 C C . THR A 1 704 ? 69.218 28.195 -11.402 1.00 92.06 704 THR A C 1
ATOM 4971 O O . THR A 1 704 ? 70.313 27.747 -11.734 1.00 92.06 704 THR A O 1
ATOM 4974 N N . ALA A 1 705 ? 68.943 29.498 -11.401 1.00 93.12 705 ALA A N 1
ATOM 4975 C CA . ALA A 1 705 ? 69.903 30.545 -11.743 1.00 93.12 705 ALA A CA 1
ATOM 4976 C C . ALA A 1 705 ? 69.940 31.616 -10.646 1.00 93.12 705 ALA A C 1
ATOM 4978 O O . ALA A 1 705 ? 68.911 31.930 -10.055 1.00 93.12 705 ALA A O 1
ATOM 4979 N N . ALA A 1 706 ? 71.108 32.198 -10.379 1.00 92.50 706 ALA A N 1
ATOM 4980 C CA . ALA A 1 706 ? 71.237 33.287 -9.414 1.00 92.50 706 ALA A CA 1
ATOM 4981 C C . ALA A 1 706 ? 71.004 34.663 -10.069 1.00 92.50 706 ALA A C 1
ATOM 4983 O O . ALA A 1 706 ? 71.293 34.870 -11.251 1.00 92.50 706 ALA A O 1
ATOM 4984 N N . ALA A 1 707 ? 70.525 35.618 -9.278 1.00 93.50 707 ALA A N 1
ATOM 4985 C CA . ALA A 1 707 ? 70.451 37.038 -9.600 1.00 93.50 707 ALA A CA 1
ATOM 4986 C C . ALA A 1 707 ? 70.800 37.889 -8.367 1.00 93.50 707 ALA A C 1
ATOM 4988 O O . ALA A 1 707 ? 70.833 37.403 -7.235 1.00 93.50 707 ALA A O 1
ATOM 4989 N N . ALA A 1 708 ? 71.028 39.181 -8.591 1.00 91.69 708 ALA A N 1
ATOM 4990 C CA . ALA A 1 708 ? 71.188 40.185 -7.544 1.00 91.69 708 ALA A CA 1
ATOM 4991 C C . ALA A 1 708 ? 70.210 41.344 -7.776 1.00 91.69 708 ALA A C 1
ATOM 4993 O O . ALA A 1 708 ? 69.842 41.633 -8.917 1.00 91.69 708 ALA A O 1
ATOM 4994 N N . VAL A 1 709 ? 69.807 42.020 -6.699 1.00 90.19 709 VAL A N 1
ATOM 4995 C CA . VAL A 1 709 ? 69.031 43.267 -6.781 1.00 90.19 709 VAL A CA 1
ATOM 4996 C C . VAL A 1 709 ? 69.915 44.368 -7.388 1.00 90.19 709 VAL A C 1
ATOM 4998 O O . VAL A 1 709 ? 71.090 44.464 -7.044 1.00 90.19 709 VAL A O 1
ATOM 5001 N N . ASP A 1 710 ? 69.371 45.148 -8.328 1.00 89.38 710 ASP A N 1
ATOM 5002 C CA . ASP A 1 710 ? 70.096 46.078 -9.218 1.00 89.38 710 ASP A CA 1
ATOM 5003 C C . ASP A 1 710 ? 71.216 45.401 -10.059 1.00 89.38 710 ASP A C 1
ATOM 5005 O O . ASP A 1 710 ? 72.084 46.071 -10.624 1.00 89.38 710 ASP A O 1
ATOM 5009 N N . GLY A 1 711 ? 71.195 44.066 -10.174 1.00 86.38 711 GLY A N 1
ATOM 5010 C CA . GLY A 1 711 ? 72.199 43.269 -10.882 1.00 86.38 711 GLY A CA 1
ATOM 5011 C C . GLY A 1 711 ? 72.021 43.188 -12.404 1.00 86.38 711 GLY A C 1
ATOM 5012 O O . GLY A 1 711 ? 71.096 43.744 -13.001 1.00 86.38 711 GLY A O 1
ATOM 5013 N N . THR A 1 712 ? 72.919 42.442 -13.054 1.00 90.06 712 THR A N 1
ATOM 5014 C CA . THR A 1 712 ? 72.780 42.091 -14.477 1.00 90.06 712 THR A CA 1
ATOM 5015 C C . THR A 1 712 ? 71.547 41.210 -14.718 1.00 90.06 712 THR A C 1
ATOM 5017 O O . THR A 1 712 ? 71.207 40.410 -13.848 1.00 90.06 712 THR A O 1
ATOM 5020 N N . PRO A 1 713 ? 70.895 41.292 -15.893 1.00 90.38 713 PRO A N 1
ATOM 5021 C CA . PRO A 1 713 ? 69.729 40.463 -16.203 1.00 90.38 713 PRO A CA 1
ATOM 5022 C C . PRO A 1 713 ? 70.075 38.969 -16.242 1.00 90.38 713 PRO A C 1
ATOM 5024 O O . PRO A 1 713 ? 71.033 38.588 -16.912 1.00 90.38 713 PRO A O 1
ATOM 5027 N N . THR A 1 714 ? 69.263 38.133 -15.596 1.00 94.69 714 THR A N 1
ATOM 5028 C CA . THR A 1 714 ? 69.413 36.669 -15.600 1.00 94.69 714 THR A CA 1
ATOM 5029 C C . THR A 1 714 ? 68.439 36.059 -16.602 1.00 94.69 714 THR A C 1
ATOM 5031 O O . THR A 1 714 ? 67.250 36.366 -16.576 1.00 94.69 714 THR A O 1
ATOM 5034 N N . GLU A 1 715 ? 68.920 35.198 -17.494 1.00 91.81 715 GLU A N 1
ATOM 5035 C CA . GLU A 1 715 ? 68.108 34.554 -18.533 1.00 91.81 715 GLU A CA 1
ATOM 5036 C C . GLU A 1 715 ? 67.869 33.079 -18.196 1.00 91.81 715 GLU A C 1
ATOM 5038 O O . GLU A 1 715 ? 68.801 32.363 -17.828 1.00 91.81 715 GLU A O 1
ATOM 5043 N N . VAL A 1 716 ? 66.615 32.632 -18.292 1.00 92.19 716 VAL A N 1
ATOM 5044 C CA . VAL A 1 716 ? 66.189 31.271 -17.948 1.00 92.19 716 VAL A CA 1
ATOM 5045 C C . VAL A 1 716 ? 65.631 30.602 -19.197 1.00 92.19 716 VAL A C 1
ATOM 5047 O O . VAL A 1 716 ? 64.557 30.963 -19.673 1.00 92.19 716 VAL A O 1
ATOM 5050 N N . ASN A 1 717 ? 66.377 29.629 -19.719 1.00 91.12 717 ASN A N 1
ATOM 5051 C CA . ASN A 1 717 ? 66.106 28.953 -20.987 1.00 91.12 717 ASN A CA 1
ATOM 5052 C C . ASN A 1 717 ? 65.537 27.550 -20.737 1.00 91.12 717 ASN A C 1
ATOM 5054 O O . ASN A 1 717 ? 66.281 26.570 -20.717 1.00 91.12 717 ASN A O 1
ATOM 5058 N N . ILE A 1 718 ? 64.223 27.461 -20.518 1.00 91.00 718 ILE A N 1
ATOM 5059 C CA . ILE A 1 718 ? 63.507 26.207 -20.248 1.00 91.00 718 ILE A CA 1
ATOM 5060 C C . ILE A 1 718 ? 63.382 25.421 -21.559 1.00 91.00 718 ILE A C 1
ATOM 5062 O O . ILE A 1 718 ? 62.476 25.657 -22.356 1.00 91.00 718 ILE A O 1
ATOM 5066 N N . GLY A 1 719 ? 64.325 24.510 -21.800 1.00 85.88 719 GLY A N 1
ATOM 5067 C CA . GLY A 1 719 ? 64.433 23.767 -23.060 1.00 85.88 719 GLY A CA 1
ATOM 5068 C C . GLY A 1 719 ? 63.478 22.577 -23.199 1.00 85.88 719 GLY A C 1
ATOM 5069 O O . GLY A 1 719 ? 63.243 22.133 -24.322 1.00 85.88 719 GLY A O 1
ATOM 5070 N N . THR A 1 720 ? 62.919 22.071 -22.094 1.00 91.00 720 THR A N 1
ATOM 5071 C CA . THR A 1 720 ? 62.141 20.822 -22.086 1.00 91.00 720 THR A CA 1
ATOM 5072 C C . THR A 1 720 ? 60.693 21.037 -21.625 1.00 91.00 720 THR A C 1
ATOM 5074 O O . THR A 1 720 ? 60.483 21.598 -20.548 1.00 91.00 720 THR A O 1
ATOM 5077 N N . PRO A 1 721 ? 59.682 20.536 -22.364 1.00 91.31 721 PRO A N 1
ATOM 5078 C CA . PRO A 1 721 ? 58.281 20.545 -21.938 1.00 91.31 721 PRO A CA 1
ATOM 5079 C C . PRO A 1 721 ? 58.056 19.961 -20.532 1.00 91.31 721 PRO A C 1
ATOM 5081 O O . PRO A 1 721 ? 58.367 18.796 -20.272 1.00 91.31 721 PRO A O 1
ATOM 5084 N N . GLY A 1 722 ? 57.477 20.758 -19.631 1.00 89.62 722 GLY A N 1
ATOM 5085 C CA . GLY A 1 722 ? 57.214 20.384 -18.234 1.00 89.62 722 GLY A CA 1
ATOM 5086 C C . GLY A 1 722 ? 58.381 20.602 -17.257 1.00 89.62 722 GLY A C 1
ATOM 5087 O O . GLY A 1 722 ? 58.227 20.329 -16.069 1.00 89.62 722 GLY A O 1
ATOM 5088 N N . GLN A 1 723 ? 59.535 21.099 -17.710 1.00 94.00 723 GLN A N 1
ATOM 5089 C CA . GLN A 1 723 ? 60.597 21.583 -16.820 1.00 94.00 723 GLN A CA 1
ATOM 5090 C C . GLN A 1 723 ? 60.226 22.977 -16.276 1.00 94.00 723 GLN A C 1
ATOM 5092 O O . GLN A 1 723 ? 59.742 23.821 -17.027 1.00 94.00 723 GLN A O 1
ATOM 5097 N N . ASN A 1 724 ? 60.488 23.258 -14.995 1.00 92.88 724 ASN A N 1
ATOM 5098 C CA . ASN A 1 724 ? 60.346 24.617 -14.444 1.00 92.88 724 ASN A CA 1
ATOM 5099 C C . ASN A 1 724 ? 61.686 25.369 -14.424 1.00 92.88 724 ASN A C 1
ATOM 5101 O O . ASN A 1 724 ? 62.761 24.777 -14.540 1.00 92.88 724 ASN A O 1
ATOM 5105 N N . GLY A 1 725 ? 61.628 26.684 -14.207 1.00 93.62 725 GLY A N 1
ATOM 5106 C CA . GLY A 1 725 ? 62.795 27.522 -13.934 1.00 93.62 725 GLY A CA 1
ATOM 5107 C C . GLY A 1 725 ? 62.627 28.361 -12.668 1.00 93.62 725 GLY A C 1
ATOM 5108 O O . GLY A 1 725 ? 61.521 28.768 -12.330 1.00 93.62 725 GLY A O 1
ATOM 5109 N N . THR A 1 726 ? 63.719 28.645 -11.964 1.00 95.44 726 THR A N 1
ATOM 5110 C CA . THR A 1 726 ? 63.737 29.452 -10.737 1.00 95.44 726 THR A CA 1
ATOM 5111 C C . THR A 1 726 ? 64.933 30.398 -10.742 1.00 95.44 726 THR A C 1
ATOM 5113 O O . THR A 1 726 ? 66.078 29.956 -10.832 1.00 95.44 726 THR A O 1
ATOM 5116 N N . VAL A 1 727 ? 64.684 31.702 -10.597 1.00 96.06 727 VAL A N 1
ATOM 5117 C CA . VAL A 1 727 ? 65.742 32.691 -10.338 1.00 96.06 727 VAL A CA 1
ATOM 5118 C C . VAL A 1 727 ? 65.801 32.992 -8.846 1.00 96.06 727 VAL A C 1
ATOM 5120 O O . VAL A 1 727 ? 64.833 33.495 -8.282 1.00 96.06 727 VAL A O 1
ATOM 5123 N N . THR A 1 728 ? 66.920 32.693 -8.196 1.00 96.12 728 THR A N 1
ATOM 5124 C CA . THR A 1 728 ? 67.133 32.943 -6.766 1.00 96.12 728 THR A CA 1
ATOM 5125 C C . THR A 1 728 ? 67.930 34.224 -6.540 1.00 96.12 728 THR A C 1
ATOM 5127 O O . THR A 1 728 ? 68.846 34.534 -7.300 1.00 96.12 728 THR A O 1
ATOM 5130 N N . PHE A 1 729 ? 67.600 34.993 -5.500 1.00 95.75 729 PHE A N 1
ATOM 5131 C CA . PHE A 1 729 ? 68.323 36.224 -5.168 1.00 95.75 729 PHE A CA 1
ATOM 5132 C C . PHE A 1 729 ? 68.339 36.504 -3.656 1.00 95.75 729 PHE A C 1
ATOM 5134 O O . PHE A 1 729 ? 67.307 36.360 -2.997 1.00 95.75 729 PHE A O 1
ATOM 5141 N N . PRO A 1 730 ? 69.479 36.913 -3.072 1.00 94.81 730 PRO A N 1
ATOM 5142 C CA . PRO A 1 730 ? 69.532 37.338 -1.680 1.00 94.81 730 PRO A CA 1
ATOM 5143 C C . PRO A 1 730 ? 68.937 38.744 -1.525 1.00 94.81 730 PRO A C 1
ATOM 5145 O O . PRO A 1 730 ? 69.260 39.653 -2.292 1.00 94.81 730 PRO A O 1
ATOM 5148 N N . ALA A 1 731 ? 68.101 38.937 -0.507 1.00 92.12 731 ALA A N 1
ATOM 5149 C CA . ALA A 1 731 ? 67.594 40.248 -0.107 1.00 92.12 731 ALA A CA 1
ATOM 5150 C C . ALA A 1 731 ? 67.343 40.312 1.408 1.00 92.12 731 ALA A C 1
ATOM 5152 O O . ALA A 1 731 ? 67.185 39.280 2.067 1.00 92.12 731 ALA A O 1
ATOM 5153 N N . SER A 1 732 ? 67.305 41.527 1.956 1.00 92.31 732 SER A N 1
ATOM 5154 C CA . SER A 1 732 ? 67.058 41.781 3.379 1.00 92.31 732 SER A CA 1
ATOM 5155 C C . SER A 1 732 ? 65.588 42.094 3.655 1.00 92.31 732 SER A C 1
ATOM 5157 O O . SER A 1 732 ? 64.889 42.657 2.810 1.00 92.31 732 SER A O 1
ATOM 5159 N N . ALA A 1 733 ? 65.137 41.808 4.877 1.00 90.75 733 ALA A N 1
ATOM 5160 C CA . ALA A 1 733 ? 63.854 42.292 5.367 1.00 90.75 733 ALA A CA 1
ATOM 5161 C C . ALA A 1 733 ? 63.790 43.828 5.262 1.00 90.75 733 ALA A C 1
ATOM 5163 O O . ALA A 1 733 ? 64.728 44.532 5.637 1.00 90.75 733 ALA A O 1
ATOM 5164 N N . GLY A 1 734 ? 62.681 44.345 4.737 1.00 86.19 734 GLY A N 1
ATOM 5165 C CA . GLY A 1 734 ? 62.473 45.766 4.460 1.00 86.19 734 GLY A CA 1
ATOM 5166 C C . GLY A 1 734 ? 62.917 46.226 3.066 1.00 86.19 734 GLY A C 1
ATOM 5167 O O . GLY A 1 734 ? 62.431 47.263 2.617 1.00 86.19 734 GLY A O 1
ATOM 5168 N N . THR A 1 735 ? 63.756 45.470 2.342 1.00 91.44 735 THR A N 1
ATOM 5169 C CA . THR A 1 735 ? 64.075 45.780 0.937 1.00 91.44 735 THR A CA 1
ATOM 5170 C C . THR A 1 735 ? 62.801 45.709 0.097 1.00 91.44 735 THR A C 1
ATOM 5172 O O . THR A 1 735 ? 62.046 44.736 0.169 1.00 91.44 735 THR A O 1
ATOM 5175 N N . ARG A 1 736 ? 62.549 46.734 -0.720 1.00 92.12 736 ARG A N 1
ATOM 5176 C CA . ARG A 1 736 ? 61.422 46.756 -1.656 1.00 92.12 736 ARG A CA 1
ATOM 5177 C C . ARG A 1 736 ? 61.917 46.429 -3.059 1.00 92.12 736 ARG A C 1
ATOM 5179 O O . ARG A 1 736 ? 62.886 47.032 -3.496 1.00 92.12 736 ARG A O 1
ATOM 5186 N N . VAL A 1 737 ? 61.262 45.520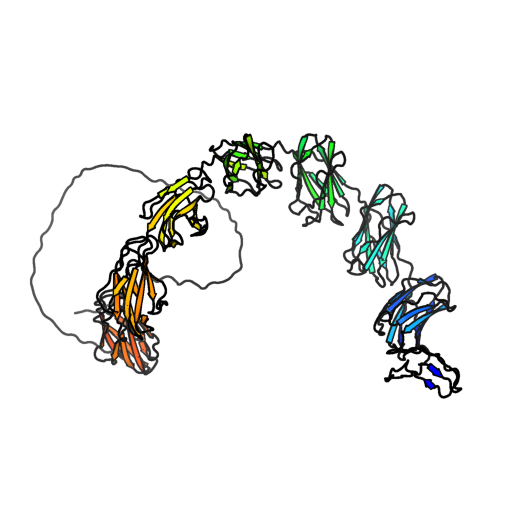 -3.780 1.00 93.25 737 VAL A N 1
ATOM 5187 C CA . VAL A 1 737 ? 61.712 45.077 -5.113 1.00 93.25 737 VAL A CA 1
ATOM 5188 C C . VAL A 1 737 ? 60.632 45.163 -6.188 1.00 93.25 737 VAL A C 1
ATOM 5190 O O . VAL A 1 737 ? 59.452 44.907 -5.931 1.00 93.25 737 VAL A O 1
ATOM 5193 N N . TYR A 1 738 ? 61.064 45.467 -7.413 1.00 92.31 738 TYR A N 1
ATOM 5194 C CA . TYR A 1 738 ? 60.351 45.123 -8.646 1.00 92.31 738 TYR A CA 1
ATOM 5195 C C . TYR A 1 738 ? 61.078 43.972 -9.346 1.00 92.31 738 TYR A C 1
ATOM 5197 O O . TYR A 1 738 ? 62.298 44.019 -9.494 1.00 92.31 738 TYR A O 1
ATOM 5205 N N . VAL A 1 739 ? 60.331 42.989 -9.847 1.00 94.38 739 VAL A N 1
ATOM 5206 C CA . VAL A 1 739 ? 60.834 41.971 -10.778 1.00 94.38 739 VAL A CA 1
ATOM 5207 C C . VAL A 1 739 ? 60.272 42.276 -12.161 1.00 94.38 739 VAL A C 1
ATOM 5209 O O . VAL A 1 739 ? 59.062 42.198 -12.356 1.00 94.38 739 VAL A O 1
ATOM 5212 N N . VAL A 1 740 ? 61.133 42.633 -13.112 1.00 93.50 740 VAL A N 1
ATOM 5213 C CA . VAL A 1 740 ? 60.770 42.868 -14.518 1.00 93.50 740 VAL A CA 1
ATOM 5214 C C . VAL A 1 740 ? 61.113 41.626 -15.332 1.00 93.50 740 VAL A C 1
ATOM 5216 O O . VAL A 1 740 ? 62.231 41.116 -15.253 1.00 93.50 740 VAL A O 1
ATOM 5219 N N . LEU A 1 741 ? 60.152 41.172 -16.127 1.00 94.06 741 LEU A N 1
ATOM 5220 C CA . LEU A 1 741 ? 60.260 40.065 -17.066 1.00 94.06 741 LEU A CA 1
ATOM 5221 C C . LEU A 1 741 ? 60.273 40.640 -18.485 1.00 94.06 741 LEU A C 1
ATOM 5223 O O . LEU A 1 741 ? 59.337 41.346 -18.864 1.00 94.06 741 LEU A O 1
ATOM 5227 N N . ASP A 1 742 ? 61.323 40.363 -19.257 1.00 90.19 742 ASP A N 1
ATOM 5228 C CA . ASP A 1 742 ? 61.400 40.703 -20.682 1.00 90.19 742 ASP A CA 1
ATOM 5229 C C . ASP A 1 742 ? 62.025 39.578 -21.521 1.00 90.19 742 ASP A C 1
ATOM 5231 O O . ASP A 1 742 ? 62.367 38.514 -21.003 1.00 90.19 742 ASP A O 1
ATOM 5235 N N . ALA A 1 743 ? 62.106 39.789 -22.840 1.00 88.44 743 ALA A N 1
ATOM 5236 C CA . ALA A 1 743 ? 62.608 38.807 -23.808 1.00 88.44 743 ALA A CA 1
ATOM 5237 C C . ALA A 1 743 ? 61.945 37.416 -23.692 1.00 88.44 743 ALA A C 1
ATOM 5239 O O . ALA A 1 743 ? 62.600 36.387 -23.849 1.00 88.44 743 ALA A O 1
ATOM 5240 N N . VAL A 1 744 ? 60.638 37.397 -23.412 1.00 88.62 744 VAL A N 1
ATOM 5241 C CA . VAL A 1 744 ? 59.833 36.175 -23.322 1.00 88.62 744 VAL A CA 1
ATOM 5242 C C . VAL A 1 744 ? 59.783 35.484 -24.685 1.00 88.62 744 VAL A C 1
ATOM 5244 O O . VAL A 1 744 ? 59.482 36.119 -25.693 1.00 88.62 744 VAL A O 1
ATOM 5247 N N . ALA A 1 745 ? 60.062 34.183 -24.717 1.00 88.94 745 ALA A N 1
ATOM 5248 C CA . ALA A 1 745 ? 60.127 33.377 -25.935 1.00 88.94 745 ALA A CA 1
ATOM 5249 C C . ALA A 1 745 ? 59.399 32.026 -25.797 1.00 88.94 745 ALA A C 1
ATOM 5251 O O . ALA A 1 745 ? 59.799 31.041 -26.414 1.00 88.94 745 ALA A O 1
ATOM 5252 N N . PHE A 1 746 ? 58.341 31.964 -24.981 1.00 84.31 746 PHE A N 1
ATOM 5253 C CA . PHE A 1 746 ? 57.418 30.826 -24.967 1.00 84.31 746 PHE A CA 1
ATOM 5254 C C . PHE A 1 746 ? 56.508 30.900 -26.211 1.00 84.31 746 PHE A C 1
ATOM 5256 O O . PHE A 1 746 ? 55.842 31.915 -26.402 1.00 84.31 746 PHE A O 1
ATOM 5263 N N . PRO A 1 747 ? 56.487 29.879 -27.091 1.00 76.50 747 PRO A N 1
ATOM 5264 C CA . PRO A 1 747 ? 55.876 29.987 -28.420 1.00 76.50 747 PRO A CA 1
ATOM 5265 C C . PRO A 1 747 ? 54.356 29.763 -28.436 1.00 76.50 747 PRO A C 1
ATOM 5267 O O . PRO A 1 747 ? 53.722 29.989 -29.463 1.00 76.50 747 PRO A O 1
ATOM 5270 N N . SER A 1 748 ? 53.780 29.261 -27.341 1.00 73.25 748 SER A N 1
ATOM 5271 C CA . SER A 1 748 ? 52.342 29.017 -27.195 1.00 73.25 748 SER A CA 1
ATOM 5272 C C . SER A 1 748 ? 51.984 28.701 -25.744 1.00 73.25 748 SER A C 1
ATOM 5274 O O . SER A 1 748 ? 52.694 27.915 -25.110 1.00 73.25 748 SER A O 1
ATOM 5276 N N . GLY A 1 749 ? 50.837 29.190 -25.272 1.00 79.31 749 GLY A N 1
ATOM 5277 C CA . GLY A 1 749 ? 50.328 28.887 -23.932 1.00 79.31 749 GLY A CA 1
ATOM 5278 C C . GLY A 1 749 ? 51.020 29.697 -22.835 1.00 79.31 749 GLY A C 1
ATOM 5279 O O . GLY A 1 749 ? 52.151 30.155 -22.987 1.00 79.31 749 GLY A O 1
ATOM 5280 N N . TYR A 1 750 ? 50.326 29.885 -21.712 1.00 85.50 750 TYR A N 1
ATOM 5281 C CA . TYR A 1 750 ? 50.789 30.800 -20.675 1.00 85.50 750 TYR A CA 1
ATOM 5282 C C . TYR A 1 750 ? 51.921 30.218 -19.822 1.00 85.50 750 TYR A C 1
ATOM 5284 O O . TYR A 1 750 ? 52.008 29.008 -19.630 1.00 85.50 750 TYR A O 1
ATOM 5292 N N . SER A 1 751 ? 52.744 31.082 -19.237 1.00 89.62 751 SER A N 1
ATOM 5293 C CA . SER A 1 751 ? 53.671 30.742 -18.154 1.00 89.62 751 SER A CA 1
ATOM 5294 C C . SER A 1 751 ? 53.291 31.501 -16.889 1.00 89.62 751 SER A C 1
ATOM 5296 O O . SER A 1 751 ? 53.146 32.724 -16.912 1.00 89.62 751 SER A O 1
ATOM 5298 N N . VAL A 1 752 ? 53.136 30.786 -15.776 1.00 92.81 752 VAL A N 1
ATOM 5299 C CA . VAL A 1 752 ? 52.923 31.391 -14.456 1.00 92.81 752 VAL A CA 1
ATOM 5300 C C . VAL A 1 752 ? 54.279 31.789 -13.895 1.00 92.81 752 VAL A C 1
ATOM 5302 O O . VAL A 1 752 ? 55.161 30.941 -13.748 1.00 92.81 752 VAL A O 1
ATOM 5305 N N . VAL A 1 753 ? 54.445 33.064 -13.545 1.00 94.31 753 VAL A N 1
ATOM 5306 C CA . VAL A 1 753 ? 55.652 33.554 -12.870 1.00 94.31 753 VAL A CA 1
ATOM 5307 C C . VAL A 1 753 ? 55.279 34.126 -11.510 1.00 94.31 753 VAL A C 1
ATOM 5309 O O . VAL A 1 753 ? 54.406 34.985 -11.412 1.00 94.31 753 VAL A O 1
ATOM 5312 N N . ALA A 1 754 ? 55.932 33.652 -10.450 1.00 96.38 754 ALA A N 1
ATOM 5313 C CA . ALA A 1 754 ? 55.647 34.044 -9.072 1.00 96.38 754 ALA A CA 1
ATOM 5314 C C . ALA A 1 754 ? 56.920 34.432 -8.315 1.00 96.38 754 ALA A C 1
ATOM 5316 O O . ALA A 1 754 ? 57.889 33.674 -8.293 1.00 96.38 754 ALA A O 1
ATOM 5317 N N . LEU A 1 755 ? 56.887 35.594 -7.658 1.00 96.12 755 LEU A N 1
ATOM 5318 C CA . LEU A 1 755 ? 57.879 36.005 -6.666 1.00 96.12 755 LEU A CA 1
ATOM 5319 C C . LEU A 1 755 ? 57.513 35.369 -5.320 1.00 96.12 755 LEU A C 1
ATOM 5321 O O . LEU A 1 755 ? 56.377 35.498 -4.857 1.00 96.12 755 LEU A O 1
ATOM 5325 N N . ARG A 1 756 ? 58.481 34.709 -4.688 1.00 96.62 756 ARG A N 1
ATOM 5326 C CA . ARG A 1 756 ? 58.338 33.950 -3.446 1.00 96.62 756 ARG A CA 1
ATOM 5327 C C . ARG A 1 756 ? 59.355 34.373 -2.391 1.00 96.62 756 ARG A C 1
ATOM 5329 O O . ARG A 1 756 ? 60.453 34.829 -2.717 1.00 96.62 756 ARG A O 1
ATOM 5336 N N . ASP A 1 757 ? 58.976 34.188 -1.132 1.00 94.62 757 ASP A N 1
ATOM 5337 C CA . ASP A 1 757 ? 59.870 34.323 0.020 1.00 94.62 757 ASP A CA 1
ATOM 5338 C C . ASP A 1 757 ? 60.874 33.143 0.116 1.00 94.62 757 ASP A C 1
ATOM 5340 O O . ASP A 1 757 ? 60.790 32.192 -0.671 1.00 94.62 757 ASP A O 1
ATOM 5344 N N . PRO A 1 758 ? 61.829 33.165 1.067 1.00 94.44 758 PRO A N 1
ATOM 5345 C CA . PRO A 1 758 ? 62.797 32.080 1.243 1.00 94.44 758 PRO A CA 1
ATOM 5346 C C . PRO A 1 758 ? 62.205 30.742 1.717 1.00 94.44 758 PRO A C 1
ATOM 5348 O O . PRO A 1 758 ? 62.889 29.725 1.628 1.00 94.44 758 PRO A O 1
ATOM 5351 N N . ALA A 1 759 ? 60.955 30.718 2.195 1.00 92.44 759 ALA A N 1
ATOM 5352 C CA . ALA A 1 759 ? 60.216 29.498 2.530 1.00 92.44 759 ALA A CA 1
ATOM 5353 C C . ALA A 1 759 ? 59.394 28.954 1.340 1.00 92.44 759 ALA A C 1
ATOM 5355 O O . ALA A 1 759 ? 58.804 27.878 1.435 1.00 92.44 759 ALA A O 1
ATOM 5356 N N . GLY A 1 760 ? 59.360 29.673 0.211 1.00 89.81 760 GLY A N 1
ATOM 5357 C CA . GLY A 1 760 ? 58.605 29.319 -0.991 1.00 89.81 760 GLY A CA 1
ATOM 5358 C C . GLY A 1 760 ? 57.180 29.888 -1.044 1.00 89.81 760 GLY A C 1
ATOM 5359 O O . GLY A 1 760 ? 56.459 29.619 -2.013 1.00 89.81 760 GLY A O 1
ATOM 5360 N N . THR A 1 761 ? 56.754 30.696 -0.069 1.00 93.75 761 THR A N 1
ATOM 5361 C CA . THR A 1 761 ? 55.424 31.329 -0.056 1.00 93.75 761 THR A CA 1
ATOM 5362 C C . THR A 1 761 ? 55.311 32.338 -1.193 1.00 93.75 761 THR A C 1
ATOM 5364 O O . THR A 1 761 ? 56.169 33.206 -1.337 1.00 93.75 761 THR A O 1
ATOM 5367 N N . SER A 1 762 ? 54.249 32.267 -2.000 1.00 94.56 762 SER A N 1
ATOM 5368 C CA . SER A 1 762 ? 54.021 33.219 -3.097 1.00 94.56 762 SER A CA 1
ATOM 5369 C C . SER A 1 762 ? 53.633 34.600 -2.567 1.00 94.56 762 SER A C 1
ATOM 5371 O O . SER A 1 762 ? 52.536 34.778 -2.045 1.00 94.56 762 SER A O 1
ATOM 5373 N N . LEU A 1 763 ? 54.515 35.584 -2.754 1.00 93.75 763 LEU A N 1
ATOM 5374 C CA . LEU A 1 763 ? 54.305 36.986 -2.384 1.00 93.75 763 LEU A CA 1
ATOM 5375 C C . LEU A 1 763 ? 53.480 37.737 -3.439 1.00 93.75 763 LEU A C 1
ATOM 5377 O O . LEU A 1 763 ? 52.692 38.617 -3.106 1.00 93.75 763 LEU A O 1
ATOM 5381 N N . THR A 1 764 ? 53.669 37.406 -4.719 1.00 94.94 764 THR A N 1
ATOM 5382 C CA . THR A 1 764 ? 52.878 37.919 -5.849 1.00 94.94 764 THR A CA 1
ATOM 5383 C C . THR A 1 764 ? 53.132 37.072 -7.100 1.00 94.94 764 THR A C 1
ATOM 5385 O O . THR A 1 764 ? 54.157 36.395 -7.191 1.00 94.94 764 THR A O 1
ATOM 5388 N N . SER A 1 765 ? 52.218 37.097 -8.072 1.00 95.00 765 SER A N 1
ATOM 5389 C CA . SER A 1 765 ? 52.349 36.342 -9.324 1.00 95.00 765 SER A CA 1
ATOM 5390 C C . SER A 1 765 ? 51.726 37.068 -10.514 1.00 95.00 765 SER A C 1
ATOM 5392 O O . SER A 1 765 ? 50.861 37.926 -10.347 1.00 95.00 765 SER A O 1
ATOM 5394 N N . THR A 1 766 ? 52.179 36.714 -11.714 1.00 94.19 766 THR A N 1
ATOM 5395 C CA . THR A 1 766 ? 51.648 37.164 -13.002 1.00 94.19 766 THR A CA 1
ATOM 5396 C C . THR A 1 766 ? 51.613 36.000 -13.988 1.00 94.19 766 THR A C 1
ATOM 5398 O O . THR A 1 766 ? 52.267 34.974 -13.791 1.00 94.19 766 THR A O 1
ATOM 5401 N N . TYR A 1 767 ? 50.885 36.196 -15.079 1.00 91.44 767 TYR A N 1
ATOM 5402 C CA . TYR A 1 767 ? 50.944 35.351 -16.263 1.00 91.44 767 TYR A CA 1
ATOM 5403 C C . TYR A 1 767 ? 51.766 36.062 -17.345 1.00 91.44 767 TYR A C 1
ATOM 5405 O O . TYR A 1 767 ? 51.748 37.291 -17.433 1.00 91.44 767 TYR A O 1
ATOM 5413 N N . LEU A 1 768 ? 52.471 35.274 -18.147 1.00 89.25 768 LEU A N 1
ATOM 5414 C CA . LEU A 1 768 ? 52.957 35.606 -19.488 1.00 89.25 768 LEU A CA 1
ATOM 5415 C C . LEU A 1 768 ? 52.157 34.729 -20.458 1.00 89.25 768 LEU A C 1
ATOM 5417 O O . LEU A 1 768 ? 51.881 33.590 -20.093 1.00 89.25 768 LEU A O 1
ATOM 5421 N N . TYR A 1 769 ? 51.782 35.203 -21.642 1.00 81.88 769 TYR A N 1
ATOM 5422 C CA . TYR A 1 769 ? 50.920 34.471 -22.580 1.00 81.88 769 TYR A CA 1
ATOM 5423 C C . TYR A 1 769 ? 51.602 34.135 -23.908 1.00 81.88 769 TYR A C 1
ATOM 5425 O O . TYR A 1 769 ? 51.405 33.028 -24.404 1.00 81.88 769 TYR A O 1
ATOM 5433 N N . ASP A 1 770 ? 52.412 35.049 -24.449 1.00 80.62 770 ASP A N 1
ATOM 5434 C CA . ASP A 1 770 ? 52.963 34.940 -25.803 1.00 80.62 770 ASP A CA 1
ATOM 5435 C C . ASP A 1 770 ? 54.442 35.368 -25.896 1.00 80.62 770 ASP A C 1
ATOM 5437 O O . ASP A 1 770 ? 54.989 36.083 -25.049 1.00 80.62 770 ASP A O 1
ATOM 5441 N N . ALA A 1 771 ? 55.115 34.946 -26.969 1.00 84.69 771 ALA A N 1
ATOM 5442 C CA . ALA A 1 771 ? 56.474 35.382 -27.275 1.00 84.69 771 ALA A CA 1
ATOM 5443 C C . ALA A 1 771 ? 56.517 36.897 -27.566 1.00 84.69 771 ALA A C 1
ATOM 5445 O O . ALA A 1 771 ? 55.784 37.411 -28.410 1.00 84.69 771 ALA A O 1
ATOM 5446 N N . GLY A 1 772 ? 57.422 37.606 -26.890 1.00 83.69 772 GLY A N 1
ATOM 5447 C CA . GLY A 1 772 ? 57.535 39.066 -26.913 1.00 83.69 772 GLY A CA 1
ATOM 5448 C C . GLY A 1 772 ? 56.886 39.782 -25.722 1.00 83.69 772 GLY A C 1
ATOM 5449 O O . GLY A 1 772 ? 57.096 40.988 -25.585 1.00 83.69 772 GLY A O 1
ATOM 5450 N N . ASP A 1 773 ? 56.162 39.070 -24.850 1.00 88.25 773 ASP A N 1
ATOM 5451 C CA . ASP A 1 773 ? 55.545 39.653 -23.654 1.00 88.25 773 ASP A CA 1
ATOM 5452 C C . ASP A 1 773 ? 56.546 40.332 -22.705 1.00 88.25 773 ASP A C 1
ATOM 5454 O O . ASP A 1 773 ? 57.736 39.999 -22.631 1.00 88.25 773 ASP A O 1
ATOM 5458 N N . GLN A 1 774 ? 56.020 41.280 -21.926 1.00 90.12 774 GLN A N 1
ATOM 5459 C CA . GLN A 1 774 ? 56.711 41.917 -20.808 1.00 90.12 774 GLN A CA 1
ATOM 5460 C C . GLN A 1 774 ? 55.753 42.081 -19.627 1.00 90.12 774 GLN A C 1
ATOM 5462 O O . GLN A 1 774 ? 54.616 42.523 -19.798 1.00 90.12 774 GLN A O 1
ATOM 5467 N N . ALA A 1 775 ? 56.222 41.777 -18.418 1.00 91.31 775 ALA A N 1
ATOM 5468 C CA . ALA A 1 775 ? 55.438 41.928 -17.194 1.00 91.31 775 ALA A CA 1
ATOM 5469 C C . ALA A 1 775 ? 56.318 42.374 -16.022 1.00 91.31 775 ALA A C 1
ATOM 5471 O O . ALA A 1 775 ? 57.510 42.078 -15.980 1.00 91.31 775 ALA A O 1
ATOM 5472 N N . THR A 1 776 ? 55.721 43.055 -15.043 1.00 92.31 776 THR A N 1
ATOM 5473 C CA . THR A 1 776 ? 56.425 43.517 -13.840 1.00 92.31 776 THR A CA 1
ATOM 5474 C C . THR A 1 776 ? 55.660 43.100 -12.593 1.00 92.31 776 THR A C 1
ATOM 5476 O O . THR A 1 776 ? 54.505 43.482 -12.418 1.00 92.31 776 THR A O 1
ATOM 5479 N N . LEU A 1 777 ? 56.314 42.358 -11.701 1.00 92.75 777 LEU A N 1
ATOM 5480 C CA . LEU A 1 777 ? 55.790 42.014 -10.384 1.00 92.75 777 LEU A CA 1
ATOM 5481 C C . LEU A 1 777 ? 56.328 43.020 -9.358 1.00 92.75 777 LEU A C 1
ATOM 5483 O O . LEU A 1 777 ? 57.542 43.168 -9.213 1.00 92.75 777 LEU A O 1
ATOM 5487 N N . GLY A 1 778 ? 55.440 43.693 -8.625 1.00 86.38 778 GLY A N 1
ATOM 5488 C CA . GLY A 1 778 ? 55.808 44.601 -7.533 1.00 86.38 778 GLY A CA 1
ATOM 5489 C C . GLY A 1 778 ? 55.199 46.008 -7.631 1.00 86.38 778 GLY A C 1
ATOM 5490 O O . GLY A 1 778 ? 54.358 46.252 -8.494 1.00 86.38 778 GLY A O 1
ATOM 5491 N N . PRO A 1 779 ? 55.589 46.931 -6.730 1.00 89.12 779 PRO A N 1
ATOM 5492 C CA . PRO A 1 779 ? 56.729 46.819 -5.820 1.00 89.12 779 PRO A CA 1
ATOM 5493 C C . PRO A 1 779 ? 56.376 46.096 -4.511 1.00 89.12 779 PRO A C 1
ATOM 5495 O O . PRO A 1 779 ? 55.582 46.605 -3.714 1.00 89.12 779 PRO A O 1
ATOM 5498 N N . VAL A 1 780 ? 57.010 44.949 -4.251 1.00 92.50 780 VAL A N 1
ATOM 5499 C CA . VAL A 1 780 ? 56.809 44.164 -3.019 1.00 92.50 780 VAL A CA 1
ATOM 5500 C C . VAL A 1 780 ? 57.862 44.539 -1.983 1.00 92.50 780 VAL A C 1
ATOM 5502 O O . VAL A 1 780 ? 59.050 44.523 -2.291 1.00 92.50 780 VAL A O 1
ATOM 5505 N N . THR A 1 781 ? 57.445 44.852 -0.755 1.00 92.56 781 THR A N 1
ATOM 5506 C CA . THR A 1 781 ? 58.361 44.948 0.393 1.00 92.56 781 THR A CA 1
ATOM 5507 C C . THR A 1 781 ? 58.580 43.551 0.959 1.00 92.56 781 THR A C 1
ATOM 5509 O O . THR A 1 781 ? 57.619 42.887 1.344 1.00 92.56 781 THR A O 1
ATOM 5512 N N . LEU A 1 782 ? 59.828 43.097 0.994 1.00 92.44 782 LEU A N 1
ATOM 5513 C CA . LEU A 1 782 ? 60.190 41.758 1.441 1.00 92.44 782 LEU A CA 1
ATOM 5514 C C . LEU A 1 782 ? 60.195 41.708 2.975 1.00 92.44 782 LEU A C 1
ATOM 5516 O O . LEU A 1 782 ? 60.857 42.512 3.629 1.00 92.44 782 LEU A O 1
ATOM 5520 N N . ALA A 1 783 ? 59.418 40.798 3.564 1.00 90.25 783 ALA A N 1
ATOM 5521 C CA . ALA A 1 783 ? 59.216 40.739 5.017 1.00 90.25 783 ALA A CA 1
ATOM 5522 C C . ALA A 1 783 ? 60.337 39.999 5.774 1.00 90.25 783 ALA A C 1
ATOM 5524 O O . ALA A 1 783 ? 60.447 40.123 6.991 1.00 90.25 783 ALA A O 1
ATOM 5525 N N . THR A 1 784 ? 61.161 39.225 5.066 1.00 91.75 784 THR A N 1
ATOM 5526 C CA . THR A 1 784 ? 62.187 38.336 5.624 1.00 91.75 784 THR A CA 1
ATOM 5527 C C . THR A 1 784 ? 63.543 38.608 4.978 1.00 91.75 784 THR A C 1
ATOM 5529 O O . THR A 1 784 ? 63.618 39.061 3.840 1.00 91.75 784 THR A O 1
ATOM 5532 N N . THR A 1 785 ? 64.633 38.336 5.699 1.00 93.19 785 THR A N 1
ATOM 5533 C CA . THR A 1 785 ? 65.983 38.301 5.115 1.00 93.19 785 THR A CA 1
ATOM 5534 C C . THR A 1 785 ? 66.263 36.889 4.616 1.00 93.19 785 THR A C 1
ATOM 5536 O O . THR A 1 785 ? 66.082 35.934 5.369 1.00 93.19 785 THR A O 1
ATOM 5539 N N . GLY A 1 786 ? 66.735 36.743 3.377 1.00 92.75 786 GLY A N 1
ATOM 5540 C CA . GLY A 1 786 ? 67.145 35.452 2.827 1.00 92.75 786 GLY A CA 1
ATOM 5541 C C . GLY A 1 786 ? 67.102 35.377 1.302 1.00 92.75 786 GLY A C 1
ATOM 5542 O O . GLY A 1 786 ? 66.904 36.376 0.606 1.00 92.75 786 GLY A O 1
ATOM 5543 N N . THR A 1 787 ? 67.288 34.162 0.788 1.00 95.50 787 THR A N 1
ATOM 5544 C CA . THR A 1 787 ? 67.257 33.856 -0.648 1.00 95.50 787 THR A CA 1
ATOM 5545 C C . THR A 1 787 ? 65.817 33.742 -1.140 1.00 95.50 787 THR A C 1
ATOM 5547 O O . THR A 1 787 ? 65.170 32.713 -0.969 1.00 95.50 787 THR A O 1
ATOM 5550 N N . HIS A 1 788 ? 65.320 34.809 -1.753 1.00 96.00 788 HIS A N 1
ATOM 5551 C CA . HIS A 1 788 ? 64.014 34.869 -2.399 1.00 96.00 788 HIS A CA 1
ATOM 5552 C C . HIS A 1 788 ? 64.059 34.194 -3.775 1.00 96.00 788 HIS A C 1
ATOM 5554 O O . HIS A 1 788 ? 65.139 33.959 -4.325 1.00 96.00 788 HIS A O 1
ATOM 5560 N N . GLN A 1 789 ? 62.892 33.873 -4.336 1.00 96.69 789 GLN A N 1
ATOM 5561 C CA . GLN A 1 789 ? 62.788 33.076 -5.563 1.00 96.69 789 GLN A CA 1
ATOM 5562 C C . GLN A 1 789 ? 61.802 33.697 -6.558 1.00 96.69 789 GLN A C 1
ATOM 5564 O O . GLN A 1 789 ? 60.741 34.172 -6.167 1.00 96.69 789 GLN A O 1
ATOM 5569 N N . VAL A 1 790 ? 62.107 33.646 -7.851 1.00 96.25 790 VAL A N 1
ATOM 5570 C CA . VAL A 1 790 ? 61.175 33.931 -8.949 1.00 96.25 790 VAL A CA 1
ATOM 5571 C C . VAL A 1 790 ? 60.980 32.632 -9.724 1.00 96.25 790 VAL A C 1
ATOM 5573 O O . VAL A 1 790 ? 61.827 32.261 -10.534 1.00 96.25 790 VAL A O 1
ATOM 5576 N N . THR A 1 791 ? 59.899 31.909 -9.432 1.00 96.00 791 THR A N 1
ATOM 5577 C CA . THR A 1 791 ? 59.576 30.622 -10.074 1.00 96.00 791 THR A CA 1
ATOM 5578 C C . THR A 1 791 ? 58.778 30.848 -11.351 1.00 96.00 791 THR A C 1
ATOM 5580 O O . THR A 1 791 ? 57.794 31.587 -11.315 1.00 96.00 791 THR A O 1
ATOM 5583 N N . ILE A 1 792 ? 59.166 30.176 -12.431 1.00 94.50 792 ILE A N 1
ATOM 5584 C CA . ILE A 1 792 ? 58.605 30.222 -13.784 1.00 94.50 792 ILE A CA 1
ATOM 5585 C C . ILE A 1 792 ? 58.123 28.808 -14.135 1.00 94.50 792 ILE A C 1
ATOM 5587 O O . ILE A 1 792 ? 58.930 27.880 -14.201 1.00 94.50 792 ILE A O 1
ATOM 5591 N N . ASN A 1 793 ? 56.820 28.652 -14.360 1.00 92.38 793 ASN A N 1
ATOM 5592 C CA . ASN A 1 793 ? 56.167 27.391 -14.719 1.00 92.38 793 ASN A CA 1
ATOM 5593 C C . ASN A 1 793 ? 55.403 27.576 -16.049 1.00 92.38 793 ASN A C 1
ATOM 5595 O O . ASN A 1 793 ? 54.358 28.239 -16.049 1.00 92.38 793 ASN A O 1
ATOM 5599 N N . PRO A 1 794 ? 55.925 27.060 -17.179 1.00 91.44 794 PRO A N 1
ATOM 5600 C CA . PRO A 1 794 ? 55.229 27.056 -18.465 1.00 91.44 794 PRO A CA 1
ATOM 5601 C C . PRO A 1 794 ? 54.098 26.025 -18.501 1.00 91.44 794 PRO A C 1
ATOM 5603 O O . PRO A 1 794 ? 54.295 24.861 -18.163 1.00 91.44 794 PRO A O 1
ATOM 5606 N N . SER A 1 795 ? 52.912 26.430 -18.956 1.00 87.50 795 SER A N 1
ATOM 5607 C CA . SER A 1 795 ? 51.761 25.528 -19.052 1.00 87.50 795 SER A CA 1
ATOM 5608 C C . SER A 1 795 ? 51.857 24.577 -20.247 1.00 87.50 795 SER A C 1
ATOM 5610 O O . SER A 1 795 ? 52.244 24.955 -21.358 1.00 87.50 795 SER A O 1
ATOM 5612 N N . GLY A 1 796 ? 51.437 23.330 -20.030 1.00 85.88 796 GLY A N 1
ATOM 5613 C CA . GLY A 1 796 ? 51.379 22.318 -21.077 1.00 85.88 796 GLY A CA 1
ATOM 5614 C C . GLY A 1 796 ? 52.755 22.018 -21.676 1.00 85.88 796 GLY A C 1
ATOM 5615 O O . GLY A 1 796 ? 53.780 22.061 -21.003 1.00 85.88 796 GLY A O 1
ATOM 5616 N N . SER A 1 797 ? 52.795 21.746 -22.982 1.00 86.75 797 SER A N 1
ATOM 5617 C CA . SER A 1 797 ? 54.048 21.422 -23.672 1.00 86.75 797 SER A CA 1
ATOM 5618 C C . SER A 1 797 ? 54.889 22.650 -24.065 1.00 86.75 797 SER A C 1
ATOM 5620 O O . SER A 1 797 ? 55.549 22.612 -25.105 1.00 86.75 797 SER A O 1
ATOM 5622 N N . SER A 1 798 ? 54.801 23.757 -23.324 1.00 86.94 798 SER A N 1
ATOM 5623 C CA . SER A 1 798 ? 55.518 24.992 -23.654 1.00 86.94 798 SER A CA 1
ATOM 5624 C C . SER A 1 798 ? 56.967 24.939 -23.160 1.00 86.94 798 SER A C 1
ATOM 5626 O O . SER A 1 798 ? 57.252 24.454 -22.068 1.00 86.94 798 SER A O 1
ATOM 5628 N N . ALA A 1 799 ? 57.888 25.420 -23.991 1.00 86.81 799 ALA A N 1
ATOM 5629 C CA . ALA A 1 799 ? 59.324 25.488 -23.734 1.00 86.81 799 ALA A CA 1
ATOM 5630 C C . ALA A 1 799 ? 59.864 26.750 -24.421 1.00 86.81 799 ALA A C 1
ATOM 5632 O O . ALA A 1 799 ? 59.387 27.115 -25.496 1.00 86.81 799 ALA A O 1
ATOM 5633 N N . GLY A 1 800 ? 60.805 27.451 -23.794 1.00 87.44 800 GLY A N 1
ATOM 5634 C CA . GLY A 1 800 ? 61.222 28.784 -24.220 1.00 87.44 800 GLY A CA 1
ATOM 5635 C C . GLY A 1 800 ? 62.025 29.540 -23.164 1.00 87.44 800 GLY A C 1
ATOM 5636 O O . GLY A 1 800 ? 62.395 28.998 -22.121 1.00 87.44 800 GLY A O 1
ATOM 5637 N N . ALA A 1 801 ? 62.306 30.808 -23.457 1.00 90.06 801 ALA A N 1
ATOM 5638 C CA . ALA A 1 801 ? 63.109 31.685 -22.609 1.00 90.06 801 ALA A CA 1
ATOM 5639 C C . ALA A 1 801 ? 62.266 32.728 -21.862 1.00 90.06 801 ALA A C 1
ATOM 5641 O O . ALA A 1 801 ? 61.231 33.181 -22.353 1.00 90.06 801 ALA A O 1
ATOM 5642 N N . VAL A 1 802 ? 62.770 33.190 -20.719 1.00 92.94 802 VAL A N 1
ATOM 5643 C CA . VAL A 1 802 ? 62.406 34.488 -20.132 1.00 92.94 802 VAL A CA 1
ATOM 5644 C C . VAL A 1 802 ? 63.620 35.107 -19.447 1.00 92.94 802 VAL A C 1
ATOM 5646 O O . VAL A 1 802 ? 64.410 34.415 -18.800 1.00 92.94 802 VAL A O 1
ATOM 5649 N N . ARG A 1 803 ? 63.770 36.427 -19.569 1.00 94.38 803 ARG A N 1
ATOM 5650 C CA . ARG A 1 803 ? 64.811 37.193 -18.890 1.00 94.38 803 ARG A CA 1
ATOM 5651 C C . ARG A 1 803 ? 64.223 37.945 -17.703 1.00 94.38 803 ARG A C 1
ATOM 5653 O O . ARG A 1 803 ? 63.222 38.645 -17.819 1.00 94.38 803 ARG A O 1
ATOM 5660 N N . VAL A 1 804 ? 64.869 37.798 -16.554 1.00 96.06 804 VAL A N 1
ATOM 5661 C CA . VAL A 1 804 ? 64.452 38.332 -15.258 1.00 96.06 804 VAL A CA 1
ATOM 5662 C C . VAL A 1 804 ? 65.432 39.422 -14.826 1.00 96.06 804 VAL A C 1
ATOM 5664 O O . VAL A 1 804 ? 66.649 39.231 -14.839 1.00 96.06 804 VAL A O 1
ATOM 5667 N N . ARG A 1 805 ? 64.906 40.580 -14.424 1.00 95.00 805 ARG A N 1
ATOM 5668 C CA . ARG A 1 805 ? 65.656 41.672 -13.784 1.00 95.00 805 ARG A CA 1
ATOM 5669 C C . ARG A 1 805 ? 65.013 42.007 -12.451 1.00 95.00 805 ARG A C 1
ATOM 5671 O O . ARG A 1 805 ? 63.790 42.049 -12.361 1.00 95.00 805 ARG A O 1
ATOM 5678 N N . ILE A 1 806 ? 65.826 42.276 -11.437 1.00 94.56 806 ILE A N 1
ATOM 5679 C CA . ILE A 1 806 ? 65.354 42.579 -10.084 1.00 94.56 806 ILE A CA 1
ATOM 5680 C C . ILE A 1 806 ? 65.930 43.934 -9.692 1.00 94.56 806 ILE A C 1
ATOM 5682 O O . ILE A 1 806 ? 67.145 44.102 -9.695 1.00 94.56 806 ILE A O 1
ATOM 5686 N N . PHE A 1 807 ? 65.067 44.899 -9.391 1.00 91.75 807 PHE A N 1
ATOM 5687 C CA . PHE A 1 807 ? 65.447 46.285 -9.109 1.00 91.75 807 PHE A CA 1
ATOM 5688 C C . PHE A 1 807 ? 65.074 46.684 -7.687 1.00 91.75 807 PHE A C 1
ATOM 5690 O O . PHE A 1 807 ? 63.992 46.319 -7.213 1.00 91.75 807 PHE A O 1
ATOM 5697 N N . ASP A 1 808 ? 65.929 47.476 -7.041 1.00 89.62 808 ASP A N 1
ATOM 5698 C CA . ASP A 1 808 ? 65.618 48.075 -5.747 1.00 89.62 808 ASP A CA 1
ATOM 5699 C C . ASP A 1 808 ? 64.607 49.224 -5.927 1.00 89.62 808 ASP A C 1
ATOM 5701 O O . ASP A 1 808 ? 64.828 50.198 -6.649 1.00 89.62 808 ASP A O 1
ATOM 5705 N N . ALA A 1 809 ? 63.464 49.094 -5.260 1.00 84.00 809 ALA A N 1
ATOM 5706 C CA . ALA A 1 809 ? 62.352 50.036 -5.247 1.00 84.00 809 ALA A CA 1
ATOM 5707 C C . ALA A 1 809 ? 62.303 50.885 -3.960 1.00 84.00 809 ALA A C 1
ATOM 5709 O O . ALA A 1 809 ? 61.318 51.590 -3.722 1.00 84.00 809 ALA A O 1
ATOM 5710 N N . THR A 1 810 ? 63.328 50.798 -3.107 1.00 79.12 810 THR A N 1
ATOM 5711 C CA . THR A 1 810 ? 63.381 51.449 -1.787 1.00 79.12 810 THR A CA 1
ATOM 5712 C C . THR A 1 810 ? 63.648 52.962 -1.891 1.00 79.12 810 THR A C 1
ATOM 5714 O O . THR A 1 810 ? 63.283 53.704 -0.981 1.00 79.12 810 THR A O 1
ATOM 5717 N N . ALA A 1 811 ? 64.191 53.457 -3.015 1.00 64.75 811 ALA A N 1
ATOM 5718 C CA . ALA A 1 811 ? 64.349 54.893 -3.294 1.00 64.75 811 ALA A CA 1
ATOM 5719 C C . ALA A 1 811 ? 64.150 55.253 -4.791 1.00 64.75 811 ALA A C 1
ATOM 5721 O O . ALA A 1 811 ? 64.650 54.540 -5.662 1.00 64.75 811 ALA A O 1
ATOM 5722 N N . PRO A 1 812 ? 63.465 56.367 -5.131 1.00 49.25 812 PRO A N 1
ATOM 5723 C CA . PRO A 1 812 ? 63.216 56.775 -6.521 1.00 49.25 812 PRO A CA 1
ATOM 5724 C C . PRO A 1 812 ? 64.434 57.451 -7.188 1.00 49.25 812 PRO A C 1
ATOM 5726 O O . PRO A 1 812 ? 65.162 58.205 -6.544 1.00 49.25 812 PRO A O 1
ATOM 5729 N N . ARG A 1 813 ? 64.626 57.251 -8.507 1.00 45.69 813 ARG A N 1
ATOM 5730 C CA . ARG A 1 813 ? 65.709 57.869 -9.312 1.00 45.69 813 ARG A CA 1
ATOM 5731 C C . ARG A 1 813 ? 65.176 58.661 -10.536 1.00 45.69 813 ARG A C 1
ATOM 5733 O O . ARG A 1 813 ? 64.180 58.243 -11.124 1.00 45.69 813 ARG A O 1
ATOM 5740 N N . PRO A 1 814 ? 65.817 59.780 -10.951 1.00 40.72 814 PRO A N 1
ATOM 5741 C CA . PRO A 1 814 ? 65.375 60.633 -12.072 1.00 40.72 814 PRO A CA 1
ATOM 5742 C C . PRO A 1 814 ? 65.999 60.280 -13.447 1.00 40.72 814 PRO A C 1
ATOM 5744 O O . PRO A 1 814 ? 67.049 59.648 -13.526 1.00 40.72 814 PRO A O 1
ATOM 5747 N N . CYS A 1 815 ? 65.376 60.739 -14.546 1.00 35.31 815 CYS A N 1
ATOM 5748 C CA . CYS A 1 815 ? 65.705 60.366 -15.941 1.00 35.31 815 CYS A CA 1
ATOM 5749 C C . CYS A 1 815 ? 66.540 61.408 -16.741 1.00 35.31 815 CYS A C 1
ATOM 5751 O O . CYS A 1 815 ? 66.637 62.574 -16.359 1.00 35.31 815 CYS A O 1
ATOM 5753 N N . ARG A 1 816 ? 67.105 61.001 -17.899 1.00 37.50 816 ARG A N 1
ATOM 5754 C CA . ARG A 1 816 ? 67.818 61.840 -18.906 1.00 37.50 816 ARG A CA 1
ATOM 5755 C C . ARG A 1 816 ? 67.536 61.369 -20.356 1.00 37.50 816 ARG A C 1
ATOM 5757 O O . ARG A 1 816 ? 67.116 60.235 -20.542 1.00 37.50 816 ARG A O 1
ATOM 5764 N N . SER A 1 817 ? 67.789 62.209 -21.376 1.00 39.28 817 SER A N 1
ATOM 5765 C CA . SER A 1 817 ? 67.426 61.975 -22.802 1.00 39.28 817 SER A CA 1
ATOM 5766 C C . SER A 1 817 ? 68.469 62.476 -23.841 1.00 39.28 817 SER A C 1
ATOM 5768 O O . SER A 1 817 ? 69.351 63.265 -23.492 1.00 39.28 817 SER A O 1
ATOM 5770 N N . ARG A 1 818 ? 68.395 62.041 -25.125 1.00 36.03 818 ARG A N 1
ATOM 5771 C CA . ARG A 1 818 ? 69.258 62.506 -26.259 1.00 36.03 818 ARG A CA 1
ATOM 5772 C C . ARG A 1 818 ? 68.604 62.394 -27.673 1.00 36.03 818 ARG A C 1
ATOM 5774 O O . ARG A 1 818 ? 67.430 62.069 -27.771 1.00 36.03 818 ARG A O 1
ATOM 5781 N N . ARG A 1 819 ? 69.325 62.769 -28.755 1.00 38.00 819 ARG A N 1
ATOM 5782 C CA . ARG A 1 819 ? 68.858 63.097 -30.147 1.00 38.00 819 ARG A CA 1
ATOM 5783 C C . ARG A 1 819 ? 69.709 62.403 -31.251 1.00 38.00 819 ARG A C 1
ATOM 5785 O O . ARG A 1 819 ? 70.802 61.977 -30.902 1.00 38.00 819 ARG A O 1
ATOM 5792 N N . ALA A 1 820 ? 69.450 62.447 -32.580 1.00 36.12 820 ALA A N 1
ATOM 5793 C CA . ALA A 1 820 ? 68.256 62.445 -33.481 1.00 36.12 820 ALA A CA 1
ATOM 5794 C C . ALA A 1 820 ? 68.706 62.699 -34.967 1.00 36.12 820 ALA A C 1
ATOM 5796 O O . ALA A 1 820 ? 69.721 63.364 -35.154 1.00 36.12 820 ALA A O 1
ATOM 5797 N N . ALA A 1 821 ? 67.966 62.266 -36.015 1.00 29.05 821 ALA A N 1
ATOM 5798 C CA . ALA A 1 821 ? 68.324 62.461 -37.454 1.00 29.05 821 ALA A CA 1
ATOM 5799 C C . ALA A 1 821 ? 67.112 62.673 -38.433 1.00 29.05 821 ALA A C 1
ATOM 5801 O O . ALA A 1 821 ? 65.985 62.846 -37.968 1.00 29.05 821 ALA A O 1
ATOM 5802 N N . ARG A 1 822 ? 67.346 62.761 -39.767 1.00 34.50 822 ARG A N 1
ATOM 5803 C CA . ARG A 1 822 ? 66.454 63.263 -40.876 1.00 34.50 822 ARG A CA 1
ATOM 5804 C C . ARG A 1 822 ? 66.986 62.805 -42.282 1.00 34.50 822 ARG A C 1
ATOM 5806 O O . ARG A 1 822 ? 68.105 62.298 -42.257 1.00 34.50 822 ARG A O 1
ATOM 5813 N N . PRO A 1 823 ? 66.405 63.122 -43.488 1.00 52.81 823 PRO A N 1
ATOM 5814 C CA . PRO A 1 823 ? 65.013 63.452 -43.945 1.00 52.81 823 PRO A CA 1
ATOM 5815 C C . PRO A 1 823 ? 64.558 62.912 -45.372 1.00 52.81 823 PRO A C 1
ATOM 5817 O O . PRO A 1 823 ? 65.374 62.385 -46.114 1.00 52.81 823 PRO A O 1
ATOM 5820 N N . PHE A 1 824 ? 63.304 63.233 -45.799 1.00 27.94 824 PHE A N 1
ATOM 5821 C CA . PHE A 1 824 ? 62.739 63.356 -47.198 1.00 27.94 824 PHE A CA 1
ATOM 5822 C C . PHE A 1 824 ? 62.422 62.105 -48.080 1.00 27.94 824 PHE A C 1
ATOM 5824 O O . PHE A 1 824 ? 63.033 61.068 -47.848 1.00 27.94 824 PHE A O 1
ATOM 5831 N N . PRO A 1 825 ? 61.552 62.185 -49.145 1.00 47.94 825 PRO A N 1
ATOM 5832 C CA . PRO A 1 825 ? 60.546 63.201 -49.577 1.00 47.94 825 PRO A CA 1
ATOM 5833 C C . PRO A 1 825 ? 59.106 62.639 -49.894 1.00 47.94 825 PRO A C 1
ATOM 5835 O O . PRO A 1 825 ? 58.751 61.549 -49.460 1.00 47.94 825 PRO A O 1
ATOM 5838 N N . SER A 1 826 ? 58.254 63.411 -50.604 1.00 38.00 826 SER A N 1
ATOM 5839 C CA . SER A 1 826 ? 56.769 63.288 -50.735 1.00 38.00 826 SER A CA 1
ATOM 5840 C C . SER A 1 826 ? 56.212 62.710 -52.065 1.00 38.00 826 SER A C 1
ATOM 5842 O O . SER A 1 826 ? 56.941 62.635 -53.051 1.00 38.00 826 SER A O 1
ATOM 5844 N N . PRO A 1 827 ? 54.876 62.477 -52.151 1.00 35.12 827 PRO A N 1
ATOM 5845 C CA . PRO A 1 827 ? 54.084 62.785 -53.365 1.00 35.12 827 PRO A CA 1
ATOM 5846 C C . PRO A 1 827 ? 52.753 63.583 -53.121 1.00 35.12 827 PRO A C 1
ATOM 5848 O O . PRO A 1 827 ? 52.356 63.752 -51.967 1.00 35.12 827 PRO A O 1
ATOM 5851 N N . PRO A 1 828 ? 52.074 64.119 -54.174 1.00 41.09 828 PRO A N 1
ATOM 5852 C CA . PRO A 1 828 ? 50.983 65.126 -54.084 1.00 41.09 828 PRO A CA 1
ATOM 5853 C C . PRO A 1 828 ? 49.531 64.604 -54.372 1.00 41.09 828 PRO A C 1
ATOM 5855 O O . PRO A 1 828 ? 49.365 63.418 -54.652 1.00 41.09 828 PRO A O 1
ATOM 5858 N N . PRO A 1 829 ? 48.461 65.447 -54.300 1.00 51.03 829 PRO A N 1
ATOM 5859 C CA . PRO A 1 829 ? 47.048 65.004 -54.267 1.00 51.03 829 PRO A CA 1
ATOM 5860 C C . PRO A 1 829 ? 46.216 65.217 -55.562 1.00 51.03 829 PRO A C 1
ATOM 5862 O O . PRO A 1 829 ? 46.611 65.953 -56.461 1.00 51.03 829 PRO A O 1
ATOM 5865 N N . GLY A 1 830 ? 44.989 64.662 -55.603 1.00 30.97 830 GLY A N 1
ATOM 5866 C CA . GLY A 1 830 ? 43.967 64.884 -56.651 1.00 30.97 830 GLY A CA 1
ATOM 5867 C C . GLY A 1 830 ? 42.519 64.703 -56.142 1.00 30.97 830 GLY A C 1
ATOM 5868 O O . GLY A 1 830 ? 42.310 64.090 -55.096 1.00 30.97 830 GLY A O 1
ATOM 5869 N N . ARG A 1 831 ? 41.502 65.265 -56.829 1.00 32.69 831 ARG A N 1
ATOM 5870 C CA . ARG A 1 831 ? 40.115 65.404 -56.309 1.00 32.69 831 ARG A CA 1
ATOM 5871 C C . ARG A 1 831 ? 38.998 65.055 -57.318 1.00 32.69 831 ARG A C 1
ATOM 5873 O O . ARG A 1 831 ? 38.997 65.570 -58.424 1.00 32.69 831 ARG A O 1
ATOM 5880 N N . ALA A 1 832 ? 37.981 64.345 -56.809 1.00 32.47 832 ALA A N 1
ATOM 5881 C CA . ALA A 1 832 ? 36.534 64.435 -57.103 1.00 32.47 832 ALA A CA 1
ATOM 5882 C C . ALA A 1 832 ? 35.967 64.278 -58.539 1.00 32.47 832 ALA A C 1
ATOM 5884 O O . ALA A 1 832 ? 36.227 65.099 -59.412 1.00 32.47 832 ALA A O 1
ATOM 5885 N N . ARG A 1 833 ? 34.955 63.393 -58.682 1.00 29.38 833 ARG A N 1
ATOM 5886 C CA . ARG A 1 833 ? 33.554 63.738 -59.063 1.00 29.38 833 ARG A CA 1
ATOM 5887 C C . ARG A 1 833 ? 32.600 62.524 -58.976 1.00 29.38 833 ARG A C 1
ATOM 5889 O O . ARG A 1 833 ? 33.035 61.384 -58.901 1.00 29.38 833 ARG A O 1
ATOM 5896 N N . SER A 1 834 ? 31.295 62.799 -58.969 1.00 33.81 834 SER A N 1
ATOM 5897 C CA . SER A 1 834 ? 30.148 61.867 -59.092 1.00 33.81 834 SER A CA 1
ATOM 5898 C C . SER A 1 834 ? 29.239 62.375 -60.252 1.00 33.81 834 SER A C 1
ATOM 5900 O O . SER A 1 834 ? 29.676 63.342 -60.890 1.00 33.81 834 SER A O 1
ATOM 5902 N N . PRO A 1 835 ? 28.008 61.869 -60.564 1.00 53.25 835 PRO A N 1
ATOM 5903 C CA . PRO A 1 835 ? 27.183 60.808 -59.936 1.00 53.25 835 PRO A CA 1
ATOM 5904 C C . PRO A 1 835 ? 26.373 59.883 -60.913 1.00 53.25 835 PRO A C 1
ATOM 5906 O O . PRO A 1 835 ? 26.436 60.050 -62.124 1.00 53.25 835 PRO A O 1
ATOM 5909 N N . ARG A 1 836 ? 25.492 59.021 -60.343 1.00 28.42 836 ARG A N 1
ATOM 5910 C CA . ARG A 1 836 ? 24.154 58.523 -60.822 1.00 28.42 836 ARG A CA 1
ATOM 5911 C C . ARG A 1 836 ? 23.956 56.995 -61.025 1.00 28.42 836 ARG A C 1
ATOM 5913 O O . ARG A 1 836 ? 24.691 56.362 -61.758 1.00 28.42 836 ARG A O 1
ATOM 5920 N N . ARG A 1 837 ? 22.862 56.496 -60.399 1.00 31.45 837 ARG A N 1
ATOM 5921 C CA . ARG A 1 837 ? 21.783 55.536 -60.821 1.00 31.45 837 ARG A CA 1
ATOM 5922 C C . ARG A 1 837 ? 22.035 54.602 -62.040 1.00 31.45 837 ARG A C 1
ATOM 5924 O O . ARG A 1 837 ? 22.549 55.068 -63.042 1.00 31.45 837 ARG A O 1
ATOM 5931 N N . ARG A 1 838 ? 21.500 53.362 -62.109 1.00 26.81 838 ARG A N 1
ATOM 5932 C CA . ARG A 1 838 ? 20.169 52.844 -61.656 1.00 26.81 838 ARG A CA 1
ATOM 5933 C C . ARG A 1 838 ? 20.136 51.283 -61.573 1.00 26.81 838 ARG A C 1
ATOM 5935 O O . ARG A 1 838 ? 21.006 50.645 -62.144 1.00 26.81 838 ARG A O 1
ATOM 5942 N N . SER A 1 839 ? 19.122 50.694 -60.916 1.00 31.58 839 SER A N 1
ATOM 5943 C CA . SER A 1 839 ? 18.847 49.226 -60.801 1.00 31.58 839 SER A CA 1
ATOM 5944 C C . SER A 1 839 ? 18.018 48.651 -61.982 1.00 31.58 839 SER A C 1
ATOM 5946 O O . SER A 1 839 ? 17.570 49.459 -62.803 1.00 31.58 839 SER A O 1
ATOM 5948 N N . PRO A 1 840 ? 17.806 47.311 -62.108 1.00 47.06 840 PRO A N 1
ATOM 5949 C CA . PRO A 1 840 ? 16.850 46.469 -61.316 1.00 47.06 840 PRO A CA 1
ATOM 5950 C C . PRO A 1 840 ? 17.550 45.317 -60.530 1.00 47.06 840 PRO A C 1
ATOM 5952 O O . PRO A 1 840 ? 18.773 45.300 -60.522 1.00 47.06 840 PRO A O 1
ATOM 5955 N N . GLY A 1 841 ? 16.932 44.354 -59.807 1.00 33.22 841 GLY A N 1
ATOM 5956 C CA . GLY A 1 841 ? 15.522 43.949 -59.538 1.00 33.22 841 GLY A CA 1
ATOM 5957 C C . GLY A 1 841 ? 15.234 42.475 -59.959 1.00 33.22 841 GLY A C 1
ATOM 5958 O O . GLY A 1 841 ? 15.807 42.061 -60.955 1.00 33.22 841 GLY A O 1
ATOM 5959 N N . ARG A 1 842 ? 14.369 41.632 -59.339 1.00 34.84 842 ARG A N 1
ATOM 5960 C CA . ARG A 1 842 ? 13.533 41.702 -58.102 1.00 34.84 842 ARG A CA 1
ATOM 5961 C C . ARG A 1 842 ? 12.786 40.357 -57.810 1.00 34.84 842 ARG A C 1
ATOM 5963 O O . ARG A 1 842 ? 12.032 39.928 -58.672 1.00 34.84 842 ARG A O 1
ATOM 5970 N N . SER A 1 843 ? 12.824 39.826 -56.574 1.00 28.80 843 SER A N 1
ATOM 5971 C CA . SER A 1 843 ? 11.812 38.915 -55.940 1.00 28.80 843 SER A CA 1
ATOM 5972 C C . SER A 1 843 ? 12.159 38.741 -54.437 1.00 28.80 843 SER A C 1
ATOM 5974 O O . SER A 1 843 ? 13.336 38.566 -54.149 1.00 28.80 843 SER A O 1
ATOM 5976 N N . ALA A 1 844 ? 11.319 38.975 -53.409 1.00 33.75 844 ALA A N 1
ATOM 5977 C CA . ALA A 1 844 ? 9.951 38.514 -53.058 1.00 33.75 844 ALA A CA 1
ATOM 5978 C C . ALA A 1 844 ? 9.935 37.071 -52.493 1.00 33.75 844 ALA A C 1
ATOM 5980 O O . ALA A 1 844 ? 10.561 36.215 -53.104 1.00 33.75 844 ALA A O 1
ATOM 5981 N N . SER A 1 845 ? 9.281 36.726 -51.367 1.00 30.30 845 SER A N 1
ATOM 5982 C CA . SER A 1 845 ? 8.372 37.429 -50.410 1.00 30.30 845 SER A CA 1
ATOM 5983 C C . SER A 1 845 ? 8.618 36.934 -48.957 1.00 30.30 845 SER A C 1
ATOM 5985 O O . SER A 1 845 ? 9.164 35.852 -48.809 1.00 30.30 845 SER A O 1
ATOM 5987 N N . GLY A 1 846 ? 8.386 37.690 -47.865 1.00 28.95 846 GLY A N 1
ATOM 5988 C CA . GLY A 1 846 ? 7.089 37.874 -47.154 1.00 28.95 846 GLY A CA 1
ATOM 5989 C C . GLY A 1 846 ? 6.844 36.751 -46.111 1.00 28.95 846 GLY A C 1
ATOM 5990 O O . GLY A 1 846 ? 7.255 35.633 -46.367 1.00 28.95 846 GLY A O 1
ATOM 5991 N N . SER A 1 847 ? 6.199 36.897 -44.943 1.00 29.45 847 SER A N 1
ATOM 5992 C CA . SER A 1 847 ? 5.556 38.011 -44.195 1.00 29.45 847 SER A CA 1
ATOM 5993 C C . SER A 1 847 ? 4.958 37.410 -42.891 1.00 29.45 847 SER A C 1
ATOM 5995 O O . SER A 1 847 ? 4.562 36.253 -42.942 1.00 29.45 847 SER A O 1
ATOM 5997 N N . ALA A 1 848 ? 4.773 38.051 -41.724 1.00 32.09 848 ALA A N 1
ATOM 5998 C CA . ALA A 1 848 ? 5.105 39.383 -41.176 1.00 32.09 848 ALA A CA 1
ATOM 5999 C C . ALA A 1 848 ? 5.041 39.318 -39.609 1.00 32.09 848 ALA A C 1
ATOM 6001 O O . ALA A 1 848 ? 5.400 38.290 -39.043 1.00 32.09 848 ALA A O 1
ATOM 6002 N N . SER A 1 849 ? 4.588 40.366 -38.896 1.00 30.34 849 SER A N 1
ATOM 6003 C CA . SER A 1 849 ? 4.310 40.381 -37.436 1.00 30.34 849 SER A CA 1
ATOM 6004 C C . SER A 1 849 ? 2.897 40.905 -37.125 1.00 30.34 849 SER A C 1
ATOM 6006 O O . SER A 1 849 ? 2.297 41.517 -38.002 1.00 30.34 849 SER A O 1
ATOM 6008 N N . TRP A 1 850 ? 2.402 40.727 -35.887 1.00 26.80 850 TRP A N 1
ATOM 6009 C CA . TRP A 1 850 ? 1.526 41.685 -35.174 1.00 26.80 850 TRP A CA 1
ATOM 6010 C C . TRP A 1 850 ? 1.507 41.415 -33.653 1.00 26.80 850 TRP A C 1
ATOM 6012 O O . TRP A 1 850 ? 1.707 40.289 -33.208 1.00 26.80 850 TRP A O 1
ATOM 6022 N N . TYR A 1 851 ? 1.244 42.466 -32.869 1.00 28.69 851 TYR A N 1
ATOM 6023 C CA . TYR A 1 851 ? 0.967 42.459 -31.421 1.00 28.69 851 TYR A CA 1
ATOM 6024 C C . TYR A 1 851 ? -0.372 43.184 -31.192 1.00 28.69 851 TYR A C 1
ATOM 6026 O O . TYR A 1 851 ? -0.670 44.136 -31.916 1.00 28.69 851 TYR A O 1
ATOM 6034 N N . PRO A 1 852 ? -1.140 42.824 -30.154 1.00 40.81 852 PRO A N 1
ATOM 6035 C CA . PRO A 1 852 ? -1.672 43.871 -29.274 1.00 40.81 852 PRO A CA 1
ATOM 6036 C C . PRO A 1 852 ? -1.530 43.516 -27.780 1.00 40.81 852 PRO A C 1
ATOM 6038 O O . PRO A 1 852 ? -1.051 42.444 -27.420 1.00 40.81 852 PRO A O 1
ATOM 6041 N N . ALA A 1 853 ? -1.916 44.435 -26.890 1.00 30.41 853 ALA A N 1
ATOM 6042 C CA . ALA A 1 853 ? -1.742 44.306 -25.439 1.00 30.41 853 ALA A CA 1
ATOM 6043 C C . ALA A 1 853 ? -2.950 44.851 -24.648 1.00 30.41 853 ALA A C 1
ATOM 6045 O O . ALA A 1 853 ? -3.766 45.578 -25.212 1.00 30.41 853 ALA A O 1
ATOM 6046 N N . ARG A 1 854 ? -2.948 44.600 -23.320 1.00 29.88 854 ARG A N 1
ATOM 6047 C CA . ARG A 1 854 ? -3.952 44.966 -22.279 1.00 29.88 854 ARG A CA 1
ATOM 6048 C C . ARG A 1 854 ? -5.138 43.971 -22.155 1.00 29.88 854 ARG A C 1
ATOM 6050 O O . ARG A 1 854 ? -5.529 43.387 -23.152 1.00 29.88 854 ARG A O 1
ATOM 6057 N N . THR A 1 855 ? -5.724 43.694 -20.973 1.00 28.56 855 THR A N 1
ATOM 6058 C CA . THR A 1 855 ? -5.506 44.272 -19.617 1.00 28.56 855 THR A CA 1
ATOM 6059 C C . THR A 1 855 ? -5.825 43.300 -18.456 1.00 28.56 855 THR A C 1
ATOM 6061 O O . THR A 1 855 ? -6.842 42.626 -18.484 1.00 28.56 855 THR A O 1
ATOM 6064 N N . SER A 1 856 ? -4.994 43.337 -17.402 1.00 28.19 856 SER A N 1
ATOM 6065 C CA . SER A 1 856 ? -5.297 43.190 -15.951 1.00 28.19 856 SER A CA 1
ATOM 6066 C C . SER A 1 856 ? -6.359 42.211 -15.389 1.00 28.19 856 SER A C 1
ATOM 6068 O O . SER A 1 856 ? -7.556 42.446 -15.528 1.00 28.19 856 SER A O 1
ATOM 6070 N N . SER A 1 857 ? -5.930 41.361 -14.440 1.00 26.69 857 SER A N 1
ATOM 6071 C CA . SER A 1 857 ? -6.564 41.233 -13.104 1.00 26.69 857 SER A CA 1
ATOM 6072 C C . SER A 1 857 ? -5.562 40.715 -12.042 1.00 26.69 857 SER A C 1
ATOM 6074 O O . SER A 1 857 ? -4.444 40.324 -12.374 1.00 26.69 857 SER A O 1
ATOM 6076 N N . ARG A 1 858 ? -5.917 40.788 -10.746 1.00 28.30 858 ARG A N 1
ATOM 6077 C CA . ARG A 1 858 ? -5.093 40.349 -9.592 1.00 28.30 858 ARG A CA 1
ATOM 6078 C C . ARG A 1 858 ? -5.539 38.980 -9.059 1.00 28.30 858 ARG A C 1
ATOM 6080 O O . ARG A 1 858 ? -6.741 38.778 -8.945 1.00 28.30 858 ARG A O 1
ATOM 6087 N N . ALA A 1 859 ? -4.612 38.199 -8.486 1.00 26.95 859 ALA A N 1
ATOM 6088 C CA . ALA A 1 859 ? -4.809 37.510 -7.193 1.00 26.95 859 ALA A CA 1
ATOM 6089 C C . ALA A 1 859 ? -3.475 37.017 -6.579 1.00 26.95 859 ALA A C 1
ATOM 6091 O O . ALA A 1 859 ? -2.504 36.784 -7.291 1.00 26.95 859 ALA A O 1
ATOM 6092 N N . ARG A 1 860 ? -3.433 36.854 -5.247 1.00 29.95 860 ARG A N 1
ATOM 6093 C CA . ARG A 1 860 ? -2.349 36.188 -4.487 1.00 29.95 860 ARG A CA 1
ATOM 6094 C C . ARG A 1 860 ? -2.753 34.751 -4.131 1.00 29.95 860 ARG A C 1
ATOM 6096 O O . ARG A 1 860 ? -3.919 34.554 -3.796 1.00 29.95 860 ARG A O 1
ATOM 6103 N N . ARG A 1 861 ? -1.771 33.858 -3.936 1.00 27.16 861 ARG A N 1
ATOM 6104 C CA . ARG A 1 861 ? -1.607 33.042 -2.702 1.00 27.16 861 ARG A CA 1
ATOM 6105 C C . ARG A 1 861 ? -0.222 32.367 -2.654 1.00 27.16 861 ARG A C 1
ATOM 6107 O O . ARG A 1 861 ? 0.361 32.095 -3.694 1.00 27.16 861 ARG A O 1
ATOM 6114 N N . GLN A 1 862 ? 0.299 32.156 -1.441 1.00 30.33 862 GLN A N 1
ATOM 6115 C CA . GLN A 1 862 ? 1.451 31.279 -1.145 1.00 30.33 862 GLN A CA 1
ATOM 6116 C C . GLN A 1 862 ? 0.937 29.881 -0.744 1.00 30.33 862 GLN A C 1
ATOM 6118 O O . GLN A 1 862 ? -0.267 29.742 -0.497 1.00 30.33 862 GLN A O 1
ATOM 6123 N N . PRO A 1 863 ? 1.811 28.859 -0.670 1.00 32.34 863 PRO A N 1
ATOM 6124 C CA . PRO A 1 863 ? 2.406 28.455 0.626 1.00 32.34 863 PRO A CA 1
ATOM 6125 C C . PRO A 1 863 ? 3.874 27.951 0.481 1.00 32.34 863 PRO A C 1
ATOM 6127 O O . PRO A 1 863 ? 4.458 28.137 -0.584 1.00 32.34 863 PRO A O 1
ATOM 6130 N N . PRO A 1 864 ? 4.469 27.259 1.478 1.00 34.94 864 PRO A N 1
ATOM 6131 C CA . PRO A 1 864 ? 4.832 27.701 2.834 1.00 34.94 864 PRO A CA 1
ATOM 6132 C C . PRO A 1 864 ? 6.380 27.750 3.014 1.00 34.94 864 PRO A C 1
ATOM 6134 O O . PRO A 1 864 ? 7.105 27.806 2.025 1.00 34.94 864 PRO A O 1
ATOM 6137 N N . THR A 1 865 ? 6.921 27.788 4.246 1.00 27.48 865 THR A N 1
ATOM 6138 C CA . THR A 1 865 ? 8.356 28.081 4.500 1.00 27.48 865 THR A CA 1
ATOM 6139 C C . THR A 1 865 ? 9.036 27.259 5.618 1.00 27.48 865 THR A C 1
ATOM 6141 O O . THR A 1 865 ? 8.410 26.960 6.629 1.00 27.48 865 THR A O 1
ATOM 6144 N N . TRP A 1 866 ? 10.361 27.047 5.460 1.00 26.02 866 TRP A N 1
ATOM 6145 C CA . TRP A 1 866 ? 11.370 26.598 6.459 1.00 26.02 866 TRP A CA 1
ATOM 6146 C C . TRP A 1 866 ? 11.338 25.114 6.917 1.00 26.02 866 TRP A C 1
ATOM 6148 O O . TRP A 1 866 ? 10.299 24.476 6.783 1.00 26.02 866 TRP A O 1
ATOM 6158 N N . PRO A 1 867 ? 12.450 24.545 7.469 1.00 39.88 867 PRO A N 1
ATOM 6159 C CA . PRO A 1 867 ? 13.740 25.160 7.839 1.00 39.88 867 PRO A CA 1
ATOM 6160 C C . PRO A 1 867 ? 14.997 24.647 7.082 1.00 39.88 867 PRO A C 1
ATOM 6162 O O . PRO A 1 867 ? 14.916 23.952 6.077 1.00 39.88 867 PRO A O 1
ATOM 6165 N N . ARG A 1 868 ? 16.176 25.110 7.532 1.00 26.50 868 ARG A N 1
ATOM 6166 C CA . ARG A 1 868 ? 17.479 25.143 6.830 1.00 26.50 868 ARG A CA 1
ATOM 6167 C C . ARG A 1 868 ? 18.364 23.897 7.008 1.00 26.50 868 ARG A C 1
ATOM 6169 O O . ARG A 1 868 ? 18.434 23.352 8.103 1.00 26.50 868 ARG A O 1
ATOM 6176 N N . SER A 1 869 ? 19.227 23.644 6.021 1.00 27.72 869 SER A N 1
ATOM 6177 C CA . SER A 1 869 ? 20.629 23.214 6.219 1.00 27.72 869 SER A CA 1
ATOM 6178 C C . SER A 1 869 ? 21.517 23.826 5.113 1.00 27.72 869 SER A C 1
ATOM 6180 O O . SER A 1 869 ? 21.006 24.153 4.043 1.00 27.72 869 SER A O 1
ATOM 6182 N N . SER A 1 870 ? 22.803 24.091 5.383 1.00 28.88 870 SER A N 1
ATOM 6183 C CA . SER A 1 870 ? 23.629 25.024 4.580 1.00 28.88 870 SER A CA 1
ATOM 6184 C C . SER A 1 870 ? 24.757 24.357 3.774 1.00 28.88 870 SER A C 1
ATOM 6186 O O . SER A 1 870 ? 25.537 23.607 4.358 1.00 28.88 870 SER A O 1
ATOM 6188 N N . PRO A 1 871 ? 24.951 24.748 2.499 1.00 29.72 871 PRO A N 1
ATOM 6189 C CA . PRO A 1 871 ? 26.233 24.668 1.783 1.00 29.72 871 PRO A CA 1
ATOM 6190 C C . PRO A 1 871 ? 26.930 26.053 1.651 1.00 29.72 871 PRO A C 1
ATOM 6192 O O . PRO A 1 871 ? 26.292 27.082 1.890 1.00 29.72 871 PRO A O 1
ATOM 6195 N N . PRO A 1 872 ? 28.229 26.110 1.283 1.00 33.38 872 PRO A N 1
ATOM 6196 C CA . PRO A 1 872 ? 29.008 27.355 1.164 1.00 33.38 872 PRO A CA 1
ATOM 6197 C C . PRO A 1 872 ? 28.718 28.171 -0.124 1.00 33.38 872 PRO A C 1
ATOM 6199 O O . PRO A 1 872 ? 28.150 27.637 -1.078 1.00 33.38 872 PRO A O 1
ATOM 6202 N N . PRO A 1 873 ? 29.092 29.471 -0.172 1.00 33.19 873 PRO A N 1
ATOM 6203 C CA . PRO A 1 873 ? 28.681 30.398 -1.233 1.00 33.19 873 PRO A CA 1
ATOM 6204 C C . PRO A 1 873 ? 29.526 30.333 -2.519 1.00 33.19 873 PRO A C 1
ATOM 6206 O O . PRO A 1 873 ? 30.720 30.044 -2.493 1.00 33.19 873 PRO A O 1
ATOM 6209 N N . ALA A 1 874 ? 28.900 30.701 -3.641 1.00 30.25 874 ALA A N 1
ATOM 6210 C CA . ALA A 1 874 ? 29.547 30.864 -4.944 1.00 30.25 874 ALA A CA 1
ATOM 6211 C C . ALA A 1 874 ? 30.318 32.196 -5.076 1.00 30.25 874 ALA A C 1
ATOM 6213 O O . ALA A 1 874 ? 30.035 33.175 -4.381 1.00 30.25 874 ALA A O 1
ATOM 6214 N N . SER A 1 875 ? 31.283 32.237 -5.999 1.00 30.33 875 SER A N 1
ATOM 6215 C CA . SER A 1 875 ? 32.151 33.396 -6.255 1.00 30.33 875 SER A CA 1
ATOM 6216 C C . SER A 1 875 ? 31.407 34.592 -6.885 1.00 30.33 875 SER A C 1
ATOM 6218 O O . SER A 1 875 ? 30.523 34.385 -7.719 1.00 30.33 875 SER A O 1
ATOM 6220 N N . PRO A 1 876 ? 31.767 35.846 -6.542 1.00 33.00 876 PRO A N 1
ATOM 6221 C CA . PRO A 1 876 ? 31.125 37.043 -7.084 1.00 33.00 876 PRO A CA 1
ATOM 6222 C C . PRO A 1 876 ? 31.593 37.409 -8.504 1.00 33.00 876 PRO A C 1
ATOM 6224 O O . PRO A 1 876 ? 32.663 37.016 -8.964 1.00 33.00 876 PRO A O 1
ATOM 6227 N N . SER A 1 877 ? 30.773 38.218 -9.177 1.00 30.19 877 SER A N 1
ATOM 6228 C CA . SER A 1 877 ? 30.958 38.720 -10.544 1.00 30.19 877 SER A CA 1
ATOM 6229 C C . SER A 1 877 ? 32.193 39.609 -10.746 1.00 30.19 877 SER A C 1
ATOM 6231 O O . SER A 1 877 ? 32.540 40.419 -9.885 1.00 30.19 877 SER A O 1
ATOM 6233 N N . THR A 1 878 ? 32.770 39.549 -11.947 1.00 31.42 878 THR A N 1
ATOM 6234 C CA . THR A 1 878 ? 33.853 40.424 -12.421 1.00 31.42 878 THR A CA 1
ATOM 6235 C C . THR A 1 878 ? 33.452 41.912 -12.465 1.00 31.42 878 THR A C 1
ATOM 6237 O O . THR A 1 878 ? 32.417 42.253 -13.041 1.00 31.42 878 THR A O 1
ATOM 6240 N N . PRO A 1 879 ? 34.275 42.835 -11.926 1.00 32.59 879 PRO A N 1
ATOM 6241 C CA . PRO A 1 879 ? 34.119 44.270 -12.164 1.00 32.59 879 PRO A CA 1
ATOM 6242 C C . PRO A 1 879 ? 34.485 44.664 -13.604 1.00 32.59 879 PRO A C 1
ATOM 6244 O O . PRO A 1 879 ? 35.366 44.064 -14.219 1.00 32.59 879 PRO A O 1
ATOM 6247 N N . GLY A 1 880 ? 33.849 45.717 -14.126 1.00 29.80 880 GLY A N 1
ATOM 6248 C CA . GLY A 1 880 ? 34.229 46.329 -15.405 1.00 29.80 880 GLY A CA 1
ATOM 6249 C C . GLY A 1 880 ? 35.555 47.112 -15.332 1.00 29.80 880 GLY A C 1
ATOM 6250 O O . GLY A 1 880 ? 35.979 47.504 -14.242 1.00 29.80 880 GLY A O 1
ATOM 6251 N N . PRO A 1 881 ? 36.219 47.370 -16.476 1.00 31.08 881 PRO A N 1
ATOM 6252 C CA . PRO A 1 881 ? 37.525 48.027 -16.506 1.00 31.08 881 PRO A CA 1
ATOM 6253 C C . PRO A 1 881 ? 37.438 49.515 -16.101 1.00 31.08 881 PRO A C 1
ATOM 6255 O O . PRO A 1 881 ? 36.609 50.246 -16.650 1.00 31.08 881 PRO A O 1
ATOM 6258 N N . PRO A 1 882 ? 38.302 50.005 -15.190 1.00 30.98 882 PRO A N 1
ATOM 6259 C CA . PRO A 1 882 ? 38.311 51.408 -14.786 1.00 30.98 882 PRO A CA 1
ATOM 6260 C C . PRO A 1 882 ? 38.894 52.330 -15.871 1.00 30.98 882 PRO A C 1
ATOM 6262 O O . PRO A 1 882 ? 39.822 51.985 -16.604 1.00 30.98 882 PRO A O 1
ATOM 6265 N N . THR A 1 883 ? 38.359 53.547 -15.946 1.00 29.56 883 THR A N 1
ATOM 6266 C CA . THR A 1 883 ? 38.741 54.582 -16.918 1.00 29.56 883 THR A CA 1
ATOM 6267 C C . THR A 1 883 ? 40.144 55.146 -16.678 1.00 29.56 883 THR A C 1
ATOM 6269 O O . THR A 1 883 ? 40.468 55.550 -15.561 1.00 29.56 883 THR A O 1
ATOM 6272 N N . ARG A 1 884 ? 40.948 55.292 -17.743 1.00 29.30 884 ARG A N 1
ATOM 6273 C CA . ARG A 1 884 ? 42.215 56.049 -17.701 1.00 29.30 884 ARG A CA 1
ATOM 6274 C C . ARG A 1 884 ? 41.965 57.557 -17.503 1.00 29.30 884 ARG A C 1
ATOM 6276 O O . ARG A 1 884 ? 41.226 58.127 -18.307 1.00 29.30 884 ARG A O 1
ATOM 6283 N N . PRO A 1 885 ? 42.643 58.238 -16.561 1.00 28.36 885 PRO A N 1
ATOM 6284 C CA . PRO A 1 885 ? 42.786 59.692 -16.601 1.00 28.36 885 PRO A CA 1
ATOM 6285 C C . PRO A 1 885 ? 43.808 60.113 -17.676 1.00 28.36 885 PRO A C 1
ATOM 6287 O O . PRO A 1 885 ? 44.797 59.416 -17.911 1.00 28.36 885 PRO A O 1
ATOM 6290 N N . GLN A 1 886 ? 43.594 61.267 -18.319 1.00 29.52 886 GLN A N 1
ATOM 6291 C CA . GLN A 1 886 ? 44.561 61.891 -19.233 1.00 29.52 886 GLN A CA 1
ATOM 6292 C C . GLN A 1 886 ? 45.235 63.109 -18.588 1.00 29.52 886 GLN A C 1
ATOM 6294 O O . GLN A 1 886 ? 44.605 64.153 -18.488 1.00 29.52 886 GLN A O 1
ATOM 6299 N N . THR A 1 887 ? 46.524 62.992 -18.260 1.00 26.61 887 THR A N 1
ATOM 6300 C CA . THR A 1 887 ? 47.558 64.056 -18.255 1.00 26.61 887 THR A CA 1
ATOM 6301 C C . THR A 1 887 ? 48.912 63.392 -17.932 1.00 26.61 887 THR A C 1
ATOM 6303 O O . THR A 1 887 ? 48.976 62.529 -17.068 1.00 26.61 887 THR A O 1
ATOM 6306 N N . GLY A 1 888 ? 50.051 63.690 -18.566 1.00 25.20 888 GLY A N 1
ATOM 6307 C CA . GLY A 1 888 ? 50.275 64.422 -19.816 1.00 25.20 888 GLY A CA 1
ATOM 6308 C C . GLY A 1 888 ? 51.610 65.178 -19.831 1.00 25.20 888 GLY A C 1
ATOM 6309 O O . GLY A 1 888 ? 51.643 66.293 -19.328 1.00 25.20 888 GLY A O 1
ATOM 6310 N N . CYS A 1 889 ? 52.679 64.626 -20.436 1.00 22.47 889 CYS A N 1
ATOM 6311 C CA . CYS A 1 889 ? 53.840 65.419 -20.892 1.00 22.47 889 CYS A CA 1
ATOM 6312 C C . CYS A 1 889 ? 54.790 64.682 -21.876 1.00 22.47 889 CYS A C 1
ATOM 6314 O O . CYS A 1 889 ? 55.635 63.894 -21.474 1.00 22.47 889 CYS A O 1
ATOM 6316 N N . TRP A 1 890 ? 54.632 64.991 -23.168 1.00 23.72 890 TRP A N 1
ATOM 6317 C CA . TRP A 1 890 ? 55.660 65.166 -24.215 1.00 23.72 890 TRP A CA 1
ATOM 6318 C C . TRP A 1 890 ? 56.957 64.317 -24.285 1.00 23.72 890 TRP A C 1
ATOM 6320 O O . TRP A 1 890 ? 57.916 64.587 -23.573 1.00 23.72 890 TRP A O 1
ATOM 6330 N N . ALA A 1 891 ? 57.047 63.561 -25.395 1.00 26.67 891 ALA A N 1
ATOM 6331 C CA . ALA A 1 891 ? 58.222 63.379 -26.278 1.00 26.67 891 ALA A CA 1
ATOM 6332 C C . ALA A 1 891 ? 59.473 62.622 -25.739 1.00 26.67 891 ALA A C 1
ATOM 6334 O O . ALA A 1 891 ? 59.803 62.665 -24.563 1.00 26.67 891 ALA A O 1
ATOM 6335 N N . ARG A 1 892 ? 60.250 61.929 -26.587 1.00 34.38 892 ARG A N 1
ATOM 6336 C CA . ARG A 1 892 ? 60.379 62.030 -28.055 1.00 34.38 892 ARG A CA 1
ATOM 6337 C C . ARG A 1 892 ? 60.807 60.711 -28.695 1.00 34.38 892 ARG A C 1
ATOM 6339 O O . ARG A 1 892 ? 61.532 59.966 -28.008 1.00 34.38 892 ARG A O 1
#

Organism: NCBI:txid1076125